Protein AF-A0AAD7UHZ6-F1 (afdb_monomer_lite)

Foldseek 3Di:
DDWAQDFPQQLEIEDPPDALVVCLVDPVSLVVVQVSCLVRQKYKYPPHDPQDLVSVLSSLVSYFFDDPPDPDAQLDDPPDPPDQFDDDDDPPDDDGQQLQAQPVRRLWGKDDFAWDDPPNPRDTDTGRRAAQAWAWAFPAQARDDPVFAWFQKKKKWWAFDFPDAFWKKKGWQLQLLVLDDPVLNQQLLQKKFWFFPDFDRPPRHNQAGDDDDDDDGDPTIGIARQWFAGPVGGTGGHDGRRGGQWMAGNVPRDTDHNVVRRVSSSCSCVRRVPGMDIGDDDHGMMMMGGSRTMIMITDGCVRRPPGDTMIIMGGHTGRDHTGRPHPPVPLQDQAPLLLVLVLVLLVLLCCCVVPNFQEPLRVDQPPCSVPLNVLSVPDPPPDPCVSVLVNLVVLLVSLVVLPPLAQVLSVLVNLLSVCNNVSNLLLLLVLVLVVLVLQLVLLVVDCCQPLAAHCQLVLQLLLCVVPPDPDDPCLDLVNLLVCSNVRSVVVSVLSNVLSVCCVPPLLVSLLSLLVVLLSLCSRAPPSRRLSSLSSVLSSSSSSFHHDPDLADPVLVVVLVVQLVVQCVVCVVSGNHVSSSSSSNSSSSSNSRSVVVVVCVVPDDDDDDDDPSDDPSSVVSNVLSVLLSVCVVVVNFFDDPSHSRPDGDAAKWTSDSVCTCVVVDDFFKKKWAKKQQPQLCQLDPPQPLVDPSSLVSSVSNNYNSGDDGSFSCVSRVNGDDDPDRMDPFIKMYTLLVVLQSLVVSVVVVNQFMKIKMFTFDPDDDDGFPDRPAIEIDTRVDDDDDDDDDDHDHDDCPGSNNDHRDDPCCVNGMDMDMDGADPVRDPVDPDD

InterPro domains:
  IPR003819 TauD/TfdA-like domain [PF02668] (3-314)
  IPR042098 Glutarate 2-hydroxylase superfamily [G3DSA:3.60.130.10] (1-327)
  IPR051178 TfdA dioxygenase [PTHR43779] (25-324)
  IPR059432 Domain of unknown function DUF8388 [PF28383] (653-809)

Radius of gyration: 39.03 Å; chains: 1; bounding box: 102×53×110 Å

Secondary structure (DSSP, 8-state):
-EEEEEEGGGTEEEEES--HHHHHH-HHHHHHHHHHHHHHSEEEE-S-TT--HHHHHHHHTTS---S-S-S-SSSS----TTSSS----STT----GGGGEETTEEEEEEEEEEEE-SBTTBPSEEEE---SS---B-TTTTT--TTSB--SEEEEEEEE--SS--PEEEEEHHHHHHTS-HHHHHHHTTEEEEEESS--PBPTTSSSBS----PPPPS-EEEEESEEE-TTS-EEE---GGGEEEEEETTT-PBPPHHHHHHHHHHHHHHH-S--EEE---TT-EEEEETTTEEEEEPPGGGGTTS-EEEEEEE--BSSPP-B------TTSPPHHHHHHHHHHHHHTTHHHHS-S---S-----STHHHHHHHHTS-GGGSTTHHHHHHHHHHHHHHHTTTTS--HHHHHHHHHHHHHHTT-HHHHHHHHHHHHHHHHHHHHHSGGG-TTT-HHHHHHHHHHHHHS-SSSGGGSHHHHHHHHHHHHHHHHHHHHHHHHHHHH-HHHHHHHHHHHHHHHHHSPTTS--HHHHHHHHHHHGGGS---S----HHHHHHHHHHHHHHHHHHHHTTS-HHHHHHHHHHHHHHHHHHHHHHHHTTS-----------HHHHHHHHHHHHHHHHHHTTSS---TTSSS-----SS----SS--GGGT--PPEEEEEEE--HHHHHHS-----S-HHHHHHHHHTTS----SHHHHHHHTTPPP----SS-SS-EEEEHHHHHHHHHHHHHTT---EEEEEEEPPSSSS--SS----EEEEEESPPPS----SS-EEPPTT-GGGSPPPPHHHHHH-----EE--TT--------

pLDDT: mean 74.82, std 17.61, range [26.05, 97.75]

Sequence (830 aa):
MEVRPVAAEINAVEILNCSVPALLASPAQQECIRGLLREHGFLLMRGVASLSPGEEEALMKLFPYDDVAAVRDVSGPYHAPGTGIIETVRNGVTVGAARWKIPAHPVIQLQGNGAVKSHYGVEDGWLASRWETREWHTDGCHDVPASTWPPVATSMYCFATPSEAGETLFASGRRILDALSEDLRDVALRLDAVYDLALRPMEKDGCRAARSSGVVPGELTNQFPIVILDQKRRPSLYVAPAFTRYLVDAETGERWTPEASQAFLGRVLRAGMKSIYAHFWNPNDFVVWDNRQMVHSATPSDLYEGQARLFHRVRMSSRVPIVAARRRDEGGDLSLYYEWFWALEQLLARGSILLGGSASLASTTGGGALVLLPLLLLPRKKNNGLPLRVSHALNLVVRARKLPAVWDYEFWAGLTDLSVLADALPALRAQWIFLYYATAFYKLTTSFLSTSTSCAPIFVLSLLDSVAPRRGPCCSSYVLRWLNRLSAPATIVVELAIPTLLWLRPPAGVILAAAFHQLIALAPPPNNAGGFSVAVAVRLTLFLKPREKVVSKTGALFALVFVTLATELAHRRGGDWPLAVATLMNVLLVLAALSQQQQQQQQQPCTRKRRFWNIKNGTLLALAFAYVALPILGLQDMGAPTMFANLRVYGGSNHVIAPTSLLVRPKLLRLEVSTSRTINEIHPNEVAHSKRLTAWLRTSGHSGRQFAPYVARAVGITFSPNRTSLATPLLLPDLELRRLLAEANANGETDYLIQYTKLPSGDRVFFDAATNTCVLSSPPPPPSSSSSSSSECAPDEPPLNPGLPWWQRKTLLFFSFPVDADARELGCVS

Organism: NCBI:txid2483200

Structure (mmCIF, N/CA/C/O backbone):
data_AF-A0AAD7UHZ6-F1
#
_entry.id   AF-A0AAD7UHZ6-F1
#
loop_
_atom_site.group_PDB
_atom_site.id
_atom_site.type_symbol
_atom_site.label_atom_id
_atom_site.label_alt_id
_atom_site.label_comp_id
_atom_site.label_asym_id
_atom_site.label_entity_id
_atom_site.label_seq_id
_atom_site.pdbx_PDB_ins_code
_atom_site.Cartn_x
_atom_site.Cartn_y
_atom_site.Cartn_z
_atom_site.occupancy
_atom_site.B_iso_or_equiv
_atom_site.auth_seq_id
_atom_site.auth_comp_id
_atom_site.auth_asym_id
_atom_site.auth_atom_id
_atom_site.pdbx_PDB_model_num
ATOM 1 N N . MET A 1 1 ? -21.469 26.117 33.277 1.00 79.44 1 MET A N 1
ATOM 2 C CA . MET A 1 1 ? -20.947 24.749 33.123 1.00 79.44 1 MET A CA 1
ATOM 3 C C . MET A 1 1 ? -19.456 24.782 33.380 1.00 79.44 1 MET A C 1
ATOM 5 O O . MET A 1 1 ? -18.736 25.442 32.643 1.00 79.44 1 MET A O 1
ATOM 9 N N . GLU A 1 2 ? -19.028 24.132 34.450 1.00 88.38 2 GLU A N 1
ATOM 10 C CA . GLU A 1 2 ? -17.624 23.981 34.834 1.00 88.38 2 GLU A CA 1
ATOM 11 C C . GLU A 1 2 ? -17.222 22.515 34.636 1.00 88.38 2 GLU A C 1
ATOM 13 O O . GLU A 1 2 ? -18.056 21.624 34.793 1.00 88.38 2 GLU A O 1
ATOM 18 N N . VAL A 1 3 ? -15.975 22.261 34.237 1.00 92.50 3 VAL A N 1
ATOM 19 C CA . VAL A 1 3 ? -15.477 20.913 33.928 1.00 92.50 3 VAL A CA 1
ATOM 20 C C . VAL A 1 3 ? -14.281 20.617 34.818 1.00 92.50 3 VAL A C 1
ATOM 22 O O . VAL A 1 3 ? -13.287 21.342 34.775 1.00 92.50 3 VAL A O 1
ATOM 25 N N . ARG A 1 4 ? -14.360 19.536 35.595 1.00 93.88 4 ARG A N 1
ATOM 26 C CA . ARG A 1 4 ? -13.312 19.124 36.533 1.00 93.88 4 ARG A CA 1
ATOM 27 C C . ARG A 1 4 ? -12.828 17.706 36.217 1.00 93.88 4 ARG A C 1
ATOM 29 O O . ARG A 1 4 ? -13.662 16.817 36.079 1.00 93.88 4 ARG A O 1
ATOM 36 N N . PRO A 1 5 ? -11.515 17.440 36.135 1.00 92.75 5 PRO A N 1
ATOM 37 C CA . PRO A 1 5 ? -11.006 16.070 36.060 1.00 92.75 5 PRO A CA 1
ATOM 38 C C . PRO A 1 5 ? -11.408 15.258 37.299 1.00 92.75 5 PRO A C 1
ATOM 40 O O . PRO A 1 5 ? -11.271 15.745 38.418 1.00 92.75 5 PRO A O 1
ATOM 43 N N . VAL A 1 6 ? -11.875 14.022 37.106 1.00 92.62 6 VAL A N 1
ATOM 44 C CA . VAL A 1 6 ? -12.267 13.118 38.213 1.00 92.62 6 VAL A CA 1
ATOM 45 C C . VAL A 1 6 ? -11.338 11.924 38.321 1.00 92.62 6 VAL A C 1
ATOM 47 O O . VAL A 1 6 ? -11.012 11.495 39.420 1.00 92.62 6 VAL A O 1
ATOM 50 N N . ALA A 1 7 ? -10.917 11.387 37.178 1.00 90.81 7 ALA A N 1
ATOM 51 C CA . ALA A 1 7 ? -10.080 10.202 37.127 1.00 90.81 7 ALA A CA 1
ATOM 52 C C . ALA A 1 7 ? -9.087 10.353 35.981 1.00 90.81 7 ALA A C 1
ATOM 54 O O . ALA A 1 7 ? -9.431 10.219 34.798 1.00 90.81 7 ALA A O 1
ATOM 55 N N . ALA A 1 8 ? -7.841 10.667 36.336 1.00 87.19 8 ALA A N 1
ATOM 56 C CA . ALA A 1 8 ? -6.784 10.849 35.357 1.00 87.19 8 ALA A CA 1
ATOM 57 C C . ALA A 1 8 ? -6.536 9.541 34.602 1.00 87.19 8 ALA A C 1
ATOM 59 O O . ALA A 1 8 ? -6.301 9.595 33.402 1.00 87.19 8 ALA A O 1
ATOM 60 N N . GLU A 1 9 ? -6.635 8.386 35.267 1.00 84.00 9 GLU A N 1
ATOM 61 C CA . GLU A 1 9 ? -6.492 7.020 34.747 1.00 84.00 9 GLU A CA 1
ATOM 62 C C . GLU A 1 9 ? -7.306 6.736 33.482 1.00 84.00 9 GLU A C 1
ATOM 64 O O . GLU A 1 9 ? -6.821 6.035 32.595 1.00 84.00 9 GLU A O 1
ATOM 69 N N . ILE A 1 10 ? -8.505 7.306 33.367 1.00 90.62 10 ILE A N 1
ATOM 70 C CA . ILE A 1 10 ? -9.400 7.079 32.228 1.00 90.62 10 ILE A CA 1
ATOM 71 C C . ILE A 1 10 ? -9.726 8.356 31.452 1.00 90.62 10 ILE A C 1
ATOM 73 O O . ILE A 1 10 ? -10.541 8.317 30.537 1.00 90.62 10 ILE A O 1
ATOM 77 N N . ASN A 1 11 ? -9.063 9.472 31.777 1.00 90.06 11 ASN A N 1
ATOM 78 C CA . ASN A 1 11 ? -9.348 10.796 31.221 1.00 90.06 11 ASN A CA 1
ATOM 79 C C . ASN A 1 11 ? -10.796 11.267 31.478 1.00 90.06 11 ASN A C 1
ATOM 81 O O . ASN A 1 11 ? -11.371 11.953 30.637 1.00 90.06 11 ASN A O 1
ATOM 85 N N . ALA A 1 12 ? -11.383 10.902 32.623 1.00 93.50 12 ALA A N 1
ATOM 86 C CA . ALA A 1 12 ? -12.758 11.253 32.975 1.00 93.50 12 ALA A CA 1
ATOM 87 C C . ALA A 1 12 ? -12.883 12.669 33.533 1.00 93.50 12 ALA A C 1
ATOM 89 O O . ALA A 1 12 ? -12.032 13.128 34.305 1.00 93.50 12 ALA A O 1
ATOM 90 N N . VAL A 1 13 ? -14.006 13.310 33.213 1.00 96.25 13 VAL A N 1
ATOM 91 C CA . VAL A 1 13 ? -14.370 14.625 33.742 1.00 96.25 13 VAL A CA 1
ATOM 92 C C . VAL A 1 13 ? -15.775 14.626 34.332 1.00 96.25 13 VAL A C 1
ATOM 94 O O . VAL A 1 13 ? -16.664 13.906 33.884 1.00 96.25 13 VAL A O 1
ATOM 97 N N . GLU A 1 14 ? -15.971 15.468 35.333 1.00 96.31 14 GLU A N 1
ATOM 98 C CA . GLU A 1 14 ? -17.256 15.802 35.924 1.00 96.31 14 GLU A CA 1
ATOM 99 C C . GLU A 1 14 ? -17.687 17.184 35.462 1.00 96.31 14 GLU A C 1
ATOM 101 O O . GLU A 1 14 ? -16.878 18.111 35.348 1.00 96.31 14 GLU A O 1
ATOM 106 N N . ILE A 1 15 ? -18.978 17.297 35.190 1.00 94.44 15 ILE A N 1
ATOM 107 C CA . ILE A 1 15 ? -19.637 18.515 34.767 1.00 94.44 15 ILE A CA 1
ATOM 108 C C . ILE A 1 15 ? -20.374 19.079 35.980 1.00 94.44 15 ILE A C 1
ATOM 110 O O . ILE A 1 15 ? -21.317 18.478 36.490 1.00 94.44 15 ILE A O 1
ATOM 114 N N . LEU A 1 16 ? -19.938 20.254 36.420 1.00 90.00 16 LEU A N 1
ATOM 115 C CA . LEU A 1 16 ? -20.491 20.984 37.554 1.00 90.00 16 LEU A CA 1
ATOM 116 C C . LEU A 1 16 ? -21.341 22.163 37.072 1.00 90.00 16 LEU A C 1
ATOM 118 O O . LEU A 1 16 ? -21.148 22.699 35.969 1.00 90.00 16 LEU A O 1
ATOM 122 N N . ASN A 1 17 ? -22.259 22.609 37.934 1.00 84.75 17 ASN A N 1
ATOM 123 C CA . ASN A 1 17 ? -23.086 23.799 37.711 1.00 84.75 17 ASN A CA 1
ATOM 124 C C . ASN A 1 17 ? -23.798 23.756 36.344 1.00 84.75 17 ASN A C 1
ATOM 126 O O . ASN A 1 17 ? -23.730 24.698 35.543 1.00 84.75 17 ASN A O 1
ATOM 130 N N . CYS A 1 18 ? -24.411 22.607 36.047 1.00 82.50 18 CYS A N 1
ATOM 131 C CA . CYS A 1 18 ? -25.106 22.331 34.800 1.00 82.50 18 CYS A CA 1
ATOM 132 C C . CYS A 1 18 ? -26.449 21.660 35.095 1.00 82.50 18 CYS A C 1
ATOM 134 O O . CYS A 1 18 ? -26.498 20.580 35.671 1.00 82.50 18 CYS A O 1
ATOM 136 N N . SER A 1 19 ? -27.533 22.325 34.704 1.00 87.50 19 SER A N 1
ATOM 137 C CA . SER A 1 19 ? -28.875 21.747 34.696 1.00 87.50 19 SER A CA 1
ATOM 138 C C . SER A 1 19 ? -29.136 21.146 33.317 1.00 87.50 19 SER A C 1
ATOM 140 O O . SER A 1 19 ? -28.864 21.804 32.311 1.00 87.50 19 SER A O 1
ATOM 142 N N . VAL A 1 20 ? -29.663 19.919 33.256 1.00 90.38 20 VAL A N 1
ATOM 143 C CA . VAL A 1 20 ? -29.972 19.247 31.983 1.00 90.38 20 VAL A CA 1
ATOM 144 C C . VAL A 1 20 ? -30.959 20.053 31.129 1.00 90.38 20 VAL A C 1
ATOM 146 O O . VAL A 1 20 ? -30.629 20.290 29.968 1.00 90.38 20 VAL A O 1
ATOM 149 N N . PRO A 1 21 ? -32.088 20.576 31.648 1.00 90.94 21 PRO A N 1
ATOM 150 C CA . PRO A 1 21 ? -32.960 21.429 30.838 1.00 90.94 21 PRO A CA 1
ATOM 151 C C . PRO A 1 21 ? -32.261 22.694 30.309 1.00 90.94 21 PRO A C 1
ATOM 153 O O . PRO A 1 21 ? -32.457 23.062 29.151 1.00 90.94 21 PRO A O 1
ATOM 156 N N . ALA A 1 22 ? -31.380 23.327 31.094 1.00 89.62 22 ALA A N 1
ATOM 157 C CA . ALA A 1 22 ? -30.596 24.474 30.619 1.00 89.62 22 ALA A CA 1
ATOM 158 C C . ALA A 1 22 ? -29.586 24.083 29.520 1.00 89.62 22 ALA A C 1
ATOM 160 O O . ALA A 1 22 ? -29.412 24.821 28.547 1.00 89.62 22 ALA A O 1
ATOM 161 N N . LEU A 1 23 ? -28.964 22.906 29.648 1.00 91.50 23 LEU A N 1
ATOM 162 C CA . LEU A 1 23 ? -28.071 22.338 28.640 1.00 91.50 23 LEU A CA 1
ATOM 163 C C . LEU A 1 23 ? -28.819 22.036 27.344 1.00 91.50 23 LEU A C 1
ATOM 165 O O . LEU A 1 23 ? -28.351 22.410 26.268 1.00 91.50 23 LEU A O 1
ATOM 169 N N . LEU A 1 24 ? -29.991 21.408 27.435 1.00 93.62 24 LEU A N 1
ATOM 170 C CA . LEU A 1 24 ? -30.830 21.088 26.283 1.00 93.62 24 LEU A CA 1
ATOM 171 C C . LEU A 1 24 ? -31.351 22.349 25.585 1.00 93.62 24 LEU A C 1
ATOM 173 O O . LEU A 1 24 ? -31.447 22.359 24.361 1.00 93.62 24 LEU A O 1
ATOM 177 N N . ALA A 1 25 ? -31.599 23.434 26.319 1.00 93.44 25 ALA A N 1
ATOM 178 C CA . ALA A 1 25 ? -32.026 24.710 25.748 1.00 93.44 25 ALA A CA 1
ATOM 179 C C . ALA A 1 25 ? -30.891 25.521 25.081 1.00 93.44 25 ALA A C 1
ATOM 181 O O . ALA A 1 25 ? -31.172 26.469 24.348 1.00 93.44 25 ALA A O 1
ATOM 182 N N . SER A 1 26 ? -29.614 25.183 25.310 1.00 92.88 26 SER A N 1
ATOM 183 C CA . SER A 1 26 ? -28.466 25.980 24.853 1.00 92.88 26 SER A CA 1
ATOM 184 C C . SER A 1 26 ? -27.607 25.249 23.809 1.00 92.88 26 SER A C 1
ATOM 186 O O . SER A 1 26 ? -26.801 24.388 24.172 1.00 92.88 26 SER A O 1
ATOM 188 N N . PRO A 1 27 ? -27.655 25.633 22.515 1.00 92.94 27 PRO A N 1
ATOM 189 C CA . PRO A 1 27 ? -26.827 25.018 21.470 1.00 92.94 27 PRO A CA 1
ATOM 190 C C . PRO A 1 27 ? -25.320 25.044 21.768 1.00 92.94 27 PRO A C 1
ATOM 192 O O . PRO A 1 27 ? -24.600 24.103 21.436 1.00 92.94 27 PRO A O 1
ATOM 195 N N . ALA A 1 28 ? -24.839 26.098 22.435 1.00 89.00 28 ALA A N 1
ATOM 196 C CA . ALA A 1 28 ? -23.442 26.213 22.846 1.00 89.00 28 ALA A CA 1
ATOM 197 C C . ALA A 1 28 ? -23.063 25.160 23.902 1.00 89.00 28 ALA A C 1
ATOM 199 O O . ALA A 1 28 ? -21.997 24.549 23.810 1.00 89.00 28 ALA A O 1
ATOM 200 N N . GLN A 1 29 ? -23.940 24.904 24.879 1.00 91.06 29 GLN A N 1
ATOM 201 C CA . GLN A 1 29 ? -23.712 23.865 25.888 1.00 91.06 29 GLN A CA 1
ATOM 202 C C . GLN A 1 29 ? -23.838 22.462 25.285 1.00 91.06 29 GLN A C 1
ATOM 204 O O . GLN A 1 29 ? -23.019 21.598 25.598 1.00 91.06 29 GLN A O 1
ATOM 209 N N . GLN A 1 30 ? -24.776 22.255 24.354 1.00 93.00 30 GLN A N 1
ATOM 210 C CA . GLN A 1 30 ? -24.881 21.006 23.596 1.00 93.00 30 GLN A CA 1
ATOM 211 C C . GLN A 1 30 ? -23.599 20.698 22.804 1.00 93.00 30 GLN A C 1
ATOM 213 O O . GLN A 1 30 ? -23.104 19.572 22.831 1.00 93.00 30 GLN A O 1
ATOM 218 N N . GLU A 1 31 ? -23.024 21.677 22.099 1.00 90.56 31 GLU A N 1
ATOM 219 C CA . GLU A 1 31 ? -21.770 21.437 21.374 1.00 90.56 31 GLU A CA 1
ATOM 220 C C . GLU A 1 31 ? -20.597 21.211 22.331 1.00 90.56 31 GLU A C 1
ATOM 222 O O . GLU A 1 31 ? -19.743 20.355 22.078 1.00 90.56 31 GLU A O 1
ATOM 227 N N . CYS A 1 32 ? -20.585 21.913 23.467 1.00 91.19 32 CYS A N 1
ATOM 228 C CA . CYS A 1 32 ? -19.578 21.712 24.497 1.00 91.19 32 CYS A CA 1
ATOM 229 C C . CYS A 1 32 ? -19.612 20.275 25.040 1.00 91.19 32 CYS A C 1
ATOM 231 O O . CYS A 1 32 ? -18.577 19.609 25.029 1.00 91.19 32 CYS A O 1
ATOM 233 N N . ILE A 1 33 ? -20.782 19.738 25.410 1.00 93.94 33 ILE A N 1
ATOM 234 C CA . ILE A 1 33 ? -20.873 18.368 25.937 1.00 93.94 33 ILE A CA 1
ATOM 235 C C . ILE A 1 33 ? -20.507 17.305 24.886 1.00 93.94 33 ILE A C 1
ATOM 237 O O . ILE A 1 33 ? -19.800 16.345 25.204 1.00 93.94 33 ILE A O 1
ATOM 241 N N . ARG A 1 34 ? -20.863 17.506 23.605 1.00 94.12 34 ARG A N 1
ATOM 242 C CA . ARG A 1 34 ? -20.386 16.649 22.498 1.00 94.12 34 ARG A CA 1
ATOM 243 C C . ARG A 1 34 ? -18.865 16.690 22.366 1.00 94.12 34 ARG A C 1
ATOM 245 O O . ARG A 1 34 ? -18.223 15.667 22.123 1.00 94.12 34 ARG A O 1
ATOM 252 N N . GLY A 1 35 ? -18.273 17.879 22.473 1.00 91.00 35 GLY A N 1
ATOM 253 C CA . GLY A 1 35 ? -16.824 18.078 22.467 1.00 91.00 35 GLY A CA 1
ATOM 254 C C . GLY A 1 35 ? -16.134 17.360 23.626 1.00 91.00 35 GLY A C 1
ATOM 255 O O . GLY A 1 35 ? -15.143 16.661 23.400 1.00 91.00 35 GLY A O 1
ATOM 256 N N . LEU A 1 36 ? -16.697 17.476 24.831 1.00 94.00 36 LEU A N 1
ATOM 257 C CA . LEU A 1 36 ? -16.182 16.845 26.042 1.00 94.00 36 LEU A CA 1
ATOM 258 C C . LEU A 1 36 ? -16.214 15.321 25.937 1.00 94.00 36 LEU A C 1
ATOM 260 O O . LEU A 1 36 ? -15.178 14.699 26.152 1.00 94.00 36 LEU A O 1
ATOM 264 N N . LEU A 1 37 ? -17.330 14.707 25.521 1.00 94.56 37 LEU A N 1
ATOM 265 C CA . LEU A 1 37 ? -17.383 13.246 25.366 1.00 94.56 37 LEU A CA 1
ATOM 266 C C . LEU A 1 37 ? -16.380 12.757 24.307 1.00 94.56 37 LEU A C 1
ATOM 268 O O . LEU A 1 37 ? -15.676 11.772 24.520 1.00 94.56 37 LEU A O 1
ATOM 272 N N . ARG A 1 38 ? -16.238 13.479 23.185 1.00 91.44 38 ARG A N 1
ATOM 273 C CA . ARG A 1 38 ? -15.235 13.155 22.151 1.00 91.44 38 ARG A CA 1
ATOM 274 C C . ARG A 1 38 ? -13.798 13.236 22.664 1.00 91.44 38 ARG A C 1
ATOM 276 O O . ARG A 1 38 ? -12.934 12.523 22.156 1.00 91.44 38 ARG A O 1
ATOM 283 N N . GLU A 1 39 ? -13.504 14.132 23.601 1.00 89.94 39 GLU A N 1
ATOM 284 C CA . GLU A 1 39 ? -12.151 14.299 24.136 1.00 89.94 39 GLU A CA 1
ATOM 285 C C . GLU A 1 39 ? -11.840 13.330 25.277 1.00 89.94 39 GLU A C 1
ATOM 287 O O . GLU A 1 39 ? -10.829 12.613 25.234 1.00 89.94 39 GLU A O 1
ATOM 292 N N . HIS A 1 40 ? -12.736 13.298 26.256 1.00 90.94 40 HIS A N 1
ATOM 293 C CA . HIS A 1 40 ? -12.568 12.627 27.537 1.00 90.94 40 HIS A CA 1
ATOM 294 C C . HIS A 1 40 ? -13.080 11.188 27.525 1.00 90.94 40 HIS A C 1
ATOM 296 O O . HIS A 1 40 ? -12.514 10.328 28.189 1.00 90.94 40 HIS A O 1
ATOM 302 N N . GLY A 1 41 ? -14.101 10.890 26.721 1.00 94.00 41 GLY A N 1
ATOM 303 C CA . GLY A 1 41 ? -14.697 9.557 26.619 1.00 94.00 41 GLY A CA 1
ATOM 304 C C . GLY A 1 41 ? -15.558 9.158 27.817 1.00 94.00 41 GLY A C 1
ATOM 305 O O . GLY A 1 41 ? -16.234 8.142 27.731 1.00 94.00 41 GLY A O 1
ATOM 306 N N . PHE A 1 42 ? -15.558 9.928 28.907 1.00 97.25 42 PHE A N 1
ATOM 307 C CA . PHE A 1 42 ? -16.362 9.696 30.105 1.00 97.25 42 PHE A CA 1
ATOM 308 C C . PHE A 1 42 ? -16.750 11.032 30.736 1.00 97.25 42 PHE A C 1
ATOM 310 O O . PHE A 1 42 ? -15.874 11.855 31.021 1.00 97.25 42 PHE A O 1
ATOM 317 N N . LEU A 1 43 ? -18.048 11.220 30.965 1.00 97.56 43 LEU A N 1
ATOM 318 C CA . LEU A 1 43 ? -18.627 12.392 31.609 1.00 97.56 43 LEU A CA 1
ATOM 319 C C . LEU A 1 43 ? -19.480 11.958 32.801 1.00 97.56 43 LEU A C 1
ATOM 321 O O . LEU A 1 43 ? -20.303 11.051 32.677 1.00 97.56 43 LEU A O 1
ATOM 325 N N . LEU A 1 44 ? -19.309 12.647 33.923 1.00 97.06 44 LEU A N 1
ATOM 326 C CA . LEU A 1 44 ? -20.091 12.472 35.144 1.00 97.06 44 LEU A CA 1
ATOM 327 C C . LEU A 1 44 ? -20.865 13.752 35.467 1.00 97.06 44 LEU A C 1
ATOM 329 O O . LEU A 1 44 ? -20.308 14.845 35.412 1.00 97.06 44 LEU A O 1
ATOM 333 N N . MET A 1 45 ? -22.124 13.618 35.859 1.00 95.12 45 MET A N 1
ATOM 334 C CA . MET A 1 45 ? -22.906 14.664 36.509 1.00 95.12 45 MET A CA 1
ATOM 335 C C . MET A 1 45 ? -23.436 14.099 37.823 1.00 95.12 45 MET A C 1
ATOM 337 O O . MET A 1 45 ? -24.131 13.084 37.817 1.00 95.12 45 MET A O 1
ATOM 341 N N . ARG A 1 46 ? -23.094 14.729 38.947 1.00 92.88 46 ARG A N 1
ATOM 342 C CA . ARG A 1 46 ? -23.553 14.285 40.266 1.00 92.88 46 ARG A CA 1
ATOM 343 C C . ARG A 1 46 ? -24.822 14.994 40.688 1.00 92.88 46 ARG A C 1
ATOM 345 O O . ARG A 1 46 ? -24.974 16.187 40.431 1.00 92.88 46 ARG A O 1
ATOM 352 N N . GLY A 1 47 ? -25.692 14.269 41.388 1.00 85.50 47 GLY A N 1
ATOM 353 C CA . GLY A 1 47 ? -26.879 14.855 42.010 1.00 85.50 47 GLY A CA 1
ATOM 354 C C . GLY A 1 47 ? -27.798 15.566 41.014 1.00 85.50 47 GLY A C 1
ATOM 355 O O . GLY A 1 47 ? -28.344 16.621 41.335 1.00 85.50 47 GLY A O 1
ATOM 356 N N . VAL A 1 48 ? -27.942 15.028 39.799 1.00 85.69 48 VAL A N 1
ATOM 357 C CA . VAL A 1 48 ? -28.828 15.594 38.777 1.00 85.69 48 VAL A CA 1
ATOM 358 C C . VAL A 1 48 ? -30.262 15.481 39.287 1.00 85.69 48 VAL A C 1
ATOM 360 O O . VAL A 1 48 ? -30.823 14.386 39.315 1.00 85.69 48 VAL A O 1
ATOM 363 N N . ALA A 1 49 ? -30.837 16.604 39.735 1.00 72.94 49 ALA A N 1
ATOM 364 C CA . ALA A 1 49 ? -32.223 16.677 40.204 1.00 72.94 49 ALA A CA 1
ATOM 365 C C . ALA A 1 49 ? -33.153 15.919 39.243 1.00 72.94 49 ALA A C 1
ATOM 367 O O . ALA A 1 49 ? -32.934 16.004 38.038 1.00 72.94 49 ALA A O 1
ATOM 368 N N . SER A 1 50 ? -34.126 15.175 39.791 1.00 73.38 50 SER A N 1
ATOM 369 C CA . SER A 1 50 ? -34.956 14.160 39.109 1.00 73.38 50 SER A CA 1
ATOM 370 C C . SER A 1 50 ? -35.023 14.331 37.588 1.00 73.38 50 SER A C 1
ATOM 372 O O . SER A 1 50 ? -35.848 15.093 37.078 1.00 73.38 50 SER A O 1
ATOM 374 N N . LEU A 1 51 ? -34.130 13.636 36.881 1.00 85.69 51 LEU A N 1
ATOM 375 C CA . LEU A 1 51 ? -34.039 13.702 35.431 1.00 85.69 51 LEU A CA 1
ATOM 376 C C . LEU A 1 51 ? -35.275 13.018 34.848 1.00 85.69 51 LEU A C 1
ATOM 378 O O . LEU A 1 51 ? -35.486 11.824 35.079 1.00 85.69 51 LEU A O 1
ATOM 382 N N . SER A 1 52 ? -36.111 13.761 34.121 1.00 91.75 52 SER A N 1
ATOM 383 C CA . SER A 1 52 ? -37.268 13.139 33.485 1.00 91.75 52 SER A CA 1
ATOM 384 C C . SER A 1 52 ? -36.813 12.219 32.340 1.00 91.75 52 SER A C 1
ATOM 386 O O . SER A 1 52 ? -35.824 12.517 31.665 1.00 91.75 52 SER A O 1
ATOM 388 N N . PRO A 1 53 ? -37.543 11.126 32.050 1.00 92.81 53 PRO A N 1
ATOM 389 C CA . PRO A 1 53 ? -37.226 10.247 30.924 1.00 92.81 53 PRO A CA 1
ATOM 390 C C . PRO A 1 53 ? -37.090 10.986 29.580 1.00 92.81 53 PRO A C 1
ATOM 392 O O . PRO A 1 53 ? -36.216 10.670 28.776 1.00 92.81 53 PRO A O 1
ATOM 395 N N . GLY A 1 54 ? -37.899 12.027 29.352 1.00 93.94 54 GLY A N 1
ATOM 396 C CA . GLY A 1 54 ? -37.804 12.849 28.144 1.00 93.94 54 GLY A CA 1
ATOM 397 C C . GLY A 1 54 ? -36.521 13.675 28.061 1.00 93.94 54 GLY A C 1
ATOM 398 O O . GLY A 1 54 ? -35.931 13.779 26.986 1.00 93.94 54 GLY A O 1
ATOM 399 N N . GLU A 1 55 ? -36.052 14.223 29.182 1.00 94.44 55 GLU A N 1
ATOM 400 C CA . GLU A 1 55 ? -34.770 14.932 29.241 1.00 94.44 55 GLU A CA 1
ATOM 401 C C . GLU A 1 55 ? -33.586 13.976 29.080 1.00 94.44 55 GLU A C 1
ATOM 403 O O . GLU A 1 55 ? -32.627 14.317 28.390 1.00 94.44 55 GLU A O 1
ATOM 408 N N . GLU A 1 56 ? -33.654 12.774 29.659 1.00 94.00 56 GLU A N 1
ATOM 409 C CA . GLU A 1 56 ? -32.622 11.745 29.498 1.00 94.00 56 GLU A CA 1
ATOM 410 C C . GLU A 1 56 ? -32.482 11.306 28.034 1.00 94.00 56 GLU A C 1
ATOM 412 O O . GLU A 1 56 ? -31.375 11.290 27.485 1.00 94.00 56 GLU A O 1
ATOM 417 N N . GLU A 1 57 ? -33.602 11.006 27.370 1.00 92.81 57 GLU A N 1
ATOM 418 C CA . GLU A 1 57 ? -33.607 10.661 25.949 1.00 92.81 57 GLU A CA 1
ATOM 419 C C . GLU A 1 57 ? -33.082 11.822 25.089 1.00 92.81 57 GLU A C 1
ATOM 421 O O . GLU A 1 57 ? -32.237 11.612 24.213 1.00 92.81 57 GLU A O 1
ATOM 426 N N . ALA A 1 58 ? -33.534 13.053 25.348 1.00 94.25 58 ALA A N 1
ATOM 427 C CA . ALA A 1 58 ? -33.079 14.235 24.617 1.00 94.25 58 ALA A CA 1
ATOM 428 C C . ALA A 1 58 ? -31.574 14.489 24.801 1.00 94.25 58 ALA A C 1
ATOM 430 O O . ALA A 1 58 ? -30.879 14.806 23.832 1.00 94.25 58 ALA A O 1
ATOM 431 N N . LEU A 1 59 ? -31.056 14.300 26.018 1.00 94.44 59 LEU A N 1
ATOM 432 C CA . LEU A 1 59 ? -29.634 14.419 26.330 1.00 94.44 59 LEU A CA 1
ATOM 433 C C . LEU A 1 59 ? -28.816 13.384 25.558 1.00 94.44 59 LEU A C 1
ATOM 435 O O . LEU A 1 59 ? -27.798 13.724 24.953 1.00 94.44 59 LEU A O 1
ATOM 439 N N . MET A 1 60 ? -29.278 12.136 25.512 1.00 93.50 60 MET A N 1
ATOM 440 C CA . MET A 1 60 ? -28.576 11.078 24.792 1.00 93.50 60 MET A CA 1
ATOM 441 C C . MET A 1 60 ? -28.617 11.242 23.271 1.00 93.50 60 MET A C 1
ATOM 443 O O . MET A 1 60 ? -27.637 10.909 22.600 1.00 93.50 60 MET A O 1
ATOM 447 N N . LYS A 1 61 ? -29.680 11.839 22.720 1.00 92.62 61 LYS A N 1
ATOM 448 C CA . LYS A 1 61 ? -29.769 12.204 21.293 1.00 92.62 61 LYS A CA 1
ATOM 449 C C . LYS A 1 61 ? -28.826 13.342 20.882 1.00 92.62 61 LYS A C 1
ATOM 451 O O . LYS A 1 61 ? -28.696 13.626 19.691 1.00 92.62 61 LYS A O 1
ATOM 456 N N . LEU A 1 62 ? -28.115 13.979 21.821 1.00 94.00 62 LEU A N 1
ATOM 457 C CA . LEU A 1 62 ? -27.016 14.887 21.474 1.00 94.00 62 LEU A CA 1
ATOM 458 C C . LEU A 1 62 ? -25.795 14.143 20.914 1.00 94.00 62 LEU A C 1
ATOM 460 O O . LEU A 1 62 ? -24.999 14.757 20.198 1.00 94.00 62 LEU A O 1
ATOM 464 N N . PHE A 1 63 ? -25.629 12.856 21.229 1.00 93.38 63 PHE A N 1
ATOM 465 C CA . PHE A 1 63 ? -24.525 12.019 20.755 1.00 93.38 63 PHE A CA 1
ATOM 466 C C . PHE A 1 63 ? -24.934 11.206 19.514 1.00 93.38 63 PHE A C 1
ATOM 468 O O . PHE A 1 63 ? -26.122 11.045 19.264 1.00 93.38 63 PHE A O 1
ATOM 475 N N . PRO A 1 64 ? -23.991 10.695 18.695 1.00 88.94 64 PRO A N 1
ATOM 476 C CA . PRO A 1 64 ? -24.342 10.084 17.411 1.00 88.94 64 PRO A CA 1
ATOM 477 C C . PRO A 1 64 ? -25.230 8.832 17.530 1.00 88.94 64 PRO A C 1
ATOM 479 O O . PRO A 1 64 ? -24.796 7.820 18.084 1.00 88.94 64 PRO A O 1
ATOM 482 N N . TYR A 1 65 ? -26.408 8.872 16.902 1.00 87.44 65 TYR A N 1
ATOM 483 C CA . TYR A 1 65 ? -27.425 7.811 16.900 1.00 87.44 65 TYR A CA 1
ATOM 484 C C . TYR A 1 65 ? -28.020 7.581 15.488 1.00 87.44 65 TYR A C 1
ATOM 486 O O . TYR A 1 65 ? -27.593 8.231 14.528 1.00 87.44 65 TYR A O 1
ATOM 494 N N . ASP A 1 66 ? -28.947 6.629 15.331 1.00 80.38 66 ASP A N 1
ATOM 495 C CA . ASP A 1 66 ? -29.636 6.313 14.068 1.00 80.38 66 ASP A CA 1
ATOM 496 C C . ASP A 1 66 ? -31.164 6.191 14.228 1.00 80.38 66 ASP A C 1
ATOM 498 O O . ASP A 1 66 ? -31.637 5.290 14.913 1.00 80.38 66 ASP A O 1
ATOM 502 N N . ASP A 1 67 ? -31.919 7.058 13.538 1.00 66.69 67 ASP A N 1
ATOM 503 C CA . ASP A 1 67 ? -33.395 7.079 13.512 1.00 66.69 67 ASP A CA 1
ATOM 504 C C . ASP A 1 67 ? -34.058 6.052 12.570 1.00 66.69 67 ASP A C 1
ATOM 506 O O . ASP A 1 67 ? -35.254 5.796 12.680 1.00 66.69 67 ASP A O 1
ATOM 510 N N . VAL A 1 68 ? -33.334 5.519 11.571 1.00 51.06 68 VAL A N 1
ATOM 511 C CA . VAL A 1 68 ? -33.943 4.806 10.417 1.00 51.06 68 VAL A CA 1
ATOM 512 C C . VAL A 1 68 ? -34.250 3.336 10.720 1.00 51.06 68 VAL A C 1
ATOM 514 O O . VAL A 1 68 ? -35.032 2.700 10.011 1.00 51.06 68 VAL A O 1
ATOM 517 N N . ALA A 1 69 ? -33.737 2.806 11.828 1.00 48.88 69 ALA A N 1
ATOM 518 C CA . ALA A 1 69 ? -34.291 1.601 12.421 1.00 48.88 69 ALA A CA 1
ATOM 519 C C . ALA A 1 69 ? -35.585 1.982 13.158 1.00 48.88 69 ALA A C 1
ATOM 521 O O . ALA A 1 69 ? -35.572 2.235 14.360 1.00 48.88 69 ALA A O 1
ATOM 522 N N . ALA A 1 70 ? -36.705 2.052 12.424 1.00 35.12 70 ALA A N 1
ATOM 523 C CA . ALA A 1 70 ? -38.042 2.092 13.016 1.00 35.12 70 ALA A CA 1
ATOM 524 C C . ALA A 1 70 ? -38.089 1.107 14.188 1.00 35.12 70 ALA A C 1
ATOM 526 O O . ALA A 1 70 ? -37.630 -0.017 14.005 1.00 35.12 70 ALA A O 1
ATOM 527 N N . VAL A 1 71 ? -38.593 1.559 15.343 1.00 41.00 71 VAL A N 1
ATOM 528 C CA . VAL A 1 71 ? -38.653 0.913 16.670 1.00 41.00 71 VAL A CA 1
ATOM 529 C C . VAL A 1 71 ? -39.006 -0.586 16.619 1.00 41.00 71 VAL A C 1
ATOM 531 O O . VAL A 1 71 ? -40.072 -1.029 17.023 1.00 41.00 71 VAL A O 1
ATOM 534 N N . ARG A 1 72 ? -38.086 -1.404 16.125 1.00 38.53 72 ARG A N 1
ATOM 535 C CA . ARG A 1 72 ? -37.871 -2.780 16.524 1.00 38.53 72 ARG A CA 1
ATOM 536 C C . ARG A 1 72 ? -36.740 -2.655 17.515 1.00 38.53 72 ARG A C 1
ATOM 538 O O . ARG A 1 72 ? -35.619 -2.391 17.122 1.00 38.53 72 ARG A O 1
ATOM 545 N N . ASP A 1 73 ? -37.085 -2.635 18.790 1.00 47.53 73 ASP A N 1
ATOM 546 C CA . ASP A 1 73 ? -36.479 -3.435 19.856 1.00 47.53 73 ASP A CA 1
ATOM 547 C C . ASP A 1 73 ? -35.015 -3.943 19.731 1.00 47.53 73 ASP A C 1
ATOM 549 O O . ASP A 1 73 ? -34.721 -5.028 20.218 1.00 47.53 73 ASP A O 1
ATOM 553 N N . VAL A 1 74 ? -34.060 -3.215 19.130 1.00 45.88 74 VAL A N 1
ATOM 554 C CA . VAL A 1 74 ? -32.674 -3.725 18.965 1.00 45.88 74 VAL A CA 1
ATOM 555 C C . VAL A 1 74 ? -31.574 -2.908 19.629 1.00 45.88 74 VAL A C 1
ATOM 557 O O . VAL A 1 74 ? -30.410 -3.280 19.550 1.00 45.88 74 VAL A O 1
ATOM 560 N N . SER A 1 75 ? -31.912 -1.868 20.392 1.00 44.31 75 SER A N 1
ATOM 561 C CA . SER A 1 75 ? -31.019 -1.395 21.467 1.00 44.31 75 SER A CA 1
ATOM 562 C C . SER A 1 75 ? -31.512 -1.747 22.885 1.00 44.31 75 SER A C 1
ATOM 564 O O . SER A 1 75 ? -30.887 -1.411 23.892 1.00 44.31 75 SER A O 1
ATOM 566 N N . GLY A 1 76 ? -32.565 -2.571 22.921 1.00 40.78 76 GLY A N 1
ATOM 567 C CA . GLY A 1 76 ? -33.106 -3.417 23.995 1.00 40.78 76 GLY A CA 1
ATOM 568 C C . GLY A 1 76 ? -34.436 -3.989 23.473 1.00 40.78 76 GLY A C 1
ATOM 569 O O . GLY A 1 76 ? -35.066 -3.255 22.715 1.00 40.78 76 GLY A O 1
ATOM 570 N N . PRO A 1 77 ? -34.916 -5.207 23.797 1.00 38.00 77 PRO A N 1
ATOM 571 C CA . PRO A 1 77 ? -34.411 -6.252 24.683 1.00 38.00 77 PRO A CA 1
ATOM 572 C C . PRO A 1 77 ? -33.747 -7.439 23.948 1.00 38.00 77 PRO A C 1
ATOM 574 O O . PRO A 1 77 ? -34.074 -7.748 22.808 1.00 38.00 77 PRO A O 1
ATOM 577 N N . TYR A 1 78 ? -32.869 -8.172 24.642 1.00 40.66 78 TYR A N 1
ATOM 578 C CA . TYR A 1 78 ? -32.366 -9.470 24.175 1.00 40.66 78 TYR A CA 1
ATOM 579 C C . TYR A 1 78 ? -33.509 -10.490 24.195 1.00 40.66 78 TYR A C 1
ATOM 581 O O . TYR A 1 78 ? -33.891 -10.998 25.248 1.00 40.66 78 TYR A O 1
ATOM 589 N N . HIS A 1 79 ? -34.083 -10.778 23.032 1.00 38.91 79 HIS A N 1
ATOM 590 C CA . HIS A 1 79 ? -34.980 -11.911 22.853 1.00 38.91 79 HIS A CA 1
ATOM 591 C C . HIS A 1 79 ? -34.153 -13.191 22.680 1.00 38.91 79 HIS A C 1
ATOM 593 O O . HIS A 1 79 ? -33.812 -13.560 21.564 1.00 38.91 79 HIS A O 1
ATOM 599 N N . ALA A 1 80 ? -33.832 -13.873 23.781 1.00 32.97 80 ALA A N 1
ATOM 600 C CA . ALA A 1 80 ? -33.419 -15.275 23.755 1.00 32.97 80 ALA A CA 1
ATOM 601 C C . ALA A 1 80 ? -33.683 -15.929 25.127 1.00 32.97 80 ALA A C 1
ATOM 603 O O . ALA A 1 80 ? -33.268 -15.377 26.148 1.00 32.97 80 ALA A O 1
ATOM 604 N N . PRO A 1 81 ? -34.349 -17.096 25.193 1.00 30.67 81 PRO A N 1
ATOM 605 C CA . PRO A 1 81 ? -34.316 -17.932 26.389 1.00 30.67 81 PRO A CA 1
ATOM 606 C C . PRO A 1 81 ? -32.848 -18.237 26.732 1.00 30.67 81 PRO A C 1
ATOM 608 O O . PRO A 1 81 ? -32.104 -18.690 25.864 1.00 30.67 81 PRO A O 1
ATOM 611 N N . GLY A 1 82 ? -32.424 -17.982 27.973 1.00 37.06 82 GLY A N 1
ATOM 612 C CA . GLY A 1 82 ? -31.100 -18.392 28.464 1.00 37.06 82 GLY A CA 1
ATOM 613 C C . GLY A 1 82 ? -30.043 -17.299 28.684 1.00 37.06 82 GLY A C 1
ATOM 614 O O . GLY A 1 82 ? -28.911 -17.642 29.014 1.00 37.06 82 GLY A O 1
ATOM 615 N N . THR A 1 83 ? -30.358 -16.002 28.579 1.00 35.09 83 THR A N 1
ATOM 616 C CA . THR A 1 83 ? -29.403 -14.926 28.926 1.00 35.09 83 THR A CA 1
ATOM 617 C C . THR A 1 83 ? -29.518 -14.494 30.392 1.00 35.09 83 THR A C 1
ATOM 619 O O . THR A 1 83 ? -29.975 -13.386 30.640 1.00 35.09 83 THR A O 1
ATOM 622 N N . GLY A 1 84 ? -29.147 -15.352 31.351 1.00 37.44 84 GLY A N 1
ATOM 623 C CA . GLY A 1 84 ? -28.638 -15.008 32.702 1.00 37.44 84 GLY A CA 1
ATOM 624 C C . GLY A 1 84 ? -29.371 -14.017 33.638 1.00 37.44 84 GLY A C 1
ATOM 625 O O . GLY A 1 84 ? -28.986 -13.921 34.799 1.00 37.44 84 GLY A O 1
ATOM 626 N N . ILE A 1 85 ? -30.416 -13.298 33.216 1.00 40.03 85 ILE A N 1
ATOM 627 C CA . ILE A 1 85 ? -31.361 -12.619 34.100 1.00 40.03 85 ILE A CA 1
ATOM 628 C C . ILE A 1 85 ? -32.115 -13.756 34.762 1.00 40.03 85 ILE A C 1
ATOM 630 O O . ILE A 1 85 ? -32.895 -14.447 34.106 1.00 40.03 85 ILE A O 1
ATOM 634 N N . ILE A 1 86 ? -31.798 -13.999 36.030 1.00 34.69 86 ILE A N 1
ATOM 635 C CA . ILE A 1 86 ? -32.335 -15.126 36.774 1.00 34.69 86 ILE A CA 1
ATOM 636 C C . ILE A 1 86 ? -33.853 -14.997 36.787 1.00 34.69 86 ILE A C 1
ATOM 638 O O . ILE A 1 86 ? -34.436 -14.076 37.361 1.00 34.69 86 ILE A O 1
ATOM 642 N N . GLU A 1 87 ? -34.454 -15.953 36.094 1.00 50.88 87 GLU A N 1
ATOM 643 C CA . GLU A 1 87 ? -35.839 -16.358 36.162 1.00 50.88 87 GLU A CA 1
ATOM 644 C C . GLU A 1 87 ? -36.290 -16.338 37.624 1.00 50.88 87 GLU A C 1
ATOM 646 O O . GLU A 1 87 ? -35.730 -17.033 38.469 1.00 50.88 87 GLU A O 1
ATOM 651 N N . THR A 1 88 ? -37.315 -15.565 37.969 1.00 35.38 88 THR A N 1
ATOM 652 C CA . THR A 1 88 ? -38.122 -15.961 39.121 1.00 35.38 88 THR A CA 1
ATOM 653 C C . THR A 1 88 ? -39.592 -15.684 38.904 1.00 35.38 88 THR A C 1
ATOM 655 O O . THR A 1 88 ? -40.041 -14.596 38.551 1.00 35.38 88 THR A O 1
ATOM 658 N N . VAL A 1 89 ? -40.316 -16.771 39.116 1.00 40.53 89 VAL A N 1
ATOM 659 C CA . VAL A 1 89 ? -41.749 -16.963 39.044 1.00 40.53 89 VAL A CA 1
ATOM 660 C C . VAL A 1 89 ? -42.444 -16.173 40.155 1.00 40.53 89 VAL A C 1
ATOM 662 O O . VAL A 1 89 ? -42.147 -16.351 41.334 1.00 40.53 89 VAL A O 1
ATOM 665 N N . ARG A 1 90 ? -43.480 -15.414 39.797 1.00 37.94 90 ARG A N 1
ATOM 666 C CA . ARG A 1 90 ? -44.700 -15.314 40.611 1.00 37.94 90 ARG A CA 1
ATOM 667 C C . ARG A 1 90 ? -45.876 -15.665 39.703 1.00 37.94 90 ARG A C 1
ATOM 669 O O . ARG A 1 90 ? -46.077 -15.018 38.685 1.00 37.94 90 ARG A O 1
ATOM 676 N N . ASN A 1 91 ? -46.608 -16.723 40.047 1.00 38.69 91 ASN A N 1
ATOM 677 C CA . ASN A 1 91 ? -47.787 -17.227 39.321 1.00 38.69 91 ASN A CA 1
ATOM 678 C C . ASN A 1 91 ? -47.552 -17.752 37.886 1.00 38.69 91 ASN A C 1
ATOM 680 O O . ASN A 1 91 ? -48.481 -17.789 37.089 1.00 38.69 91 ASN A O 1
ATOM 684 N N . GLY A 1 92 ? -46.336 -18.187 37.545 1.00 37.28 92 GLY A N 1
ATOM 685 C CA . GLY A 1 92 ? -46.076 -18.928 36.299 1.00 37.28 92 GLY A CA 1
ATOM 686 C C . GLY A 1 92 ? -45.967 -18.099 35.010 1.00 37.28 92 GLY A C 1
ATOM 687 O O . GLY A 1 92 ? -46.109 -18.670 33.934 1.00 37.28 92 GLY A O 1
ATOM 688 N N . VAL A 1 93 ? -45.705 -16.785 35.078 1.00 37.84 93 VAL A N 1
ATOM 689 C CA . VAL A 1 93 ? -45.600 -15.918 33.883 1.00 37.84 93 VAL A CA 1
ATOM 690 C C . VAL A 1 93 ? -44.185 -15.352 33.706 1.00 37.84 93 VAL A C 1
ATOM 692 O O . VAL A 1 93 ? -43.664 -14.669 34.585 1.00 37.84 93 VAL A O 1
ATOM 695 N N . THR A 1 94 ? -43.583 -15.591 32.538 1.00 43.47 94 THR A N 1
ATOM 696 C CA . THR A 1 94 ? -42.309 -14.996 32.095 1.00 43.47 94 THR A CA 1
ATOM 697 C C . THR A 1 94 ? -42.492 -13.512 31.745 1.00 43.47 94 THR A C 1
ATOM 699 O O . THR A 1 94 ? -43.407 -13.147 31.003 1.00 43.47 94 THR A O 1
ATOM 702 N N . VAL A 1 95 ? -41.613 -12.641 32.249 1.00 45.62 95 VAL A N 1
ATOM 703 C CA . VAL A 1 95 ? -41.640 -11.188 32.000 1.00 45.62 95 VAL A CA 1
ATOM 704 C C . VAL A 1 95 ? -40.526 -10.841 31.005 1.00 45.62 95 VAL A C 1
ATOM 706 O O . VAL A 1 95 ? -39.348 -10.915 31.339 1.00 45.62 95 VAL A O 1
ATOM 709 N N . GLY A 1 96 ? -40.883 -10.505 29.761 1.00 50.41 96 GLY A N 1
ATOM 710 C CA . GLY A 1 96 ? -39.908 -10.154 28.719 1.00 50.41 96 GLY A CA 1
ATOM 711 C C . GLY A 1 96 ? -39.231 -8.805 28.979 1.00 50.41 96 GLY A C 1
ATOM 712 O O . GLY A 1 96 ? -39.842 -7.905 29.547 1.00 50.41 96 GLY A O 1
ATOM 713 N N . ALA A 1 97 ? -37.992 -8.619 28.516 1.00 53.28 97 ALA A N 1
ATOM 714 C CA . ALA A 1 97 ? -37.233 -7.389 28.765 1.00 53.28 97 ALA A CA 1
ATOM 715 C C . ALA A 1 97 ? -37.826 -6.115 28.109 1.00 53.28 97 ALA A C 1
ATOM 717 O O . ALA A 1 97 ? -37.438 -5.010 28.479 1.00 53.28 97 ALA A O 1
ATOM 718 N N . ALA A 1 98 ? -38.826 -6.242 27.226 1.00 51.56 98 ALA A N 1
ATOM 719 C CA . ALA A 1 98 ? -39.658 -5.122 26.770 1.00 51.56 98 ALA A CA 1
ATOM 720 C C . ALA A 1 98 ? -40.477 -4.485 27.912 1.00 51.56 98 ALA A C 1
ATOM 722 O O . ALA A 1 98 ? -40.738 -3.288 27.881 1.00 51.56 98 ALA A O 1
ATOM 723 N N . ARG A 1 99 ? -40.834 -5.263 28.946 1.00 60.84 99 ARG A N 1
ATOM 724 C CA . ARG A 1 99 ? -41.594 -4.795 30.121 1.00 60.84 99 ARG A CA 1
ATOM 725 C C . ARG A 1 99 ? -40.756 -3.976 31.104 1.00 60.84 99 ARG A C 1
ATOM 727 O O . ARG A 1 99 ? -41.314 -3.298 31.952 1.00 60.84 99 ARG A O 1
ATOM 734 N N . TRP A 1 100 ? -39.430 -4.012 30.972 1.00 76.69 100 TRP A N 1
ATOM 735 C CA . TRP A 1 100 ? -38.489 -3.258 31.806 1.00 76.69 100 TRP A CA 1
ATOM 736 C C . TRP A 1 100 ? -37.929 -2.022 31.090 1.00 76.69 100 TRP A C 1
ATOM 738 O O . TRP A 1 100 ? -36.869 -1.519 31.449 1.00 76.69 100 TRP A O 1
ATOM 748 N N . LYS A 1 101 ? -38.625 -1.536 30.061 1.00 82.06 101 LYS A N 1
ATOM 749 C CA . LYS A 1 101 ? -38.371 -0.243 29.420 1.00 82.06 101 LYS A CA 1
ATOM 750 C C . LYS A 1 101 ? -39.406 0.772 29.874 1.00 82.06 101 LYS A C 1
ATOM 752 O O . LYS A 1 101 ? -40.549 0.400 30.124 1.00 82.06 101 LYS A O 1
ATOM 757 N N . ILE A 1 102 ? -39.039 2.049 29.902 1.00 86.88 102 ILE A N 1
ATOM 758 C CA . ILE A 1 102 ? -40.002 3.122 30.171 1.00 86.88 102 ILE A CA 1
ATOM 759 C C . ILE A 1 102 ? -40.973 3.221 28.981 1.00 86.88 102 ILE A C 1
ATOM 761 O O . ILE A 1 102 ? -40.518 3.527 27.879 1.00 86.88 102 ILE A O 1
ATOM 765 N N . PRO A 1 103 ? -42.295 3.001 29.148 1.00 84.00 103 PRO A N 1
ATOM 766 C CA . PRO A 1 103 ? -43.216 2.900 28.010 1.00 84.00 103 PRO A CA 1
ATOM 767 C C . PRO A 1 103 ? -43.266 4.150 27.124 1.00 84.00 103 PRO A C 1
ATOM 769 O O . PRO A 1 103 ? -43.312 4.041 25.902 1.00 84.00 103 PRO A O 1
ATOM 772 N N . ALA A 1 104 ? -43.214 5.340 27.732 1.00 86.12 104 ALA A N 1
ATOM 773 C CA . ALA A 1 104 ? -43.202 6.610 27.003 1.00 86.12 104 ALA A CA 1
ATOM 774 C C . ALA A 1 104 ? -41.856 6.902 26.309 1.00 86.12 104 ALA A C 1
ATOM 776 O O . ALA A 1 104 ? -41.813 7.685 25.366 1.00 86.12 104 ALA A O 1
ATOM 777 N N . HIS A 1 105 ? -40.774 6.264 26.764 1.00 87.69 105 HIS A N 1
ATOM 778 C CA . HIS A 1 105 ? -39.401 6.485 26.309 1.00 87.69 105 HIS A CA 1
ATOM 779 C C . HIS A 1 105 ? -38.674 5.136 26.176 1.00 87.69 105 HIS A C 1
ATOM 781 O O . HIS A 1 105 ? -37.776 4.824 26.961 1.00 87.69 105 HIS A O 1
ATOM 787 N N . PRO A 1 106 ? -39.052 4.296 25.192 1.00 81.38 106 PRO A N 1
ATOM 788 C CA . PRO A 1 106 ? -38.638 2.889 25.119 1.00 81.38 106 PRO A CA 1
ATOM 789 C C . PRO A 1 106 ? -37.146 2.674 24.807 1.00 81.38 106 PRO A C 1
ATOM 791 O O . PRO A 1 106 ? -36.680 1.532 24.769 1.00 81.38 106 PRO A O 1
ATOM 794 N N . VAL A 1 107 ? -36.388 3.751 24.579 1.00 81.56 107 VAL A N 1
ATOM 795 C CA . VAL A 1 107 ? -34.918 3.731 24.511 1.00 81.56 107 VAL A CA 1
ATOM 796 C C . VAL A 1 107 ? -34.266 3.620 25.895 1.00 81.56 107 VAL A C 1
ATOM 798 O O . VAL A 1 107 ? -33.089 3.273 25.983 1.00 81.56 107 VAL A O 1
ATOM 801 N N . ILE A 1 108 ? -35.023 3.893 26.963 1.00 89.00 108 ILE A N 1
ATOM 802 C CA . ILE A 1 108 ? -34.574 3.817 28.352 1.00 89.00 108 ILE A CA 1
ATOM 803 C C . ILE A 1 108 ? -34.936 2.450 28.927 1.00 89.00 108 ILE A C 1
ATOM 805 O O . ILE A 1 108 ? -36.111 2.114 29.095 1.00 89.00 108 ILE A O 1
ATOM 809 N N . GLN A 1 109 ? -33.910 1.666 29.249 1.00 86.31 109 GLN A N 1
ATOM 810 C CA . GLN A 1 109 ? -34.027 0.348 29.864 1.00 86.31 109 GLN A CA 1
ATOM 811 C C . GLN A 1 109 ? -33.725 0.427 31.365 1.00 86.31 109 GLN A C 1
ATOM 813 O O . GLN A 1 109 ? -32.745 1.051 31.759 1.00 86.31 109 GLN A O 1
ATOM 818 N N . LEU A 1 110 ? -34.497 -0.268 32.200 1.00 87.12 110 LEU A N 1
ATOM 819 C CA . LEU A 1 110 ? -34.139 -0.497 33.597 1.00 87.12 110 LEU A CA 1
ATOM 820 C C . LEU A 1 110 ? -33.141 -1.653 33.716 1.00 87.12 110 LEU A C 1
ATOM 822 O O . LEU A 1 110 ? -33.339 -2.725 33.139 1.00 87.12 110 LEU A O 1
ATOM 826 N N . GLN A 1 111 ? -32.073 -1.448 34.485 1.00 86.12 111 GLN A N 1
ATOM 827 C CA . GLN A 1 111 ? -31.040 -2.457 34.719 1.00 86.12 111 GLN A CA 1
ATOM 828 C C . GLN A 1 111 ? -30.634 -2.531 36.194 1.00 86.12 111 GLN A C 1
ATOM 830 O O . GLN A 1 111 ? -30.539 -1.508 36.869 1.00 86.12 111 GLN A O 1
ATOM 835 N N . GLY A 1 112 ? -30.347 -3.749 36.671 1.00 83.31 112 GLY A N 1
ATOM 836 C CA . GLY A 1 112 ? -29.809 -4.009 38.005 1.00 83.31 112 GLY A CA 1
ATOM 837 C C . GLY A 1 112 ? -30.591 -5.053 38.811 1.00 83.31 112 GLY A C 1
ATOM 838 O O . GLY A 1 112 ? -31.208 -5.947 38.231 1.00 83.31 112 GLY A O 1
ATOM 839 N N . ASN A 1 113 ? -30.536 -4.969 40.140 1.00 83.56 113 ASN A N 1
ATOM 840 C CA . ASN A 1 113 ? -31.173 -5.910 41.060 1.00 83.56 113 ASN A CA 1
ATOM 841 C C . ASN A 1 113 ? -31.925 -5.168 42.176 1.00 83.56 113 ASN A C 1
ATOM 843 O O . ASN A 1 113 ? -31.316 -4.381 42.895 1.00 83.56 113 ASN A O 1
ATOM 847 N N . GLY A 1 114 ? -33.228 -5.411 42.332 1.00 84.25 114 GLY A N 1
ATOM 848 C CA . GLY A 1 114 ? -34.051 -4.768 43.363 1.00 84.25 114 GLY A CA 1
ATOM 849 C C . GLY A 1 114 ? -35.524 -4.608 42.980 1.00 84.25 114 GLY A C 1
ATOM 850 O O . GLY A 1 114 ? -35.927 -4.875 41.847 1.00 84.25 114 GLY A O 1
ATOM 851 N N . ALA A 1 115 ? -36.335 -4.154 43.938 1.00 84.69 115 ALA A N 1
ATOM 852 C CA . ALA A 1 115 ? -37.749 -3.865 43.714 1.00 84.69 115 ALA A CA 1
ATOM 853 C C . ALA A 1 115 ? -37.933 -2.558 42.924 1.00 84.69 115 ALA A C 1
ATOM 855 O O . ALA A 1 115 ? -37.401 -1.519 43.310 1.00 84.69 115 ALA A O 1
ATOM 856 N N . VAL A 1 116 ? -38.739 -2.606 41.866 1.00 84.94 116 VAL A N 1
ATOM 857 C CA . VAL A 1 116 ? -39.173 -1.443 41.083 1.00 84.94 116 VAL A CA 1
ATOM 858 C C . VAL A 1 116 ? -40.656 -1.229 41.368 1.00 84.94 116 VAL A C 1
ATOM 860 O O . VAL A 1 116 ? -41.445 -2.166 41.239 1.00 84.94 116 VAL A O 1
ATOM 863 N N . LYS A 1 117 ? -41.029 -0.019 41.793 1.00 86.06 117 LYS A N 1
ATOM 864 C CA . LYS A 1 117 ? -42.416 0.338 42.115 1.00 86.06 117 LYS A CA 1
ATOM 865 C C . LYS A 1 117 ? -42.773 1.697 41.536 1.00 86.06 117 LYS A C 1
ATOM 867 O O . LYS A 1 117 ? -42.050 2.658 41.781 1.00 86.06 117 LYS A O 1
ATOM 872 N N . SER A 1 118 ? -43.897 1.774 40.827 1.00 86.62 118 SER A N 1
ATOM 873 C CA . SER A 1 118 ? -44.486 3.011 40.298 1.00 86.62 118 SER A CA 1
ATOM 874 C C . SER A 1 118 ? -43.480 3.888 39.539 1.00 86.62 118 SER A C 1
ATOM 876 O O . SER A 1 118 ? -43.452 5.107 39.693 1.00 86.62 118 SER A O 1
ATOM 878 N N . HIS A 1 119 ? -42.629 3.264 38.720 1.00 89.81 119 HIS A N 1
ATOM 879 C CA . HIS A 1 119 ? -41.475 3.925 38.111 1.00 89.81 119 HIS A CA 1
ATOM 880 C C . HIS A 1 119 ? -41.733 4.259 36.640 1.00 89.81 119 HIS A C 1
ATOM 882 O O . HIS A 1 119 ? -41.572 3.414 35.765 1.00 89.81 119 HIS A O 1
ATOM 888 N N . TYR A 1 120 ? -42.188 5.485 36.362 1.00 91.06 120 TYR A N 1
ATOM 889 C CA . TYR A 1 120 ? -42.463 5.998 35.007 1.00 91.06 120 TYR A CA 1
ATOM 890 C C . TYR A 1 120 ? -43.344 5.088 34.125 1.00 91.06 120 TYR A C 1
ATOM 892 O O . TYR A 1 120 ? -43.143 4.987 32.916 1.00 91.06 120 TYR A O 1
ATOM 900 N N . GLY A 1 121 ? -44.335 4.427 34.729 1.00 84.56 121 GLY A N 1
ATOM 901 C CA . GLY A 1 121 ? -45.266 3.538 34.025 1.00 84.56 121 GLY A CA 1
ATOM 902 C C . GLY A 1 121 ? -44.747 2.116 33.788 1.00 84.56 121 GLY A C 1
ATOM 903 O O . GLY A 1 121 ? -45.433 1.335 33.136 1.00 84.56 121 GLY A O 1
ATOM 904 N N . VAL A 1 122 ? -43.569 1.767 34.313 1.00 82.81 122 VAL A N 1
ATOM 905 C CA . VAL A 1 122 ? -43.084 0.380 34.372 1.00 82.81 122 VAL A CA 1
ATOM 906 C C . VAL A 1 122 ? -43.888 -0.402 35.416 1.00 82.81 122 VAL A C 1
ATOM 908 O O . VAL A 1 122 ? -44.166 0.123 36.495 1.00 82.81 122 VAL A O 1
ATOM 911 N N . GLU A 1 123 ? -44.262 -1.645 35.093 1.00 76.56 123 GLU A N 1
ATOM 912 C CA . GLU A 1 123 ? -45.000 -2.533 36.001 1.00 76.56 123 GLU A CA 1
ATOM 913 C C . GLU A 1 123 ? -44.211 -2.807 37.291 1.00 76.56 123 GLU A C 1
ATOM 915 O O . GLU A 1 123 ? -42.999 -3.037 37.267 1.00 76.56 123 GLU A O 1
ATOM 920 N N . ASP A 1 124 ? -44.916 -2.820 38.423 1.00 81.06 124 ASP A N 1
ATOM 921 C CA . ASP A 1 124 ? -44.329 -3.158 39.716 1.00 81.06 124 ASP A CA 1
ATOM 922 C C . ASP A 1 124 ? -43.778 -4.589 39.705 1.00 81.06 124 ASP A C 1
ATOM 924 O O . ASP A 1 124 ? -44.465 -5.549 39.345 1.00 81.06 124 ASP A O 1
ATOM 928 N N . GLY A 1 125 ? -42.543 -4.759 40.170 1.00 79.31 125 GLY A N 1
ATOM 929 C CA . GLY A 1 125 ? -41.917 -6.073 40.202 1.00 79.31 125 GLY A CA 1
ATOM 930 C C . GLY A 1 125 ? -40.511 -6.072 40.782 1.00 79.31 125 GLY A C 1
ATOM 931 O O . GLY A 1 125 ? -40.069 -5.117 41.422 1.00 79.31 125 GLY A O 1
ATOM 932 N N . TRP A 1 126 ? -39.804 -7.179 40.569 1.00 79.19 126 TRP A N 1
ATOM 933 C CA . TRP A 1 126 ? -38.422 -7.353 41.003 1.00 79.19 126 TRP A CA 1
ATOM 934 C C . TRP A 1 126 ? -37.509 -7.539 39.793 1.00 79.19 126 TRP A C 1
ATOM 936 O O . TRP A 1 126 ? -37.682 -8.482 39.021 1.00 79.19 126 TRP A O 1
ATOM 946 N N . LEU A 1 127 ? -36.521 -6.658 39.648 1.00 76.56 127 LEU A N 1
ATOM 947 C CA . LEU A 1 127 ? -35.472 -6.781 38.643 1.00 76.56 127 LEU A CA 1
ATOM 948 C C . LEU A 1 127 ? -34.354 -7.669 39.209 1.00 76.56 127 LEU A C 1
ATOM 950 O O . LEU A 1 127 ? -33.903 -7.434 40.327 1.00 76.56 127 LEU A O 1
ATOM 954 N N . ALA A 1 128 ? -33.923 -8.696 38.471 1.00 71.75 128 ALA A N 1
ATOM 955 C CA . ALA A 1 128 ? -32.959 -9.705 38.935 1.00 71.75 128 ALA A CA 1
ATOM 956 C C . ALA A 1 128 ? -31.763 -9.873 37.977 1.00 71.75 128 ALA A C 1
ATOM 958 O O . ALA A 1 128 ? -31.386 -10.988 37.615 1.00 71.75 128 ALA A O 1
ATOM 959 N N . SER A 1 129 ? -31.148 -8.768 37.543 1.00 70.75 129 SER A N 1
ATOM 960 C CA . SER A 1 129 ? -29.881 -8.833 36.805 1.00 70.75 129 SER A CA 1
ATOM 961 C C . SER A 1 129 ? -28.747 -9.129 37.789 1.00 70.75 129 SER A C 1
ATOM 963 O O . SER A 1 129 ? -28.216 -8.212 38.416 1.00 70.75 129 SER A O 1
ATOM 965 N N . ARG A 1 130 ? -28.387 -10.408 37.937 1.00 66.06 130 ARG A N 1
ATOM 966 C CA . ARG A 1 130 ? -27.292 -10.866 38.806 1.00 66.06 130 ARG A CA 1
ATOM 967 C C . ARG A 1 130 ? -26.106 -11.334 37.973 1.00 66.06 130 ARG A C 1
ATOM 969 O O . ARG A 1 130 ? -26.289 -11.989 36.954 1.00 66.06 130 ARG A O 1
ATOM 976 N N . TRP A 1 131 ? -24.903 -11.004 38.429 1.00 70.81 131 TRP A N 1
ATOM 977 C CA . TRP A 1 131 ? -23.651 -11.391 37.785 1.00 70.81 131 TRP A CA 1
ATOM 978 C C . TRP A 1 131 ? -22.656 -11.778 38.873 1.00 70.81 131 TRP A C 1
ATOM 980 O O . TRP A 1 131 ? -22.298 -10.952 39.706 1.00 70.81 131 TRP A O 1
ATOM 990 N N . GLU A 1 132 ? -22.211 -13.031 38.881 1.00 75.19 132 GLU A N 1
ATOM 991 C CA . GLU A 1 132 ? -21.294 -13.559 39.909 1.00 75.19 132 GLU A CA 1
ATOM 992 C C . GLU A 1 132 ? -19.818 -13.241 39.614 1.00 75.19 132 GLU A C 1
ATOM 994 O O . GLU A 1 132 ? -18.921 -13.522 40.405 1.00 75.19 132 GLU A O 1
ATOM 999 N N . THR A 1 133 ? -19.539 -12.663 38.448 1.00 81.88 133 THR A N 1
ATOM 1000 C CA . THR A 1 133 ? -18.188 -12.387 37.963 1.00 81.88 133 THR A CA 1
ATOM 1001 C C . THR A 1 133 ? -18.115 -11.008 37.337 1.00 81.88 133 THR A C 1
ATOM 1003 O O . THR A 1 133 ? -19.111 -10.482 36.842 1.00 81.88 133 THR A O 1
ATOM 1006 N N . ARG A 1 134 ? -16.904 -10.447 37.287 1.00 87.69 134 ARG A N 1
ATOM 1007 C CA . ARG A 1 134 ? -16.630 -9.309 36.408 1.00 87.69 134 ARG A CA 1
ATOM 1008 C C . ARG A 1 134 ? -16.804 -9.725 34.949 1.00 87.69 134 ARG A C 1
ATOM 1010 O O . ARG A 1 134 ? -16.570 -10.877 34.589 1.00 87.69 134 ARG A O 1
ATOM 1017 N N . GLU A 1 135 ? -17.144 -8.759 34.114 1.00 88.25 135 GLU A N 1
ATOM 1018 C CA . GLU A 1 135 ? -17.259 -8.918 32.672 1.00 88.25 135 GLU A CA 1
ATOM 1019 C C . GLU A 1 135 ? -16.741 -7.645 32.001 1.00 88.25 135 GLU A C 1
ATOM 1021 O O . GLU A 1 135 ? -17.471 -6.667 31.854 1.00 88.25 135 GLU A O 1
ATOM 1026 N N . TRP A 1 136 ? -15.459 -7.621 31.629 1.00 93.50 136 TRP A N 1
ATOM 1027 C CA . TRP A 1 136 ? -14.875 -6.458 30.961 1.00 93.50 136 TRP A CA 1
ATOM 1028 C C . TRP A 1 136 ? -15.303 -6.398 29.504 1.00 93.50 136 TRP A C 1
ATOM 1030 O O . TRP A 1 136 ? -14.892 -7.240 28.709 1.00 93.50 136 TRP A O 1
ATOM 1040 N N . HIS A 1 137 ? -16.088 -5.393 29.135 1.00 93.62 137 HIS A N 1
ATOM 1041 C CA . HIS A 1 137 ? -16.657 -5.315 27.798 1.00 93.62 137 HIS A CA 1
ATOM 1042 C C . HIS A 1 137 ? -16.860 -3.883 27.297 1.00 93.62 137 HIS A C 1
ATOM 1044 O O . HIS A 1 137 ? -16.801 -2.895 28.035 1.00 93.62 137 HIS A O 1
ATOM 1050 N N . THR A 1 138 ? -17.116 -3.804 25.997 1.00 94.50 138 THR A N 1
ATOM 1051 C CA . THR A 1 138 ? -17.676 -2.647 25.318 1.00 94.50 138 THR A CA 1
ATOM 1052 C C . THR A 1 138 ? -19.085 -2.977 24.836 1.00 94.50 138 THR A C 1
ATOM 1054 O O . THR A 1 138 ? -19.309 -4.004 24.187 1.00 94.50 138 THR A O 1
ATOM 1057 N N . ASP A 1 139 ? -20.029 -2.084 25.119 1.00 90.88 139 ASP A N 1
ATOM 1058 C CA . ASP A 1 139 ? -21.430 -2.290 24.781 1.00 90.88 139 ASP A CA 1
ATOM 1059 C C . ASP A 1 139 ? -21.674 -2.399 23.271 1.00 90.88 139 ASP A C 1
ATOM 1061 O O . ASP A 1 139 ? -21.122 -1.656 22.453 1.00 90.88 139 ASP A O 1
ATOM 1065 N N . GLY A 1 140 ? -22.591 -3.295 22.911 1.00 84.81 140 GLY A N 1
ATOM 1066 C CA . GLY A 1 140 ? -23.263 -3.265 21.617 1.00 84.81 140 GLY A CA 1
ATOM 1067 C C . GLY A 1 140 ? -22.555 -3.978 20.456 1.00 84.81 140 GLY A C 1
ATOM 1068 O O . GLY A 1 140 ? -23.049 -4.001 19.331 1.00 84.81 140 GLY A O 1
ATOM 1069 N N . CYS A 1 141 ? -21.364 -4.531 20.696 1.00 85.38 141 CYS A N 1
ATOM 1070 C CA . CYS A 1 141 ? -20.562 -5.197 19.664 1.00 85.38 141 CYS A CA 1
ATOM 1071 C C . CYS A 1 141 ? -21.122 -6.561 19.214 1.00 85.38 141 CYS A C 1
ATOM 1073 O O . CYS A 1 141 ? -20.738 -7.060 18.161 1.00 85.38 141 CYS A O 1
ATOM 1075 N N . HIS A 1 142 ? -22.021 -7.165 19.989 1.00 81.44 142 HIS A N 1
ATOM 1076 C CA . HIS A 1 142 ? -22.520 -8.527 19.782 1.00 81.44 142 HIS A CA 1
ATOM 1077 C C . HIS A 1 142 ? -24.006 -8.582 19.396 1.00 81.44 142 HIS A C 1
ATOM 1079 O O . HIS A 1 142 ? -24.430 -9.576 18.823 1.00 81.44 142 HIS A O 1
ATOM 1085 N N . ASP A 1 143 ? -24.773 -7.514 19.626 1.00 76.50 143 ASP A N 1
ATOM 1086 C CA . ASP A 1 143 ? -26.243 -7.482 19.527 1.00 76.50 143 ASP A CA 1
ATOM 1087 C C . ASP A 1 143 ? -26.791 -6.494 18.482 1.00 76.50 143 ASP A C 1
ATOM 1089 O O . ASP A 1 143 ? -28.005 -6.337 18.366 1.00 76.50 143 ASP A O 1
ATOM 1093 N N . VAL A 1 144 ? -25.928 -5.841 17.695 1.00 76.94 144 VAL A N 1
ATOM 1094 C CA . VAL A 1 144 ? -26.366 -4.901 16.654 1.00 76.94 144 VAL A CA 1
ATOM 1095 C C . VAL A 1 144 ? -26.736 -5.611 15.334 1.00 76.94 144 VAL A C 1
ATOM 1097 O O . VAL A 1 144 ? -26.013 -6.516 14.916 1.00 76.94 144 VAL A O 1
ATOM 1100 N N . PRO A 1 145 ? -27.818 -5.211 14.632 1.00 72.12 145 PRO A N 1
ATOM 1101 C CA . PRO A 1 145 ? -28.129 -5.700 13.286 1.00 72.12 145 PRO A CA 1
ATOM 1102 C C . PRO A 1 145 ? -27.124 -5.254 12.220 1.00 72.12 145 PRO A C 1
ATOM 1104 O O . PRO A 1 145 ? -26.571 -4.159 12.290 1.00 72.12 145 PRO A O 1
ATOM 1107 N N . ALA A 1 146 ? -27.019 -6.022 11.131 1.00 74.12 146 ALA A N 1
ATOM 1108 C CA . ALA A 1 146 ? -26.163 -5.694 9.984 1.00 74.12 146 ALA A CA 1
ATOM 1109 C C . ALA A 1 146 ? -26.525 -4.376 9.259 1.00 74.12 146 ALA A C 1
ATOM 1111 O O . ALA A 1 146 ? -25.724 -3.859 8.483 1.00 74.12 146 ALA A O 1
ATOM 1112 N N . SER A 1 147 ? -27.727 -3.830 9.479 1.00 71.12 147 SER A N 1
ATOM 1113 C CA . SER A 1 147 ? -28.189 -2.576 8.868 1.00 71.12 147 SER A CA 1
ATOM 1114 C C . SER A 1 147 ? -27.707 -1.311 9.588 1.00 71.12 147 SER A C 1
ATOM 1116 O O . SER A 1 147 ? -27.972 -0.213 9.104 1.00 71.12 147 SER A O 1
ATOM 1118 N N . THR A 1 148 ? -27.046 -1.429 10.743 1.00 79.81 148 THR A N 1
ATOM 1119 C CA . THR A 1 148 ? -26.609 -0.284 11.558 1.00 79.81 148 THR A CA 1
ATOM 1120 C C . THR A 1 148 ? -25.290 -0.590 12.282 1.00 79.81 148 THR A C 1
ATOM 1122 O O . THR A 1 148 ? -24.679 -1.632 12.050 1.00 79.81 148 THR A O 1
ATOM 1125 N N . TRP A 1 149 ? -24.804 0.332 13.119 1.00 86.50 149 TRP A N 1
ATOM 1126 C CA . TRP A 1 149 ? -23.546 0.178 13.859 1.00 86.50 149 TRP A CA 1
ATOM 1127 C C . TRP A 1 149 ? -23.737 0.243 15.378 1.00 86.50 149 TRP A C 1
ATOM 1129 O O . TRP A 1 149 ? -24.711 0.844 15.848 1.00 86.50 149 TRP A O 1
ATOM 1139 N N . PRO A 1 150 ? -22.803 -0.342 16.160 1.00 88.44 150 PRO A N 1
ATOM 1140 C CA . PRO A 1 150 ? -22.860 -0.315 17.617 1.00 88.44 150 PRO A CA 1
ATOM 1141 C C . PRO A 1 150 ? -22.996 1.105 18.201 1.00 88.44 150 PRO A C 1
ATOM 1143 O O . PRO A 1 150 ? -22.529 2.079 17.588 1.00 88.44 150 PRO A O 1
ATOM 1146 N N . PRO A 1 151 ? -23.582 1.237 19.407 1.00 89.94 151 PRO A N 1
ATOM 1147 C CA . PRO A 1 151 ? -23.739 2.505 20.101 1.00 89.94 151 PRO A CA 1
ATOM 1148 C C . PRO A 1 151 ? -22.401 3.211 20.292 1.00 89.94 151 PRO A C 1
ATOM 1150 O O . PRO A 1 151 ? -21.432 2.636 20.787 1.00 89.94 151 PRO A O 1
ATOM 1153 N N . VAL A 1 152 ? -22.364 4.496 19.936 1.00 92.44 152 VAL A N 1
ATOM 1154 C CA . VAL A 1 152 ? -21.216 5.359 20.240 1.00 92.44 152 VAL A CA 1
ATOM 1155 C C . VAL A 1 152 ? -21.178 5.672 21.728 1.00 92.44 152 VAL A C 1
ATOM 1157 O O . VAL A 1 152 ? -20.123 5.554 22.339 1.00 92.44 152 VAL A O 1
ATOM 1160 N N . ALA A 1 153 ? -22.318 6.050 22.301 1.00 94.12 153 ALA A N 1
ATOM 1161 C CA . ALA A 1 153 ? -22.432 6.431 23.698 1.00 94.12 153 ALA A CA 1
ATOM 1162 C C . ALA A 1 153 ? -23.350 5.475 24.462 1.00 94.12 153 ALA A C 1
ATOM 1164 O O . ALA A 1 153 ? -24.314 4.935 23.911 1.00 94.12 153 ALA A O 1
ATOM 1165 N N . THR A 1 154 ? -23.066 5.293 25.744 1.00 95.00 154 THR A N 1
ATOM 1166 C CA . THR A 1 154 ? -23.969 4.649 26.699 1.00 95.00 154 THR A CA 1
ATOM 1167 C C . THR A 1 154 ? -24.071 5.516 27.934 1.00 95.00 154 THR A C 1
ATOM 1169 O O . THR A 1 154 ? -23.060 6.061 28.378 1.00 95.00 154 THR A O 1
ATOM 1172 N N . SER A 1 155 ? -25.287 5.674 28.451 1.00 96.31 155 SER A N 1
ATOM 1173 C CA . SER A 1 155 ? -25.517 6.337 29.730 1.00 96.31 155 SER A CA 1
ATOM 1174 C C . SER A 1 155 ? -26.075 5.393 30.771 1.00 96.31 155 SER A C 1
ATOM 1176 O O . SER A 1 155 ? -26.767 4.426 30.447 1.00 96.31 155 SER A O 1
ATOM 1178 N N . MET A 1 156 ? -25.802 5.732 32.026 1.00 96.38 156 MET A N 1
ATOM 1179 C CA . MET A 1 156 ? -26.460 5.178 33.194 1.00 96.38 156 MET A CA 1
ATOM 1180 C C . MET A 1 156 ? -26.875 6.305 34.142 1.00 96.38 156 MET A C 1
ATOM 1182 O O . MET A 1 156 ? -26.042 7.132 34.515 1.00 96.38 156 MET A O 1
ATOM 1186 N N . TYR A 1 157 ? -28.146 6.311 34.542 1.00 96.44 157 TYR A N 1
ATOM 1187 C CA . TYR A 1 157 ? -28.688 7.187 35.582 1.00 96.44 157 TYR A CA 1
ATOM 1188 C C . TYR A 1 157 ? -29.078 6.356 36.801 1.00 96.44 157 TYR A C 1
ATOM 1190 O O . TYR A 1 157 ? -29.880 5.425 36.697 1.00 96.44 157 TYR A O 1
ATOM 1198 N N . CYS A 1 158 ? -28.491 6.667 37.952 1.00 95.19 158 CYS A N 1
ATOM 1199 C CA . CYS A 1 158 ? -28.697 5.928 39.190 1.00 95.19 158 CYS A CA 1
ATOM 1200 C C . CYS A 1 158 ? -29.923 6.433 39.941 1.00 95.19 158 CYS A C 1
ATOM 1202 O O . CYS A 1 158 ? -29.943 7.585 40.363 1.00 95.19 158 CYS A O 1
ATOM 1204 N N . PHE A 1 159 ? -30.905 5.568 40.197 1.00 92.50 159 PHE A N 1
ATOM 1205 C CA . PHE A 1 159 ? -32.043 5.923 41.055 1.00 92.50 159 PHE A CA 1
ATOM 1206 C C . PHE A 1 159 ? -32.093 5.121 42.361 1.00 92.50 159 PHE A C 1
ATOM 1208 O O . PHE A 1 159 ? -32.672 5.592 43.336 1.00 92.50 159 PHE A O 1
ATOM 1215 N N . ALA A 1 160 ? -31.434 3.959 42.429 1.00 92.62 160 ALA A N 1
ATOM 1216 C CA . ALA A 1 160 ? -31.167 3.258 43.683 1.00 92.62 160 ALA A CA 1
ATOM 1217 C C . ALA A 1 160 ? -29.789 2.590 43.635 1.00 92.62 160 ALA A C 1
ATOM 1219 O O . ALA A 1 160 ? -29.406 2.012 42.621 1.00 92.62 160 ALA A O 1
ATOM 1220 N N . THR A 1 161 ? -29.046 2.643 44.733 1.00 94.31 161 THR A N 1
ATOM 1221 C CA . THR A 1 161 ? -27.711 2.045 44.844 1.00 94.31 161 THR A CA 1
ATOM 1222 C C . THR A 1 161 ? -27.520 1.475 46.245 1.00 94.31 161 THR A C 1
ATOM 1224 O O . THR A 1 161 ? -28.100 2.023 47.190 1.00 94.31 161 THR A O 1
ATOM 1227 N N . PRO A 1 162 ? -26.734 0.396 46.406 1.00 92.50 162 PRO A N 1
ATOM 1228 C CA . PRO A 1 162 ? -26.358 -0.100 47.720 1.00 92.50 162 PRO A CA 1
ATOM 1229 C C . PRO A 1 162 ? -25.550 0.945 48.499 1.00 92.50 162 PRO A C 1
ATOM 1231 O O . PRO A 1 162 ? -24.940 1.841 47.910 1.00 92.50 162 PRO A O 1
ATOM 1234 N N . SER A 1 163 ? -25.542 0.820 49.828 1.00 87.81 163 SER A N 1
ATOM 1235 C CA . SER A 1 163 ? -24.750 1.688 50.710 1.00 87.81 163 SER A CA 1
ATOM 1236 C C . SER A 1 163 ? -23.252 1.380 50.645 1.00 87.81 163 SER A C 1
ATOM 1238 O O . SER A 1 163 ? -22.434 2.252 50.921 1.00 87.81 163 SER A O 1
ATOM 1240 N N . GLU A 1 164 ? -22.899 0.145 50.284 1.00 85.50 164 GLU A N 1
ATOM 1241 C CA . GLU A 1 164 ? -21.527 -0.345 50.141 1.00 85.50 164 GLU A CA 1
ATOM 1242 C C . GLU A 1 164 ? -21.421 -1.225 48.881 1.00 85.50 164 GLU A C 1
ATOM 1244 O O . GLU A 1 164 ? -22.373 -1.921 48.527 1.00 85.50 164 GLU A O 1
ATOM 1249 N N . ALA A 1 165 ? -20.262 -1.204 48.209 1.00 88.56 165 ALA A N 1
ATOM 1250 C CA . ALA A 1 165 ? -20.009 -1.891 46.931 1.00 88.56 165 ALA A CA 1
ATOM 1251 C C . ALA A 1 165 ? -20.934 -1.435 45.772 1.00 88.56 165 ALA A C 1
ATOM 1253 O O . ALA A 1 165 ? -21.444 -0.316 45.762 1.00 88.56 165 ALA A O 1
ATOM 1254 N N . GLY A 1 166 ? -21.094 -2.264 44.734 1.00 90.12 166 GLY A N 1
ATOM 1255 C CA . GLY A 1 166 ? -21.967 -1.978 43.586 1.00 90.12 166 GLY A CA 1
ATOM 1256 C C . GLY A 1 166 ? -21.419 -0.955 42.586 1.00 90.12 166 GLY A C 1
ATOM 1257 O O . GLY A 1 166 ? -22.155 -0.479 41.714 1.00 90.12 166 GLY A O 1
ATOM 1258 N N . GLU A 1 167 ? -20.139 -0.621 42.669 1.00 94.69 167 GLU A N 1
ATOM 1259 C CA . GLU A 1 167 ? -19.462 0.276 41.747 1.00 94.69 167 GLU A CA 1
ATOM 1260 C C . GLU A 1 167 ? -19.466 -0.251 40.299 1.00 94.69 167 GLU A C 1
ATOM 1262 O O . GLU A 1 167 ? -19.526 -1.455 40.027 1.00 94.69 167 GLU A O 1
ATOM 1267 N N . THR A 1 168 ? -19.390 0.668 39.336 1.00 95.19 168 THR A N 1
ATOM 1268 C CA . THR A 1 168 ? -19.061 0.308 37.949 1.00 95.19 168 THR A CA 1
ATOM 1269 C C . THR A 1 168 ? -17.594 0.628 37.700 1.00 95.19 168 THR A C 1
ATOM 1271 O O . THR A 1 168 ? -17.135 1.742 37.955 1.00 95.19 168 THR A O 1
ATOM 1274 N N . LEU A 1 169 ? -16.850 -0.357 37.211 1.00 95.38 169 LEU A N 1
ATOM 1275 C CA . LEU A 1 169 ? -15.431 -0.251 36.915 1.00 95.38 169 LEU A CA 1
ATOM 1276 C C . LEU A 1 169 ? -15.233 0.166 35.457 1.00 95.38 169 LEU A C 1
ATOM 1278 O O . LEU A 1 169 ? -15.836 -0.417 34.559 1.00 95.38 169 LEU A O 1
ATOM 1282 N N . PHE A 1 170 ? -14.344 1.124 35.217 1.00 96.50 170 PHE A N 1
ATOM 1283 C CA . PHE A 1 170 ? -14.010 1.640 33.892 1.00 96.50 170 PHE A CA 1
ATOM 1284 C C . PHE A 1 170 ? -12.504 1.596 33.652 1.00 96.50 170 PHE A C 1
ATOM 1286 O O . PHE A 1 170 ? -11.700 1.878 34.540 1.00 96.50 170 PHE A O 1
ATOM 1293 N N . ALA A 1 171 ? -12.120 1.296 32.418 1.00 95.44 171 ALA A N 1
ATOM 1294 C CA . ALA A 1 171 ? -10.753 1.361 31.939 1.00 95.44 171 ALA A CA 1
ATOM 1295 C C . ALA A 1 171 ? -10.716 2.013 30.552 1.00 95.44 171 ALA A C 1
ATOM 1297 O O . ALA A 1 171 ? -11.584 1.790 29.707 1.00 95.44 171 ALA A O 1
ATOM 1298 N N . SER A 1 172 ? -9.681 2.813 30.297 1.00 94.56 172 SER A N 1
ATOM 1299 C CA . SER A 1 172 ? -9.503 3.448 28.992 1.00 94.56 172 SER A CA 1
ATOM 1300 C C . SER A 1 172 ? -8.919 2.454 27.995 1.00 94.56 172 SER A C 1
ATOM 1302 O O . SER A 1 172 ? -7.780 2.012 28.150 1.00 94.56 172 SER A O 1
ATOM 1304 N N . GLY A 1 173 ? -9.648 2.177 26.913 1.00 94.38 173 GLY A N 1
ATOM 1305 C CA . GLY A 1 173 ? -9.167 1.341 25.813 1.00 94.38 173 GLY A CA 1
ATOM 1306 C C . GLY A 1 173 ? -7.888 1.886 25.170 1.00 94.38 173 GLY A C 1
ATOM 1307 O O . GLY A 1 173 ? -7.059 1.111 24.701 1.00 94.38 173 GLY A O 1
ATOM 1308 N N . ARG A 1 174 ? -7.678 3.208 25.215 1.00 91.69 174 ARG A N 1
ATOM 1309 C CA . ARG A 1 174 ? -6.441 3.864 24.758 1.00 91.69 174 ARG A CA 1
ATOM 1310 C C . ARG A 1 174 ? -5.260 3.509 25.660 1.00 91.69 174 ARG A C 1
ATOM 1312 O O . ARG A 1 174 ? -4.236 3.039 25.178 1.00 91.69 174 ARG A O 1
ATOM 1319 N N . ARG A 1 175 ? -5.428 3.653 26.978 1.00 90.75 175 ARG A N 1
ATOM 1320 C CA . ARG A 1 175 ? -4.356 3.343 27.938 1.00 90.75 175 ARG A CA 1
ATOM 1321 C C . ARG A 1 175 ? -4.040 1.862 28.022 1.00 90.75 175 ARG A C 1
ATOM 1323 O O . ARG A 1 175 ? -2.875 1.515 28.180 1.00 90.75 175 ARG A O 1
ATOM 1330 N N . ILE A 1 176 ? -5.050 1.007 27.856 1.00 92.50 176 ILE A N 1
ATOM 1331 C CA . ILE A 1 176 ? -4.834 -0.436 27.746 1.00 92.50 176 ILE A CA 1
ATOM 1332 C C . ILE A 1 176 ? -3.876 -0.723 26.585 1.00 92.50 176 ILE A C 1
ATOM 1334 O O . ILE A 1 176 ? -2.896 -1.428 26.791 1.00 92.50 176 ILE A O 1
ATOM 1338 N N . LEU A 1 177 ? -4.100 -0.130 25.403 1.00 91.12 177 LEU A N 1
ATOM 1339 C CA . LEU A 1 177 ? -3.211 -0.300 24.247 1.00 91.12 177 LEU A CA 1
ATOM 1340 C C . LEU A 1 177 ? -1.813 0.283 24.445 1.00 91.12 177 LEU A C 1
ATOM 1342 O O . LEU A 1 177 ? -0.851 -0.303 23.954 1.00 91.12 177 LEU A O 1
ATOM 1346 N N . ASP A 1 178 ? -1.702 1.444 25.089 1.00 89.19 178 ASP A N 1
ATOM 1347 C CA . ASP A 1 178 ? -0.414 2.109 25.319 1.00 89.19 178 ASP A CA 1
ATOM 1348 C C . ASP A 1 178 ? 0.460 1.347 26.326 1.00 89.19 178 ASP A C 1
ATOM 1350 O O . ASP A 1 178 ? 1.682 1.459 26.298 1.00 89.19 178 ASP A O 1
ATOM 1354 N N . ALA A 1 179 ? -0.158 0.537 27.189 1.00 88.88 179 ALA A N 1
ATOM 1355 C CA . ALA A 1 179 ? 0.526 -0.307 28.162 1.00 88.88 179 ALA A CA 1
ATOM 1356 C C . ALA A 1 179 ? 0.925 -1.698 27.625 1.00 88.88 179 ALA A C 1
ATOM 1358 O O . ALA A 1 179 ? 1.615 -2.439 28.332 1.00 88.88 179 ALA A O 1
ATOM 1359 N N . LEU A 1 180 ? 0.503 -2.076 26.410 1.00 88.88 180 LEU A N 1
ATOM 1360 C CA . LEU A 1 180 ? 0.893 -3.350 25.795 1.00 88.88 180 LEU A CA 1
ATOM 1361 C C . LEU A 1 180 ? 2.361 -3.330 25.354 1.00 88.88 180 LEU A C 1
ATOM 1363 O O . LEU A 1 180 ? 2.888 -2.299 24.942 1.00 88.88 180 LEU A O 1
ATOM 1367 N N . SER A 1 181 ? 3.003 -4.502 25.356 1.00 86.25 181 SER A N 1
ATOM 1368 C CA . SER A 1 181 ? 4.257 -4.672 24.618 1.00 86.25 181 SER A CA 1
ATOM 1369 C C . SER A 1 181 ? 4.021 -4.491 23.116 1.00 86.25 181 SER A C 1
ATOM 1371 O O . SER A 1 181 ? 2.918 -4.738 22.621 1.00 86.25 181 SER A O 1
ATOM 1373 N N . GLU A 1 182 ? 5.066 -4.101 22.385 1.00 80.44 182 GLU A N 1
ATOM 1374 C CA . GLU A 1 182 ? 5.005 -3.908 20.931 1.00 80.44 182 GLU A CA 1
ATOM 1375 C C . GLU A 1 182 ? 4.461 -5.156 20.217 1.00 80.44 182 GLU A C 1
ATOM 1377 O O . GLU A 1 182 ? 3.507 -5.046 19.452 1.00 80.44 182 GLU A O 1
ATOM 1382 N N . ASP A 1 183 ? 4.943 -6.349 20.585 1.00 82.12 183 ASP A N 1
ATOM 1383 C CA . ASP A 1 183 ? 4.478 -7.624 20.023 1.00 82.12 183 ASP A CA 1
ATOM 1384 C C . ASP A 1 183 ? 2.973 -7.865 20.238 1.00 82.12 183 ASP A C 1
ATOM 1386 O O . ASP A 1 183 ? 2.256 -8.260 19.317 1.00 82.12 183 ASP A O 1
ATOM 1390 N N . LEU A 1 184 ? 2.461 -7.628 21.455 1.00 88.00 184 LEU A N 1
ATOM 1391 C CA . LEU A 1 184 ? 1.035 -7.816 21.748 1.00 88.00 184 LEU A CA 1
ATOM 1392 C C . LEU A 1 184 ? 0.181 -6.789 21.010 1.00 88.00 184 LEU A C 1
ATOM 1394 O O . LEU A 1 184 ? -0.889 -7.131 20.501 1.00 88.00 184 LEU A O 1
ATOM 1398 N N . ARG A 1 185 ? 0.659 -5.544 20.934 1.00 88.25 185 ARG A N 1
ATOM 1399 C CA . ARG A 1 185 ? -0.008 -4.463 20.211 1.00 88.25 185 ARG A CA 1
ATOM 1400 C C . ARG A 1 185 ? -0.074 -4.771 18.717 1.00 88.25 185 ARG A C 1
ATOM 1402 O O . ARG A 1 185 ? -1.142 -4.647 18.129 1.00 88.25 185 ARG A O 1
ATOM 1409 N N . ASP A 1 186 ? 1.020 -5.233 18.122 1.00 84.25 186 ASP A N 1
ATOM 1410 C CA . ASP A 1 186 ? 1.108 -5.574 16.699 1.00 84.25 186 ASP A CA 1
ATOM 1411 C C . ASP A 1 186 ? 0.209 -6.740 16.305 1.00 84.25 186 ASP A C 1
ATOM 1413 O O . ASP A 1 186 ? -0.414 -6.725 15.240 1.00 84.25 186 ASP A O 1
ATOM 1417 N N . VAL A 1 187 ? 0.110 -7.752 17.164 1.00 88.25 187 VAL A N 1
ATOM 1418 C CA . VAL A 1 187 ? -0.868 -8.821 16.971 1.00 88.25 187 VAL A CA 1
ATOM 1419 C C . VAL A 1 187 ? -2.281 -8.250 17.096 1.00 88.25 187 VAL A C 1
ATOM 1421 O O . VAL A 1 187 ? -3.085 -8.441 16.190 1.00 88.25 187 VAL A O 1
ATOM 1424 N N . ALA A 1 188 ? -2.580 -7.469 18.140 1.00 92.75 188 ALA A N 1
ATOM 1425 C CA . ALA A 1 188 ? -3.924 -6.937 18.357 1.00 92.75 188 ALA A CA 1
ATOM 1426 C C . ALA A 1 188 ? -4.426 -6.055 17.199 1.00 92.75 188 ALA A C 1
ATOM 1428 O O . ALA A 1 188 ? -5.581 -6.175 16.792 1.00 92.75 188 ALA A O 1
ATOM 1429 N N . LEU A 1 189 ? -3.557 -5.220 16.615 1.00 91.00 189 LEU A N 1
ATOM 1430 C CA . LEU A 1 189 ? -3.886 -4.332 15.489 1.00 91.00 189 LEU A CA 1
ATOM 1431 C C . LEU A 1 189 ? -4.393 -5.085 14.244 1.00 91.00 189 LEU A C 1
ATOM 1433 O O . LEU A 1 189 ? -5.084 -4.494 13.408 1.00 91.00 189 LEU A O 1
ATOM 1437 N N . ARG A 1 190 ? -4.080 -6.377 14.103 1.00 90.31 190 ARG A N 1
ATOM 1438 C CA . ARG A 1 190 ? -4.433 -7.202 12.935 1.00 90.31 190 ARG A CA 1
ATOM 1439 C C . ARG A 1 190 ? -5.663 -8.079 13.141 1.00 90.31 190 ARG A C 1
ATOM 1441 O O . ARG A 1 190 ? -6.194 -8.601 12.166 1.00 90.31 190 ARG A O 1
ATOM 1448 N N . LEU A 1 191 ? -6.150 -8.203 14.373 1.00 95.06 191 LEU A N 1
ATOM 1449 C CA . LEU A 1 191 ? -7.236 -9.123 14.697 1.00 95.06 191 LEU A CA 1
ATOM 1450 C C . LEU A 1 191 ? -8.616 -8.460 14.628 1.00 95.06 191 LEU A C 1
ATOM 1452 O O . LEU A 1 191 ? -8.798 -7.296 15.002 1.00 95.06 191 LEU A O 1
ATOM 1456 N N . ASP A 1 192 ? -9.586 -9.244 14.173 1.00 96.19 192 ASP A N 1
ATOM 1457 C CA . ASP A 1 192 ? -11.019 -9.026 14.343 1.00 96.19 192 ASP A CA 1
ATOM 1458 C C . ASP A 1 192 ? -11.567 -10.028 15.349 1.00 96.19 192 ASP A C 1
ATOM 1460 O O . ASP A 1 192 ? -11.167 -11.189 15.349 1.00 96.19 192 ASP A O 1
ATOM 1464 N N . ALA A 1 193 ? -12.501 -9.595 16.187 1.00 94.44 193 ALA A N 1
ATOM 1465 C CA . ALA A 1 193 ? -13.313 -10.481 16.998 1.00 94.44 193 ALA A CA 1
ATOM 1466 C C . ALA A 1 193 ? -14.616 -10.788 16.270 1.00 94.44 193 ALA A C 1
ATOM 1468 O O . ALA A 1 193 ? -15.309 -9.888 15.792 1.00 94.44 193 ALA A O 1
ATOM 1469 N N . VAL A 1 194 ? -14.938 -12.077 16.212 1.00 91.31 194 VAL A N 1
ATOM 1470 C CA . VAL A 1 194 ? -16.259 -12.560 15.833 1.00 91.31 194 VAL A CA 1
ATOM 1471 C C . VAL A 1 194 ? -17.056 -12.762 17.110 1.00 91.31 194 VAL A C 1
ATOM 1473 O O . VAL A 1 194 ? -16.702 -13.593 17.953 1.00 91.31 194 VAL A O 1
ATOM 1476 N N . TYR A 1 195 ? -18.111 -11.974 17.248 1.00 86.62 195 TYR A N 1
ATOM 1477 C CA . TYR A 1 195 ? -19.022 -11.979 18.374 1.00 86.62 195 TYR A CA 1
ATOM 1478 C C . TYR A 1 195 ? -20.238 -12.843 18.079 1.00 86.62 195 TYR A C 1
ATOM 1480 O O . TYR A 1 195 ? -20.762 -12.831 16.965 1.00 86.62 195 TYR A O 1
ATOM 1488 N N . ASP A 1 196 ? -20.689 -13.564 19.094 1.00 78.31 196 ASP A N 1
ATOM 1489 C CA . ASP A 1 196 ? -21.885 -14.394 19.054 1.00 78.31 196 ASP A CA 1
ATOM 1490 C C . ASP A 1 196 ? -22.690 -14.100 20.326 1.00 78.31 196 ASP A C 1
ATOM 1492 O O . ASP A 1 196 ? -22.127 -14.036 21.423 1.00 78.31 196 ASP A O 1
ATOM 1496 N N . LEU A 1 197 ? -23.995 -13.867 20.165 1.00 67.31 197 LEU A N 1
ATOM 1497 C CA . LEU A 1 197 ? -24.919 -13.575 21.267 1.00 67.31 197 LEU A CA 1
ATOM 1498 C C . LEU A 1 197 ? -24.952 -14.693 22.310 1.00 67.31 197 LEU A C 1
ATOM 1500 O O . LEU A 1 197 ? -25.263 -14.454 23.476 1.00 67.31 197 LEU A O 1
ATOM 1504 N N . ALA A 1 198 ? -24.650 -15.917 21.892 1.00 62.25 198 ALA A N 1
ATOM 1505 C CA . ALA A 1 198 ? -24.610 -17.053 22.780 1.00 62.25 198 ALA A CA 1
ATOM 1506 C C . ALA A 1 198 ? -23.182 -17.240 23.314 1.00 62.25 198 ALA A C 1
ATOM 1508 O O . ALA A 1 198 ? -22.397 -17.948 22.698 1.00 62.25 198 ALA A O 1
ATOM 1509 N N . LEU A 1 199 ? -22.829 -16.638 24.459 1.00 55.00 199 LEU A N 1
ATOM 1510 C CA . LEU A 1 199 ? -21.675 -17.026 25.297 1.00 55.00 199 LEU A CA 1
ATOM 1511 C C . LEU A 1 199 ? -21.728 -16.309 26.672 1.00 55.00 199 LEU A C 1
ATOM 1513 O O . LEU A 1 199 ? -22.378 -15.280 26.774 1.00 55.00 199 LEU A O 1
ATOM 1517 N N . ARG A 1 200 ? -21.013 -16.655 27.755 1.00 63.50 200 ARG A N 1
ATOM 1518 C CA . ARG A 1 200 ? -20.600 -17.885 28.478 1.00 63.50 200 ARG A CA 1
ATOM 1519 C C . ARG A 1 200 ? -20.193 -17.423 29.896 1.00 63.50 200 ARG A C 1
ATOM 1521 O O . ARG A 1 200 ? -19.828 -16.258 30.038 1.00 63.50 200 ARG A O 1
ATOM 1528 N N . PRO A 1 201 ? -20.191 -18.289 30.931 1.00 69.19 201 PRO A N 1
ATOM 1529 C CA . PRO A 1 201 ? -19.661 -17.920 32.249 1.00 69.19 201 PRO A CA 1
ATOM 1530 C C . PRO A 1 201 ? -18.240 -17.353 32.127 1.00 69.19 201 PRO A C 1
ATOM 1532 O O . PRO A 1 201 ? -17.447 -17.842 31.322 1.00 69.19 201 PRO A O 1
ATOM 1535 N N . MET A 1 202 ? -17.917 -16.315 32.894 1.00 83.94 202 MET A N 1
ATOM 1536 C CA . MET A 1 202 ? -16.610 -15.653 32.865 1.00 83.94 202 MET A CA 1
ATOM 1537 C C . MET A 1 202 ? -15.670 -16.229 33.922 1.00 83.94 202 MET A C 1
ATOM 1539 O O . MET A 1 202 ? -16.090 -16.842 34.902 1.00 83.94 202 MET A O 1
ATOM 1543 N N . GLU A 1 203 ? -14.365 -16.029 33.745 1.00 84.81 203 GLU A N 1
ATOM 1544 C CA . GLU A 1 203 ? -13.445 -16.178 34.870 1.00 84.81 203 GLU A CA 1
ATOM 1545 C C . GLU A 1 203 ? -13.638 -15.065 35.899 1.00 84.81 203 GLU A C 1
ATOM 1547 O O . GLU A 1 203 ? -14.091 -13.970 35.572 1.00 84.81 203 GLU A O 1
ATOM 1552 N N . LYS A 1 204 ? -13.219 -15.318 37.146 1.00 79.62 204 LYS A N 1
ATOM 1553 C CA . LYS A 1 204 ? -13.368 -14.366 38.259 1.00 79.62 204 LYS A CA 1
ATOM 1554 C C . LYS A 1 204 ? -12.807 -12.968 37.965 1.00 79.62 204 LYS A C 1
ATOM 1556 O O . LYS A 1 204 ? -13.322 -11.985 38.486 1.00 79.62 204 LYS A O 1
ATOM 1561 N N . ASP A 1 205 ? -11.756 -12.866 37.150 1.00 83.94 205 ASP A N 1
ATOM 1562 C CA . ASP A 1 205 ? -11.134 -11.583 36.809 1.00 83.94 205 ASP A CA 1
ATOM 1563 C C . ASP A 1 205 ? -11.857 -10.810 35.692 1.00 83.94 205 ASP A C 1
ATOM 1565 O O . ASP A 1 205 ? -11.534 -9.648 35.440 1.00 83.94 205 ASP A O 1
ATOM 1569 N N . GLY A 1 206 ? -12.818 -11.448 35.021 1.00 85.81 206 GLY A N 1
ATOM 1570 C CA . GLY A 1 206 ? -13.629 -10.873 33.956 1.00 85.81 206 GLY A CA 1
ATOM 1571 C C . GLY A 1 206 ? -12.898 -10.598 32.648 1.00 85.81 206 GLY A C 1
ATOM 1572 O O . GLY A 1 206 ? -13.451 -9.909 31.795 1.00 85.81 206 GLY A O 1
ATOM 1573 N N . CYS A 1 207 ? -11.672 -11.099 32.465 1.00 89.50 207 CYS A N 1
ATOM 1574 C CA . CYS A 1 207 ? -10.876 -10.818 31.263 1.00 89.50 207 CYS A CA 1
ATOM 1575 C C . CYS A 1 207 ? -11.021 -11.886 30.166 1.00 89.50 207 CYS A C 1
ATOM 1577 O O . CYS A 1 207 ? -10.594 -11.662 29.034 1.00 89.50 207 CYS A O 1
ATOM 1579 N N . ARG A 1 208 ? -11.575 -13.061 30.489 1.00 87.38 208 ARG A N 1
ATOM 1580 C CA . ARG A 1 208 ? -11.823 -14.152 29.534 1.00 87.38 208 ARG A CA 1
ATOM 1581 C C . ARG A 1 208 ? -12.994 -15.035 29.960 1.00 87.38 208 ARG A C 1
ATOM 1583 O O . ARG A 1 208 ? -13.287 -15.140 31.150 1.00 87.38 208 ARG A O 1
ATOM 1590 N N . ALA A 1 209 ? -13.603 -15.716 28.995 1.00 83.50 209 ALA A N 1
ATOM 1591 C CA . ALA A 1 209 ? -14.660 -16.694 29.244 1.00 83.50 209 ALA A CA 1
ATOM 1592 C C . ALA A 1 209 ? -14.116 -17.999 29.874 1.00 83.50 209 ALA A C 1
ATOM 1594 O O . ALA A 1 209 ? -13.072 -18.520 29.467 1.00 83.50 209 ALA A O 1
ATOM 1595 N N . ALA A 1 210 ? -14.850 -18.562 30.837 1.00 69.75 210 ALA A N 1
ATOM 1596 C CA . ALA A 1 210 ? -14.580 -19.838 31.494 1.00 69.75 210 ALA A CA 1
ATOM 1597 C C . ALA A 1 210 ? -15.158 -21.010 30.669 1.00 69.75 210 ALA A C 1
ATOM 1599 O O . ALA A 1 210 ? -16.345 -21.298 30.728 1.00 69.75 210 ALA A O 1
ATOM 1600 N N . ARG A 1 211 ? -14.286 -21.693 29.907 1.00 61.59 211 ARG A N 1
ATOM 1601 C CA . ARG A 1 211 ? -14.534 -22.866 29.025 1.00 61.59 211 ARG A CA 1
ATOM 1602 C C . ARG A 1 211 ? -15.657 -22.734 27.984 1.00 61.59 211 ARG A C 1
ATOM 1604 O O . ARG A 1 211 ? -16.823 -22.491 28.269 1.00 61.59 211 ARG A O 1
ATOM 1611 N N . SER A 1 212 ? -15.314 -23.069 26.743 1.00 51.22 212 SER A N 1
ATOM 1612 C CA . SER A 1 212 ? -16.212 -23.109 25.592 1.00 51.22 212 SER A CA 1
ATOM 1613 C C . SER A 1 212 ? -17.130 -24.361 25.567 1.00 51.22 212 SER A C 1
ATOM 1615 O O . SER A 1 212 ? -17.066 -25.160 24.645 1.00 51.22 212 SER A O 1
ATOM 1617 N N . SER A 1 213 ? -18.018 -24.588 26.546 1.00 42.00 213 SER A N 1
ATOM 1618 C CA . SER A 1 213 ? -19.074 -25.639 26.473 1.00 42.00 213 SER A CA 1
ATOM 1619 C C . SER A 1 213 ? -19.987 -25.593 25.215 1.00 42.00 213 SER A C 1
ATOM 1621 O O . SER A 1 213 ? -21.036 -24.968 25.237 1.00 42.00 213 SER A O 1
ATOM 1623 N N . GLY A 1 214 ? -19.587 -26.160 24.072 1.00 47.12 214 GLY A N 1
ATOM 1624 C CA . GLY A 1 214 ? -20.457 -26.564 22.942 1.00 47.12 214 GLY A CA 1
ATOM 1625 C C . GLY A 1 214 ? -21.690 -25.701 22.606 1.00 47.12 214 GLY A C 1
ATOM 1626 O O . GLY A 1 214 ? -22.787 -26.235 22.515 1.00 47.12 214 GLY A O 1
ATOM 1627 N N . VAL A 1 215 ? -21.535 -24.383 22.440 1.00 50.00 215 VAL A N 1
ATOM 1628 C CA . VAL A 1 215 ? -22.671 -23.477 22.200 1.00 50.00 215 VAL A CA 1
ATOM 1629 C C . VAL A 1 215 ? -23.041 -23.528 20.722 1.00 50.00 215 VAL A C 1
ATOM 1631 O O . VAL A 1 215 ? -22.172 -23.416 19.852 1.00 50.00 215 VAL A O 1
ATOM 1634 N N . VAL A 1 216 ? -24.332 -23.721 20.465 1.00 52.91 216 VAL A N 1
ATOM 1635 C CA . VAL A 1 216 ? -24.938 -23.640 19.136 1.00 52.91 216 VAL A CA 1
ATOM 1636 C C . VAL A 1 216 ? -24.854 -22.181 18.658 1.00 52.91 216 VAL A C 1
ATOM 1638 O O . VAL A 1 216 ? -25.179 -21.297 19.447 1.00 52.91 216 VAL A O 1
ATOM 1641 N N . PRO A 1 217 ? -24.402 -21.907 17.418 1.00 53.97 217 PRO A N 1
ATOM 1642 C CA . PRO A 1 217 ? -24.327 -20.545 16.880 1.00 53.97 217 PRO A CA 1
ATOM 1643 C C . PRO A 1 217 ? -25.650 -19.786 17.036 1.00 53.97 217 PRO A C 1
ATOM 1645 O O . PRO A 1 217 ? -26.690 -20.325 16.655 1.00 53.97 217 PRO A O 1
ATOM 1648 N N . GLY A 1 218 ? -25.614 -18.551 17.542 1.00 57.03 218 GLY A N 1
ATOM 1649 C CA . GLY A 1 218 ? -26.763 -17.647 17.476 1.00 57.03 218 GLY A CA 1
ATOM 1650 C C . GLY A 1 218 ? -27.040 -17.159 16.045 1.00 57.03 218 GLY A C 1
ATOM 1651 O O . GLY A 1 218 ? -26.174 -17.227 15.173 1.00 57.03 218 GLY A O 1
ATOM 1652 N N . GLU A 1 219 ? -28.246 -16.633 15.793 1.00 55.41 219 GLU A N 1
ATOM 1653 C CA . GLU A 1 219 ? -28.634 -16.075 14.480 1.00 55.41 219 GLU A CA 1
ATOM 1654 C C . GLU A 1 219 ? -27.856 -14.797 14.107 1.00 55.41 219 GLU A C 1
ATOM 1656 O O . GLU A 1 219 ? -27.680 -14.496 12.926 1.00 55.41 219 GLU A O 1
ATOM 1661 N N . LEU A 1 220 ? -27.362 -14.050 15.102 1.00 61.72 220 LEU A N 1
ATOM 1662 C CA . LEU A 1 220 ? -26.601 -12.811 14.924 1.00 61.72 220 LEU A CA 1
ATOM 1663 C C . LEU A 1 220 ? -25.123 -13.051 15.233 1.00 61.72 220 LEU A C 1
ATOM 1665 O O . LEU A 1 220 ? -24.742 -13.325 16.370 1.00 61.72 220 LEU A O 1
ATOM 1669 N N . THR A 1 221 ? -24.290 -12.930 14.201 1.00 74.44 221 THR A N 1
ATOM 1670 C CA . THR A 1 221 ? -22.830 -12.977 14.306 1.00 74.44 221 THR A CA 1
ATOM 1671 C C . THR A 1 221 ? -22.258 -11.657 13.804 1.00 74.44 221 THR A C 1
ATOM 1673 O O . THR A 1 221 ? -22.371 -11.343 12.620 1.00 74.44 221 THR A O 1
ATOM 1676 N N . ASN A 1 222 ? -21.635 -10.893 14.699 1.00 85.62 222 ASN A N 1
ATOM 1677 C CA . ASN A 1 222 ? -21.002 -9.618 14.368 1.00 85.62 222 ASN A CA 1
ATOM 1678 C C . ASN A 1 222 ? -19.485 -9.783 14.280 1.00 85.62 222 ASN A C 1
ATOM 1680 O O . ASN A 1 222 ? -18.899 -10.562 15.022 1.00 85.62 222 ASN A O 1
ATOM 1684 N N . GLN A 1 223 ? -18.829 -9.039 13.391 1.00 92.38 223 GLN A N 1
ATOM 1685 C CA . GLN A 1 223 ? -17.370 -9.046 13.277 1.00 92.38 223 GLN A CA 1
ATOM 1686 C C . GLN A 1 223 ? -16.840 -7.617 13.324 1.00 92.38 223 GLN A C 1
ATOM 1688 O O . GLN A 1 223 ? -17.117 -6.822 12.424 1.00 92.38 223 GLN A O 1
ATOM 1693 N N . PHE A 1 224 ? -16.038 -7.306 14.345 1.00 94.06 224 PHE A N 1
ATOM 1694 C CA . PHE A 1 224 ? -15.391 -6.000 14.478 1.00 94.06 224 PHE A CA 1
ATOM 1695 C C . PHE A 1 224 ? -13.906 -6.128 14.850 1.00 94.06 224 PHE A C 1
ATOM 1697 O O . PHE A 1 224 ? -13.524 -7.078 15.532 1.00 94.06 224 PHE A O 1
ATOM 1704 N N . PRO A 1 225 ? -13.057 -5.165 14.448 1.00 96.75 225 PRO A N 1
ATOM 1705 C CA . PRO A 1 225 ? -11.666 -5.099 14.887 1.00 96.75 225 PRO A CA 1
ATOM 1706 C C . PRO A 1 225 ? -11.567 -4.968 16.399 1.00 96.75 225 PRO A C 1
ATOM 1708 O O . PRO A 1 225 ? -12.290 -4.166 16.988 1.00 96.75 225 PRO A O 1
ATOM 1711 N N . ILE A 1 226 ? -10.609 -5.667 17.012 1.00 97.00 226 ILE A N 1
ATOM 1712 C CA . ILE A 1 226 ? -10.379 -5.518 18.458 1.00 97.00 226 ILE A CA 1
ATOM 1713 C C . ILE A 1 226 ? -9.641 -4.221 18.805 1.00 97.00 226 ILE A C 1
ATOM 1715 O O . ILE A 1 226 ? -9.632 -3.796 19.958 1.00 97.00 226 ILE A O 1
ATOM 1719 N N . VAL A 1 227 ? -9.036 -3.572 17.805 1.00 96.81 227 VAL A N 1
ATOM 1720 C CA . VAL A 1 227 ? -8.469 -2.225 17.911 1.00 96.81 227 VAL A CA 1
ATOM 1721 C C . VAL A 1 227 ? -9.127 -1.325 16.873 1.00 96.81 227 VAL A C 1
ATOM 1723 O O . VAL A 1 227 ? -8.971 -1.514 15.663 1.00 96.81 227 VAL A O 1
ATOM 1726 N N . ILE A 1 228 ? -9.852 -0.314 17.341 1.00 95.50 228 ILE A N 1
ATOM 1727 C CA . ILE A 1 228 ? -10.619 0.607 16.496 1.00 95.50 228 ILE A CA 1
ATOM 1728 C C . ILE A 1 228 ? -10.091 2.029 16.628 1.00 95.50 228 ILE A C 1
ATOM 1730 O O . ILE A 1 228 ? -9.286 2.342 17.500 1.00 95.50 228 ILE A O 1
ATOM 1734 N N . LEU A 1 229 ? -10.559 2.912 15.754 1.00 92.56 229 LEU A N 1
ATOM 1735 C CA . LEU A 1 229 ? -10.315 4.342 15.845 1.00 92.56 229 LEU A CA 1
ATOM 1736 C C . LEU A 1 229 ? -11.500 5.038 16.515 1.00 92.56 229 LEU A C 1
ATOM 1738 O O . LEU A 1 229 ? -12.639 4.911 16.056 1.00 92.56 229 LEU A O 1
ATOM 1742 N N . ASP A 1 230 ? -11.207 5.817 17.555 1.00 88.62 230 ASP A N 1
ATOM 1743 C CA . ASP A 1 230 ? -12.177 6.702 18.197 1.00 88.62 230 ASP A CA 1
ATOM 1744 C C . ASP A 1 230 ? -12.630 7.833 17.246 1.00 88.62 230 ASP A C 1
ATOM 1746 O O . ASP A 1 230 ? -12.159 7.977 16.107 1.00 88.62 230 ASP A O 1
ATOM 1750 N N . GLN A 1 231 ? -13.547 8.682 17.715 1.00 84.12 231 GLN A N 1
ATOM 1751 C CA . GLN A 1 231 ? -14.059 9.813 16.931 1.00 84.12 231 GLN A CA 1
ATOM 1752 C C . GLN A 1 231 ? -12.970 10.837 16.552 1.00 84.12 231 GLN A C 1
ATOM 1754 O O . GLN A 1 231 ? -13.112 11.547 15.556 1.00 84.12 231 GLN A O 1
ATOM 1759 N N . LYS A 1 232 ? -11.857 10.881 17.297 1.00 83.25 232 LYS A N 1
ATOM 1760 C CA . LYS A 1 232 ? -10.667 11.704 17.027 1.00 83.25 232 LYS A CA 1
ATOM 1761 C C . LYS A 1 232 ? -9.565 10.945 16.280 1.00 83.25 232 LYS A C 1
ATOM 1763 O O . LYS A 1 232 ? -8.461 11.464 16.129 1.00 83.25 232 LYS A O 1
ATOM 1768 N N . ARG A 1 233 ? -9.865 9.757 15.740 1.00 86.50 233 ARG A N 1
ATOM 1769 C CA . ARG A 1 233 ? -8.940 8.908 14.971 1.00 86.50 233 ARG A CA 1
ATOM 1770 C C . ARG A 1 233 ? -7.752 8.385 15.792 1.00 86.50 233 ARG A C 1
ATOM 1772 O O . ARG A 1 233 ? -6.702 8.110 15.210 1.00 86.50 233 ARG A O 1
ATOM 1779 N N . ARG A 1 234 ? -7.915 8.219 17.105 1.00 87.88 234 ARG A N 1
ATOM 1780 C CA . ARG A 1 234 ? -6.929 7.600 18.004 1.00 87.88 234 ARG A CA 1
ATOM 1781 C C . ARG A 1 234 ? -7.254 6.109 18.195 1.00 87.88 234 ARG A C 1
ATOM 1783 O O . ARG A 1 234 ? -8.434 5.787 18.334 1.00 87.88 234 ARG A O 1
ATOM 1790 N N . PRO A 1 235 ? -6.259 5.201 18.185 1.00 93.69 235 PRO A N 1
ATOM 1791 C CA . PRO A 1 235 ? -6.479 3.780 18.456 1.00 93.69 235 PRO A CA 1
ATOM 1792 C C . PRO A 1 235 ? -7.015 3.537 19.869 1.00 93.69 235 PRO A C 1
ATOM 1794 O O . PRO A 1 235 ? -6.526 4.144 20.818 1.00 93.69 235 PRO A O 1
ATOM 1797 N N . SER A 1 236 ? -7.983 2.637 20.005 1.00 95.31 236 SER A N 1
ATOM 1798 C CA . SER A 1 236 ? -8.563 2.221 21.282 1.00 95.31 236 SER A CA 1
ATOM 1799 C C . SER A 1 236 ? -8.990 0.755 21.222 1.00 95.31 236 SER A C 1
ATOM 1801 O O . SER A 1 236 ? -9.420 0.277 20.167 1.00 95.31 236 SER A O 1
ATOM 1803 N N . LEU A 1 237 ? -8.825 0.034 22.333 1.00 96.06 237 LEU A N 1
ATOM 1804 C CA . LEU A 1 237 ? -9.281 -1.347 22.456 1.00 96.06 237 LEU A CA 1
ATOM 1805 C C . LEU A 1 237 ? -10.818 -1.397 22.422 1.00 96.06 237 LEU A C 1
ATOM 1807 O O . LEU A 1 237 ? -11.475 -0.566 23.046 1.00 96.06 237 LEU A O 1
ATOM 1811 N N . TYR A 1 238 ? -11.368 -2.373 21.705 1.00 96.44 238 TYR A N 1
ATOM 1812 C CA . TYR A 1 238 ? -12.803 -2.585 21.525 1.00 96.44 238 TYR A CA 1
ATOM 1813 C C . TYR A 1 238 ? -13.098 -4.081 21.600 1.00 96.44 238 TYR A C 1
ATOM 1815 O O . TYR A 1 238 ? -12.875 -4.821 20.645 1.00 96.44 238 TYR A O 1
ATOM 1823 N N . VAL A 1 239 ? -13.507 -4.560 22.773 1.00 95.44 239 VAL A N 1
ATOM 1824 C CA . VAL A 1 239 ? -13.589 -5.999 23.057 1.00 95.44 239 VAL A CA 1
ATOM 1825 C C . VAL A 1 239 ? -14.773 -6.321 23.954 1.00 95.44 239 VAL A C 1
ATOM 1827 O O . VAL A 1 239 ? -15.198 -5.504 24.760 1.00 95.44 239 VAL A O 1
ATOM 1830 N N . ALA A 1 240 ? -15.267 -7.548 23.843 1.00 93.12 240 ALA A N 1
ATOM 1831 C CA . ALA A 1 240 ? -16.199 -8.141 24.792 1.00 93.12 240 ALA A CA 1
ATOM 1832 C C . ALA A 1 240 ? -15.895 -9.645 24.851 1.00 93.12 240 ALA A C 1
ATOM 1834 O O . ALA A 1 240 ? -16.439 -10.414 24.052 1.00 93.12 240 ALA A O 1
ATOM 1835 N N . PRO A 1 241 ? -14.951 -10.081 25.709 1.00 92.12 241 PRO A N 1
ATOM 1836 C CA . PRO A 1 241 ? -14.506 -11.468 25.766 1.00 92.12 241 PRO A CA 1
ATOM 1837 C C . PRO A 1 241 ? -15.650 -12.436 26.050 1.00 92.12 241 PRO A C 1
ATOM 1839 O O . PRO A 1 241 ? -15.663 -13.510 25.454 1.00 92.12 241 PRO A O 1
ATOM 1842 N N . ALA A 1 242 ? -16.624 -12.032 26.873 1.00 86.31 242 ALA A N 1
ATOM 1843 C CA . ALA A 1 242 ? -17.818 -12.820 27.164 1.00 86.31 242 ALA A CA 1
ATOM 1844 C C . ALA A 1 242 ? -18.550 -13.249 25.895 1.00 86.31 242 ALA A C 1
ATOM 1846 O O . ALA A 1 242 ? -18.942 -14.399 25.808 1.00 86.31 242 ALA A O 1
ATOM 1847 N N . PHE A 1 243 ? -18.621 -12.380 24.885 1.00 86.31 243 PHE A N 1
ATOM 1848 C CA . PHE A 1 243 ? -19.317 -12.633 23.622 1.00 86.31 243 PHE A CA 1
ATOM 1849 C C . PHE A 1 243 ? -18.376 -12.971 22.464 1.00 86.31 243 PHE A C 1
ATOM 1851 O O . PHE A 1 243 ? -18.827 -13.174 21.341 1.00 86.31 243 PHE A O 1
ATOM 1858 N N . THR A 1 244 ? -17.059 -13.033 22.689 1.00 90.19 244 THR A N 1
ATOM 1859 C CA . THR A 1 244 ? -16.102 -13.323 21.613 1.00 90.19 244 THR A CA 1
ATOM 1860 C C . THR A 1 244 ? -16.005 -14.824 21.371 1.00 90.19 244 THR A C 1
ATOM 1862 O O . THR A 1 244 ? -15.439 -15.574 22.172 1.00 90.19 244 THR A O 1
ATOM 1865 N N . ARG A 1 245 ? -16.490 -15.265 20.212 1.00 86.19 245 ARG A N 1
ATOM 1866 C CA . ARG A 1 245 ? -16.447 -16.667 19.798 1.00 86.19 245 ARG A CA 1
ATOM 1867 C C . ARG A 1 245 ? -15.050 -17.093 19.359 1.00 86.19 245 ARG A C 1
ATOM 1869 O O . ARG A 1 245 ? -14.589 -18.172 19.726 1.00 86.19 245 ARG A O 1
ATOM 1876 N N . TYR A 1 246 ? -14.396 -16.266 18.549 1.00 90.38 246 TYR A N 1
ATOM 1877 C CA . TYR A 1 246 ? -13.006 -16.432 18.123 1.00 90.38 246 TYR A CA 1
ATOM 1878 C C . TYR A 1 246 ? -12.460 -15.136 17.514 1.00 90.38 246 TYR A C 1
ATOM 1880 O O . TYR A 1 246 ? -13.219 -14.238 17.148 1.00 90.38 246 TYR A O 1
ATOM 1888 N N . LEU A 1 247 ? -11.137 -15.063 17.387 1.00 94.25 247 LEU A N 1
ATOM 1889 C CA . LEU A 1 247 ? -10.428 -14.022 16.653 1.00 94.25 247 LEU A CA 1
ATOM 1890 C C . LEU A 1 247 ? -10.120 -14.489 15.223 1.00 94.25 247 LEU A C 1
ATOM 1892 O O . LEU A 1 247 ? -9.939 -15.682 14.965 1.00 94.25 247 LEU A O 1
ATOM 1896 N N . VAL A 1 248 ? -10.060 -13.542 14.296 1.00 90.88 248 VAL A N 1
ATOM 1897 C CA . VAL A 1 248 ? -9.655 -13.744 12.902 1.00 90.88 248 VAL A CA 1
ATOM 1898 C C . VAL A 1 248 ? -8.540 -12.763 12.587 1.00 90.88 248 VAL A C 1
ATOM 1900 O O . VAL A 1 248 ? -8.666 -11.572 12.866 1.00 90.88 248 VAL A O 1
ATOM 1903 N N . ASP A 1 249 ? -7.456 -13.245 11.996 1.00 88.56 249 ASP A N 1
ATOM 1904 C CA . ASP A 1 249 ? -6.440 -12.376 11.420 1.00 88.56 249 ASP A CA 1
ATOM 1905 C C . ASP A 1 249 ? -6.987 -11.753 10.132 1.00 88.56 249 ASP A C 1
ATOM 1907 O O . ASP A 1 249 ? -7.304 -12.446 9.165 1.00 88.56 249 ASP A O 1
ATOM 1911 N N . ALA A 1 250 ? -7.140 -10.432 10.123 1.00 76.38 250 ALA A N 1
ATOM 1912 C CA . ALA A 1 250 ? -7.738 -9.721 9.001 1.00 76.38 250 ALA A CA 1
ATOM 1913 C C . ALA A 1 250 ? -6.800 -9.576 7.792 1.00 76.38 250 ALA A C 1
ATOM 1915 O O . ALA A 1 250 ? -7.260 -9.210 6.709 1.00 76.38 250 ALA A O 1
ATOM 1916 N N . GLU A 1 251 ? -5.499 -9.824 7.959 1.00 74.94 251 GLU A N 1
ATOM 1917 C CA . GLU A 1 251 ? -4.521 -9.807 6.870 1.00 74.94 251 GLU A CA 1
ATOM 1918 C C . GLU A 1 251 ? -4.460 -11.166 6.166 1.00 74.94 251 GLU A C 1
ATOM 1920 O O . GLU A 1 251 ? -4.419 -11.220 4.932 1.00 74.94 251 GLU A O 1
ATOM 1925 N N . THR A 1 252 ? -4.476 -12.262 6.930 1.00 72.31 252 THR A N 1
ATOM 1926 C CA . THR A 1 252 ? -4.346 -13.628 6.395 1.00 72.31 252 THR A CA 1
ATOM 1927 C C . THR A 1 252 ? -5.686 -14.333 6.178 1.00 72.31 252 THR A C 1
ATOM 1929 O O . THR A 1 252 ? -5.763 -15.267 5.377 1.00 72.31 252 THR A O 1
ATOM 1932 N N . GLY A 1 253 ? -6.746 -13.893 6.861 1.00 76.44 253 GLY A N 1
ATOM 1933 C CA . GLY A 1 253 ? -8.033 -14.585 6.947 1.00 76.44 253 GLY A CA 1
ATOM 1934 C C . GLY A 1 253 ? -8.017 -15.796 7.887 1.00 76.44 253 GLY A C 1
ATOM 1935 O O . GLY A 1 253 ? -8.983 -16.559 7.916 1.00 76.44 253 GLY A O 1
ATOM 1936 N N . GLU A 1 254 ? -6.928 -16.016 8.630 1.00 82.38 254 GLU A N 1
ATOM 1937 C CA . GLU A 1 254 ? -6.789 -17.161 9.525 1.00 82.38 254 GLU A CA 1
ATOM 1938 C C . GLU A 1 254 ? -7.695 -17.021 10.748 1.00 82.38 254 GLU A C 1
ATOM 1940 O O . GLU A 1 254 ? -7.612 -16.063 11.517 1.00 82.38 254 GLU A O 1
ATOM 1945 N N . ARG A 1 255 ? -8.545 -18.026 10.959 1.00 89.06 255 ARG A N 1
ATOM 1946 C CA . ARG A 1 255 ? -9.391 -18.137 12.144 1.00 89.06 255 ARG A CA 1
ATOM 1947 C C . ARG A 1 255 ? -8.633 -18.816 13.280 1.00 89.06 255 ARG A C 1
ATOM 1949 O O . ARG A 1 255 ? -8.158 -19.938 13.125 1.00 89.06 255 ARG A O 1
ATOM 1956 N N . TRP A 1 256 ? -8.614 -18.181 14.445 1.00 90.31 256 TRP A N 1
ATOM 1957 C CA . TRP A 1 256 ? -8.025 -18.746 15.655 1.00 90.31 256 TRP A CA 1
ATOM 1958 C C . TRP A 1 256 ? -9.006 -19.685 16.363 1.00 90.31 256 TRP A C 1
ATOM 1960 O O . TRP A 1 256 ? -10.228 -19.575 16.219 1.00 90.31 256 TRP A O 1
ATOM 1970 N N . THR A 1 257 ? -8.481 -20.605 17.174 1.00 89.31 257 THR A N 1
ATOM 1971 C CA . THR A 1 257 ? -9.332 -21.415 18.056 1.00 89.31 257 THR A CA 1
ATOM 1972 C C . THR A 1 257 ? -9.965 -20.529 19.139 1.00 89.31 257 THR A C 1
ATOM 1974 O O . THR A 1 257 ? -9.355 -19.526 19.536 1.00 89.31 257 THR A O 1
ATOM 1977 N N . PRO A 1 258 ? -11.171 -20.856 19.643 1.00 86.62 258 PRO A N 1
ATOM 1978 C CA . PRO A 1 258 ? -11.783 -20.125 20.754 1.00 86.62 258 PRO A CA 1
ATOM 1979 C C . PRO A 1 258 ? -10.855 -20.008 21.971 1.00 86.62 258 PRO A C 1
ATOM 1981 O O . PRO A 1 258 ? -10.752 -18.947 22.580 1.00 86.62 258 PRO A O 1
ATOM 1984 N N . GLU A 1 259 ? -10.103 -21.061 22.285 1.00 88.06 259 GLU A N 1
ATOM 1985 C CA . GLU A 1 259 ? -9.187 -21.108 23.425 1.00 88.06 259 GLU A CA 1
ATOM 1986 C C . GLU A 1 259 ? -8.002 -20.155 23.231 1.00 88.06 259 GLU A C 1
ATOM 1988 O O . GLU A 1 259 ? -7.673 -19.391 24.139 1.00 88.06 259 GLU A O 1
ATOM 1993 N N . ALA A 1 260 ? -7.390 -20.145 22.039 1.00 92.19 260 ALA A N 1
ATOM 1994 C CA . ALA A 1 260 ? -6.305 -19.219 21.710 1.00 92.19 260 ALA A CA 1
ATOM 1995 C C . ALA A 1 260 ? -6.790 -17.762 21.700 1.00 92.19 260 ALA A C 1
ATOM 1997 O O . ALA A 1 260 ? -6.103 -16.868 22.195 1.00 92.19 260 ALA A O 1
ATOM 1998 N N . SER A 1 261 ? -8.003 -17.544 21.189 1.00 93.19 261 SER A N 1
ATOM 1999 C CA . SER A 1 261 ? -8.681 -16.247 21.149 1.00 93.19 261 SER A CA 1
ATOM 2000 C C . SER A 1 261 ? -8.888 -15.685 22.556 1.00 93.19 261 SER A C 1
ATOM 2002 O O . SER A 1 261 ? -8.437 -14.583 22.862 1.00 93.19 261 SER A O 1
ATOM 2004 N N . GLN A 1 262 ? -9.491 -16.476 23.446 1.00 92.00 262 GLN A N 1
ATOM 2005 C CA . GLN A 1 262 ? -9.743 -16.098 24.838 1.00 92.00 262 GLN A CA 1
ATOM 2006 C C . GLN A 1 262 ? -8.445 -15.933 25.639 1.00 92.00 262 GLN A C 1
ATOM 2008 O O . GLN A 1 262 ? -8.318 -15.002 26.433 1.00 92.00 262 GLN A O 1
ATOM 2013 N N . ALA A 1 263 ? -7.440 -16.783 25.406 1.00 92.88 263 ALA A N 1
ATOM 2014 C CA . ALA A 1 263 ? -6.123 -16.627 26.021 1.00 92.88 263 ALA A CA 1
ATOM 2015 C C . ALA A 1 263 ? -5.421 -15.333 25.572 1.00 92.88 263 ALA A C 1
ATOM 2017 O O . ALA A 1 263 ? -4.743 -14.682 26.367 1.00 92.88 263 ALA A O 1
ATOM 2018 N N . PHE A 1 264 ? -5.568 -14.936 24.306 1.00 95.62 264 PHE A N 1
ATOM 2019 C CA . PHE A 1 264 ? -5.023 -13.676 23.807 1.00 95.62 264 PHE A CA 1
ATOM 2020 C C . PHE A 1 264 ? -5.752 -12.460 24.381 1.00 95.62 264 PHE A C 1
ATOM 2022 O O . PHE A 1 264 ? -5.088 -11.579 24.922 1.00 95.62 264 PHE A O 1
ATOM 2029 N N . LEU A 1 265 ? -7.088 -12.440 24.350 1.00 95.00 265 LEU A N 1
ATOM 2030 C CA . LEU A 1 265 ? -7.883 -11.365 24.956 1.00 95.00 265 LEU A CA 1
ATOM 2031 C C . LEU A 1 265 ? -7.572 -11.201 26.447 1.00 95.00 265 LEU A C 1
ATOM 2033 O O . LEU A 1 265 ? -7.321 -10.086 26.903 1.00 95.00 265 LEU A O 1
ATOM 2037 N N . GLY A 1 266 ? -7.476 -12.315 27.180 1.00 93.75 266 GLY A N 1
ATOM 2038 C CA . GLY A 1 266 ? -7.081 -12.311 28.584 1.00 93.75 266 GLY A CA 1
ATOM 2039 C C . GLY A 1 266 ? -5.693 -11.706 28.808 1.00 93.75 266 GLY A C 1
ATOM 2040 O O . GLY A 1 266 ? -5.517 -10.928 29.741 1.00 93.75 266 GLY A O 1
ATOM 2041 N N . ARG A 1 267 ? -4.709 -12.002 27.943 1.00 93.69 267 ARG A N 1
ATOM 2042 C CA . ARG A 1 267 ? -3.374 -11.377 28.007 1.00 93.69 267 ARG A CA 1
ATOM 2043 C C . ARG A 1 267 ? -3.423 -9.877 27.725 1.00 93.69 267 ARG A C 1
ATOM 2045 O O . ARG A 1 267 ? -2.801 -9.123 28.465 1.00 93.69 267 ARG A O 1
ATOM 2052 N N . VAL A 1 268 ? -4.150 -9.450 26.691 1.00 94.12 268 VAL A N 1
ATOM 2053 C CA . VAL A 1 268 ? -4.289 -8.031 26.318 1.00 94.12 268 VAL A CA 1
ATOM 2054 C C . VAL A 1 268 ? -4.911 -7.227 27.459 1.00 94.12 268 VAL A C 1
ATOM 2056 O O . VAL A 1 268 ? -4.344 -6.218 27.878 1.00 94.12 268 VAL A O 1
ATOM 2059 N N . LEU A 1 269 ? -6.033 -7.699 28.009 1.00 93.38 269 LEU A N 1
ATOM 2060 C CA . LEU A 1 269 ? -6.712 -7.022 29.112 1.00 93.38 269 LEU A CA 1
ATOM 2061 C C . LEU A 1 269 ? -5.844 -7.011 30.377 1.00 93.38 269 LEU A C 1
ATOM 2063 O O . LEU A 1 269 ? -5.556 -5.937 30.897 1.00 93.38 269 LEU A O 1
ATOM 2067 N N . ARG A 1 270 ? -5.310 -8.155 30.827 1.00 90.62 270 ARG A N 1
ATOM 2068 C CA . ARG A 1 270 ? -4.455 -8.201 32.033 1.00 90.62 270 ARG A CA 1
ATOM 2069 C C . ARG A 1 270 ? -3.193 -7.342 31.909 1.00 90.62 270 ARG A C 1
ATOM 2071 O O . ARG A 1 270 ? -2.756 -6.766 32.899 1.00 90.62 270 ARG A O 1
ATOM 2078 N N . ALA A 1 271 ? -2.602 -7.250 30.716 1.00 84.56 271 ALA A N 1
ATOM 2079 C CA . ALA A 1 271 ? -1.402 -6.447 30.495 1.00 84.56 271 ALA A CA 1
ATOM 2080 C C . ALA A 1 271 ? -1.680 -4.939 30.575 1.00 84.56 271 ALA A C 1
ATOM 2082 O O . ALA A 1 271 ? -0.868 -4.202 31.141 1.00 84.56 271 ALA A O 1
ATOM 2083 N N . GLY A 1 272 ? -2.803 -4.480 30.013 1.00 75.75 272 GLY A N 1
ATOM 2084 C CA . GLY A 1 272 ? -3.086 -3.051 29.890 1.00 75.75 272 GLY A CA 1
ATOM 2085 C C . GLY A 1 272 ? -4.016 -2.465 30.955 1.00 75.75 272 GLY A C 1
ATOM 2086 O O . GLY A 1 272 ? -4.029 -1.252 31.152 1.00 75.75 272 GLY A O 1
ATOM 2087 N N . MET A 1 273 ? -4.755 -3.289 31.698 1.00 80.81 273 MET A N 1
ATOM 2088 C CA . MET A 1 273 ? -5.683 -2.843 32.745 1.00 80.81 273 MET A CA 1
ATOM 2089 C C . MET A 1 273 ? -4.995 -2.568 34.089 1.00 80.81 273 MET A C 1
ATOM 2091 O O . MET A 1 273 ? -5.402 -3.063 35.136 1.00 80.81 273 MET A O 1
ATOM 2095 N N . LYS A 1 274 ? -3.933 -1.758 34.065 1.00 76.31 274 LYS A N 1
ATOM 2096 C CA . LYS A 1 274 ? -3.184 -1.350 35.268 1.00 76.31 274 LYS A CA 1
ATOM 2097 C C . LYS A 1 274 ? -3.820 -0.177 36.014 1.00 76.31 274 LYS A C 1
ATOM 2099 O O . LYS A 1 274 ? -3.449 0.097 37.150 1.00 76.31 274 LYS A O 1
ATOM 2104 N N . SER A 1 275 ? -4.749 0.531 35.376 1.00 79.88 275 SER A N 1
ATOM 2105 C CA . SER A 1 275 ? -5.421 1.696 35.947 1.00 79.88 275 SER A CA 1
ATOM 2106 C C . SER A 1 275 ? -6.916 1.600 35.663 1.00 79.88 275 SER A C 1
ATOM 2108 O O . SER A 1 275 ? -7.347 1.724 34.516 1.00 79.88 275 SER A O 1
ATOM 2110 N N . ILE A 1 276 ? -7.680 1.322 36.715 1.00 91.56 276 ILE A N 1
ATOM 2111 C CA . ILE A 1 276 ? -9.132 1.156 36.694 1.00 91.56 276 ILE A CA 1
ATOM 2112 C C . ILE A 1 276 ? -9.728 2.272 37.543 1.00 91.56 276 ILE A C 1
ATOM 2114 O O . ILE A 1 276 ? -9.290 2.479 38.672 1.00 91.56 276 ILE A O 1
ATOM 2118 N N . TYR A 1 277 ? -10.738 2.947 37.011 1.00 94.94 277 TYR A N 1
ATOM 2119 C CA . TYR A 1 277 ? -11.566 3.869 37.772 1.00 94.94 277 TYR A CA 1
ATOM 2120 C C . TYR A 1 277 ? -12.804 3.134 38.287 1.00 94.94 277 TYR A C 1
ATOM 2122 O O . TYR A 1 277 ? -13.563 2.569 37.499 1.00 94.94 277 TYR A O 1
ATOM 2130 N N . ALA A 1 278 ? -13.005 3.140 39.601 1.00 94.94 278 ALA A N 1
ATOM 2131 C CA . ALA A 1 278 ? -14.206 2.626 40.246 1.00 94.94 278 ALA A CA 1
ATOM 2132 C C . ALA A 1 278 ? -15.181 3.780 40.499 1.00 94.94 278 ALA A C 1
ATOM 2134 O O . ALA A 1 278 ? -14.908 4.668 41.309 1.00 94.94 278 ALA A O 1
ATOM 2135 N N . HIS A 1 279 ? -16.320 3.775 39.808 1.00 96.38 279 HIS A N 1
ATOM 2136 C CA . HIS A 1 279 ? -17.367 4.753 40.052 1.00 96.38 279 HIS A CA 1
ATOM 2137 C C . HIS A 1 279 ? -18.323 4.256 41.137 1.00 96.38 279 HIS A C 1
ATOM 2139 O O . HIS A 1 279 ? -19.172 3.398 40.883 1.00 96.38 279 HIS A O 1
ATOM 2145 N N . PHE A 1 280 ? -18.171 4.814 42.337 1.00 94.62 280 PHE A N 1
ATOM 2146 C CA . PHE A 1 280 ? -19.127 4.662 43.429 1.00 94.62 280 PHE A CA 1
ATOM 2147 C C . PHE A 1 280 ? -20.342 5.545 43.158 1.00 94.62 280 PHE A C 1
ATOM 2149 O O . PHE A 1 280 ? -20.226 6.773 43.074 1.00 94.62 280 PHE A O 1
ATOM 2156 N N . TRP A 1 281 ? -21.481 4.885 42.988 1.00 95.94 281 TRP A N 1
ATOM 2157 C CA . TRP A 1 281 ? -22.740 5.510 42.628 1.00 95.94 281 TRP A CA 1
ATOM 2158 C C . TRP A 1 281 ? -23.378 6.201 43.828 1.00 95.94 281 TRP A C 1
ATOM 2160 O O . TRP A 1 281 ? -23.415 5.648 44.924 1.00 95.94 281 TRP A O 1
ATOM 2170 N N . ASN A 1 282 ? -23.946 7.379 43.594 1.00 94.19 282 ASN A N 1
ATOM 2171 C CA . ASN A 1 282 ? -24.947 7.986 44.462 1.00 94.19 282 ASN A CA 1
ATOM 2172 C C . ASN A 1 282 ? -26.288 8.052 43.726 1.00 94.19 282 ASN A C 1
ATOM 2174 O O . ASN A 1 282 ? -26.309 8.140 42.491 1.00 94.19 282 ASN A O 1
ATOM 2178 N N . PRO A 1 283 ? -27.422 8.061 44.449 1.00 93.31 283 PRO A N 1
ATOM 2179 C CA . PRO A 1 283 ? -28.696 8.412 43.842 1.00 93.31 283 PRO A CA 1
ATOM 2180 C C . PRO A 1 283 ? -28.571 9.730 43.072 1.00 93.31 283 PRO A C 1
ATOM 2182 O O . PRO A 1 283 ? -28.010 10.705 43.575 1.00 93.31 283 PRO A O 1
ATOM 2185 N N . ASN A 1 284 ? -29.120 9.744 41.862 1.00 93.50 284 ASN A N 1
ATOM 2186 C CA . ASN A 1 284 ? -29.099 10.844 40.905 1.00 93.50 284 ASN A CA 1
ATOM 2187 C C . ASN A 1 284 ? -27.749 11.125 40.220 1.00 93.50 284 ASN A C 1
ATOM 2189 O O . ASN A 1 284 ? -27.613 12.150 39.548 1.00 93.50 284 ASN A O 1
ATOM 2193 N N . ASP A 1 285 ? -26.755 10.246 40.346 1.00 95.88 285 ASP A N 1
ATOM 2194 C CA . ASP A 1 285 ? -25.579 10.300 39.476 1.00 95.88 285 ASP A CA 1
ATOM 2195 C C . ASP A 1 285 ? -25.972 9.906 38.040 1.00 95.88 285 ASP A C 1
ATOM 2197 O O . ASP A 1 285 ? -26.630 8.888 37.808 1.00 95.88 285 ASP A O 1
ATOM 2201 N N . PHE A 1 286 ? -25.545 10.713 37.070 1.00 96.38 286 PHE A N 1
ATOM 2202 C CA . PHE A 1 286 ? -25.656 10.437 35.641 1.00 96.38 286 PHE A CA 1
ATOM 2203 C C . PHE A 1 286 ? -24.257 10.302 35.047 1.00 96.38 286 PHE A C 1
ATOM 2205 O O . PHE A 1 286 ? -23.443 11.227 35.111 1.00 96.38 286 PHE A O 1
ATOM 2212 N N . VAL A 1 287 ? -23.981 9.158 34.433 1.00 97.50 287 VAL A N 1
ATOM 2213 C CA . VAL A 1 287 ? -22.719 8.890 33.743 1.00 97.50 287 VAL A CA 1
ATOM 2214 C C . VAL A 1 287 ? -23.010 8.622 32.279 1.00 97.50 287 VAL A C 1
ATOM 2216 O O . VAL A 1 287 ? -23.905 7.846 31.963 1.00 97.50 287 VAL A O 1
ATOM 2219 N N . VAL A 1 288 ? -22.220 9.210 31.381 1.00 97.56 288 VAL A N 1
ATOM 2220 C CA . VAL A 1 288 ? -22.208 8.857 29.957 1.00 97.56 288 VAL A CA 1
ATOM 2221 C C . VAL A 1 288 ? -20.780 8.619 29.486 1.00 97.56 288 VAL A C 1
ATOM 2223 O O . VAL A 1 288 ? -19.876 9.404 29.776 1.00 97.56 288 VAL A O 1
ATOM 2226 N N . TRP A 1 289 ? -20.563 7.537 28.742 1.00 97.75 289 TRP A N 1
ATOM 2227 C CA . TRP A 1 289 ? -19.253 7.188 28.197 1.00 97.75 289 TRP A CA 1
ATOM 2228 C C . TRP A 1 289 ? -19.308 6.850 26.708 1.00 97.75 289 TRP A C 1
ATOM 2230 O O . TRP A 1 289 ? -20.335 6.427 26.181 1.00 97.75 289 TRP A O 1
ATOM 2240 N N . ASP A 1 290 ? -18.181 7.051 26.025 1.00 96.88 290 ASP A N 1
ATOM 2241 C CA . ASP A 1 290 ? -17.963 6.653 24.636 1.00 96.88 290 ASP A CA 1
ATOM 2242 C C . ASP A 1 290 ? -17.452 5.207 24.613 1.00 96.88 290 ASP A C 1
ATOM 2244 O O . ASP A 1 290 ? -16.320 4.920 25.020 1.00 96.88 290 ASP A O 1
ATOM 2248 N N . ASN A 1 291 ? -18.272 4.294 24.099 1.00 95.94 291 ASN A N 1
ATOM 2249 C CA . ASN A 1 291 ? -17.943 2.875 23.960 1.00 95.94 291 ASN A CA 1
ATOM 2250 C C . ASN A 1 291 ? -16.697 2.646 23.104 1.00 95.94 291 ASN A C 1
ATOM 2252 O O . ASN A 1 291 ? -16.002 1.652 23.264 1.00 95.94 291 ASN A O 1
ATOM 2256 N N . ARG A 1 292 ? -16.338 3.579 22.219 1.00 95.31 292 ARG A N 1
ATOM 2257 C CA . ARG A 1 292 ? -15.113 3.457 21.418 1.00 95.31 292 ARG A CA 1
ATOM 2258 C C . ARG A 1 292 ? -13.852 3.753 22.214 1.00 95.31 292 ARG A C 1
ATOM 2260 O O . ARG A 1 292 ? -12.757 3.547 21.702 1.00 95.31 292 ARG A O 1
ATOM 2267 N N . GLN A 1 293 ? -13.987 4.283 23.426 1.00 95.44 293 GLN A N 1
ATOM 2268 C CA . GLN A 1 293 ? -12.880 4.728 24.267 1.00 95.44 293 GLN A CA 1
ATOM 2269 C C . GLN A 1 293 ? -12.804 3.974 25.597 1.00 95.44 293 GLN A C 1
ATOM 2271 O O . GLN A 1 293 ? -11.732 3.967 26.207 1.00 95.44 293 GLN A O 1
ATOM 2276 N N . MET A 1 294 ? -13.904 3.353 26.030 1.00 95.69 294 MET A N 1
ATOM 2277 C CA . MET A 1 294 ? -14.028 2.718 27.339 1.00 95.69 294 MET A CA 1
ATOM 2278 C C . MET A 1 294 ? -14.307 1.217 27.240 1.00 95.69 294 MET A C 1
ATOM 2280 O O . MET A 1 294 ? -15.103 0.752 26.424 1.00 95.69 294 MET A O 1
ATOM 2284 N N . VAL A 1 295 ? -13.663 0.481 28.141 1.00 95.62 295 VAL A N 1
ATOM 2285 C CA . VAL A 1 295 ? -13.988 -0.898 28.509 1.00 95.62 295 VAL A CA 1
ATOM 2286 C C . VAL A 1 295 ? -14.468 -0.849 29.955 1.00 95.62 295 VAL A C 1
ATOM 2288 O O . VAL A 1 295 ? -13.858 -0.160 30.774 1.00 95.62 295 VAL A O 1
ATOM 2291 N N . HIS A 1 296 ? -15.559 -1.530 30.286 1.00 95.50 296 HIS A N 1
ATOM 2292 C CA . HIS A 1 296 ? -16.170 -1.421 31.609 1.00 95.50 296 HIS A CA 1
ATOM 2293 C C . HIS A 1 296 ? -16.691 -2.764 32.124 1.00 95.50 296 HIS A C 1
ATOM 2295 O O . HIS A 1 296 ? -16.806 -3.720 31.364 1.00 95.50 296 HIS A O 1
ATOM 2301 N N . SER A 1 297 ? -16.950 -2.843 33.428 1.00 93.69 297 SER A N 1
ATOM 2302 C CA . SER A 1 297 ? -17.520 -4.011 34.106 1.00 93.69 297 SER A CA 1
ATOM 2303 C C . SER A 1 297 ? -18.319 -3.557 35.323 1.00 93.69 297 SER A C 1
ATOM 2305 O O . SER A 1 297 ? -17.865 -2.695 36.073 1.00 93.69 297 SER A O 1
ATOM 2307 N N . ALA A 1 298 ? -19.467 -4.178 35.586 1.00 89.62 298 ALA A N 1
ATOM 2308 C CA . ALA A 1 298 ? -20.088 -4.092 36.908 1.00 89.62 298 ALA A CA 1
ATOM 2309 C C . ALA A 1 298 ? -19.273 -4.906 37.927 1.00 89.62 298 ALA A C 1
ATOM 2311 O O . ALA A 1 298 ? -18.546 -5.834 37.543 1.00 89.62 298 ALA A O 1
ATOM 2312 N N . THR A 1 299 ? -19.387 -4.581 39.215 1.00 89.88 299 THR A N 1
ATOM 2313 C CA . THR A 1 299 ? -18.911 -5.487 40.260 1.00 89.88 299 THR A CA 1
ATOM 2314 C C . THR A 1 299 ? -19.862 -6.657 40.503 1.00 89.88 299 THR A C 1
ATOM 2316 O O . THR A 1 299 ? -21.076 -6.508 40.305 1.00 89.88 299 THR A O 1
ATOM 2319 N N . PRO A 1 300 ? -19.313 -7.823 40.907 1.00 88.00 300 PRO A N 1
ATOM 2320 C CA . PRO A 1 300 ? -20.099 -9.005 41.239 1.00 88.00 300 PRO A CA 1
ATOM 2321 C C . PRO A 1 300 ? -21.225 -8.716 42.240 1.00 88.00 300 PRO A C 1
ATOM 2323 O O . PRO A 1 300 ? -21.036 -7.961 43.194 1.00 88.00 300 PRO A O 1
ATOM 2326 N N . SER A 1 301 ? -22.410 -9.282 41.997 1.00 83.75 301 SER A N 1
ATOM 2327 C CA . SER A 1 301 ? -23.627 -8.992 42.768 1.00 83.75 301 SER A CA 1
ATOM 2328 C C . SER A 1 301 ? -23.661 -9.595 44.170 1.00 83.75 301 SER A C 1
ATOM 2330 O O . SER A 1 301 ? -24.443 -9.139 44.998 1.00 83.75 301 SER A O 1
ATOM 2332 N N . ASP A 1 302 ? -22.820 -10.590 44.444 1.00 85.25 302 ASP A N 1
ATOM 2333 C CA . ASP A 1 302 ? -22.603 -11.154 45.782 1.00 85.25 302 ASP A CA 1
ATOM 2334 C C . ASP A 1 302 ? -22.022 -10.120 46.764 1.00 85.25 302 ASP A C 1
ATOM 2336 O O . ASP A 1 302 ? -22.261 -10.211 47.964 1.00 85.25 302 ASP A O 1
ATOM 2340 N N . LEU A 1 303 ? -21.337 -9.082 46.268 1.00 86.50 303 LEU A N 1
ATOM 2341 C CA . LEU A 1 303 ? -20.783 -8.006 47.099 1.00 86.50 303 LEU A CA 1
ATOM 2342 C C . LEU A 1 303 ? -21.839 -7.043 47.669 1.00 86.50 303 LEU A C 1
ATOM 2344 O O . LEU A 1 303 ? -21.535 -6.287 48.587 1.00 86.50 303 LEU A O 1
ATOM 2348 N N . TYR A 1 304 ? -23.056 -7.039 47.123 1.00 86.88 304 TYR A N 1
ATOM 2349 C CA . TYR A 1 304 ? -24.161 -6.164 47.540 1.00 86.88 304 TYR A CA 1
ATOM 2350 C C . TYR A 1 304 ? -25.493 -6.926 47.573 1.00 86.88 304 TYR A C 1
ATOM 2352 O O . TYR A 1 304 ? -26.558 -6.396 47.237 1.00 86.88 304 TYR A O 1
ATOM 2360 N N . GLU A 1 305 ? -25.438 -8.202 47.963 1.00 83.94 305 GLU A N 1
ATOM 2361 C CA . GLU A 1 305 ? -26.617 -9.057 48.027 1.00 83.94 305 GLU A CA 1
ATOM 2362 C C . GLU A 1 305 ? -27.674 -8.492 48.994 1.00 83.94 305 GLU A C 1
ATOM 2364 O O . GLU A 1 305 ? -27.374 -7.950 50.057 1.00 83.94 305 GLU A O 1
ATOM 2369 N N . GLY A 1 306 ? -28.945 -8.579 48.594 1.00 83.56 306 GLY A N 1
ATOM 2370 C CA . GLY A 1 306 ? -30.074 -8.055 49.367 1.00 83.56 306 GLY A CA 1
ATOM 2371 C C . GLY A 1 306 ? -30.282 -6.539 49.270 1.00 83.56 306 GLY A C 1
ATOM 2372 O O . GLY A 1 306 ? -31.329 -6.055 49.700 1.00 83.56 306 GLY A O 1
ATOM 2373 N N . GLN A 1 307 ? -29.357 -5.792 48.663 1.00 90.06 307 GLN A N 1
ATOM 2374 C CA . GLN A 1 307 ? -29.487 -4.348 48.460 1.00 90.06 307 GLN A CA 1
ATOM 2375 C C . GLN A 1 307 ? -29.946 -4.004 47.036 1.00 90.06 307 GLN A C 1
ATOM 2377 O O . GLN A 1 307 ? -29.703 -4.743 46.077 1.00 90.06 307 GLN A O 1
ATOM 2382 N N . ALA A 1 308 ? -30.636 -2.869 46.900 1.00 90.19 308 ALA A N 1
ATOM 2383 C CA . ALA A 1 308 ? -31.121 -2.391 45.612 1.00 90.19 308 ALA A CA 1
ATOM 2384 C C . ALA A 1 308 ? -30.005 -1.680 44.838 1.00 90.19 308 ALA A C 1
ATOM 2386 O O . ALA A 1 308 ? -29.400 -0.733 45.330 1.00 90.19 308 ALA A O 1
ATOM 2387 N N . ARG A 1 309 ? -29.786 -2.098 43.595 1.00 91.38 309 ARG A N 1
ATOM 2388 C CA . ARG A 1 309 ? -28.889 -1.464 42.630 1.00 91.38 309 ARG A CA 1
ATOM 2389 C C . ARG A 1 309 ? -29.657 -1.316 41.328 1.00 91.38 309 ARG A C 1
ATOM 2391 O O . ARG A 1 309 ? -29.825 -2.314 40.640 1.00 91.38 309 ARG A O 1
ATOM 2398 N N . LEU A 1 310 ? -30.167 -0.130 41.014 1.00 91.81 310 LEU A N 1
ATOM 2399 C CA . LEU A 1 310 ? -31.103 0.090 39.915 1.00 91.81 310 LEU A CA 1
ATOM 2400 C C . LEU A 1 310 ? -30.769 1.362 39.124 1.00 91.81 310 LEU A C 1
ATOM 2402 O O . LEU A 1 310 ? -30.591 2.446 39.689 1.00 91.81 310 LEU A O 1
ATOM 2406 N N . PHE A 1 311 ? -30.737 1.215 37.799 1.00 93.94 311 PHE A N 1
ATOM 2407 C CA . PHE A 1 311 ? -30.368 2.268 36.858 1.00 93.94 311 PHE A CA 1
ATOM 2408 C C . PHE A 1 311 ? -31.346 2.368 35.697 1.00 93.94 311 PHE A C 1
ATOM 2410 O O . PHE A 1 311 ? -31.901 1.359 35.260 1.00 93.94 311 PHE A O 1
ATOM 2417 N N . HIS A 1 312 ? -31.473 3.565 35.137 1.00 94.31 312 HIS A N 1
ATOM 2418 C CA . HIS A 1 312 ? -31.786 3.702 33.720 1.00 94.31 312 HIS A CA 1
ATOM 2419 C C . HIS A 1 312 ? -30.509 3.479 32.918 1.00 94.31 312 HIS A C 1
ATOM 2421 O O . HIS A 1 312 ? -29.447 3.961 33.310 1.00 94.31 312 HIS A O 1
ATOM 2427 N N . ARG A 1 313 ? -30.603 2.781 31.789 1.00 92.12 313 ARG A N 1
ATOM 2428 C CA . ARG A 1 313 ? -29.531 2.660 30.807 1.00 92.12 313 ARG A CA 1
ATOM 2429 C C . ARG A 1 313 ? -30.064 2.997 29.426 1.00 92.12 313 ARG A C 1
ATOM 2431 O O . ARG A 1 313 ? -31.055 2.413 28.985 1.00 92.12 313 ARG A O 1
ATOM 2438 N N . VAL A 1 314 ? -29.349 3.868 28.719 1.00 90.44 314 VAL A N 1
ATOM 2439 C CA . VAL A 1 314 ? -29.635 4.190 27.318 1.00 90.44 314 VAL A CA 1
ATOM 2440 C C . VAL A 1 314 ? -28.465 3.767 26.450 1.00 90.44 314 VAL A C 1
ATOM 2442 O O . VAL A 1 314 ? -27.324 4.193 26.640 1.00 90.44 314 VAL A O 1
ATOM 2445 N N . ARG A 1 315 ? -28.773 2.943 25.451 1.00 86.25 315 ARG A N 1
ATOM 2446 C CA . ARG A 1 315 ? -27.889 2.600 24.336 1.00 86.25 315 ARG A CA 1
ATOM 2447 C C . ARG A 1 315 ? -28.698 2.803 23.066 1.00 86.25 315 ARG A C 1
ATOM 2449 O O . ARG A 1 315 ? -29.830 2.339 22.987 1.00 86.25 315 ARG A O 1
ATOM 2456 N N . MET A 1 316 ? -28.143 3.495 22.081 1.00 84.06 316 MET A N 1
ATOM 2457 C CA . MET A 1 316 ? -28.787 3.692 20.780 1.00 84.06 316 MET A CA 1
ATOM 2458 C C . MET A 1 316 ? -27.800 3.321 19.686 1.00 84.06 316 MET A C 1
ATOM 2460 O O . MET A 1 316 ? -26.641 3.731 19.748 1.00 84.06 316 MET A O 1
ATOM 2464 N N . SER A 1 317 ? -28.249 2.551 18.696 1.00 80.31 317 SER A N 1
ATOM 2465 C CA . SER A 1 317 ? -27.450 2.263 17.504 1.00 80.31 317 SER A CA 1
ATOM 2466 C C . SER A 1 317 ? -26.999 3.553 16.829 1.00 80.31 317 SER A C 1
ATOM 2468 O O . SER A 1 317 ? -27.609 4.610 16.992 1.00 80.31 317 SER A O 1
ATOM 2470 N N . SER A 1 318 ? -25.919 3.472 16.062 1.00 83.00 318 SER A N 1
ATOM 2471 C CA . SER A 1 318 ? -25.308 4.634 15.432 1.00 83.00 318 SER A CA 1
ATOM 2472 C C . SER A 1 318 ? -25.177 4.458 13.927 1.00 83.00 318 SER A C 1
ATOM 2474 O O . SER A 1 318 ? -24.963 3.359 13.427 1.00 83.00 318 SER A O 1
ATOM 2476 N N . ARG A 1 319 ? -25.186 5.573 13.191 1.00 81.81 319 ARG A N 1
ATOM 2477 C CA . ARG A 1 319 ? -24.744 5.598 11.785 1.00 81.81 319 ARG A CA 1
ATOM 2478 C C . ARG A 1 319 ? -23.232 5.661 11.632 1.00 81.81 319 ARG A C 1
ATOM 2480 O O . ARG A 1 319 ? -22.716 5.585 10.518 1.00 81.81 319 ARG A O 1
ATOM 2487 N N . VAL A 1 320 ? -22.504 5.868 12.726 1.00 86.00 320 VAL A N 1
ATOM 2488 C CA . VAL A 1 320 ? -21.056 6.039 12.670 1.00 86.00 320 VAL A CA 1
ATOM 2489 C C . VAL A 1 320 ? -20.404 4.655 12.574 1.00 86.00 320 VAL A C 1
ATOM 2491 O O . VAL A 1 320 ? -20.502 3.883 13.526 1.00 86.00 320 VAL A O 1
ATOM 2494 N N . PRO A 1 321 ? -19.670 4.331 11.497 1.00 88.69 321 PRO A N 1
ATOM 2495 C CA . PRO A 1 321 ? -19.074 3.011 11.344 1.00 88.69 321 PRO A CA 1
ATOM 2496 C C . PRO A 1 321 ? -17.957 2.751 12.356 1.00 88.69 321 PRO A C 1
ATOM 2498 O O . PRO A 1 321 ? -17.274 3.681 12.816 1.00 88.69 321 PRO A O 1
ATOM 2501 N N . ILE A 1 322 ? -17.740 1.474 12.668 1.00 89.69 322 ILE A N 1
ATOM 2502 C CA . ILE A 1 322 ? -16.520 1.020 13.336 1.00 89.69 322 ILE A CA 1
ATOM 2503 C C . ILE A 1 322 ? -15.394 1.016 12.302 1.00 89.69 322 ILE A C 1
ATOM 2505 O O . ILE A 1 322 ? -15.512 0.430 11.229 1.00 89.69 322 ILE A O 1
ATOM 2509 N N . VAL A 1 323 ? -14.293 1.701 12.609 1.00 89.06 323 VAL A N 1
ATOM 2510 C CA . VAL A 1 323 ? -13.136 1.779 11.712 1.00 89.06 323 VAL A CA 1
ATOM 2511 C C . VAL A 1 323 ? -11.941 1.149 12.397 1.00 89.06 323 VAL A C 1
ATOM 2513 O O . VAL A 1 323 ? -11.504 1.648 13.430 1.00 89.06 323 VAL A O 1
ATOM 2516 N N . ALA A 1 324 ? -11.382 0.105 11.790 1.00 88.38 324 ALA A N 1
ATOM 2517 C CA . ALA A 1 324 ? -10.178 -0.549 12.284 1.00 88.38 324 ALA A CA 1
ATOM 2518 C C . ALA A 1 324 ? -9.025 0.452 12.450 1.00 88.38 324 ALA A C 1
ATOM 2520 O O . ALA A 1 324 ? -8.697 1.212 11.528 1.00 88.38 324 ALA A O 1
ATOM 2521 N N . ALA A 1 325 ? -8.366 0.408 13.604 1.00 84.62 325 ALA A N 1
ATOM 2522 C CA . ALA A 1 325 ? -7.037 0.966 13.777 1.00 84.62 325 ALA A CA 1
ATOM 2523 C C . ALA A 1 325 ? -6.034 -0.078 13.296 1.00 84.62 325 ALA A C 1
ATOM 2525 O O . ALA A 1 325 ? -5.322 -0.681 14.082 1.00 84.62 325 ALA A O 1
ATOM 2526 N N . ARG A 1 326 ? -5.996 -0.340 11.990 1.00 76.38 326 ARG A N 1
ATOM 2527 C CA . ARG A 1 326 ? -4.884 -1.119 11.443 1.00 76.38 326 ARG A CA 1
ATOM 2528 C C . ARG A 1 326 ? -3.613 -0.293 11.574 1.00 76.38 326 ARG A C 1
ATOM 2530 O O . ARG A 1 326 ? -3.686 0.945 11.525 1.00 76.38 326 ARG A O 1
ATOM 2537 N N . ARG A 1 327 ? -2.450 -0.959 11.622 1.00 54.28 327 ARG A N 1
ATOM 2538 C CA . ARG A 1 327 ? -1.236 -0.317 11.104 1.00 54.28 327 ARG A CA 1
ATOM 2539 C C . ARG A 1 327 ? -1.662 0.322 9.797 1.00 54.28 327 ARG A C 1
ATOM 2541 O O . ARG A 1 327 ? -2.300 -0.318 8.955 1.00 54.28 327 ARG A O 1
ATOM 2548 N N . ARG A 1 328 ? -1.398 1.618 9.649 1.00 42.38 328 ARG A N 1
ATOM 2549 C CA . ARG A 1 328 ? -1.403 2.135 8.295 1.00 42.38 328 ARG A CA 1
ATOM 2550 C C . ARG A 1 328 ? -0.450 1.184 7.569 1.00 42.38 328 ARG A C 1
ATOM 2552 O O . ARG A 1 328 ? 0.702 1.065 7.974 1.00 42.38 328 ARG A O 1
ATOM 2559 N N . ASP A 1 329 ? -0.917 0.571 6.485 1.00 40.72 329 ASP A N 1
ATOM 2560 C CA . ASP A 1 329 ? -0.124 0.618 5.267 1.00 40.72 329 ASP A CA 1
ATOM 2561 C C . ASP A 1 329 ? 0.164 2.121 5.096 1.00 40.72 329 ASP A C 1
ATOM 2563 O O . ASP A 1 329 ? -0.551 2.841 4.385 1.00 40.72 329 ASP A O 1
ATOM 2567 N N . GLU A 1 330 ? 1.124 2.659 5.860 1.00 34.31 330 GLU A N 1
ATOM 2568 C CA . GLU A 1 330 ? 1.858 3.818 5.436 1.00 34.31 330 GLU A CA 1
ATOM 2569 C C . GLU A 1 330 ? 2.352 3.314 4.102 1.00 34.31 330 GLU A C 1
ATOM 2571 O O . GLU A 1 330 ? 3.143 2.377 4.033 1.00 34.31 330 GLU A O 1
ATOM 2576 N N . GLY A 1 331 ? 1.720 3.780 3.026 1.00 36.31 331 GLY A N 1
ATOM 2577 C CA . GLY A 1 331 ? 2.244 3.550 1.698 1.00 36.31 331 GLY A CA 1
ATOM 2578 C C . GLY A 1 331 ? 3.570 4.288 1.672 1.00 36.31 331 GLY A C 1
ATOM 2579 O O . GLY A 1 331 ? 3.598 5.405 1.182 1.00 36.31 331 GLY A O 1
ATOM 2580 N N . GLY A 1 332 ? 4.581 3.700 2.295 1.00 39.75 332 GLY A N 1
ATOM 2581 C CA . GLY A 1 332 ? 5.707 4.333 2.964 1.00 39.75 332 GLY A CA 1
ATOM 2582 C C . GLY A 1 332 ? 6.773 3.289 3.294 1.00 39.75 332 GLY A C 1
ATOM 2583 O O . GLY A 1 332 ? 7.937 3.573 3.052 1.00 39.75 332 GLY A O 1
ATOM 2584 N N . ASP A 1 333 ? 6.397 2.055 3.657 1.00 49.91 333 ASP A N 1
ATOM 2585 C CA . ASP A 1 333 ? 7.345 0.937 3.580 1.00 49.91 333 ASP A CA 1
ATOM 2586 C C . ASP A 1 333 ? 7.373 0.351 2.163 1.00 49.91 333 ASP A C 1
ATOM 2588 O O . ASP A 1 333 ? 6.352 -0.039 1.582 1.00 49.91 333 ASP A O 1
ATOM 2592 N N . LEU A 1 334 ? 8.573 0.326 1.582 1.00 57.44 334 LEU A N 1
ATOM 2593 C CA . LEU A 1 334 ? 8.851 -0.393 0.343 1.00 57.44 334 LEU A CA 1
ATOM 2594 C C . LEU A 1 334 ? 8.539 -1.872 0.565 1.00 57.44 334 LEU A C 1
ATOM 2596 O O . LEU A 1 334 ? 8.861 -2.440 1.606 1.00 57.44 334 LEU A O 1
ATOM 2600 N N . SER A 1 335 ? 7.875 -2.502 -0.404 1.00 62.22 335 SER A N 1
ATOM 2601 C CA . SER A 1 335 ? 7.513 -3.910 -0.266 1.00 62.22 335 SER A CA 1
ATOM 2602 C C . SER A 1 335 ? 8.776 -4.765 -0.113 1.00 62.22 335 SER A C 1
ATOM 2604 O O . SER A 1 335 ? 9.788 -4.507 -0.762 1.00 62.22 335 SER A O 1
ATOM 2606 N N . LEU A 1 336 ? 8.698 -5.840 0.678 1.00 65.12 336 LEU A N 1
ATOM 2607 C CA . LEU A 1 336 ? 9.728 -6.892 0.707 1.00 65.12 336 LEU A CA 1
ATOM 2608 C C . LEU A 1 336 ? 10.129 -7.334 -0.714 1.00 65.12 336 LEU A C 1
ATOM 2610 O O . LEU A 1 336 ? 11.297 -7.618 -0.969 1.00 65.12 336 LEU A O 1
ATOM 2614 N N . TYR A 1 337 ? 9.176 -7.347 -1.656 1.00 71.94 337 TYR A N 1
ATOM 2615 C CA . TYR A 1 337 ? 9.451 -7.619 -3.068 1.00 71.94 337 TYR A CA 1
ATOM 2616 C C . TYR A 1 337 ? 10.409 -6.615 -3.691 1.00 71.94 337 TYR A C 1
ATOM 2618 O O . TYR A 1 337 ? 11.335 -7.042 -4.370 1.00 71.94 337 TYR A O 1
ATOM 2626 N N . TYR A 1 338 ? 10.197 -5.315 -3.469 1.00 80.25 338 TYR A N 1
ATOM 2627 C CA . TYR A 1 338 ? 11.051 -4.271 -4.024 1.00 80.25 338 TYR A CA 1
ATOM 2628 C C . TYR A 1 338 ? 12.503 -4.486 -3.617 1.00 80.25 338 TYR A C 1
ATOM 2630 O O . TYR A 1 338 ? 13.384 -4.453 -4.463 1.00 80.25 338 TYR A O 1
ATOM 2638 N N . GLU A 1 339 ? 12.753 -4.770 -2.342 1.00 75.44 339 GLU A N 1
ATOM 2639 C CA . GLU A 1 339 ? 14.110 -4.931 -1.825 1.00 75.44 339 GLU A CA 1
ATOM 2640 C C . GLU A 1 339 ? 14.813 -6.162 -2.412 1.00 75.44 339 GLU A C 1
ATOM 2642 O O . GLU A 1 339 ? 15.956 -6.061 -2.854 1.00 75.44 339 GLU A O 1
ATOM 2647 N N . TRP A 1 340 ? 14.130 -7.313 -2.465 1.00 75.81 340 TRP A N 1
ATOM 2648 C CA . TRP A 1 340 ? 14.674 -8.531 -3.077 1.00 75.81 340 TRP A CA 1
ATOM 2649 C C . TRP A 1 340 ? 14.929 -8.354 -4.573 1.00 75.81 340 TRP A C 1
ATOM 2651 O O . TRP A 1 340 ? 15.966 -8.771 -5.088 1.00 75.81 340 TRP A O 1
ATOM 2661 N N . PHE A 1 341 ? 13.994 -7.714 -5.272 1.00 81.88 341 PHE A N 1
ATOM 2662 C CA . PHE A 1 341 ? 14.103 -7.456 -6.702 1.00 81.88 341 PHE A CA 1
ATOM 2663 C C . PHE A 1 341 ? 15.217 -6.446 -6.994 1.00 81.88 341 PHE A C 1
ATOM 2665 O O . PHE A 1 341 ? 15.973 -6.633 -7.943 1.00 81.88 341 PHE A O 1
ATOM 2672 N N . TRP A 1 342 ? 15.370 -5.421 -6.154 1.00 81.44 342 TRP A N 1
ATOM 2673 C CA . TRP A 1 342 ? 16.453 -4.446 -6.251 1.00 81.44 342 TRP A CA 1
ATOM 2674 C C . TRP A 1 342 ? 17.811 -5.098 -5.977 1.00 81.44 342 TRP A C 1
ATOM 2676 O O . TRP A 1 342 ? 18.756 -4.875 -6.724 1.00 81.44 342 TRP A O 1
ATOM 2686 N N . ALA A 1 343 ? 17.915 -5.980 -4.978 1.00 75.50 343 ALA A N 1
ATOM 2687 C CA . ALA A 1 343 ? 19.134 -6.754 -4.737 1.00 75.50 343 ALA A CA 1
ATOM 2688 C C . ALA A 1 343 ? 19.521 -7.613 -5.958 1.00 75.50 343 ALA A C 1
ATOM 2690 O O . ALA A 1 343 ? 20.692 -7.666 -6.339 1.00 75.50 343 ALA A O 1
ATOM 2691 N N . LEU A 1 344 ? 18.534 -8.241 -6.604 1.00 74.19 344 LEU A N 1
ATOM 2692 C CA . LEU A 1 344 ? 18.733 -9.052 -7.805 1.00 74.19 344 LEU A CA 1
ATOM 2693 C C . LEU A 1 344 ? 19.139 -8.211 -9.030 1.00 74.19 344 LEU A C 1
ATOM 2695 O O . LEU A 1 344 ? 20.033 -8.616 -9.774 1.00 74.19 344 LEU A O 1
ATOM 2699 N N . GLU A 1 345 ? 18.552 -7.022 -9.205 1.00 77.31 345 GLU A N 1
ATOM 2700 C CA . GLU A 1 345 ? 18.981 -6.033 -10.209 1.00 77.31 345 GLU A CA 1
ATOM 2701 C C . GLU A 1 345 ? 20.464 -5.673 -10.023 1.00 77.31 345 GLU A C 1
ATOM 2703 O O . GLU A 1 345 ? 21.231 -5.666 -10.989 1.00 77.31 345 GLU A O 1
ATOM 2708 N N . GLN A 1 346 ? 20.896 -5.450 -8.777 1.00 73.06 346 GLN A N 1
ATOM 2709 C CA . GLN A 1 346 ? 22.282 -5.088 -8.474 1.00 73.06 346 GLN A CA 1
ATOM 2710 C C . GLN A 1 346 ? 23.276 -6.240 -8.697 1.00 73.06 346 GLN A C 1
ATOM 2712 O O . GLN A 1 346 ? 24.412 -5.990 -9.107 1.00 73.06 346 GLN A O 1
ATOM 2717 N N . LEU A 1 347 ? 22.861 -7.497 -8.490 1.00 67.62 347 LEU A N 1
ATOM 2718 C CA . LEU A 1 347 ? 23.663 -8.685 -8.824 1.00 67.62 347 LEU A CA 1
ATOM 2719 C C . LEU A 1 347 ? 23.867 -8.831 -10.341 1.00 67.62 347 LEU A C 1
ATOM 2721 O O . LEU A 1 347 ? 24.973 -9.110 -10.809 1.00 67.62 347 LEU A O 1
ATOM 2725 N N . LEU A 1 348 ? 22.809 -8.605 -11.120 1.00 62.72 348 LEU A N 1
ATOM 2726 C CA . LEU A 1 348 ? 22.814 -8.758 -12.574 1.00 62.72 348 LEU A CA 1
ATOM 2727 C C . LEU A 1 348 ? 23.691 -7.757 -13.318 1.00 62.72 348 LEU A C 1
ATOM 2729 O O . LEU A 1 348 ? 24.308 -8.124 -14.319 1.00 62.72 348 LEU A O 1
ATOM 2733 N N . ALA A 1 349 ? 23.779 -6.515 -12.833 1.00 56.12 349 ALA A N 1
ATOM 2734 C CA . ALA A 1 349 ? 24.616 -5.472 -13.430 1.00 56.12 349 ALA A CA 1
ATOM 2735 C C . ALA A 1 349 ? 26.111 -5.866 -13.520 1.00 56.12 349 ALA A C 1
ATOM 2737 O O . ALA A 1 349 ? 26.902 -5.144 -14.124 1.00 56.12 349 ALA A O 1
ATOM 2738 N N . ARG A 1 350 ? 26.505 -7.009 -12.930 1.00 55.09 350 ARG A N 1
ATOM 2739 C CA . ARG A 1 350 ? 27.860 -7.581 -12.886 1.00 55.09 350 ARG A CA 1
ATOM 2740 C C . ARG A 1 350 ? 27.964 -9.034 -13.343 1.00 55.09 350 ARG A C 1
ATOM 2742 O O . ARG A 1 350 ? 29.017 -9.641 -13.157 1.00 55.09 350 ARG A O 1
ATOM 2749 N N . GLY A 1 351 ? 26.920 -9.585 -13.964 1.00 46.34 351 GLY A N 1
ATOM 2750 C CA . GLY A 1 351 ? 26.889 -10.978 -14.426 1.00 46.34 351 GLY A CA 1
ATOM 2751 C C . GLY A 1 351 ? 28.042 -11.362 -15.364 1.00 46.34 351 GLY A C 1
ATOM 2752 O O . GLY A 1 351 ? 28.426 -12.523 -15.393 1.00 46.34 351 GLY A O 1
ATOM 2753 N N . SER A 1 352 ? 28.675 -10.408 -16.052 1.00 44.47 352 SER A N 1
ATOM 2754 C CA . SER A 1 352 ? 29.877 -10.668 -16.859 1.00 44.47 352 SER A CA 1
ATOM 2755 C C . SER A 1 352 ? 31.097 -11.118 -16.037 1.00 44.47 352 SER A C 1
ATOM 2757 O O . SER A 1 352 ? 31.913 -11.870 -16.558 1.00 44.47 352 SER A O 1
ATOM 2759 N N . ILE A 1 353 ? 31.204 -10.714 -14.760 1.00 43.56 353 ILE A N 1
ATOM 2760 C CA . ILE A 1 353 ? 32.304 -11.078 -13.842 1.00 43.56 353 ILE A CA 1
ATOM 2761 C C . ILE A 1 353 ? 32.060 -12.447 -13.183 1.00 43.56 353 ILE A C 1
ATOM 2763 O O . ILE A 1 353 ? 33.010 -13.177 -12.922 1.00 43.56 353 ILE A O 1
ATOM 2767 N N . LEU A 1 354 ? 30.798 -12.802 -12.911 1.00 40.91 354 LEU A N 1
ATOM 2768 C CA . LEU A 1 354 ? 30.427 -14.023 -12.176 1.00 40.91 354 LEU A CA 1
ATOM 2769 C C . LEU A 1 354 ? 29.949 -15.178 -13.068 1.00 40.91 354 LEU A C 1
ATOM 2771 O O . LEU A 1 354 ? 30.100 -16.334 -12.690 1.00 40.91 354 LEU A O 1
ATOM 2775 N N . LEU A 1 355 ? 29.338 -14.882 -14.218 1.00 43.66 355 LEU A N 1
ATOM 2776 C CA . LEU A 1 355 ? 28.582 -15.847 -15.027 1.00 43.66 355 LEU A CA 1
ATOM 2777 C C . LEU A 1 355 ? 29.050 -15.932 -16.490 1.00 43.66 355 LEU A C 1
ATOM 2779 O O . LEU A 1 355 ? 28.438 -16.665 -17.261 1.00 43.66 355 LEU A O 1
ATOM 2783 N N . GLY A 1 356 ? 30.107 -15.199 -16.871 1.00 40.47 356 GLY A N 1
ATOM 2784 C CA . GLY A 1 356 ? 30.732 -15.266 -18.197 1.00 40.47 356 GLY A CA 1
ATOM 2785 C C . GLY A 1 356 ? 29.762 -14.975 -19.348 1.00 40.47 356 GLY A C 1
ATOM 2786 O O . GLY A 1 356 ? 29.161 -15.881 -19.915 1.00 40.47 356 GLY A O 1
ATOM 2787 N N . GLY A 1 357 ? 29.605 -13.704 -19.717 1.00 43.03 357 GLY A N 1
ATOM 2788 C CA . GLY A 1 357 ? 28.771 -13.307 -20.857 1.00 43.03 357 GLY A CA 1
ATOM 2789 C C . GLY A 1 357 ? 28.760 -11.798 -21.088 1.00 43.03 357 GLY A C 1
ATOM 2790 O O . GLY A 1 357 ? 28.917 -11.015 -20.147 1.00 43.03 357 GLY A O 1
ATOM 2791 N N . SER A 1 358 ? 28.574 -11.377 -22.341 1.00 44.53 358 SER A N 1
ATOM 2792 C CA . SER A 1 358 ? 28.372 -9.975 -22.721 1.00 44.53 358 SER A CA 1
ATOM 2793 C C . SER A 1 358 ? 26.967 -9.530 -22.300 1.00 44.53 358 SER A C 1
ATOM 2795 O O . SER A 1 358 ? 26.001 -9.701 -23.043 1.00 44.53 358 SER A O 1
ATOM 2797 N N . ALA A 1 359 ? 26.818 -9.022 -21.078 1.00 37.91 359 ALA A N 1
ATOM 2798 C CA . ALA A 1 359 ? 25.510 -8.641 -20.552 1.00 37.91 359 ALA A CA 1
ATOM 2799 C C . ALA A 1 359 ? 25.004 -7.319 -21.166 1.00 37.91 359 ALA A C 1
ATOM 2801 O O . ALA A 1 359 ? 25.711 -6.314 -21.175 1.00 37.91 359 ALA A O 1
ATOM 2802 N N . SER A 1 360 ? 23.753 -7.342 -21.644 1.00 44.25 360 SER A N 1
ATOM 2803 C CA . SER A 1 360 ? 22.969 -6.230 -22.210 1.00 44.25 360 SER A CA 1
ATOM 2804 C C . SER A 1 360 ? 23.058 -4.915 -21.424 1.00 44.25 360 SER A C 1
ATOM 2806 O O . SER A 1 360 ? 23.068 -4.997 -20.200 1.00 44.25 360 SER A O 1
ATOM 2808 N N . LEU A 1 361 ? 22.972 -3.766 -22.122 1.00 43.09 361 LEU A N 1
ATOM 2809 C CA . LEU A 1 361 ? 22.529 -2.390 -21.758 1.00 43.09 361 LEU A CA 1
ATOM 2810 C C . LEU A 1 361 ? 22.771 -1.782 -20.349 1.00 43.09 361 LEU A C 1
ATOM 2812 O O . LEU A 1 361 ? 22.527 -0.597 -20.173 1.00 43.09 361 LEU A O 1
ATOM 2816 N N . ALA A 1 362 ? 23.231 -2.517 -19.343 1.00 41.31 362 ALA A N 1
ATOM 2817 C CA . ALA A 1 362 ? 23.167 -2.143 -17.929 1.00 41.31 362 ALA A CA 1
ATOM 2818 C C . ALA A 1 362 ? 24.458 -2.463 -17.145 1.00 41.31 362 ALA A C 1
ATOM 2820 O O . ALA A 1 362 ? 24.499 -2.278 -15.928 1.00 41.31 362 ALA A O 1
ATOM 2821 N N . SER A 1 363 ? 25.531 -2.929 -17.797 1.00 43.94 363 SER A N 1
ATOM 2822 C CA . SER A 1 363 ? 26.733 -3.469 -17.132 1.00 43.94 363 SER A CA 1
ATOM 2823 C C . SER A 1 363 ? 27.719 -2.431 -16.557 1.00 43.94 363 SER A C 1
ATOM 2825 O O . SER A 1 363 ? 28.830 -2.784 -16.164 1.00 43.94 363 SER A O 1
ATOM 2827 N N . THR A 1 364 ? 27.361 -1.146 -16.477 1.00 42.97 364 THR A N 1
ATOM 2828 C CA . THR A 1 364 ? 28.316 -0.049 -16.198 1.00 42.97 364 THR A CA 1
ATOM 2829 C C . THR A 1 364 ? 28.387 0.459 -14.768 1.00 42.97 364 THR A C 1
ATOM 2831 O O . THR A 1 364 ? 28.930 1.540 -14.545 1.00 42.97 364 THR A O 1
ATOM 2834 N N . THR A 1 365 ? 27.916 -0.255 -13.743 1.00 43.94 365 THR A N 1
ATOM 2835 C CA . THR A 1 365 ? 28.344 0.184 -12.400 1.00 43.94 365 THR A CA 1
ATOM 2836 C C . THR A 1 365 ? 29.887 0.115 -12.348 1.00 43.94 365 THR A C 1
ATOM 2838 O O . THR A 1 365 ? 30.516 -0.613 -13.106 1.00 43.94 365 THR A O 1
ATOM 2841 N N . GLY A 1 366 ? 30.584 0.879 -11.517 1.00 43.44 366 GLY A N 1
ATOM 2842 C CA . GLY A 1 366 ? 32.029 0.739 -11.243 1.00 43.44 366 GLY A CA 1
ATOM 2843 C C . GLY A 1 366 ? 32.185 0.420 -9.758 1.00 43.44 366 GLY A C 1
ATOM 2844 O O . GLY A 1 366 ? 31.453 1.025 -8.990 1.00 43.44 366 GLY A O 1
ATOM 2845 N N . GLY A 1 367 ? 33.027 -0.545 -9.358 1.00 42.91 367 GLY A N 1
ATOM 2846 C CA . GLY A 1 367 ? 33.499 -0.838 -7.980 1.00 42.91 367 GLY A CA 1
ATOM 2847 C C . GLY A 1 367 ? 32.520 -1.011 -6.789 1.00 42.91 367 GLY A C 1
ATOM 2848 O O . GLY A 1 367 ? 32.903 -1.608 -5.793 1.00 42.91 367 GLY A O 1
ATOM 2849 N N . GLY A 1 368 ? 31.273 -0.529 -6.836 1.00 50.12 368 GLY A N 1
ATOM 2850 C CA . GLY A 1 368 ? 30.409 -0.343 -5.659 1.00 50.12 368 GLY A CA 1
ATOM 2851 C C . GLY A 1 368 ? 29.671 -1.587 -5.154 1.00 50.12 368 GLY A C 1
ATOM 2852 O O . GLY A 1 368 ? 29.150 -1.572 -4.042 1.00 50.12 368 GLY A O 1
ATOM 2853 N N . ALA A 1 369 ? 29.638 -2.679 -5.925 1.00 51.75 369 ALA A N 1
ATOM 2854 C CA . ALA A 1 369 ? 28.927 -3.907 -5.547 1.00 51.75 369 ALA A CA 1
ATOM 2855 C C . ALA A 1 369 ? 29.519 -4.581 -4.293 1.00 51.75 369 ALA A C 1
ATOM 2857 O O . ALA A 1 369 ? 28.768 -5.134 -3.492 1.00 51.75 369 ALA A O 1
ATOM 2858 N N . LEU A 1 370 ? 30.837 -4.451 -4.080 1.00 56.38 370 LEU A N 1
ATOM 2859 C CA . LEU A 1 370 ? 31.534 -4.930 -2.877 1.00 56.38 370 LEU A CA 1
ATOM 2860 C C . LEU A 1 370 ? 31.049 -4.240 -1.590 1.00 56.38 370 LEU A C 1
ATOM 2862 O O . LEU A 1 370 ? 31.241 -4.776 -0.506 1.00 56.38 370 LEU A O 1
ATOM 2866 N N . VAL A 1 371 ? 30.406 -3.073 -1.709 1.00 61.69 371 VAL A N 1
ATOM 2867 C CA . VAL A 1 371 ? 29.870 -2.301 -0.579 1.00 61.69 371 VAL A CA 1
ATOM 2868 C C . VAL A 1 371 ? 28.356 -2.495 -0.448 1.00 61.69 371 VAL A C 1
ATOM 2870 O O . VAL A 1 371 ? 27.855 -2.690 0.654 1.00 61.69 371 VAL A O 1
ATOM 2873 N N . LEU A 1 372 ? 27.615 -2.489 -1.562 1.00 64.75 372 LEU A N 1
ATOM 2874 C CA . LEU A 1 372 ? 26.145 -2.520 -1.560 1.00 64.75 372 LEU A CA 1
ATOM 2875 C C . LEU A 1 372 ? 25.550 -3.869 -1.114 1.00 64.75 372 LEU A C 1
ATOM 2877 O O . LEU A 1 372 ? 24.572 -3.890 -0.371 1.00 64.75 372 LEU A O 1
ATOM 2881 N N . LEU A 1 373 ? 26.128 -4.998 -1.539 1.00 63.91 373 LEU A N 1
ATOM 2882 C CA . LEU A 1 373 ? 25.601 -6.334 -1.222 1.00 63.91 373 LEU A CA 1
ATOM 2883 C C . LEU A 1 373 ? 25.732 -6.700 0.267 1.00 63.91 373 LEU A C 1
ATOM 2885 O O . LEU A 1 373 ? 24.727 -7.103 0.854 1.00 63.91 373 LEU A O 1
ATOM 2889 N N . PRO A 1 374 ? 26.898 -6.511 0.918 1.00 65.50 374 PRO A N 1
ATOM 2890 C CA . PRO A 1 374 ? 27.014 -6.724 2.359 1.00 65.50 374 PRO A CA 1
ATOM 2891 C C . PRO A 1 374 ? 26.060 -5.842 3.169 1.00 65.50 374 PRO A C 1
ATOM 2893 O O . PRO A 1 374 ? 25.490 -6.316 4.146 1.00 65.50 374 PRO A O 1
ATOM 2896 N N . LEU A 1 375 ? 25.831 -4.590 2.744 1.00 65.31 375 LEU A N 1
ATOM 2897 C CA . LEU A 1 375 ? 24.888 -3.678 3.400 1.00 65.31 375 LEU A CA 1
ATOM 2898 C C . LEU A 1 375 ? 23.440 -4.185 3.326 1.00 65.31 375 LEU A C 1
ATOM 2900 O O . LEU A 1 375 ? 22.726 -4.116 4.323 1.00 65.31 375 LEU A O 1
ATOM 2904 N N . LEU A 1 376 ? 23.007 -4.736 2.188 1.00 63.22 376 LEU A N 1
ATOM 2905 C CA . LEU A 1 376 ? 21.663 -5.310 2.035 1.00 63.22 376 LEU A CA 1
ATOM 2906 C C . LEU A 1 376 ? 21.447 -6.589 2.856 1.00 63.22 376 LEU A C 1
ATOM 2908 O O . LEU A 1 376 ? 20.317 -6.878 3.246 1.00 63.22 376 LEU A O 1
ATOM 2912 N N . LEU A 1 377 ? 22.517 -7.342 3.121 1.00 63.06 377 LEU A N 1
ATOM 2913 C CA . LEU A 1 377 ? 22.486 -8.577 3.909 1.00 63.06 377 LEU A CA 1
ATOM 2914 C C . LEU A 1 377 ? 22.593 -8.330 5.427 1.00 63.06 377 LEU A C 1
ATOM 2916 O O . LEU A 1 377 ? 22.511 -9.282 6.205 1.00 63.06 377 LEU A O 1
ATOM 2920 N N . LEU A 1 378 ? 22.747 -7.073 5.873 1.00 63.69 378 LEU A N 1
ATOM 2921 C CA . LEU A 1 378 ? 22.769 -6.742 7.299 1.00 63.69 378 LEU A CA 1
ATOM 2922 C C . LEU A 1 378 ? 21.403 -7.012 7.970 1.00 63.69 378 LEU A C 1
ATOM 2924 O O . LEU A 1 378 ? 20.355 -6.699 7.398 1.00 63.69 378 LEU A O 1
ATOM 2928 N N . PRO A 1 379 ? 21.378 -7.534 9.214 1.00 54.03 379 PRO A N 1
ATOM 2929 C CA . PRO A 1 379 ? 20.134 -7.880 9.902 1.00 54.03 379 PRO A CA 1
ATOM 2930 C C . PRO A 1 379 ? 19.176 -6.688 10.078 1.00 54.03 379 PRO A C 1
ATOM 2932 O O . PRO A 1 379 ? 19.500 -5.695 10.732 1.00 54.03 379 PRO A O 1
ATOM 2935 N N . ARG A 1 380 ? 17.943 -6.821 9.565 1.00 55.84 380 ARG A N 1
ATOM 2936 C CA . ARG A 1 380 ? 16.900 -5.774 9.616 1.00 55.84 380 ARG A CA 1
ATOM 2937 C C . ARG A 1 380 ? 16.353 -5.470 11.002 1.00 55.84 380 ARG A C 1
ATOM 2939 O O . ARG A 1 380 ? 15.990 -4.328 11.260 1.00 55.84 380 ARG A O 1
ATOM 2946 N N . LYS A 1 381 ? 16.317 -6.466 11.892 1.00 49.62 381 LYS A N 1
ATOM 2947 C CA . LYS A 1 381 ? 15.652 -6.379 13.206 1.00 49.62 381 LYS A CA 1
ATOM 2948 C C . LYS A 1 381 ? 16.181 -5.269 14.132 1.00 49.62 381 LYS A C 1
ATOM 2950 O O . LYS A 1 381 ? 15.558 -5.031 15.156 1.00 49.62 381 LYS A O 1
ATOM 2955 N N . LYS A 1 382 ? 17.300 -4.605 13.808 1.00 45.78 382 LYS A N 1
ATOM 2956 C CA . LYS A 1 382 ? 17.890 -3.537 14.636 1.00 45.78 382 LYS A CA 1
ATOM 2957 C C . LYS A 1 382 ? 17.888 -2.122 14.029 1.00 45.78 382 LYS A C 1
ATOM 2959 O O . LYS A 1 382 ? 18.064 -1.186 14.795 1.00 45.78 382 LYS A O 1
ATOM 2964 N N . ASN A 1 383 ? 17.706 -1.933 12.713 1.00 47.56 383 ASN A N 1
ATOM 2965 C CA . ASN A 1 383 ? 18.199 -0.712 12.035 1.00 47.56 383 ASN A CA 1
ATOM 2966 C C . ASN A 1 383 ? 17.193 0.071 11.150 1.00 47.56 383 ASN A C 1
ATOM 2968 O O . ASN A 1 383 ? 17.636 0.834 10.294 1.00 47.56 383 ASN A O 1
ATOM 2972 N N . ASN A 1 384 ? 15.869 -0.067 11.318 1.00 57.62 384 ASN A N 1
ATOM 2973 C CA . ASN A 1 384 ? 14.843 0.808 10.694 1.00 57.62 384 ASN A CA 1
ATOM 2974 C C . ASN A 1 384 ? 15.032 1.117 9.181 1.00 57.62 384 ASN A C 1
ATOM 2976 O O . ASN A 1 384 ? 14.837 2.248 8.743 1.00 57.62 384 ASN A O 1
ATOM 2980 N N . GLY A 1 385 ? 15.480 0.149 8.369 1.00 67.88 385 GLY A N 1
ATOM 2981 C CA . GLY A 1 385 ? 15.691 0.351 6.922 1.00 67.88 385 GLY A CA 1
ATOM 2982 C C . GLY A 1 385 ? 16.921 1.194 6.531 1.00 67.88 385 GLY A C 1
ATOM 2983 O O . GLY A 1 385 ? 17.138 1.450 5.345 1.00 67.88 385 GLY A O 1
ATOM 2984 N N . LEU A 1 386 ? 17.776 1.584 7.486 1.00 74.06 386 LEU A N 1
ATOM 2985 C CA . LEU A 1 386 ? 19.009 2.345 7.237 1.00 74.06 386 LEU A CA 1
ATOM 2986 C C . LEU A 1 386 ? 19.926 1.712 6.167 1.00 74.06 386 LEU A C 1
ATOM 2988 O O . LEU A 1 386 ? 20.386 2.455 5.298 1.00 74.06 386 LEU A O 1
ATOM 2992 N N . PRO A 1 387 ? 20.174 0.384 6.142 1.00 75.38 387 PRO A N 1
ATOM 2993 C CA . PRO A 1 387 ? 21.053 -0.204 5.130 1.00 75.38 387 PRO A CA 1
ATOM 2994 C C . PRO A 1 387 ? 20.514 -0.058 3.701 1.00 75.38 387 PRO A C 1
ATOM 2996 O O . PRO A 1 387 ? 21.287 0.173 2.770 1.00 75.38 387 PRO A O 1
ATOM 2999 N N . LEU A 1 388 ? 19.189 -0.114 3.525 1.00 76.31 388 LEU A N 1
ATOM 3000 C CA . LEU A 1 388 ? 18.538 0.115 2.234 1.00 76.31 388 LEU A CA 1
ATOM 3001 C C . LEU A 1 388 ? 18.733 1.569 1.780 1.00 76.31 388 LEU A C 1
ATOM 3003 O O . LEU A 1 388 ? 19.143 1.814 0.647 1.00 76.31 388 LEU A O 1
ATOM 3007 N N . ARG A 1 389 ? 18.525 2.540 2.678 1.00 80.94 389 ARG A N 1
ATOM 3008 C CA . ARG A 1 389 ? 18.737 3.968 2.381 1.00 80.94 389 ARG A CA 1
ATOM 3009 C C . ARG A 1 389 ? 20.192 4.275 2.034 1.00 80.94 389 ARG A C 1
ATOM 3011 O O . ARG A 1 389 ? 20.451 4.927 1.028 1.00 80.94 389 ARG A O 1
ATOM 3018 N N . VAL A 1 390 ? 21.149 3.759 2.806 1.00 82.50 390 VAL A N 1
ATOM 3019 C CA . VAL A 1 390 ? 22.582 3.901 2.492 1.00 82.50 390 VAL A CA 1
ATOM 3020 C C . VAL A 1 390 ? 22.888 3.310 1.113 1.00 82.50 390 VAL A C 1
ATOM 3022 O O . VAL A 1 390 ? 23.603 3.926 0.325 1.00 82.50 390 VAL A O 1
ATOM 3025 N N . SER A 1 391 ? 22.285 2.166 0.781 1.00 80.75 391 SER A N 1
ATOM 3026 C CA . SER A 1 391 ? 22.462 1.525 -0.522 1.00 80.75 391 SER A CA 1
ATOM 3027 C C . SER A 1 391 ? 21.924 2.380 -1.678 1.00 80.75 391 SER A C 1
ATOM 3029 O O . SER A 1 391 ? 22.624 2.555 -2.675 1.00 80.75 391 SER A O 1
ATOM 3031 N N . HIS A 1 392 ? 20.738 2.986 -1.545 1.00 84.56 392 HIS A N 1
ATOM 3032 C CA . HIS A 1 392 ? 20.203 3.920 -2.549 1.00 84.56 392 HIS A CA 1
ATOM 3033 C C . HIS A 1 392 ? 21.043 5.201 -2.675 1.00 84.56 392 HIS A C 1
ATOM 3035 O O . HIS A 1 392 ? 21.301 5.653 -3.791 1.00 84.56 392 HIS A O 1
ATOM 3041 N N . ALA A 1 393 ? 21.529 5.760 -1.563 1.00 86.00 393 ALA A N 1
ATOM 3042 C CA . ALA A 1 393 ? 22.399 6.938 -1.580 1.00 86.00 393 ALA A CA 1
ATOM 3043 C C . ALA A 1 393 ? 23.725 6.661 -2.309 1.00 86.00 393 ALA A C 1
ATOM 3045 O O . ALA A 1 393 ? 24.149 7.438 -3.164 1.00 86.00 393 ALA A O 1
ATOM 3046 N N . LEU A 1 394 ? 24.354 5.517 -2.035 1.00 81.75 394 LEU A N 1
ATOM 3047 C CA . LEU A 1 394 ? 25.556 5.080 -2.745 1.00 81.75 394 LEU A CA 1
ATOM 3048 C C . LEU A 1 394 ? 25.275 4.814 -4.232 1.00 81.75 394 LEU A C 1
ATOM 3050 O O . LEU A 1 394 ? 26.091 5.176 -5.080 1.00 81.75 394 LEU A O 1
ATOM 3054 N N . ASN A 1 395 ? 24.115 4.242 -4.568 1.00 78.69 395 ASN A N 1
ATOM 3055 C CA . ASN A 1 395 ? 23.709 4.021 -5.957 1.00 78.69 395 ASN A CA 1
ATOM 3056 C C . ASN A 1 395 ? 23.586 5.341 -6.735 1.00 78.69 395 ASN A C 1
ATOM 3058 O O . ASN A 1 395 ? 24.039 5.422 -7.877 1.00 78.69 395 ASN A O 1
ATOM 3062 N N . LEU A 1 396 ? 23.053 6.393 -6.105 1.00 81.19 396 LEU A N 1
ATOM 3063 C CA . LEU A 1 396 ? 23.008 7.739 -6.682 1.00 81.19 396 LEU A CA 1
ATOM 3064 C C . LEU A 1 396 ? 24.406 8.303 -6.945 1.00 81.19 396 LEU A C 1
ATOM 3066 O O . LEU A 1 396 ? 24.635 8.852 -8.019 1.00 81.19 396 LEU A O 1
ATOM 3070 N N . VAL A 1 397 ? 25.359 8.119 -6.026 1.00 80.19 397 VAL A N 1
ATOM 3071 C CA . VAL A 1 397 ? 26.759 8.540 -6.234 1.00 80.19 397 VAL A CA 1
ATOM 3072 C C . VAL A 1 397 ? 27.388 7.797 -7.416 1.00 80.19 397 VAL A C 1
ATOM 3074 O O . VAL A 1 397 ? 28.077 8.402 -8.237 1.00 80.19 397 VAL A O 1
ATOM 3077 N N . VAL A 1 398 ? 27.134 6.491 -7.542 1.00 73.88 398 VAL A N 1
ATOM 3078 C CA . VAL A 1 398 ? 27.630 5.687 -8.670 1.00 73.88 398 VAL A CA 1
ATOM 3079 C C . VAL A 1 398 ? 27.014 6.150 -9.994 1.00 73.88 398 VAL A C 1
ATOM 3081 O O . VAL A 1 398 ? 27.747 6.312 -10.967 1.00 73.88 398 VAL A O 1
ATOM 3084 N N . ARG A 1 399 ? 25.700 6.410 -10.037 1.00 73.44 399 ARG A N 1
ATOM 3085 C CA . ARG A 1 399 ? 25.010 6.949 -11.224 1.00 73.44 399 ARG A CA 1
ATOM 3086 C C . ARG A 1 399 ? 25.508 8.349 -11.584 1.00 73.44 399 ARG A C 1
ATOM 3088 O O . ARG A 1 399 ? 25.753 8.623 -12.752 1.00 73.44 399 ARG A O 1
ATOM 3095 N N . ALA A 1 400 ? 25.751 9.206 -10.592 1.00 72.06 400 ALA A N 1
ATOM 3096 C CA . ALA A 1 400 ? 26.264 10.555 -10.811 1.00 72.06 400 ALA A CA 1
ATOM 3097 C C . ALA A 1 400 ? 27.636 10.562 -11.508 1.00 72.06 400 ALA A C 1
ATOM 3099 O O . ALA A 1 400 ? 27.908 11.455 -12.301 1.00 72.06 400 ALA A O 1
ATOM 3100 N N . ARG A 1 401 ? 28.481 9.540 -11.295 1.00 68.62 401 ARG A N 1
ATOM 3101 C CA . ARG A 1 401 ? 29.768 9.396 -12.010 1.00 68.62 401 ARG A CA 1
ATOM 3102 C C . ARG A 1 401 ? 29.621 9.108 -13.505 1.00 68.62 401 ARG A C 1
ATOM 3104 O O . ARG A 1 401 ? 30.571 9.345 -14.249 1.00 68.62 401 ARG A O 1
ATOM 3111 N N . LYS A 1 402 ? 28.474 8.573 -13.934 1.00 60.34 402 LYS A N 1
ATOM 3112 C CA . LYS A 1 402 ? 28.166 8.341 -15.350 1.00 60.34 402 LYS A CA 1
ATOM 3113 C C . LYS A 1 402 ? 27.632 9.586 -16.035 1.00 60.34 402 LYS A C 1
ATOM 3115 O O . LYS A 1 402 ? 27.604 9.616 -17.259 1.00 60.34 402 LYS A O 1
ATOM 3120 N N . LEU A 1 403 ? 27.220 10.605 -15.274 1.00 60.41 403 LEU A N 1
ATOM 3121 C CA . LEU A 1 403 ? 26.700 11.823 -15.871 1.00 60.41 403 LEU A CA 1
ATOM 3122 C C . LEU A 1 403 ? 27.753 12.450 -16.787 1.00 60.41 403 LEU A C 1
ATOM 3124 O O . LEU A 1 403 ? 28.925 12.560 -16.409 1.00 60.41 403 LEU A O 1
ATOM 3128 N N . PRO A 1 404 ? 27.332 12.846 -17.995 1.00 50.66 404 PRO A N 1
ATOM 3129 C CA . PRO A 1 404 ? 25.975 12.841 -18.550 1.00 50.66 404 PRO A CA 1
ATOM 3130 C C . PRO A 1 404 ? 25.622 11.587 -19.341 1.00 50.66 404 PRO A C 1
ATOM 3132 O O . PRO A 1 404 ? 24.469 11.464 -19.702 1.00 50.66 404 PRO A O 1
ATOM 3135 N N . ALA A 1 405 ? 26.534 10.656 -19.618 1.00 51.59 405 ALA A N 1
ATOM 3136 C CA . ALA A 1 405 ? 26.242 9.429 -20.364 1.00 51.59 405 ALA A CA 1
ATOM 3137 C C . ALA A 1 405 ? 25.333 8.459 -19.594 1.00 51.59 405 ALA A C 1
ATOM 3139 O O . ALA A 1 405 ? 25.761 7.450 -19.045 1.00 51.59 405 ALA A O 1
ATOM 3140 N N . VAL A 1 406 ? 24.052 8.813 -19.557 1.00 57.97 406 VAL A N 1
ATOM 3141 C CA . VAL A 1 406 ? 22.991 8.214 -18.757 1.00 57.97 406 VAL A CA 1
ATOM 3142 C C . VAL A 1 406 ? 21.829 7.952 -19.705 1.00 57.97 406 VAL A C 1
ATOM 3144 O O . VAL A 1 406 ? 21.220 8.872 -20.252 1.00 57.97 406 VAL A O 1
ATOM 3147 N N . TRP A 1 407 ? 21.559 6.672 -19.945 1.00 64.81 407 TRP A N 1
ATOM 3148 C CA . TRP A 1 407 ? 20.366 6.242 -20.667 1.00 64.81 407 TRP A CA 1
ATOM 3149 C C . TRP A 1 407 ? 19.115 6.676 -19.872 1.00 64.81 407 TRP A C 1
ATOM 3151 O O . TRP A 1 407 ? 19.162 6.650 -18.645 1.00 64.81 407 TRP A O 1
ATOM 3161 N N . ASP A 1 408 ? 18.005 7.079 -20.508 1.00 68.50 408 ASP A N 1
ATOM 3162 C CA . ASP A 1 408 ? 16.832 7.671 -19.824 1.00 68.50 408 ASP A CA 1
ATOM 3163 C C . ASP A 1 408 ? 16.367 6.883 -18.600 1.00 68.50 408 ASP A C 1
ATOM 3165 O O . ASP A 1 408 ? 16.058 7.451 -17.550 1.00 68.50 408 ASP A O 1
ATOM 3169 N N . TYR A 1 409 ? 16.349 5.554 -18.707 1.00 71.00 409 TYR A N 1
ATOM 3170 C CA . TYR A 1 409 ? 15.946 4.695 -17.599 1.00 71.00 409 TYR A CA 1
ATOM 3171 C C . TYR A 1 409 ? 16.802 4.916 -16.342 1.00 71.00 409 TYR A C 1
ATOM 3173 O O . TYR A 1 409 ? 16.303 4.758 -15.230 1.00 71.00 409 TYR A O 1
ATOM 3181 N N . GLU A 1 410 ? 18.078 5.288 -16.483 1.00 71.44 410 GLU A N 1
ATOM 3182 C CA . GLU A 1 410 ? 18.970 5.533 -15.359 1.00 71.44 410 GLU A CA 1
ATOM 3183 C C . GLU A 1 410 ? 18.613 6.823 -14.617 1.00 71.44 410 GLU A C 1
ATOM 3185 O O . GLU A 1 410 ? 18.754 6.852 -13.391 1.00 71.44 410 GLU A O 1
ATOM 3190 N N . PHE A 1 411 ? 18.110 7.842 -15.325 1.00 75.88 411 PHE A N 1
ATOM 3191 C CA . PHE A 1 411 ? 17.541 9.044 -14.715 1.00 75.88 411 PHE A CA 1
ATOM 3192 C C . PHE A 1 411 ? 16.277 8.694 -13.924 1.00 75.88 411 PHE A C 1
ATOM 3194 O O . PHE A 1 411 ? 16.188 9.005 -12.737 1.00 75.88 411 PHE A O 1
ATOM 3201 N N . TRP A 1 412 ? 15.336 7.962 -14.531 1.00 79.31 412 TRP A N 1
ATOM 3202 C CA . TRP A 1 412 ? 14.102 7.524 -13.861 1.00 79.31 412 TRP A CA 1
ATOM 3203 C C . TRP A 1 412 ? 14.367 6.610 -12.661 1.00 79.31 412 TRP A C 1
ATOM 3205 O O . TRP A 1 412 ? 13.695 6.689 -11.629 1.00 79.31 412 TRP A O 1
ATOM 3215 N N . ALA A 1 413 ? 15.387 5.764 -12.756 1.00 78.50 413 ALA A N 1
ATOM 3216 C CA . ALA A 1 413 ? 15.844 4.943 -11.650 1.00 78.50 413 ALA A CA 1
ATOM 3217 C C . ALA A 1 413 ? 16.567 5.764 -10.564 1.00 78.50 413 ALA A C 1
ATOM 3219 O O . ALA A 1 413 ? 16.381 5.471 -9.389 1.00 78.50 413 ALA A O 1
ATOM 3220 N N . GLY A 1 414 ? 17.304 6.824 -10.911 1.00 81.94 414 GLY A N 1
ATOM 3221 C CA . GLY A 1 414 ? 17.835 7.783 -9.935 1.00 81.94 414 GLY A CA 1
ATOM 3222 C C . GLY A 1 414 ? 16.727 8.571 -9.227 1.00 81.94 414 GLY A C 1
ATOM 3223 O O . GLY A 1 414 ? 16.758 8.743 -8.013 1.00 81.94 414 GLY A O 1
ATOM 3224 N N . LEU A 1 415 ? 15.682 8.971 -9.953 1.00 84.81 415 LEU A N 1
ATOM 3225 C CA . LEU A 1 415 ? 14.502 9.605 -9.364 1.00 84.81 415 LEU A CA 1
ATOM 3226 C C . LEU A 1 415 ? 13.733 8.640 -8.444 1.00 84.81 415 LEU A C 1
ATOM 3228 O O . LEU A 1 415 ? 13.215 9.048 -7.402 1.00 84.81 415 LEU A O 1
ATOM 3232 N N . THR A 1 416 ? 13.729 7.348 -8.788 1.00 86.25 416 THR A N 1
ATOM 3233 C CA . THR A 1 416 ? 13.238 6.274 -7.916 1.00 86.25 416 THR A CA 1
ATOM 3234 C C . THR A 1 416 ? 14.067 6.202 -6.632 1.00 86.25 416 THR A C 1
ATOM 3236 O O . THR A 1 416 ? 13.495 6.263 -5.547 1.00 86.25 416 THR A O 1
ATOM 3239 N N . ASP A 1 417 ? 15.398 6.157 -6.741 1.00 86.56 417 ASP A N 1
ATOM 3240 C CA . ASP A 1 417 ? 16.314 6.126 -5.593 1.00 86.56 417 ASP A CA 1
ATOM 3241 C C . ASP A 1 417 ? 16.119 7.361 -4.680 1.00 86.56 417 ASP A C 1
ATOM 3243 O O . ASP A 1 417 ? 16.026 7.224 -3.461 1.00 86.56 417 ASP A O 1
ATOM 3247 N N . LEU A 1 418 ? 15.956 8.563 -5.250 1.00 88.69 418 LEU A N 1
ATOM 3248 C CA . LEU A 1 418 ? 15.639 9.791 -4.501 1.00 88.69 418 LEU A CA 1
ATOM 3249 C C . LEU A 1 418 ? 14.285 9.717 -3.787 1.00 88.69 418 LEU A C 1
ATOM 3251 O O . LEU A 1 418 ? 14.157 10.150 -2.643 1.00 88.69 418 LEU A O 1
ATOM 3255 N N . SER A 1 419 ? 13.271 9.162 -4.449 1.00 87.62 419 SER A N 1
ATOM 3256 C CA . SER A 1 419 ? 11.930 9.022 -3.874 1.00 87.62 419 SER A CA 1
ATOM 3257 C C . SER A 1 419 ? 11.900 7.996 -2.740 1.00 87.62 419 SER A C 1
ATOM 3259 O O . SER A 1 419 ? 11.151 8.181 -1.781 1.00 87.62 419 SER A O 1
ATOM 3261 N N . VAL A 1 420 ? 12.744 6.960 -2.810 1.00 83.38 420 VAL A N 1
ATOM 3262 C CA . VAL A 1 420 ? 12.987 6.020 -1.705 1.00 83.38 420 VAL A CA 1
ATOM 3263 C C . VAL A 1 420 ? 13.645 6.730 -0.522 1.00 83.38 420 VAL A C 1
ATOM 3265 O O . VAL A 1 420 ? 13.160 6.616 0.597 1.00 83.38 420 VAL A O 1
ATOM 3268 N N . LEU A 1 421 ? 14.702 7.514 -0.754 1.00 85.62 421 LEU A N 1
ATOM 3269 C CA . LEU A 1 421 ? 15.377 8.274 0.308 1.00 85.62 421 LEU A CA 1
ATOM 3270 C C . LEU A 1 421 ? 14.471 9.313 0.984 1.00 85.62 421 LEU A C 1
ATOM 3272 O O . LEU A 1 421 ? 14.661 9.628 2.157 1.00 85.62 421 LEU A O 1
ATOM 3276 N N . ALA A 1 422 ? 13.500 9.853 0.246 1.00 83.44 422 ALA A N 1
ATOM 3277 C CA . ALA A 1 422 ? 12.554 10.854 0.730 1.00 83.44 422 ALA A CA 1
ATOM 3278 C C . ALA A 1 422 ? 11.296 10.267 1.403 1.00 83.44 422 ALA A C 1
ATOM 3280 O O . ALA A 1 422 ? 10.441 11.050 1.836 1.00 83.44 422 ALA A O 1
ATOM 3281 N N . ASP A 1 423 ? 11.169 8.935 1.471 1.00 76.50 423 ASP A N 1
ATOM 3282 C CA . ASP A 1 423 ? 9.971 8.204 1.916 1.00 76.50 423 ASP A CA 1
ATOM 3283 C C . ASP A 1 423 ? 8.695 8.627 1.150 1.00 76.50 423 ASP A C 1
ATOM 3285 O O . ASP A 1 423 ? 7.612 8.811 1.709 1.00 76.50 423 ASP A O 1
ATOM 3289 N N . ALA A 1 424 ? 8.826 8.827 -0.166 1.00 79.81 424 ALA A N 1
ATOM 3290 C CA . ALA A 1 424 ? 7.811 9.422 -1.036 1.00 79.81 424 ALA A CA 1
ATOM 3291 C C . ALA A 1 424 ? 7.159 8.395 -1.985 1.00 79.81 424 ALA A C 1
ATOM 3293 O O . ALA A 1 424 ? 7.054 8.617 -3.194 1.00 79.81 424 ALA A O 1
ATOM 3294 N N . LEU A 1 425 ? 6.684 7.258 -1.460 1.00 74.75 425 LEU A N 1
ATOM 3295 C CA . LEU A 1 425 ? 6.084 6.182 -2.271 1.00 74.75 425 LEU A CA 1
ATOM 3296 C C . LEU A 1 425 ? 4.918 6.632 -3.189 1.00 74.75 425 LEU A C 1
ATOM 3298 O O . LEU A 1 425 ? 4.810 6.110 -4.302 1.00 74.75 425 LEU A O 1
ATOM 3302 N N . PRO A 1 426 ? 4.033 7.581 -2.805 1.00 79.50 426 PRO A N 1
ATOM 3303 C CA . PRO A 1 426 ? 3.013 8.086 -3.724 1.00 79.50 426 PRO A CA 1
ATOM 3304 C C . PRO A 1 426 ? 3.612 8.781 -4.951 1.00 79.50 426 PRO A C 1
ATOM 3306 O O . PRO A 1 426 ? 3.137 8.549 -6.064 1.00 79.50 426 PRO A O 1
ATOM 3309 N N . ALA A 1 427 ? 4.664 9.584 -4.759 1.00 82.38 427 ALA A N 1
ATOM 3310 C CA . ALA A 1 427 ? 5.396 10.204 -5.859 1.00 82.38 427 ALA A CA 1
ATOM 3311 C C . ALA A 1 427 ? 6.091 9.143 -6.710 1.00 82.38 427 ALA A C 1
ATOM 3313 O O . ALA A 1 427 ? 6.000 9.201 -7.929 1.00 82.38 427 ALA A O 1
ATOM 3314 N N . LEU A 1 428 ? 6.673 8.123 -6.077 1.00 85.19 428 LEU A N 1
ATOM 3315 C CA . LEU A 1 428 ? 7.304 7.002 -6.763 1.00 85.19 428 LEU A CA 1
ATOM 3316 C C . LEU A 1 428 ? 6.333 6.291 -7.726 1.00 85.19 428 LEU A C 1
ATOM 3318 O O . LEU A 1 428 ? 6.628 6.138 -8.906 1.00 85.19 428 LEU A O 1
ATOM 3322 N N . ARG A 1 429 ? 5.134 5.904 -7.269 1.00 87.69 429 ARG A N 1
ATOM 3323 C CA . ARG A 1 429 ? 4.121 5.273 -8.144 1.00 87.69 429 ARG A CA 1
ATOM 3324 C C . ARG A 1 429 ? 3.681 6.198 -9.277 1.00 87.69 429 ARG A C 1
ATOM 3326 O O . ARG A 1 429 ? 3.548 5.761 -10.418 1.00 87.69 429 ARG A O 1
ATOM 3333 N N . ALA A 1 430 ? 3.458 7.471 -8.962 1.00 88.06 430 ALA A N 1
ATOM 3334 C CA . ALA A 1 430 ? 3.031 8.459 -9.941 1.00 88.06 430 ALA A CA 1
ATOM 3335 C C . ALA A 1 430 ? 4.113 8.744 -10.996 1.00 88.06 430 ALA A C 1
ATOM 3337 O O . ALA A 1 430 ? 3.771 8.862 -12.166 1.00 88.06 430 ALA A O 1
ATOM 3338 N N . GLN A 1 431 ? 5.398 8.761 -10.626 1.00 88.94 431 GLN A N 1
ATOM 3339 C CA . GLN A 1 431 ? 6.520 8.872 -11.566 1.00 88.94 431 GLN A CA 1
ATOM 3340 C C . GLN A 1 431 ? 6.508 7.744 -12.596 1.00 88.94 431 GLN A C 1
ATOM 3342 O O . GLN A 1 431 ? 6.679 8.012 -13.777 1.00 88.94 431 GLN A O 1
ATOM 3347 N N . TRP A 1 432 ? 6.264 6.499 -12.178 1.00 87.56 432 TRP A N 1
ATOM 3348 C CA . TRP A 1 432 ? 6.238 5.355 -13.096 1.00 87.56 432 TRP A CA 1
ATOM 3349 C C . TRP A 1 432 ? 5.003 5.332 -13.995 1.00 87.56 432 TRP A C 1
ATOM 3351 O O . TRP A 1 432 ? 5.123 5.028 -15.179 1.00 87.56 432 TRP A O 1
ATOM 3361 N N . ILE A 1 433 ? 3.829 5.707 -13.479 1.00 90.94 433 ILE A N 1
ATOM 3362 C CA . ILE A 1 433 ? 2.638 5.925 -14.319 1.00 90.94 433 ILE A CA 1
ATOM 3363 C C . ILE A 1 433 ? 2.925 7.021 -15.354 1.00 90.94 433 ILE A C 1
ATOM 3365 O O . ILE A 1 433 ? 2.642 6.855 -16.539 1.00 90.94 433 ILE A O 1
ATOM 3369 N N . PHE A 1 434 ? 3.512 8.131 -14.907 1.00 88.75 434 PHE A N 1
ATOM 3370 C CA . PHE A 1 434 ? 3.846 9.260 -15.762 1.00 88.75 434 PHE A CA 1
ATOM 3371 C C . PHE A 1 434 ? 4.902 8.900 -16.811 1.00 88.75 434 PHE A C 1
ATOM 3373 O O . PHE A 1 434 ? 4.751 9.293 -17.961 1.00 88.75 434 PHE A O 1
ATOM 3380 N N . LEU A 1 435 ? 5.906 8.092 -16.461 1.00 85.88 435 LEU A N 1
ATOM 3381 C CA . LEU A 1 435 ? 6.912 7.596 -17.395 1.00 85.88 435 LEU A CA 1
ATOM 3382 C C . LEU A 1 435 ? 6.275 6.854 -18.575 1.00 85.88 435 LEU A C 1
ATOM 3384 O O . LEU A 1 435 ? 6.582 7.167 -19.721 1.00 85.88 435 LEU A O 1
ATOM 3388 N N . TYR A 1 436 ? 5.364 5.913 -18.316 1.00 87.88 436 TYR A N 1
ATOM 3389 C CA . TYR A 1 436 ? 4.682 5.194 -19.396 1.00 87.88 436 TYR A CA 1
ATOM 3390 C C . TYR A 1 436 ? 3.840 6.133 -20.274 1.00 87.88 436 TYR A C 1
ATOM 3392 O O . TYR A 1 436 ? 3.901 6.050 -21.502 1.00 87.88 436 TYR A O 1
ATOM 3400 N N . TYR A 1 437 ? 3.115 7.084 -19.675 1.00 89.69 437 TYR A N 1
ATOM 3401 C CA . TYR A 1 437 ? 2.397 8.091 -20.461 1.00 89.69 437 TYR A CA 1
ATOM 3402 C C . TYR A 1 437 ? 3.335 8.957 -21.301 1.00 89.69 437 TYR A C 1
ATOM 3404 O O . TYR A 1 437 ? 3.036 9.207 -22.465 1.00 89.69 437 TYR A O 1
ATOM 3412 N N . ALA A 1 438 ? 4.479 9.368 -20.752 1.00 83.75 438 ALA A N 1
ATOM 3413 C CA . ALA A 1 438 ? 5.490 10.110 -21.490 1.00 83.75 438 ALA A CA 1
ATOM 3414 C C . ALA A 1 438 ? 6.022 9.283 -22.672 1.00 83.75 438 ALA A C 1
ATOM 3416 O O . ALA A 1 438 ? 6.107 9.805 -23.781 1.00 83.75 438 ALA A O 1
ATOM 3417 N N . THR A 1 439 ? 6.287 7.981 -22.488 1.00 80.56 439 THR A N 1
ATOM 3418 C CA . THR A 1 439 ? 6.729 7.099 -23.589 1.00 80.56 439 THR A CA 1
ATOM 3419 C C . THR A 1 439 ? 5.726 7.014 -24.728 1.00 80.56 439 THR A C 1
ATOM 3421 O O . THR A 1 439 ? 6.116 7.167 -25.887 1.00 80.56 439 THR A O 1
ATOM 3424 N N . ALA A 1 440 ? 4.439 6.871 -24.415 1.00 85.38 440 ALA A N 1
ATOM 3425 C CA . ALA A 1 440 ? 3.394 6.865 -25.427 1.00 85.38 440 ALA A CA 1
ATOM 3426 C C . ALA A 1 440 ? 3.225 8.240 -26.096 1.00 85.38 440 ALA A C 1
ATOM 3428 O O . ALA A 1 440 ? 3.105 8.316 -27.317 1.00 85.38 440 ALA A O 1
ATOM 3429 N N . PHE A 1 441 ? 3.252 9.327 -25.315 1.00 84.56 441 PHE A N 1
ATOM 3430 C CA . PHE A 1 441 ? 3.123 10.698 -25.816 1.00 84.56 441 PHE A CA 1
ATOM 3431 C C . PHE A 1 441 ? 4.205 11.033 -26.840 1.00 84.56 441 PHE A C 1
ATOM 3433 O O . PHE A 1 441 ? 3.907 11.528 -27.927 1.00 84.56 441 PHE A O 1
ATOM 3440 N N . TYR A 1 442 ? 5.460 10.727 -26.522 1.00 77.38 442 TYR A N 1
ATOM 3441 C CA . TYR A 1 442 ? 6.540 10.969 -27.459 1.00 77.38 442 TYR A CA 1
ATOM 3442 C C . TYR A 1 442 ? 6.377 10.106 -28.711 1.00 77.38 442 TYR A C 1
ATOM 3444 O O . TYR A 1 442 ? 6.382 10.628 -29.814 1.00 77.38 442 TYR A O 1
ATOM 3452 N N . LYS A 1 443 ? 6.094 8.808 -28.589 1.00 79.62 443 LYS A N 1
ATOM 3453 C CA . LYS A 1 443 ? 5.864 7.955 -29.771 1.00 79.62 443 LYS A CA 1
ATOM 3454 C C . LYS A 1 443 ? 4.702 8.413 -30.663 1.00 79.62 443 LYS A C 1
ATOM 3456 O O . LYS A 1 443 ? 4.716 8.137 -31.857 1.00 79.62 443 LYS A O 1
ATOM 3461 N N . LEU A 1 444 ? 3.715 9.118 -30.112 1.00 81.75 444 LEU A N 1
ATOM 3462 C CA . LEU A 1 444 ? 2.645 9.755 -30.887 1.00 81.75 444 LEU A CA 1
ATOM 3463 C C . LEU A 1 444 ? 3.086 11.039 -31.602 1.00 81.75 444 LEU A C 1
ATOM 3465 O O . LEU A 1 444 ? 2.499 11.398 -32.617 1.00 81.75 444 LEU A O 1
ATOM 3469 N N . THR A 1 445 ? 4.083 11.740 -31.067 1.00 72.62 445 THR A N 1
ATOM 3470 C CA . THR A 1 445 ? 4.528 13.061 -31.542 1.00 72.62 445 THR A CA 1
ATOM 3471 C C . THR A 1 445 ? 5.857 13.019 -32.299 1.00 72.62 445 THR A C 1
ATOM 3473 O O . THR A 1 445 ? 6.329 14.052 -32.770 1.00 72.62 445 THR A O 1
ATOM 3476 N N . THR A 1 446 ? 6.445 11.831 -32.470 1.00 68.75 446 THR A N 1
ATOM 3477 C CA . THR A 1 446 ? 7.674 11.615 -33.238 1.00 68.75 446 THR A CA 1
ATOM 3478 C C . THR A 1 446 ? 7.475 10.744 -34.477 1.00 68.75 446 THR A C 1
ATOM 3480 O O . THR A 1 446 ? 6.385 10.277 -34.801 1.00 68.75 446 THR A O 1
ATOM 3483 N N . SER A 1 447 ? 8.585 10.470 -35.162 1.00 66.12 447 SER A N 1
ATOM 3484 C CA . SER A 1 447 ? 8.699 9.571 -36.310 1.00 66.12 447 SER A CA 1
ATOM 3485 C C . SER A 1 447 ? 8.372 8.097 -36.023 1.00 66.12 447 SER A C 1
ATOM 3487 O O . SER A 1 447 ? 8.463 7.266 -36.925 1.00 66.12 447 SER A O 1
ATOM 3489 N N . PHE A 1 448 ? 7.990 7.729 -34.796 1.00 76.25 448 PHE A N 1
ATOM 3490 C CA . PHE A 1 448 ? 7.789 6.333 -34.397 1.00 76.25 448 PHE A CA 1
ATOM 3491 C C . PHE A 1 448 ? 6.701 5.595 -35.190 1.00 76.25 448 PHE A C 1
ATOM 3493 O O . PHE A 1 448 ? 6.779 4.374 -35.324 1.00 76.25 448 PHE A O 1
ATOM 3500 N N . LEU A 1 449 ? 5.708 6.302 -35.736 1.00 81.25 449 LEU A N 1
ATOM 3501 C CA . LEU A 1 449 ? 4.687 5.718 -36.617 1.00 81.25 449 LEU A CA 1
ATOM 3502 C C . LEU A 1 449 ? 5.195 5.441 -38.045 1.00 81.25 449 LEU A C 1
ATOM 3504 O O . LEU A 1 449 ? 4.488 4.812 -38.833 1.00 81.25 449 LEU A O 1
ATOM 3508 N N . SER A 1 450 ? 6.414 5.866 -38.387 1.00 78.06 450 SER A N 1
ATOM 3509 C CA . SER A 1 450 ? 7.012 5.605 -39.693 1.00 78.06 450 SER A CA 1
ATOM 3510 C C . SER A 1 450 ? 7.367 4.130 -39.864 1.00 78.06 450 SER A C 1
ATOM 3512 O O . SER A 1 450 ? 8.237 3.579 -39.189 1.00 78.06 450 SER A O 1
ATOM 3514 N N . THR A 1 451 ? 6.760 3.488 -40.855 1.00 79.62 451 THR A N 1
ATOM 3515 C CA . THR A 1 451 ? 7.029 2.085 -41.194 1.00 79.62 451 THR A CA 1
ATOM 3516 C C . THR A 1 451 ? 8.422 1.840 -41.783 1.00 79.62 451 THR A C 1
ATOM 3518 O O . THR A 1 451 ? 8.840 0.691 -41.899 1.00 79.62 451 THR A O 1
ATOM 3521 N N . SER A 1 452 ? 9.150 2.891 -42.176 1.00 73.69 452 SER A N 1
ATOM 3522 C CA . SER A 1 452 ? 10.502 2.761 -42.735 1.00 73.69 452 SER A CA 1
ATOM 3523 C C . SER A 1 452 ? 11.603 2.769 -41.667 1.00 73.69 452 SER A C 1
ATOM 3525 O O . SER A 1 452 ? 12.700 2.263 -41.916 1.00 73.69 452 SER A O 1
ATOM 3527 N N . THR A 1 453 ? 11.325 3.326 -40.483 1.00 69.69 453 THR A N 1
ATOM 3528 C CA . THR A 1 453 ? 12.349 3.632 -39.465 1.00 69.69 453 THR A CA 1
ATOM 3529 C C . THR A 1 453 ? 11.956 3.293 -38.029 1.00 69.69 453 THR A C 1
ATOM 3531 O O . THR A 1 453 ? 12.801 3.397 -37.136 1.00 69.69 453 THR A O 1
ATOM 3534 N N . SER A 1 454 ? 10.702 2.914 -37.774 1.00 76.88 454 SER A N 1
ATOM 3535 C CA . SER A 1 454 ? 10.236 2.579 -36.429 1.00 76.88 454 SER A CA 1
ATOM 3536 C C . SER A 1 454 ? 10.989 1.387 -35.847 1.00 76.88 454 SER A C 1
ATOM 3538 O O . SER A 1 454 ? 11.194 0.368 -36.503 1.00 76.88 454 SER A O 1
ATOM 3540 N N . CYS A 1 455 ? 11.331 1.455 -34.561 1.00 77.31 455 CYS A N 1
ATOM 3541 C CA . CYS A 1 455 ? 11.924 0.308 -33.885 1.00 77.31 455 CYS A CA 1
ATOM 3542 C C . CYS A 1 455 ? 10.908 -0.804 -33.578 1.00 77.31 455 CYS A C 1
ATOM 3544 O O . CYS A 1 455 ? 11.313 -1.947 -33.387 1.00 77.31 455 CYS A O 1
ATOM 3546 N N . ALA A 1 456 ? 9.599 -0.532 -33.580 1.00 83.50 456 ALA A N 1
ATOM 3547 C CA . ALA A 1 456 ? 8.596 -1.552 -33.263 1.00 83.50 456 ALA A CA 1
ATOM 3548 C C . ALA A 1 456 ? 8.607 -2.754 -34.241 1.00 83.50 456 ALA A C 1
ATOM 3550 O O . ALA A 1 456 ? 8.677 -3.893 -33.770 1.00 83.50 456 ALA A O 1
ATOM 3551 N N . PRO A 1 457 ? 8.631 -2.554 -35.576 1.00 86.69 457 PRO A N 1
ATOM 3552 C CA . PRO A 1 457 ? 8.841 -3.629 -36.548 1.00 86.69 457 PRO A CA 1
ATOM 3553 C C . PRO A 1 457 ? 10.112 -4.448 -36.309 1.00 86.69 457 PRO A C 1
ATOM 3555 O O . PRO A 1 457 ? 10.098 -5.658 -36.530 1.00 86.69 457 PRO A O 1
ATOM 3558 N N . ILE A 1 458 ? 11.197 -3.822 -35.832 1.00 82.75 458 ILE A N 1
ATOM 3559 C CA . ILE A 1 458 ? 12.449 -4.522 -35.517 1.00 82.75 458 ILE A CA 1
ATOM 3560 C C . ILE A 1 458 ? 12.188 -5.571 -34.437 1.00 82.75 458 ILE A C 1
ATOM 3562 O O . ILE A 1 458 ? 12.538 -6.731 -34.635 1.00 82.75 458 ILE A O 1
ATOM 3566 N N . PHE A 1 459 ? 11.531 -5.210 -33.331 1.00 83.31 459 PHE A N 1
ATOM 3567 C CA . PHE A 1 459 ? 11.219 -6.149 -32.247 1.00 83.31 459 PHE A CA 1
ATOM 3568 C C . PHE A 1 459 ? 10.267 -7.261 -32.694 1.00 83.31 459 PHE A C 1
ATOM 3570 O O . PHE A 1 459 ? 10.558 -8.439 -32.480 1.00 83.31 459 PHE A O 1
ATOM 3577 N N . VAL A 1 460 ? 9.165 -6.904 -33.361 1.00 88.94 460 VAL A N 1
ATOM 3578 C CA . VAL A 1 460 ? 8.152 -7.872 -33.814 1.00 88.94 460 VAL A CA 1
ATOM 3579 C C . VAL A 1 460 ? 8.752 -8.878 -34.795 1.00 88.94 460 VAL A C 1
ATOM 3581 O O . VAL A 1 460 ? 8.583 -10.087 -34.625 1.00 88.94 460 VAL A O 1
ATOM 3584 N N . LEU A 1 461 ? 9.500 -8.405 -35.795 1.00 88.56 461 LEU A N 1
ATOM 3585 C CA . LEU A 1 461 ? 10.117 -9.282 -36.788 1.00 88.56 461 LEU A CA 1
ATOM 3586 C C . LEU A 1 461 ? 11.326 -10.044 -36.232 1.00 88.56 461 LEU A C 1
ATOM 3588 O O . LEU A 1 461 ? 11.553 -11.169 -36.665 1.00 88.56 461 LEU A O 1
ATOM 3592 N N . SER A 1 462 ? 12.058 -9.501 -35.251 1.00 83.75 462 SER A N 1
ATOM 3593 C CA . SER A 1 462 ? 13.141 -10.234 -34.569 1.00 83.75 462 SER A CA 1
ATOM 3594 C C . SER A 1 462 ? 12.600 -11.414 -33.760 1.00 83.75 462 SER A C 1
ATOM 3596 O O . SER A 1 462 ? 13.160 -12.509 -33.810 1.00 83.75 462 SER A O 1
ATOM 3598 N N . LEU A 1 463 ? 11.495 -11.214 -33.034 1.00 87.38 463 LEU A N 1
ATOM 3599 C CA . LEU A 1 463 ? 10.812 -12.294 -32.320 1.00 87.38 463 LEU A CA 1
ATOM 3600 C C . LEU A 1 463 ? 10.285 -13.341 -33.303 1.00 87.38 463 LEU A C 1
ATOM 3602 O O . LEU A 1 463 ? 10.514 -14.534 -33.101 1.00 87.38 463 LEU A O 1
ATOM 3606 N N . LEU A 1 464 ? 9.658 -12.908 -34.401 1.00 88.06 464 LEU A N 1
ATOM 3607 C CA . LEU A 1 464 ? 9.174 -13.823 -35.431 1.00 88.06 464 LEU A CA 1
ATOM 3608 C C . LEU A 1 464 ? 10.315 -14.623 -36.077 1.00 88.06 464 LEU A C 1
ATOM 3610 O O . LEU A 1 464 ? 10.183 -15.835 -36.202 1.00 88.06 464 LEU A O 1
ATOM 3614 N N . ASP A 1 465 ? 11.441 -13.995 -36.443 1.00 85.38 465 ASP A N 1
ATOM 3615 C CA . ASP A 1 465 ? 12.607 -14.686 -37.030 1.00 85.38 465 ASP A CA 1
ATOM 3616 C C . ASP A 1 465 ? 13.156 -15.771 -36.091 1.00 85.38 465 ASP A C 1
ATOM 3618 O O . ASP A 1 465 ? 13.586 -16.829 -36.552 1.00 85.38 465 ASP A O 1
ATOM 3622 N N . SER A 1 466 ? 13.064 -15.550 -34.772 1.00 81.31 466 SER A N 1
ATOM 3623 C CA . SER A 1 466 ? 13.553 -16.495 -33.763 1.00 81.31 466 SER A CA 1
ATOM 3624 C C . SER A 1 466 ? 12.709 -17.769 -33.608 1.00 81.31 466 SER A C 1
ATOM 3626 O O . SER A 1 466 ? 13.233 -18.778 -33.137 1.00 81.31 466 SER A O 1
ATOM 3628 N N . VAL A 1 467 ? 11.431 -17.751 -34.014 1.00 81.62 467 VAL A N 1
ATOM 3629 C CA . VAL A 1 467 ? 10.503 -18.892 -33.852 1.00 81.62 467 VAL A CA 1
ATOM 3630 C C . VAL A 1 467 ? 9.947 -19.431 -35.172 1.00 81.62 467 VAL A C 1
ATOM 3632 O O . VAL A 1 467 ? 9.498 -20.574 -35.232 1.00 81.62 467 VAL A O 1
ATOM 3635 N N . ALA A 1 468 ? 9.949 -18.632 -36.240 1.00 81.44 468 ALA A N 1
ATOM 3636 C CA . ALA A 1 468 ? 9.310 -18.992 -37.496 1.00 81.44 468 ALA A CA 1
ATOM 3637 C C . ALA A 1 468 ? 10.182 -19.935 -38.350 1.00 81.44 468 ALA A C 1
ATOM 3639 O O . ALA A 1 468 ? 11.365 -19.646 -38.594 1.00 81.44 468 ALA A O 1
ATOM 3640 N N . PRO A 1 469 ? 9.595 -21.013 -38.913 1.00 77.75 469 PRO A N 1
ATOM 3641 C CA . PRO A 1 469 ? 10.302 -21.919 -39.813 1.00 77.75 469 PRO A CA 1
ATOM 3642 C C . PRO A 1 469 ? 10.845 -21.179 -41.042 1.00 77.75 469 PRO A C 1
ATOM 3644 O O . PRO A 1 469 ? 10.320 -20.145 -41.455 1.00 77.75 469 PRO A O 1
ATOM 3647 N N . ARG A 1 470 ? 11.914 -21.712 -41.654 1.00 70.06 470 ARG A N 1
ATOM 3648 C CA . ARG A 1 470 ? 12.607 -21.075 -42.796 1.00 70.06 470 ARG A CA 1
ATOM 3649 C C . ARG A 1 470 ? 11.708 -20.828 -44.014 1.00 70.06 470 ARG A C 1
ATOM 3651 O O . ARG A 1 470 ? 12.037 -19.976 -44.835 1.00 70.06 470 ARG A O 1
ATOM 3658 N N . ARG A 1 471 ? 10.602 -21.566 -44.140 1.00 67.31 471 ARG A N 1
ATOM 3659 C CA . ARG A 1 471 ? 9.598 -21.443 -45.204 1.00 67.31 471 ARG A CA 1
ATOM 3660 C C . ARG A 1 471 ? 8.200 -21.562 -44.591 1.00 67.31 471 ARG A C 1
ATOM 3662 O O . ARG A 1 471 ? 8.000 -22.387 -43.705 1.00 67.31 471 ARG A O 1
ATOM 3669 N N . GLY A 1 472 ? 7.254 -20.749 -45.060 1.00 71.56 472 GLY A N 1
ATOM 3670 C CA . GLY A 1 472 ? 5.866 -20.757 -44.591 1.00 71.56 472 GLY A CA 1
ATOM 3671 C C . GLY A 1 472 ? 5.122 -19.444 -44.877 1.00 71.56 472 GLY A C 1
ATOM 3672 O O . GLY A 1 472 ? 5.750 -18.457 -45.268 1.00 71.56 472 GLY A O 1
ATOM 3673 N N . PRO A 1 473 ? 3.794 -19.397 -44.669 1.00 69.94 473 PRO A N 1
ATOM 3674 C CA . PRO A 1 473 ? 2.958 -18.224 -44.964 1.00 69.94 473 PRO A CA 1
ATOM 3675 C C . PRO A 1 473 ? 3.336 -16.970 -44.154 1.00 69.94 473 PRO A C 1
ATOM 3677 O O . PRO A 1 473 ? 3.183 -15.847 -44.641 1.00 69.94 473 PRO A O 1
ATOM 3680 N N . CYS A 1 474 ? 3.919 -17.150 -42.963 1.00 70.50 474 CYS A N 1
ATOM 3681 C CA . CYS A 1 474 ? 4.484 -16.081 -42.132 1.00 70.50 474 CYS A CA 1
ATOM 3682 C C . CYS A 1 474 ? 5.663 -15.335 -42.785 1.00 70.50 474 CYS A C 1
ATOM 3684 O O . CYS A 1 474 ? 5.975 -14.220 -42.382 1.00 70.50 474 CYS A O 1
ATOM 3686 N N . CYS A 1 475 ? 6.296 -15.928 -43.803 1.00 72.25 475 CYS A N 1
ATOM 3687 C CA . CYS A 1 475 ? 7.418 -15.347 -44.542 1.00 72.25 475 CYS A CA 1
ATOM 3688 C C . CYS A 1 475 ? 6.971 -14.593 -45.809 1.00 72.25 475 CYS A C 1
ATOM 3690 O O . CYS A 1 475 ? 7.817 -14.131 -46.574 1.00 72.25 475 CYS A O 1
ATOM 3692 N N . SER A 1 476 ? 5.663 -14.508 -46.082 1.00 86.94 476 SER A N 1
ATOM 3693 C CA . SER A 1 476 ? 5.162 -13.806 -47.267 1.00 86.94 476 SER A CA 1
ATOM 3694 C C . SER A 1 476 ? 5.357 -12.293 -47.139 1.00 86.94 476 SER A C 1
ATOM 3696 O O . SER A 1 476 ? 5.169 -11.704 -46.072 1.00 86.94 476 SER A O 1
ATOM 3698 N N . SER A 1 477 ? 5.670 -11.631 -48.254 1.00 86.06 477 SER A N 1
ATOM 3699 C CA . SER A 1 477 ? 5.814 -10.169 -48.300 1.00 86.06 477 SER A CA 1
ATOM 3700 C C . SER A 1 477 ? 4.535 -9.436 -47.875 1.00 86.06 477 SER A C 1
ATOM 3702 O O . SER A 1 477 ? 4.595 -8.309 -47.388 1.00 86.06 477 SER A O 1
ATOM 3704 N N . TYR A 1 478 ? 3.365 -10.061 -48.034 1.00 90.88 478 TYR A N 1
ATOM 3705 C CA . TYR A 1 478 ? 2.094 -9.540 -47.537 1.00 90.88 478 TYR A CA 1
ATOM 3706 C C . TYR A 1 478 ? 2.053 -9.495 -46.003 1.00 90.88 478 TYR A C 1
ATOM 3708 O O . TYR A 1 478 ? 1.827 -8.426 -45.436 1.00 90.88 478 TYR A O 1
ATOM 3716 N N . VAL A 1 479 ? 2.333 -10.619 -45.331 1.00 90.38 479 VAL A N 1
ATOM 3717 C CA . VAL A 1 479 ? 2.323 -10.704 -43.859 1.00 90.38 479 VAL A CA 1
ATOM 3718 C C . VAL A 1 479 ? 3.382 -9.789 -43.250 1.00 90.38 479 VAL A C 1
ATOM 3720 O O . VAL A 1 479 ? 3.085 -9.048 -42.317 1.00 90.38 479 VAL A O 1
ATOM 3723 N N . LEU A 1 480 ? 4.593 -9.766 -43.815 1.00 90.81 480 LEU A N 1
ATOM 3724 C CA . LEU A 1 480 ? 5.672 -8.905 -43.328 1.00 90.81 480 LEU A CA 1
ATOM 3725 C C . LEU A 1 480 ? 5.301 -7.413 -43.405 1.00 90.81 480 LEU A C 1
ATOM 3727 O O . LEU A 1 480 ? 5.520 -6.682 -42.439 1.00 90.81 480 LEU A O 1
ATOM 3731 N N . ARG A 1 481 ? 4.685 -6.959 -44.508 1.00 93.25 481 ARG A N 1
ATOM 3732 C CA . ARG A 1 481 ? 4.195 -5.573 -44.656 1.00 93.25 481 ARG A CA 1
ATOM 3733 C C . ARG A 1 481 ? 3.078 -5.235 -43.669 1.00 93.25 481 ARG A C 1
ATOM 3735 O O . ARG A 1 481 ? 3.058 -4.130 -43.131 1.00 93.25 481 ARG A O 1
ATOM 3742 N N . TRP A 1 482 ? 2.171 -6.176 -43.413 1.00 93.75 482 TRP A N 1
ATOM 3743 C CA . TRP A 1 482 ? 1.124 -6.012 -42.402 1.00 93.75 482 TRP A CA 1
ATOM 3744 C C . TRP A 1 482 ? 1.696 -5.858 -40.995 1.00 93.75 482 TRP A C 1
ATOM 3746 O O . TRP A 1 482 ? 1.339 -4.913 -40.292 1.00 93.75 4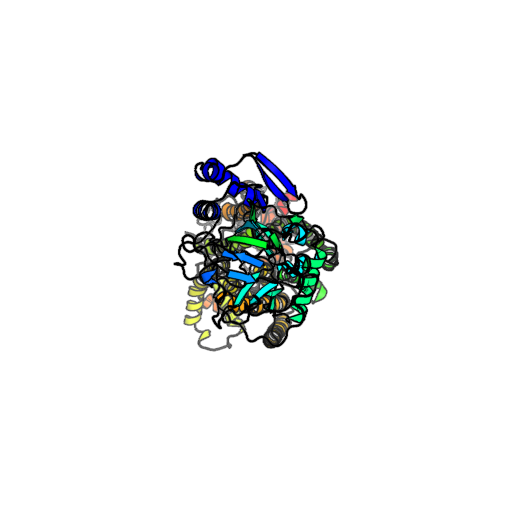82 TRP A O 1
ATOM 3756 N N . LEU A 1 483 ? 2.624 -6.737 -40.607 1.00 92.62 483 LEU A N 1
ATOM 3757 C CA . LEU A 1 483 ? 3.302 -6.658 -39.313 1.00 92.62 483 LEU A CA 1
ATOM 3758 C C . LEU A 1 483 ? 4.036 -5.325 -39.162 1.00 92.62 483 LEU A C 1
ATOM 3760 O O . LEU A 1 483 ? 3.878 -4.665 -38.139 1.00 92.62 483 LEU A O 1
ATOM 3764 N N . ASN A 1 484 ? 4.759 -4.877 -40.191 1.00 90.75 484 ASN A N 1
ATOM 3765 C CA . ASN A 1 484 ? 5.431 -3.579 -40.183 1.00 90.75 484 ASN A CA 1
ATOM 3766 C C . ASN A 1 484 ? 4.459 -2.414 -39.895 1.00 90.75 484 ASN A C 1
ATOM 3768 O O . ASN A 1 484 ? 4.679 -1.634 -38.971 1.00 90.75 484 ASN A O 1
ATOM 3772 N N . ARG A 1 485 ? 3.328 -2.347 -40.612 1.00 92.44 485 ARG A N 1
ATOM 3773 C CA . ARG A 1 485 ? 2.313 -1.288 -40.441 1.00 92.44 485 ARG A CA 1
ATOM 3774 C C . ARG A 1 485 ? 1.646 -1.282 -39.065 1.00 92.44 485 ARG A C 1
ATOM 3776 O O . ARG A 1 485 ? 1.349 -0.213 -38.543 1.00 92.44 485 ARG A O 1
ATOM 3783 N N . LEU A 1 486 ? 1.396 -2.454 -38.484 1.00 93.75 486 LEU A N 1
ATOM 3784 C CA . LEU A 1 486 ? 0.673 -2.572 -37.213 1.00 93.75 486 LEU A CA 1
ATOM 3785 C C . LEU A 1 486 ? 1.568 -2.459 -35.976 1.00 93.75 486 LEU A C 1
ATOM 3787 O O . LEU A 1 486 ? 1.066 -2.157 -34.894 1.00 93.75 486 LEU A O 1
ATOM 3791 N N . SER A 1 487 ? 2.875 -2.687 -36.116 1.00 91.31 487 SER A N 1
ATOM 3792 C CA . SER A 1 487 ? 3.780 -2.810 -34.967 1.00 91.31 487 SER A CA 1
ATOM 3793 C C . SER A 1 487 ? 3.835 -1.528 -34.124 1.00 91.31 487 SER A C 1
ATOM 3795 O O . SER A 1 487 ? 3.728 -1.591 -32.897 1.00 91.31 487 SER A O 1
ATOM 3797 N N . ALA A 1 488 ? 3.964 -0.356 -34.759 1.00 88.44 488 ALA A N 1
ATOM 3798 C CA . ALA A 1 488 ? 4.046 0.921 -34.046 1.00 88.44 488 ALA A CA 1
ATOM 3799 C C . ALA A 1 488 ? 2.716 1.322 -33.366 1.00 88.44 488 ALA A C 1
ATOM 3801 O O . ALA A 1 488 ? 2.739 1.560 -32.155 1.00 88.44 488 ALA A O 1
ATOM 3802 N N . PRO A 1 489 ? 1.549 1.310 -34.049 1.00 92.38 489 PRO A N 1
ATOM 3803 C CA . PRO A 1 489 ? 0.261 1.560 -33.397 1.00 92.38 489 PRO A CA 1
ATOM 3804 C C . PRO A 1 489 ? -0.036 0.601 -32.237 1.00 92.38 489 PRO A C 1
ATOM 3806 O O . PRO A 1 489 ? -0.448 1.043 -31.166 1.00 92.38 489 PRO A O 1
ATOM 3809 N N . ALA A 1 490 ? 0.217 -0.703 -32.412 1.00 92.31 490 ALA A N 1
ATOM 3810 C CA . ALA A 1 490 ? -0.017 -1.694 -31.363 1.00 92.31 490 ALA A CA 1
ATOM 3811 C C . ALA A 1 490 ? 0.854 -1.437 -30.123 1.00 92.31 490 ALA A C 1
ATOM 3813 O O . ALA A 1 490 ? 0.374 -1.560 -28.997 1.00 92.31 490 ALA A O 1
ATOM 3814 N N . THR A 1 491 ? 2.110 -1.021 -30.323 1.00 90.25 491 THR A N 1
ATOM 3815 C CA . THR A 1 491 ? 3.014 -0.664 -29.220 1.00 90.25 491 THR A CA 1
ATOM 3816 C C . THR A 1 491 ? 2.469 0.516 -28.414 1.00 90.25 491 THR A C 1
ATOM 3818 O O . THR A 1 491 ? 2.412 0.437 -27.190 1.00 90.25 491 THR A O 1
ATOM 3821 N N . ILE A 1 492 ? 1.998 1.576 -29.083 1.00 90.31 492 ILE A N 1
ATOM 3822 C CA . ILE A 1 492 ? 1.422 2.757 -28.415 1.00 90.31 492 ILE A CA 1
ATOM 3823 C C . ILE A 1 492 ? 0.175 2.380 -27.607 1.00 90.31 492 ILE A C 1
ATOM 3825 O O . ILE A 1 492 ? 0.023 2.822 -26.470 1.00 90.31 492 ILE A O 1
ATOM 3829 N N . VAL A 1 493 ? -0.708 1.541 -28.162 1.00 94.50 493 VAL A N 1
ATOM 3830 C CA . VAL A 1 493 ? -1.919 1.084 -27.457 1.00 94.50 493 VAL A CA 1
ATOM 3831 C C . VAL A 1 493 ? -1.557 0.363 -26.157 1.00 94.50 493 VAL A C 1
ATOM 3833 O O . VAL A 1 493 ? -2.143 0.650 -25.113 1.00 94.50 493 VAL A O 1
ATOM 3836 N N . VAL A 1 494 ? -0.570 -0.536 -26.195 1.00 93.69 494 VAL A N 1
ATOM 3837 C CA . VAL A 1 494 ? -0.099 -1.243 -24.995 1.00 93.69 494 VAL A CA 1
ATOM 3838 C C . VAL A 1 494 ? 0.514 -0.268 -23.985 1.00 93.69 494 VAL A C 1
ATOM 3840 O O . VAL A 1 494 ? 0.184 -0.330 -22.801 1.00 93.69 494 VAL A O 1
ATOM 3843 N N . GLU A 1 495 ? 1.343 0.672 -24.434 1.00 90.31 495 GLU A N 1
ATOM 3844 C CA . GLU A 1 495 ? 2.002 1.652 -23.560 1.00 90.31 495 GLU A CA 1
ATOM 3845 C C . GLU A 1 495 ? 1.055 2.692 -22.949 1.00 90.31 495 GLU A C 1
ATOM 3847 O O . GLU A 1 495 ? 1.358 3.213 -21.880 1.00 90.31 495 GLU A O 1
ATOM 3852 N N . LEU A 1 496 ? -0.110 2.952 -23.554 1.00 93.88 496 LEU A N 1
ATOM 3853 C CA . LEU A 1 496 ? -1.196 3.736 -22.946 1.00 93.88 496 LEU A CA 1
ATOM 3854 C C . LEU A 1 496 ? -2.047 2.900 -21.978 1.00 93.88 496 LEU A C 1
ATOM 3856 O O . LEU A 1 496 ? -2.525 3.401 -20.954 1.00 93.88 496 LEU A O 1
ATOM 3860 N N . ALA A 1 497 ? -2.240 1.616 -22.280 1.00 96.38 497 ALA A N 1
ATOM 3861 C CA . ALA A 1 497 ? -3.023 0.709 -21.449 1.00 96.38 497 ALA A CA 1
ATOM 3862 C C . ALA A 1 497 ? -2.317 0.378 -20.125 1.00 96.38 497 ALA A C 1
ATOM 3864 O O . ALA A 1 497 ? -2.971 0.359 -19.081 1.00 96.38 497 ALA A O 1
ATOM 3865 N N . ILE A 1 498 ? -0.995 0.169 -20.139 1.00 95.94 498 ILE A N 1
ATOM 3866 C CA . ILE A 1 498 ? -0.196 -0.123 -18.937 1.00 95.94 498 ILE A CA 1
ATOM 3867 C C . ILE A 1 498 ? -0.417 0.915 -17.817 1.00 95.94 498 ILE A C 1
ATOM 3869 O O . ILE A 1 498 ? -0.884 0.514 -16.751 1.00 95.94 498 ILE A O 1
ATOM 3873 N N . PRO A 1 499 ? -0.144 2.223 -17.994 1.00 94.81 499 PRO A N 1
ATOM 3874 C CA . PRO A 1 499 ? -0.285 3.214 -16.927 1.00 94.81 499 PRO A CA 1
ATOM 3875 C C . PRO A 1 499 ? -1.740 3.417 -16.504 1.00 94.81 499 PRO A C 1
ATOM 3877 O O . PRO A 1 499 ? -2.010 3.621 -15.319 1.00 94.81 499 PRO A O 1
ATOM 3880 N N . THR A 1 500 ? -2.681 3.300 -17.445 1.00 94.56 500 THR A N 1
ATOM 3881 C CA . THR A 1 500 ? -4.120 3.351 -17.162 1.00 94.56 500 THR A CA 1
ATOM 3882 C C . THR A 1 500 ? -4.523 2.222 -16.215 1.00 94.56 500 THR A C 1
ATOM 3884 O O . THR A 1 500 ? -5.183 2.449 -15.200 1.00 94.56 500 THR A O 1
ATOM 3887 N N . LEU A 1 501 ? -4.081 0.995 -16.500 1.00 93.94 501 LEU A N 1
ATOM 3888 C CA . LEU A 1 501 ? -4.335 -0.160 -15.647 1.00 93.94 501 LEU A CA 1
ATOM 3889 C C . LEU A 1 501 ? -3.542 -0.090 -14.341 1.00 93.94 501 LEU A C 1
ATOM 3891 O O . LEU A 1 501 ? -4.099 -0.413 -13.301 1.00 93.94 501 LEU A O 1
ATOM 3895 N N . LEU A 1 502 ? -2.293 0.380 -14.339 1.00 91.88 502 LEU A N 1
ATOM 3896 C CA . LEU A 1 502 ? -1.522 0.575 -13.106 1.00 91.88 502 LEU A CA 1
ATOM 3897 C C . LEU A 1 502 ? -2.208 1.556 -12.145 1.00 91.88 502 LEU A C 1
ATOM 3899 O O . LEU A 1 502 ? -2.125 1.375 -10.931 1.00 91.88 502 LEU A O 1
ATOM 3903 N N . TRP A 1 503 ? -2.913 2.561 -12.672 1.00 89.12 503 TRP A N 1
ATOM 3904 C CA . TRP A 1 503 ? -3.730 3.470 -11.873 1.00 89.12 503 TRP A CA 1
ATOM 3905 C C . TRP A 1 503 ? -5.037 2.804 -11.414 1.00 89.12 503 TRP A C 1
ATOM 3907 O O . TRP A 1 503 ? -5.324 2.766 -10.217 1.00 89.12 503 TRP A O 1
ATOM 3917 N N . LEU A 1 504 ? -5.842 2.278 -12.341 1.00 87.62 504 LEU A N 1
ATOM 3918 C CA . LEU A 1 504 ? -7.214 1.841 -12.049 1.00 87.62 504 LEU A CA 1
ATOM 3919 C C . LEU A 1 504 ? -7.299 0.442 -11.424 1.00 87.62 504 LEU A C 1
ATOM 3921 O O . LEU A 1 504 ? -8.139 0.192 -10.559 1.00 87.62 504 LEU A O 1
ATOM 3925 N N . ARG A 1 505 ? -6.456 -0.486 -11.881 1.00 88.44 505 ARG A N 1
ATOM 3926 C CA . ARG A 1 505 ? -6.410 -1.899 -11.475 1.00 88.44 505 ARG A CA 1
ATOM 3927 C C . ARG A 1 505 ? -4.954 -2.383 -11.417 1.00 88.44 505 ARG A C 1
ATOM 3929 O O . ARG A 1 505 ? -4.532 -3.132 -12.303 1.00 88.44 505 ARG A O 1
ATOM 3936 N N . PRO A 1 506 ? -4.186 -1.987 -10.380 1.00 88.62 506 PRO A N 1
ATOM 3937 C CA . PRO A 1 506 ? -2.741 -2.202 -10.329 1.00 88.62 506 PRO A CA 1
ATOM 3938 C C . PRO A 1 506 ? -2.273 -3.632 -10.660 1.00 88.62 506 PRO A C 1
ATOM 3940 O O . PRO A 1 506 ? -1.352 -3.752 -11.465 1.00 88.62 506 PRO A O 1
ATOM 3943 N N . PRO A 1 507 ? -2.917 -4.719 -10.171 1.00 90.56 507 PRO A N 1
ATOM 3944 C CA . PRO A 1 507 ? -2.521 -6.080 -10.545 1.00 90.56 507 PRO A CA 1
ATOM 3945 C C . PRO A 1 507 ? -2.605 -6.353 -12.054 1.00 90.56 507 PRO A C 1
ATOM 3947 O O . PRO A 1 507 ? -1.687 -6.934 -12.626 1.00 90.56 507 PRO A O 1
ATOM 3950 N N . ALA A 1 508 ? -3.661 -5.880 -12.724 1.00 92.62 508 ALA A N 1
ATOM 3951 C CA . ALA A 1 508 ? -3.817 -6.036 -14.170 1.00 92.62 508 ALA A CA 1
ATOM 3952 C C . ALA A 1 508 ? -2.766 -5.224 -14.944 1.00 92.62 508 ALA A C 1
ATOM 3954 O O . ALA A 1 508 ? -2.217 -5.707 -15.934 1.00 92.62 508 ALA A O 1
ATOM 3955 N N . GLY A 1 509 ? -2.446 -4.016 -14.465 1.00 94.69 509 GLY A N 1
ATOM 3956 C CA . GLY A 1 509 ? -1.379 -3.194 -15.040 1.00 94.69 509 GLY A CA 1
ATOM 3957 C C . GLY A 1 509 ? -0.004 -3.848 -14.914 1.00 94.69 509 GLY A C 1
ATOM 3958 O O . GLY A 1 509 ? 0.763 -3.841 -15.873 1.00 94.69 509 GLY A O 1
ATOM 3959 N N . VAL A 1 510 ? 0.282 -4.480 -13.770 1.00 94.69 510 VAL A N 1
ATOM 3960 C CA . VAL A 1 510 ? 1.528 -5.232 -13.549 1.00 94.69 510 VAL A CA 1
ATOM 3961 C C . VAL A 1 510 ? 1.623 -6.441 -14.476 1.00 94.69 510 VAL A C 1
ATOM 3963 O O . VAL A 1 510 ? 2.682 -6.655 -15.056 1.00 94.69 510 VAL A O 1
ATOM 3966 N N . ILE A 1 511 ? 0.537 -7.199 -14.669 1.00 95.31 511 ILE A N 1
ATOM 3967 C CA . ILE A 1 511 ? 0.518 -8.346 -15.593 1.00 95.31 511 ILE A CA 1
ATOM 3968 C C . ILE A 1 511 ? 0.802 -7.891 -17.028 1.00 95.31 511 ILE A C 1
ATOM 3970 O O . ILE A 1 511 ? 1.662 -8.470 -17.693 1.00 95.31 511 ILE A O 1
ATOM 3974 N N . LEU A 1 512 ? 0.118 -6.841 -17.498 1.00 96.56 512 LEU A N 1
ATOM 3975 C CA . LEU A 1 512 ? 0.320 -6.322 -18.851 1.00 96.56 512 LEU A CA 1
ATOM 3976 C C . LEU A 1 512 ? 1.748 -5.795 -19.047 1.00 96.56 512 LEU A C 1
ATOM 3978 O O . LEU A 1 512 ? 2.378 -6.098 -20.058 1.00 96.56 512 LEU A O 1
ATOM 3982 N N . ALA A 1 513 ? 2.279 -5.055 -18.070 1.00 95.56 513 ALA A N 1
ATOM 3983 C CA . ALA A 1 513 ? 3.647 -4.552 -18.118 1.00 95.56 513 ALA A CA 1
ATOM 3984 C C . ALA A 1 513 ? 4.677 -5.692 -18.107 1.00 95.56 513 ALA A C 1
ATOM 3986 O O . ALA A 1 513 ? 5.584 -5.696 -18.934 1.00 95.56 513 ALA A O 1
ATOM 3987 N N . ALA A 1 514 ? 4.524 -6.686 -17.226 1.00 95.12 514 ALA A N 1
ATOM 3988 C CA . ALA A 1 514 ? 5.412 -7.846 -17.170 1.00 95.12 514 ALA A CA 1
ATOM 3989 C C . ALA A 1 514 ? 5.411 -8.620 -18.498 1.00 95.12 514 ALA A C 1
ATOM 3991 O O . ALA A 1 514 ? 6.473 -8.990 -18.990 1.00 95.12 514 ALA A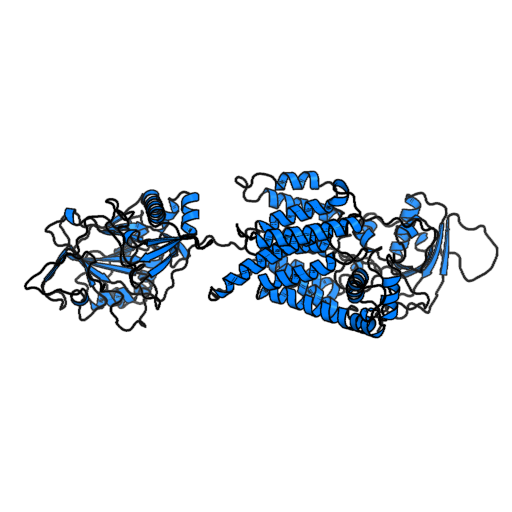 O 1
ATOM 3992 N N . ALA A 1 515 ? 4.243 -8.803 -19.125 1.00 94.81 515 ALA A N 1
ATOM 3993 C CA . ALA A 1 515 ? 4.139 -9.438 -20.438 1.00 94.81 515 ALA A CA 1
ATOM 3994 C C . ALA A 1 515 ? 4.837 -8.619 -21.539 1.00 94.81 515 ALA A C 1
ATOM 3996 O O . ALA A 1 515 ? 5.600 -9.174 -22.330 1.00 94.81 515 ALA A O 1
ATOM 3997 N N . PHE A 1 516 ? 4.623 -7.301 -21.570 1.00 94.12 516 PHE A N 1
ATOM 3998 C CA . PHE A 1 516 ? 5.263 -6.406 -22.535 1.00 94.12 516 PHE A CA 1
ATOM 3999 C C . PHE A 1 516 ? 6.795 -6.429 -22.416 1.00 94.12 516 PHE A C 1
ATOM 4001 O O . PHE A 1 516 ? 7.493 -6.644 -23.406 1.00 94.12 516 PHE A O 1
ATOM 4008 N N . HIS A 1 517 ? 7.327 -6.304 -21.198 1.00 91.06 517 HIS A N 1
ATOM 4009 C CA . HIS A 1 517 ? 8.773 -6.355 -20.952 1.00 91.06 517 HIS A CA 1
ATOM 4010 C C . HIS A 1 517 ? 9.364 -7.751 -21.163 1.00 91.06 517 HIS A C 1
ATOM 4012 O O . HIS A 1 517 ? 10.510 -7.872 -21.587 1.00 91.06 517 HIS A O 1
ATOM 4018 N N . GLN A 1 518 ? 8.587 -8.820 -20.975 1.00 92.06 518 GLN A N 1
ATOM 4019 C CA . GLN A 1 518 ? 9.033 -10.166 -21.333 1.00 92.06 518 GLN A CA 1
ATOM 4020 C C . GLN A 1 518 ? 9.276 -10.309 -22.843 1.00 92.06 518 GLN A C 1
ATOM 4022 O O . GLN A 1 518 ? 10.250 -10.948 -23.238 1.00 92.06 518 GLN A O 1
ATOM 4027 N N . LEU A 1 519 ? 8.442 -9.700 -23.696 1.00 90.00 519 LEU A N 1
ATOM 4028 C CA . LEU A 1 519 ? 8.657 -9.701 -25.150 1.00 90.00 519 LEU A CA 1
ATOM 4029 C C . LEU A 1 519 ? 9.938 -8.948 -25.534 1.00 90.00 519 LEU A C 1
ATOM 4031 O O . LEU A 1 519 ? 10.687 -9.406 -26.396 1.00 90.00 519 LEU A O 1
ATOM 4035 N N . ILE A 1 520 ? 10.223 -7.834 -24.854 1.00 82.88 520 ILE A N 1
ATOM 4036 C CA . ILE A 1 520 ? 11.457 -7.057 -25.038 1.00 82.88 520 ILE A CA 1
ATOM 4037 C C . ILE A 1 520 ? 12.690 -7.873 -24.620 1.00 82.88 520 ILE A C 1
ATOM 4039 O O . ILE A 1 520 ? 13.695 -7.881 -25.332 1.00 82.88 520 ILE A O 1
ATOM 4043 N N . ALA A 1 521 ? 12.620 -8.584 -23.491 1.00 81.62 521 ALA A N 1
ATOM 4044 C CA . ALA A 1 521 ? 13.695 -9.462 -23.031 1.00 81.62 521 ALA A CA 1
ATOM 4045 C C . ALA A 1 521 ? 13.909 -10.665 -23.968 1.00 81.62 521 ALA A C 1
ATOM 4047 O O . ALA A 1 521 ? 15.044 -11.077 -24.190 1.00 81.62 521 ALA A O 1
ATOM 4048 N N . LEU A 1 522 ? 12.832 -11.221 -24.538 1.00 85.75 522 LEU A N 1
ATOM 4049 C CA . LEU A 1 522 ? 12.877 -12.379 -25.438 1.00 85.75 522 LEU A CA 1
ATOM 4050 C C . LEU A 1 522 ? 13.437 -12.069 -26.826 1.00 85.75 522 LEU A C 1
ATOM 4052 O O . LEU A 1 522 ? 13.882 -13.005 -27.503 1.00 85.75 522 LEU A O 1
ATOM 4056 N N . ALA A 1 523 ? 13.437 -10.805 -27.260 1.00 81.38 523 ALA A N 1
ATOM 4057 C CA . ALA A 1 523 ? 14.044 -10.419 -28.529 1.00 81.38 523 ALA A CA 1
ATOM 4058 C C . ALA A 1 523 ? 15.481 -10.972 -28.607 1.00 81.38 523 ALA A C 1
ATOM 4060 O O . ALA A 1 523 ? 16.163 -11.032 -27.587 1.00 81.38 523 ALA A O 1
ATOM 4061 N N . PRO A 1 524 ? 15.942 -11.488 -29.755 1.00 75.25 524 PRO A N 1
ATOM 4062 C CA . PRO A 1 524 ? 17.314 -11.957 -29.884 1.00 75.25 524 PRO A CA 1
ATOM 4063 C C . PRO A 1 524 ? 18.304 -10.782 -29.877 1.00 75.25 524 PRO A C 1
ATOM 4065 O O . PRO A 1 524 ? 17.953 -9.671 -30.302 1.00 75.25 524 PRO A O 1
ATOM 4068 N N . PRO A 1 525 ? 19.562 -11.021 -29.462 1.00 70.50 525 PRO A N 1
ATOM 4069 C CA . PRO A 1 525 ? 20.629 -10.074 -29.697 1.00 70.50 525 PRO A CA 1
ATOM 4070 C C . PRO A 1 525 ? 20.698 -9.678 -31.183 1.00 70.50 525 PRO A C 1
ATOM 4072 O O . PRO A 1 525 ? 20.546 -10.526 -32.065 1.00 70.50 525 PRO A O 1
ATOM 4075 N N . PRO A 1 526 ? 20.893 -8.388 -31.469 1.00 65.69 526 PRO A N 1
ATOM 4076 C CA . PRO A 1 526 ? 21.410 -7.414 -30.520 1.00 65.69 526 PRO A CA 1
ATOM 4077 C C . PRO A 1 526 ? 20.321 -6.427 -30.030 1.00 65.69 526 PRO A C 1
ATOM 4079 O O . PRO A 1 526 ? 20.621 -5.403 -29.427 1.00 65.69 526 PRO A O 1
ATOM 4082 N N . ASN A 1 527 ? 19.048 -6.727 -30.317 1.00 72.19 527 ASN A N 1
ATOM 4083 C CA . ASN A 1 527 ? 17.896 -5.874 -30.004 1.00 72.19 527 ASN A CA 1
ATOM 4084 C C . ASN A 1 527 ? 17.295 -6.167 -28.615 1.00 72.19 527 ASN A C 1
ATOM 4086 O O . ASN A 1 527 ? 16.332 -5.523 -28.212 1.00 72.19 527 ASN A O 1
ATOM 4090 N N . ASN A 1 528 ? 17.828 -7.149 -27.886 1.00 72.25 528 ASN A N 1
ATOM 4091 C CA . ASN A 1 528 ? 17.361 -7.532 -26.558 1.00 72.25 528 ASN A CA 1
ATOM 4092 C C . ASN A 1 528 ? 17.667 -6.447 -25.512 1.00 72.25 528 ASN A C 1
ATOM 4094 O O . ASN A 1 528 ? 18.793 -5.965 -25.406 1.00 72.25 528 ASN A O 1
ATOM 4098 N N . ALA A 1 529 ? 16.680 -6.105 -24.680 1.00 72.44 529 ALA A N 1
ATOM 4099 C CA . ALA A 1 529 ? 16.856 -5.171 -23.562 1.00 72.44 529 ALA A CA 1
ATOM 4100 C C . ALA A 1 529 ? 16.478 -5.827 -22.221 1.00 72.44 529 ALA A C 1
ATOM 4102 O O . ALA A 1 529 ? 15.650 -5.328 -21.453 1.00 72.44 529 ALA A O 1
ATOM 4103 N N . GLY A 1 530 ? 17.096 -6.978 -21.933 1.00 72.12 530 GLY A N 1
ATOM 4104 C CA . GLY A 1 530 ? 16.851 -7.745 -20.707 1.00 72.12 530 GLY A CA 1
ATOM 4105 C C . GLY A 1 530 ? 17.174 -6.961 -19.429 1.00 72.12 530 GLY A C 1
ATOM 4106 O O . GLY A 1 530 ? 16.365 -6.941 -18.506 1.00 72.12 530 GLY A O 1
ATOM 4107 N N . GLY A 1 531 ? 18.295 -6.228 -19.392 1.00 72.81 531 GLY A N 1
ATOM 4108 C CA . GLY A 1 531 ? 18.663 -5.398 -18.233 1.00 72.81 531 GLY A CA 1
ATOM 4109 C C . GLY A 1 531 ? 17.640 -4.300 -17.907 1.00 72.81 531 GLY A C 1
ATOM 4110 O O . GLY A 1 531 ? 17.337 -4.055 -16.741 1.00 72.81 531 GLY A O 1
ATOM 4111 N N . PHE A 1 532 ? 17.038 -3.689 -18.929 1.00 75.12 532 PHE A N 1
ATOM 4112 C CA . PHE A 1 532 ? 15.939 -2.736 -18.747 1.00 75.12 532 PHE A CA 1
ATOM 4113 C C . PHE A 1 532 ? 14.678 -3.404 -18.210 1.00 75.12 532 PHE A C 1
ATOM 4115 O O . PHE A 1 532 ? 14.051 -2.893 -17.285 1.00 75.12 532 PHE A O 1
ATOM 4122 N N . SER A 1 533 ? 14.347 -4.578 -18.746 1.00 82.69 533 SER A N 1
ATOM 4123 C CA . SER A 1 533 ? 13.185 -5.360 -18.317 1.00 82.69 533 SER A CA 1
ATOM 4124 C C . SER A 1 533 ? 13.281 -5.735 -16.831 1.00 82.69 533 SER A C 1
ATOM 4126 O O . SER A 1 533 ? 12.302 -5.620 -16.098 1.00 82.69 533 SER A O 1
ATOM 4128 N N . VAL A 1 534 ? 14.481 -6.092 -16.358 1.00 80.94 534 VAL A N 1
ATOM 4129 C CA . VAL A 1 534 ? 14.784 -6.311 -14.931 1.00 80.94 534 VAL A CA 1
ATOM 4130 C C . VAL A 1 534 ? 14.554 -5.039 -14.124 1.00 80.94 534 VAL A C 1
ATOM 4132 O O . VAL A 1 534 ? 13.833 -5.072 -13.126 1.00 80.94 534 VAL A O 1
ATOM 4135 N N . ALA A 1 535 ? 15.127 -3.912 -14.561 1.00 78.81 535 ALA A N 1
ATOM 4136 C CA . ALA A 1 535 ? 14.972 -2.639 -13.868 1.00 78.81 535 ALA A CA 1
ATOM 4137 C C . ALA A 1 535 ? 13.489 -2.262 -13.734 1.00 78.81 535 ALA A C 1
ATOM 4139 O O . ALA A 1 535 ? 13.054 -1.876 -12.651 1.00 78.81 535 ALA A O 1
ATOM 4140 N N . VAL A 1 536 ? 12.683 -2.434 -14.783 1.00 85.81 536 VAL A N 1
ATOM 4141 C CA . VAL A 1 536 ? 11.237 -2.188 -14.719 1.00 85.81 536 VAL A CA 1
ATOM 4142 C C . VAL A 1 536 ? 10.537 -3.166 -13.776 1.00 85.81 536 VAL A C 1
ATOM 4144 O O . VAL A 1 536 ? 9.721 -2.730 -12.961 1.00 85.81 536 VAL A O 1
ATOM 4147 N N . ALA A 1 537 ? 10.878 -4.457 -13.817 1.00 88.62 537 ALA A N 1
ATOM 4148 C CA . ALA A 1 537 ? 10.292 -5.464 -12.936 1.00 88.62 537 ALA A CA 1
ATOM 4149 C C . ALA A 1 537 ? 10.464 -5.106 -11.448 1.00 88.62 537 ALA A C 1
ATOM 4151 O O . ALA A 1 537 ? 9.511 -5.238 -10.679 1.00 88.62 537 ALA A O 1
ATOM 4152 N N . VAL A 1 538 ? 11.617 -4.550 -11.044 1.00 87.12 538 VAL A N 1
ATOM 4153 C CA . VAL A 1 538 ? 11.806 -4.027 -9.676 1.00 87.12 538 VAL A CA 1
ATOM 4154 C C . VAL A 1 538 ? 10.740 -2.995 -9.318 1.00 87.12 538 VAL A C 1
ATOM 4156 O O . VAL A 1 538 ? 10.147 -3.075 -8.246 1.00 87.12 538 VAL A O 1
ATOM 4159 N N . ARG A 1 539 ? 10.435 -2.040 -10.202 1.00 89.44 539 ARG A N 1
ATOM 4160 C CA . ARG A 1 539 ? 9.474 -0.966 -9.900 1.00 89.44 539 ARG A CA 1
ATOM 4161 C C . ARG A 1 539 ? 8.018 -1.392 -10.049 1.00 89.44 539 ARG A C 1
ATOM 4163 O O . ARG A 1 539 ? 7.158 -0.828 -9.381 1.00 89.44 539 ARG A O 1
ATOM 4170 N N . LEU A 1 540 ? 7.718 -2.434 -10.820 1.00 91.38 540 LEU A N 1
ATOM 4171 C CA . LEU A 1 540 ? 6.371 -3.015 -10.841 1.00 91.38 540 LEU A CA 1
ATOM 4172 C C . LEU A 1 540 ? 5.961 -3.587 -9.473 1.00 91.38 540 LEU A C 1
ATOM 4174 O O . LEU A 1 540 ? 4.779 -3.548 -9.129 1.00 91.38 540 LEU A O 1
ATOM 4178 N N . THR A 1 541 ? 6.920 -4.008 -8.638 1.00 88.12 541 THR A N 1
ATOM 4179 C CA . THR A 1 541 ? 6.640 -4.447 -7.256 1.00 88.12 541 THR A CA 1
ATOM 4180 C C . THR A 1 541 ? 5.991 -3.360 -6.394 1.00 88.12 541 THR A C 1
ATOM 4182 O O . THR A 1 541 ? 5.281 -3.675 -5.439 1.00 88.12 541 THR A O 1
ATOM 4185 N N . LEU A 1 542 ? 6.179 -2.081 -6.740 1.00 86.38 542 LEU A N 1
ATOM 4186 C CA . LEU A 1 542 ? 5.611 -0.940 -6.020 1.00 86.38 542 LEU A CA 1
ATOM 4187 C C . LEU A 1 542 ? 4.086 -0.900 -6.115 1.00 86.38 542 LEU A C 1
ATOM 4189 O O . LEU A 1 542 ? 3.435 -0.273 -5.279 1.00 86.38 542 LEU A O 1
ATOM 4193 N N . PHE A 1 543 ? 3.515 -1.548 -7.129 1.00 87.31 543 PHE A N 1
ATOM 4194 C CA . PHE A 1 543 ? 2.079 -1.603 -7.394 1.00 87.31 543 PHE A CA 1
ATOM 4195 C C . PHE A 1 543 ? 1.404 -2.833 -6.776 1.00 87.31 543 PHE A C 1
ATOM 4197 O O . PHE A 1 543 ? 0.181 -2.952 -6.847 1.00 87.31 543 PHE A O 1
ATOM 4204 N N . LEU A 1 544 ? 2.175 -3.715 -6.132 1.00 82.62 544 LEU A N 1
ATOM 4205 C CA . LEU A 1 544 ? 1.689 -4.926 -5.478 1.00 82.62 544 LEU A CA 1
ATOM 4206 C C . LEU A 1 544 ? 1.869 -4.845 -3.958 1.00 82.62 544 LEU A C 1
ATOM 4208 O O . LEU A 1 544 ? 2.823 -4.252 -3.455 1.00 82.62 544 LEU A O 1
ATOM 4212 N N . LYS A 1 545 ? 0.957 -5.473 -3.210 1.00 74.19 545 LYS A N 1
ATOM 4213 C CA . LYS A 1 545 ? 1.101 -5.635 -1.753 1.00 74.19 545 LYS A CA 1
ATOM 4214 C C . LYS A 1 545 ? 1.972 -6.853 -1.394 1.00 74.19 545 LYS A C 1
ATOM 4216 O O . LYS A 1 545 ? 1.759 -7.902 -1.999 1.00 74.19 545 LYS A O 1
ATOM 4221 N N . PRO A 1 546 ? 2.912 -6.765 -0.434 1.00 62.53 546 PRO A N 1
ATOM 4222 C CA . PRO A 1 546 ? 3.676 -7.925 0.029 1.00 62.53 546 PRO A CA 1
ATOM 4223 C C . PRO A 1 546 ? 2.770 -8.986 0.678 1.00 62.53 546 PRO A C 1
ATOM 4225 O O . PRO A 1 546 ? 1.821 -8.648 1.380 1.00 62.53 546 PRO A O 1
ATOM 4228 N N . ARG A 1 547 ? 3.056 -10.271 0.426 1.00 61.47 547 ARG A N 1
ATOM 4229 C CA . ARG A 1 547 ? 2.389 -11.433 1.043 1.00 61.47 547 ARG A CA 1
ATOM 4230 C C . ARG A 1 547 ? 3.385 -12.529 1.394 1.00 61.47 547 ARG A C 1
ATOM 4232 O O . ARG A 1 547 ? 4.295 -12.798 0.615 1.00 61.47 547 ARG A O 1
ATOM 4239 N N . GLU A 1 548 ? 3.143 -13.214 2.509 1.00 47.69 548 GLU A N 1
ATOM 4240 C CA . GLU A 1 548 ? 3.970 -14.337 2.974 1.00 47.69 548 GLU A CA 1
ATOM 4241 C C . GLU A 1 548 ? 3.827 -15.602 2.105 1.00 47.69 548 GLU A C 1
ATOM 4243 O O . GLU A 1 548 ? 4.778 -16.367 1.968 1.00 47.69 548 GLU A O 1
ATOM 4248 N N . LYS A 1 549 ? 2.672 -15.817 1.455 1.00 56.41 549 LYS A N 1
ATOM 4249 C CA . LYS A 1 549 ? 2.423 -16.955 0.547 1.00 56.41 549 LYS A CA 1
ATOM 4250 C C . LYS A 1 549 ? 2.017 -16.468 -0.840 1.00 56.41 549 LYS A C 1
ATOM 4252 O O . LYS A 1 549 ? 0.842 -16.284 -1.138 1.00 56.41 549 LYS A O 1
ATOM 4257 N N . VAL A 1 550 ? 3.018 -16.238 -1.682 1.00 57.09 550 VAL A N 1
ATOM 4258 C CA . VAL A 1 550 ? 2.854 -15.709 -3.052 1.00 57.09 550 VAL A CA 1
ATOM 4259 C C . VAL A 1 550 ? 2.712 -16.821 -4.079 1.00 57.09 550 VAL A C 1
ATOM 4261 O O . VAL A 1 550 ? 2.041 -16.667 -5.094 1.00 57.09 550 VAL A O 1
ATOM 4264 N N . VAL A 1 551 ? 3.374 -17.948 -3.817 1.00 61.66 551 VAL A N 1
ATOM 4265 C CA . VAL A 1 551 ? 3.581 -19.008 -4.795 1.00 61.66 551 VAL A CA 1
ATOM 4266 C C . VAL A 1 551 ? 2.926 -20.288 -4.284 1.00 61.66 551 VAL A C 1
ATOM 4268 O O . VAL A 1 551 ? 3.353 -20.868 -3.287 1.00 61.66 551 VAL A O 1
ATOM 4271 N N . SER A 1 552 ? 1.865 -20.729 -4.960 1.00 69.38 552 SER A N 1
ATOM 4272 C CA . SER A 1 552 ? 1.302 -22.070 -4.762 1.00 69.38 552 SER A CA 1
ATOM 4273 C C . SER A 1 552 ? 2.274 -23.135 -5.285 1.00 69.38 552 SER A C 1
ATOM 4275 O O . SER A 1 552 ? 3.143 -22.828 -6.098 1.00 69.38 552 SER A O 1
ATOM 4277 N N . LYS A 1 553 ? 2.121 -24.410 -4.893 1.00 71.31 553 LYS A N 1
ATOM 4278 C CA . LYS A 1 553 ? 2.947 -25.508 -5.448 1.00 71.31 553 LYS A CA 1
ATOM 4279 C C . LYS A 1 553 ? 2.917 -25.529 -6.983 1.00 71.31 553 LYS A C 1
ATOM 4281 O O . LYS A 1 553 ? 3.953 -25.679 -7.622 1.00 71.31 553 LYS A O 1
ATOM 4286 N N . THR A 1 554 ? 1.742 -25.296 -7.566 1.00 69.69 554 THR A N 1
ATOM 4287 C CA . THR A 1 554 ? 1.553 -25.179 -9.016 1.00 69.69 554 THR A CA 1
ATOM 4288 C C . THR A 1 554 ? 2.276 -23.956 -9.584 1.00 69.69 554 THR A C 1
ATOM 4290 O O . THR A 1 554 ? 2.965 -24.068 -10.592 1.00 69.69 554 THR A O 1
ATOM 4293 N N . GLY A 1 555 ? 2.185 -22.799 -8.917 1.00 72.62 555 GLY A N 1
ATOM 4294 C CA . GLY A 1 555 ? 2.917 -21.590 -9.305 1.00 72.62 555 GLY A CA 1
ATOM 4295 C C . GLY A 1 555 ? 4.438 -21.765 -9.253 1.00 72.62 555 GLY A C 1
ATOM 4296 O O . GLY A 1 555 ? 5.135 -21.271 -10.133 1.00 72.62 555 GLY A O 1
ATOM 4297 N N . ALA A 1 556 ? 4.953 -22.517 -8.276 1.00 75.25 556 ALA A N 1
ATOM 4298 C CA . ALA A 1 556 ? 6.379 -22.815 -8.151 1.00 75.25 556 ALA A CA 1
ATOM 4299 C C . ALA A 1 556 ? 6.869 -23.695 -9.306 1.00 75.25 556 ALA A C 1
ATOM 4301 O O . ALA A 1 556 ? 7.929 -23.432 -9.870 1.00 75.25 556 ALA A O 1
ATOM 4302 N N . LEU A 1 557 ? 6.075 -24.698 -9.697 1.00 79.75 557 LEU A N 1
ATOM 4303 C CA . LEU A 1 557 ? 6.373 -25.545 -10.850 1.00 79.75 557 LEU A CA 1
ATOM 4304 C C . LEU A 1 557 ? 6.386 -24.736 -12.155 1.00 79.75 557 LEU A C 1
ATOM 4306 O O . LEU A 1 557 ? 7.309 -24.882 -12.952 1.00 79.75 557 LEU A O 1
ATOM 4310 N N . PHE A 1 558 ? 5.410 -23.842 -12.351 1.00 77.31 558 PHE A N 1
ATOM 4311 C CA . PHE A 1 558 ? 5.402 -22.933 -13.501 1.00 77.31 558 PHE A CA 1
ATOM 4312 C C . PHE A 1 558 ? 6.638 -22.027 -13.519 1.00 77.31 558 PHE A C 1
ATOM 4314 O O . PHE A 1 558 ? 7.303 -21.932 -14.550 1.00 77.31 558 PHE A O 1
ATOM 4321 N N . ALA A 1 559 ? 6.986 -21.406 -12.387 1.00 80.69 559 ALA A N 1
ATOM 4322 C CA . ALA A 1 559 ? 8.188 -20.583 -12.278 1.00 80.69 559 ALA A CA 1
ATOM 4323 C C . ALA A 1 559 ? 9.454 -21.369 -12.632 1.00 80.69 559 ALA A C 1
ATOM 4325 O O . ALA A 1 559 ? 10.267 -20.880 -13.411 1.00 80.69 559 ALA A O 1
ATOM 4326 N N . LEU A 1 560 ? 9.580 -22.604 -12.141 1.00 83.94 560 LEU A N 1
ATOM 4327 C CA . LEU A 1 560 ? 10.707 -23.471 -12.461 1.00 83.94 560 LEU A CA 1
ATOM 4328 C C . LEU A 1 560 ? 10.809 -23.732 -13.971 1.00 83.94 560 LEU A C 1
ATOM 4330 O O . LEU A 1 560 ? 11.858 -23.482 -14.552 1.00 83.94 560 LEU A O 1
ATOM 4334 N N . VAL A 1 561 ? 9.719 -24.151 -14.625 1.00 85.44 561 VAL A N 1
ATOM 4335 C CA . VAL A 1 561 ? 9.716 -24.459 -16.069 1.00 85.44 561 VAL A CA 1
ATOM 4336 C C . VAL A 1 561 ? 10.132 -23.248 -16.908 1.00 85.44 561 VAL A C 1
ATOM 4338 O O . VAL A 1 561 ? 11.040 -23.353 -17.733 1.00 85.44 561 VAL A O 1
ATOM 4341 N N . PHE A 1 562 ? 9.502 -22.089 -16.695 1.00 83.62 562 PHE A N 1
ATOM 4342 C CA . PHE A 1 562 ? 9.797 -20.888 -17.482 1.00 83.62 562 PHE A CA 1
ATOM 4343 C C . PHE A 1 562 ? 11.226 -20.380 -17.260 1.00 83.62 562 PHE A C 1
ATOM 4345 O O . PHE A 1 562 ? 11.887 -19.975 -18.216 1.00 83.62 562 PHE A O 1
ATOM 4352 N N . VAL A 1 563 ? 11.729 -20.440 -16.025 1.00 84.00 563 VAL A N 1
ATOM 4353 C CA . VAL A 1 563 ? 13.094 -20.005 -15.698 1.00 84.00 563 VAL A CA 1
ATOM 4354 C C . VAL A 1 563 ? 14.136 -20.965 -16.259 1.00 84.00 563 VAL A C 1
ATOM 4356 O O . VAL A 1 563 ? 15.145 -20.505 -16.791 1.00 84.00 563 VAL A O 1
ATOM 4359 N N . THR A 1 564 ? 13.896 -22.278 -16.222 1.00 85.69 564 THR A N 1
ATOM 4360 C CA . THR A 1 564 ? 14.786 -23.268 -16.844 1.00 85.69 564 THR A CA 1
ATOM 4361 C C . THR A 1 564 ? 14.858 -23.072 -18.358 1.00 85.69 564 THR A C 1
ATOM 4363 O O . THR A 1 564 ? 15.956 -23.017 -18.908 1.00 85.69 564 THR A O 1
ATOM 4366 N N . LEU A 1 565 ? 13.717 -22.880 -19.031 1.00 86.19 565 LEU A N 1
ATOM 4367 C CA . LEU A 1 565 ? 13.681 -22.602 -20.472 1.00 86.19 565 LEU A CA 1
ATOM 4368 C C . LEU A 1 565 ? 14.414 -21.302 -20.827 1.00 86.19 565 LEU A C 1
ATOM 4370 O O . LEU A 1 565 ? 15.187 -21.270 -21.785 1.00 86.19 565 LEU A O 1
ATOM 4374 N N . ALA A 1 566 ? 14.204 -20.235 -20.051 1.00 83.56 566 ALA A N 1
ATOM 4375 C CA . ALA A 1 566 ? 14.883 -18.961 -20.270 1.00 83.56 566 ALA A CA 1
ATOM 4376 C C . ALA A 1 566 ? 16.393 -19.048 -20.003 1.00 83.56 566 ALA A C 1
ATOM 4378 O O . ALA A 1 566 ? 17.170 -18.424 -20.719 1.00 83.56 566 ALA A O 1
ATOM 4379 N N . THR A 1 567 ? 16.812 -19.848 -19.021 1.00 82.88 567 THR A N 1
ATOM 4380 C CA . THR A 1 567 ? 18.225 -20.116 -18.713 1.00 82.88 567 THR A CA 1
ATOM 4381 C C . THR A 1 567 ? 18.912 -20.873 -19.848 1.00 82.88 567 THR A C 1
ATOM 4383 O O . THR A 1 567 ? 19.980 -20.470 -20.301 1.00 82.88 567 THR A O 1
ATOM 4386 N N . GLU A 1 568 ? 18.274 -21.922 -20.366 1.00 85.50 568 GLU A N 1
ATOM 4387 C CA . GLU A 1 568 ? 18.778 -22.670 -21.521 1.00 85.50 568 GLU A CA 1
ATOM 4388 C C . GLU A 1 568 ? 18.886 -21.770 -22.763 1.00 85.50 568 GLU A C 1
ATOM 4390 O O . GLU A 1 568 ? 19.897 -21.768 -23.467 1.00 85.50 568 GLU A O 1
ATOM 4395 N N . LEU A 1 569 ? 17.869 -20.939 -23.018 1.00 82.06 569 LEU A N 1
ATOM 4396 C CA . LEU A 1 569 ? 17.894 -19.989 -24.128 1.00 82.06 569 LEU A CA 1
ATOM 4397 C C . LEU A 1 569 ? 18.984 -18.920 -23.952 1.00 82.06 569 LEU A C 1
ATOM 4399 O O . LEU A 1 569 ? 19.668 -18.586 -24.920 1.00 82.06 569 LEU A O 1
ATOM 4403 N N . ALA A 1 570 ? 19.171 -18.410 -22.733 1.00 76.81 570 ALA A N 1
ATOM 4404 C CA . ALA A 1 570 ? 20.240 -17.474 -22.397 1.00 76.81 570 ALA A CA 1
ATOM 4405 C C . ALA A 1 570 ? 21.624 -18.080 -22.665 1.00 76.81 570 ALA A C 1
ATOM 4407 O O . ALA A 1 570 ? 22.482 -17.421 -23.258 1.00 76.81 570 ALA A O 1
ATOM 4408 N N . HIS A 1 571 ? 21.823 -19.350 -22.301 1.00 77.81 571 HIS A N 1
ATOM 4409 C CA . HIS A 1 571 ? 23.059 -20.080 -22.565 1.00 77.81 571 HIS A CA 1
ATOM 4410 C C . HIS A 1 571 ? 23.318 -20.228 -24.073 1.00 77.81 571 HIS A C 1
ATOM 4412 O O . HIS A 1 571 ? 24.383 -19.847 -24.558 1.00 77.81 571 HIS A O 1
ATOM 4418 N N . ARG A 1 572 ? 22.308 -20.654 -24.848 1.00 78.12 572 ARG A N 1
ATOM 4419 C CA . ARG A 1 572 ? 22.396 -20.762 -26.321 1.00 78.12 572 ARG A CA 1
ATOM 4420 C C . ARG A 1 572 ? 22.681 -19.434 -27.024 1.00 78.12 572 ARG A C 1
ATOM 4422 O O . ARG A 1 572 ? 23.217 -19.434 -28.128 1.00 78.12 572 ARG A O 1
ATOM 4429 N N . ARG A 1 573 ? 22.319 -18.308 -26.404 1.00 73.25 573 ARG A N 1
ATOM 4430 C CA . ARG A 1 573 ? 22.566 -16.945 -26.904 1.00 73.25 573 ARG A CA 1
ATOM 4431 C C . ARG A 1 573 ? 23.921 -16.367 -26.477 1.00 73.25 573 ARG A C 1
ATOM 4433 O O . ARG A 1 573 ? 24.133 -15.170 -26.634 1.00 73.25 573 ARG A O 1
ATOM 4440 N N . GLY A 1 574 ? 24.836 -17.189 -25.959 1.00 67.81 574 GLY A N 1
ATOM 4441 C CA . GLY A 1 574 ? 26.169 -16.738 -25.553 1.00 67.81 574 GLY A CA 1
ATOM 4442 C C . GLY A 1 574 ? 26.195 -16.036 -24.192 1.00 67.81 574 GLY A C 1
ATOM 4443 O O . GLY A 1 574 ? 27.003 -15.134 -23.987 1.00 67.81 574 GLY A O 1
ATOM 4444 N N . GLY A 1 575 ? 25.310 -16.430 -23.267 1.00 66.31 575 GLY A N 1
ATOM 4445 C CA . GLY A 1 575 ? 25.294 -15.909 -21.895 1.00 66.31 575 GLY A CA 1
ATOM 4446 C C . GLY A 1 575 ? 24.395 -14.685 -21.688 1.00 66.31 575 GLY A C 1
ATOM 4447 O O . GLY A 1 575 ? 24.759 -13.776 -20.941 1.00 66.31 575 GLY A O 1
ATOM 4448 N N . ASP A 1 576 ? 23.210 -14.656 -22.313 1.00 72.06 576 ASP A N 1
ATOM 4449 C CA . ASP A 1 576 ? 22.180 -13.613 -22.125 1.00 72.06 576 ASP A CA 1
ATOM 4450 C C . ASP A 1 576 ? 21.435 -13.770 -20.780 1.00 72.06 576 ASP A C 1
ATOM 4452 O O . ASP A 1 576 ? 20.216 -13.917 -20.709 1.00 72.06 576 ASP A O 1
ATOM 4456 N N . TRP A 1 577 ? 22.180 -13.786 -19.674 1.00 74.69 577 TRP A N 1
ATOM 4457 C CA . TRP A 1 577 ? 21.653 -13.956 -18.314 1.00 74.69 577 TRP A CA 1
ATOM 4458 C C . TRP A 1 577 ? 20.562 -12.952 -17.891 1.00 74.69 577 TRP A C 1
ATOM 4460 O O . TRP A 1 577 ? 19.673 -13.350 -17.127 1.00 74.69 577 TRP A O 1
ATOM 4470 N N . PRO A 1 578 ? 20.542 -11.691 -18.379 1.00 76.06 578 PRO A N 1
ATOM 4471 C CA . PRO A 1 578 ? 19.431 -10.778 -18.121 1.00 76.06 578 PRO A CA 1
ATOM 4472 C C . PRO A 1 578 ? 18.061 -11.329 -18.547 1.00 76.06 578 PRO A C 1
ATOM 4474 O O . PRO A 1 578 ? 17.077 -11.058 -17.861 1.00 76.06 578 PRO A O 1
ATOM 4477 N N . LEU A 1 579 ? 17.977 -12.141 -19.610 1.00 81.38 579 LEU A N 1
ATOM 4478 C CA . LEU A 1 579 ? 16.730 -12.798 -20.022 1.00 81.38 579 LEU A CA 1
ATOM 4479 C C . LEU A 1 579 ? 16.207 -13.762 -18.948 1.00 81.38 579 LEU A C 1
ATOM 4481 O O . LEU A 1 579 ? 15.021 -13.731 -18.607 1.00 81.38 579 LEU A O 1
ATOM 4485 N N . ALA A 1 580 ? 17.076 -14.618 -18.407 1.00 82.25 580 ALA A N 1
ATOM 4486 C CA . ALA A 1 580 ? 16.687 -15.621 -17.416 1.00 82.25 580 ALA A CA 1
ATOM 4487 C C . ALA A 1 580 ? 16.128 -14.965 -16.146 1.00 82.25 580 ALA A C 1
ATOM 4489 O O . ALA A 1 580 ? 15.077 -15.356 -15.634 1.00 82.25 580 ALA A O 1
ATOM 4490 N N . VAL A 1 581 ? 16.789 -13.906 -15.681 1.00 81.69 581 VAL A N 1
ATOM 4491 C CA . VAL A 1 581 ? 16.380 -13.193 -14.471 1.00 81.69 581 VAL A CA 1
ATOM 4492 C C . VAL A 1 581 ? 15.154 -12.307 -14.697 1.00 81.69 581 VAL A C 1
ATOM 4494 O O . VAL A 1 581 ? 14.258 -12.316 -13.853 1.00 81.69 581 VAL A O 1
ATOM 4497 N N . ALA A 1 582 ? 15.047 -11.612 -15.838 1.00 85.06 582 ALA A N 1
ATOM 4498 C CA . ALA A 1 582 ? 13.818 -10.902 -16.206 1.00 85.06 582 ALA A CA 1
ATOM 4499 C C . ALA A 1 582 ? 12.616 -11.859 -16.200 1.00 85.06 582 ALA A C 1
ATOM 4501 O O . ALA A 1 582 ? 11.569 -11.539 -15.641 1.00 85.06 582 ALA A O 1
ATOM 4502 N N . THR A 1 583 ? 12.800 -13.067 -16.744 1.00 89.69 583 THR A N 1
ATOM 4503 C CA . THR A 1 583 ? 11.763 -14.107 -16.777 1.00 89.69 583 THR A CA 1
ATOM 4504 C C . THR A 1 583 ? 11.360 -14.549 -15.373 1.00 89.69 583 THR A C 1
ATOM 4506 O O . THR A 1 583 ? 10.169 -14.583 -15.068 1.00 89.69 583 THR A O 1
ATOM 4509 N N . LEU A 1 584 ? 12.327 -14.827 -14.490 1.00 87.44 584 LEU A N 1
ATOM 4510 C CA . LEU A 1 584 ? 12.052 -15.165 -13.089 1.00 87.44 584 LEU A CA 1
ATOM 4511 C C . LEU A 1 584 ? 11.227 -14.069 -12.401 1.00 87.44 584 LEU A C 1
ATOM 4513 O O . LEU A 1 584 ? 10.182 -14.351 -11.814 1.00 87.44 584 LEU A O 1
ATOM 4517 N N . MET A 1 585 ? 11.675 -12.818 -12.497 1.00 88.25 585 MET A N 1
ATOM 4518 C CA . MET A 1 585 ? 11.020 -11.676 -11.857 1.00 88.25 585 MET A CA 1
ATOM 4519 C C . MET A 1 585 ? 9.607 -11.451 -12.400 1.00 88.25 585 MET A C 1
ATOM 4521 O O . MET A 1 585 ? 8.677 -11.260 -11.616 1.00 88.25 585 MET A O 1
ATOM 4525 N N . ASN A 1 586 ? 9.418 -11.535 -13.719 1.00 92.00 586 ASN A N 1
ATOM 4526 C CA . ASN A 1 586 ? 8.112 -11.380 -14.356 1.00 92.00 586 ASN A CA 1
ATOM 4527 C C . ASN A 1 586 ? 7.136 -12.488 -13.947 1.00 92.00 586 ASN A C 1
ATOM 4529 O O . ASN A 1 586 ? 5.985 -12.189 -13.631 1.00 92.00 586 ASN A O 1
ATOM 4533 N N . VAL A 1 587 ? 7.577 -13.750 -13.881 1.00 90.06 587 VAL A N 1
ATOM 4534 C CA . VAL A 1 587 ? 6.714 -14.846 -13.411 1.00 90.06 587 VAL A CA 1
ATOM 4535 C C . VAL A 1 587 ? 6.296 -14.619 -11.959 1.00 90.06 587 VAL A C 1
ATOM 4537 O O . VAL A 1 587 ? 5.112 -14.726 -11.641 1.00 90.06 587 VAL A O 1
ATOM 4540 N N . LEU A 1 588 ? 7.229 -14.240 -11.083 1.00 87.62 588 LEU A N 1
ATOM 4541 C CA . LEU A 1 588 ? 6.917 -13.932 -9.686 1.00 87.62 588 LEU A CA 1
ATOM 4542 C C . LEU A 1 588 ? 5.935 -12.754 -9.555 1.00 87.62 588 LEU A C 1
ATOM 4544 O O . LEU A 1 588 ? 4.999 -12.835 -8.759 1.00 87.62 588 LEU A O 1
ATOM 4548 N N . LEU A 1 589 ? 6.096 -11.696 -10.358 1.00 89.62 589 LEU A N 1
ATOM 4549 C CA . LEU A 1 589 ? 5.167 -10.560 -10.405 1.00 89.62 589 LEU A CA 1
ATOM 4550 C C . LEU A 1 589 ? 3.767 -10.977 -10.855 1.00 89.62 589 LEU A C 1
ATOM 4552 O O . LEU A 1 589 ? 2.783 -10.568 -10.240 1.00 89.62 589 LEU A O 1
ATOM 4556 N N . VAL A 1 590 ? 3.664 -11.796 -11.903 1.00 90.81 590 VAL A N 1
ATOM 4557 C CA . VAL A 1 590 ? 2.377 -12.282 -12.417 1.00 90.81 590 VAL A CA 1
ATOM 4558 C C . VAL A 1 590 ? 1.682 -13.163 -11.382 1.00 90.81 590 VAL A C 1
ATOM 4560 O O . VAL A 1 590 ? 0.502 -12.954 -11.106 1.00 90.81 590 VAL A O 1
ATOM 4563 N N . LEU A 1 591 ? 2.402 -14.093 -10.747 1.00 87.19 591 LEU A N 1
ATOM 4564 C CA . LEU A 1 591 ? 1.850 -14.930 -9.676 1.00 87.19 591 LEU A CA 1
ATOM 4565 C C . LEU A 1 591 ? 1.350 -14.079 -8.498 1.00 87.19 591 LEU A C 1
ATOM 4567 O O . LEU A 1 591 ? 0.230 -14.275 -8.017 1.00 87.19 591 LEU A O 1
ATOM 4571 N N . ALA A 1 592 ? 2.139 -13.085 -8.082 1.00 84.38 592 ALA A N 1
ATOM 4572 C CA . ALA A 1 592 ? 1.751 -12.149 -7.033 1.00 84.38 592 ALA A CA 1
ATOM 4573 C C . ALA A 1 592 ? 0.496 -11.345 -7.415 1.00 84.38 592 ALA A C 1
ATOM 4575 O O . ALA A 1 592 ? -0.439 -11.253 -6.616 1.00 84.38 592 ALA A O 1
ATOM 4576 N N . ALA A 1 593 ? 0.433 -10.816 -8.639 1.00 87.81 593 ALA A N 1
ATOM 4577 C CA . ALA A 1 593 ? -0.698 -10.042 -9.140 1.00 87.81 593 ALA A CA 1
ATOM 4578 C C . ALA A 1 593 ? -1.990 -10.876 -9.235 1.00 87.81 593 ALA A C 1
ATOM 4580 O O . ALA A 1 593 ? -3.041 -10.436 -8.761 1.00 87.81 593 ALA A O 1
ATOM 4581 N N . LEU A 1 594 ? -1.913 -12.101 -9.766 1.00 85.88 594 LEU A N 1
ATOM 4582 C CA . LEU A 1 594 ? -3.057 -13.013 -9.871 1.00 85.88 594 LEU A CA 1
ATOM 4583 C C . LEU A 1 594 ? -3.648 -13.349 -8.493 1.00 85.88 594 LEU A C 1
ATOM 4585 O O . LEU A 1 594 ? -4.868 -13.328 -8.326 1.00 85.88 594 LEU A O 1
ATOM 4589 N N . SER A 1 595 ? -2.795 -13.568 -7.484 1.00 79.62 595 SER A N 1
ATOM 4590 C CA . SER A 1 595 ? -3.243 -13.829 -6.106 1.00 79.62 595 SER A CA 1
ATOM 4591 C C . SER A 1 595 ? -4.028 -12.661 -5.484 1.00 79.62 595 SER A C 1
ATOM 4593 O O . SER A 1 595 ? -4.864 -12.861 -4.601 1.00 79.62 595 SER A O 1
ATOM 4595 N N . GLN A 1 596 ? -3.769 -11.424 -5.923 1.00 76.56 596 GLN A N 1
ATOM 4596 C CA . GLN A 1 596 ? -4.434 -10.222 -5.409 1.00 76.56 596 GLN A CA 1
ATOM 4597 C C . GLN A 1 596 ? -5.745 -9.937 -6.142 1.00 76.56 596 GLN A C 1
ATOM 4599 O O . GLN A 1 596 ? -6.713 -9.499 -5.519 1.00 76.56 596 GLN A O 1
ATOM 4604 N N . GLN A 1 597 ? -5.805 -10.233 -7.443 1.00 70.44 597 GLN A N 1
ATOM 4605 C CA . GLN A 1 597 ? -7.004 -10.021 -8.251 1.00 70.44 597 GLN A CA 1
ATOM 4606 C C . GLN A 1 597 ? -8.189 -10.883 -7.777 1.00 70.44 597 GLN A C 1
ATOM 4608 O O . GLN A 1 597 ? -9.322 -10.406 -7.782 1.00 70.44 597 GLN A O 1
ATOM 4613 N N . GLN A 1 598 ? -7.932 -12.104 -7.290 1.00 61.38 598 GLN A N 1
ATOM 4614 C CA . GLN A 1 598 ? -8.971 -12.996 -6.751 1.00 61.38 598 GLN A CA 1
ATOM 4615 C C . GLN A 1 598 ? -9.663 -12.453 -5.486 1.00 61.38 598 GLN A C 1
ATOM 4617 O O . GLN A 1 598 ? -10.835 -12.741 -5.267 1.00 61.38 598 GLN A O 1
ATOM 4622 N N . GLN A 1 599 ? -8.987 -11.638 -4.669 1.00 53.56 599 GLN A N 1
ATOM 4623 C CA . GLN A 1 599 ? -9.568 -11.097 -3.429 1.00 53.56 599 GLN A CA 1
ATOM 4624 C C . GLN A 1 599 ? -10.220 -9.721 -3.595 1.00 53.56 599 GLN A C 1
ATOM 4626 O O . GLN A 1 599 ? -11.139 -9.388 -2.851 1.00 53.56 599 GLN A O 1
ATOM 4631 N N . GLN A 1 600 ? -9.803 -8.919 -4.582 1.00 51.38 600 GLN A N 1
ATOM 4632 C CA . GLN A 1 600 ? -10.444 -7.625 -4.855 1.00 51.38 600 GLN A CA 1
ATOM 4633 C C . GLN A 1 600 ? -11.917 -7.760 -5.272 1.00 51.38 600 GLN A C 1
ATOM 4635 O O . GLN A 1 600 ? -12.681 -6.816 -5.100 1.00 51.38 600 GLN A O 1
ATOM 4640 N N . GLN A 1 601 ? -12.337 -8.930 -5.762 1.00 46.00 601 GLN A N 1
ATOM 4641 C CA . GLN A 1 601 ? -13.747 -9.226 -6.035 1.00 46.00 601 GLN A CA 1
ATOM 4642 C C . GLN A 1 601 ? -14.604 -9.389 -4.764 1.00 46.00 601 GLN A C 1
ATOM 4644 O O . GLN A 1 601 ? -15.825 -9.390 -4.873 1.00 46.00 601 GLN A O 1
ATOM 4649 N N . GLN A 1 602 ? -14.003 -9.480 -3.569 1.00 37.41 602 GLN A N 1
ATOM 4650 C CA . GLN A 1 602 ? -14.714 -9.710 -2.302 1.00 37.41 602 GLN A CA 1
ATOM 4651 C C . GLN A 1 602 ? -14.827 -8.469 -1.394 1.00 37.41 602 GLN A C 1
ATOM 4653 O O . GLN A 1 602 ? -15.445 -8.555 -0.337 1.00 37.41 602 GLN A O 1
ATOM 4658 N N . GLN A 1 603 ? -14.276 -7.307 -1.768 1.00 34.44 603 GLN A N 1
ATOM 4659 C CA . GLN A 1 603 ? -14.319 -6.093 -0.934 1.00 34.44 603 GLN A CA 1
ATOM 4660 C C . GLN A 1 603 ? -14.961 -4.906 -1.671 1.00 34.44 603 GLN A C 1
ATOM 4662 O O . GLN A 1 603 ? -14.521 -4.519 -2.753 1.00 34.44 603 GLN A O 1
ATOM 4667 N N . GLN A 1 604 ? -15.990 -4.300 -1.062 1.00 28.88 604 GLN A N 1
ATOM 4668 C CA . GLN A 1 604 ? -16.632 -3.073 -1.554 1.00 28.88 604 GLN A CA 1
ATOM 4669 C C . GLN A 1 604 ? -15.655 -1.876 -1.544 1.00 28.88 604 GLN A C 1
ATOM 4671 O O . GLN A 1 604 ? -14.845 -1.737 -0.621 1.00 28.88 604 GLN A O 1
ATOM 4676 N N . PRO A 1 605 ? -15.724 -0.968 -2.537 1.00 28.22 605 PRO A N 1
ATOM 4677 C CA . PRO A 1 605 ? -14.779 0.134 -2.660 1.00 28.22 605 PRO A CA 1
ATOM 4678 C C . PRO A 1 605 ? -15.049 1.218 -1.609 1.00 28.22 605 PRO A C 1
ATOM 4680 O O . PRO A 1 605 ? -16.002 1.987 -1.700 1.00 28.22 605 PRO A O 1
ATOM 4683 N N . CYS A 1 606 ? -14.160 1.329 -0.622 1.00 26.78 606 CYS A N 1
ATOM 4684 C CA . CYS A 1 606 ? -14.166 2.435 0.328 1.00 26.78 606 CYS A CA 1
ATOM 4685 C C . CYS A 1 606 ? -13.522 3.674 -0.323 1.00 26.78 606 CYS A C 1
ATOM 4687 O O . CYS A 1 606 ? -12.297 3.789 -0.430 1.00 26.78 606 CYS A O 1
ATOM 4689 N N . THR A 1 607 ? -14.343 4.614 -0.792 1.00 28.73 607 THR A N 1
ATOM 4690 C CA . THR A 1 607 ? -13.889 5.882 -1.374 1.00 28.73 607 THR A CA 1
ATOM 4691 C C . THR A 1 607 ? -13.405 6.828 -0.278 1.00 28.73 607 THR A C 1
ATOM 4693 O O . THR A 1 607 ? -14.189 7.556 0.331 1.00 28.73 607 THR A O 1
ATOM 4696 N N . ARG A 1 608 ? -12.093 6.861 -0.023 1.00 33.84 608 ARG A N 1
ATOM 4697 C CA . ARG A 1 608 ? -11.479 7.879 0.839 1.00 33.84 608 ARG A CA 1
ATOM 4698 C C . ARG A 1 608 ? -10.494 8.723 0.043 1.00 33.84 608 ARG A C 1
ATOM 4700 O O . ARG A 1 608 ? -9.490 8.213 -0.451 1.00 33.84 608 ARG A O 1
ATOM 4707 N N . LYS A 1 609 ? -10.759 10.031 -0.047 1.00 32.44 609 LYS A N 1
ATOM 4708 C CA . LYS A 1 609 ? -9.821 11.018 -0.603 1.00 32.44 609 LYS A CA 1
ATOM 4709 C C . LYS A 1 609 ? -8.548 11.026 0.253 1.00 32.44 609 LYS A C 1
ATOM 4711 O O . LYS A 1 609 ? -8.549 11.526 1.376 1.00 32.44 609 LYS A O 1
ATOM 4716 N N . ARG A 1 610 ? -7.462 10.439 -0.259 1.00 45.81 610 ARG A N 1
ATOM 4717 C CA . ARG A 1 610 ? -6.121 10.567 0.330 1.00 45.81 610 ARG A CA 1
ATOM 4718 C C . ARG A 1 610 ? -5.601 11.977 0.032 1.00 45.81 610 ARG A C 1
ATOM 4720 O O . ARG A 1 610 ? -5.637 12.405 -1.118 1.00 45.81 610 ARG A O 1
ATOM 4727 N N . ARG A 1 611 ? -5.090 12.695 1.042 1.00 43.28 611 ARG A N 1
ATOM 4728 C CA . ARG A 1 611 ? -4.270 13.902 0.822 1.00 43.28 611 ARG A CA 1
ATOM 4729 C C . ARG A 1 611 ? -2.964 13.457 0.158 1.00 43.28 611 ARG A C 1
ATOM 4731 O O . ARG A 1 611 ? -2.042 13.018 0.832 1.00 43.28 611 ARG A O 1
ATOM 4738 N N . PHE A 1 612 ? -2.949 13.481 -1.171 1.00 52.44 612 PHE A N 1
ATOM 4739 C CA . PHE A 1 612 ? -1.821 13.064 -2.011 1.00 52.44 612 PHE A CA 1
ATOM 4740 C C . PHE A 1 612 ? -0.672 14.090 -2.001 1.00 52.44 612 PHE A C 1
ATOM 4742 O O . PHE A 1 612 ? 0.500 13.726 -2.083 1.00 52.44 612 PHE A O 1
ATOM 4749 N N . TRP A 1 613 ? -1.009 15.372 -1.841 1.00 53.28 613 TRP A N 1
ATOM 4750 C CA . TRP A 1 613 ? -0.074 16.485 -1.974 1.00 53.28 613 TRP A CA 1
ATOM 4751 C C . TRP A 1 613 ? 0.599 16.860 -0.651 1.00 53.28 613 TRP A C 1
ATOM 4753 O O . TRP A 1 613 ? -0.044 17.341 0.281 1.00 53.28 613 TRP A O 1
ATOM 4763 N N . ASN A 1 614 ? 1.915 16.667 -0.605 1.00 70.56 614 ASN A N 1
ATOM 4764 C CA . ASN A 1 614 ? 2.840 17.314 0.321 1.00 70.56 614 ASN A CA 1
ATOM 4765 C C . ASN A 1 614 ? 4.037 17.852 -0.492 1.00 70.56 614 ASN A C 1
ATOM 4767 O O . ASN A 1 614 ? 4.212 17.466 -1.650 1.00 70.56 614 ASN A O 1
ATOM 4771 N N . ILE A 1 615 ? 4.846 18.743 0.091 1.00 75.81 615 ILE A N 1
ATOM 4772 C CA . ILE A 1 615 ? 5.955 19.412 -0.621 1.00 75.81 615 ILE A CA 1
ATOM 4773 C C . ILE A 1 615 ? 6.927 18.389 -1.227 1.00 75.81 615 ILE A C 1
ATOM 4775 O O . ILE A 1 615 ? 7.292 18.517 -2.389 1.00 75.81 615 ILE A O 1
ATOM 4779 N N . LYS A 1 616 ? 7.274 17.326 -0.485 1.00 78.12 616 LYS A N 1
ATOM 4780 C CA . LYS A 1 616 ? 8.183 16.265 -0.956 1.00 78.12 616 LYS A CA 1
ATOM 4781 C C . LYS A 1 616 ? 7.669 15.591 -2.235 1.00 78.12 616 LYS A C 1
ATOM 4783 O O . LYS A 1 616 ? 8.399 15.503 -3.219 1.00 78.12 616 LYS A O 1
ATOM 4788 N N . ASN A 1 617 ? 6.404 15.160 -2.234 1.00 78.56 617 ASN A N 1
ATOM 4789 C CA . ASN A 1 617 ? 5.769 14.531 -3.391 1.00 78.56 617 ASN A CA 1
ATOM 4790 C C . ASN A 1 617 ? 5.667 15.506 -4.570 1.00 78.56 617 ASN A C 1
ATOM 4792 O O . ASN A 1 617 ? 5.908 15.115 -5.709 1.00 78.56 617 ASN A O 1
ATOM 4796 N N . GLY A 1 618 ? 5.337 16.771 -4.292 1.00 81.44 618 GLY A N 1
ATOM 4797 C CA . GLY A 1 618 ? 5.234 17.816 -5.306 1.00 81.44 618 GLY A CA 1
ATOM 4798 C C . GLY A 1 618 ? 6.559 18.094 -6.008 1.00 81.44 618 GLY A C 1
ATOM 4799 O O . GLY A 1 618 ? 6.603 18.093 -7.234 1.00 81.44 618 GLY A O 1
ATOM 4800 N N . THR A 1 619 ? 7.651 18.248 -5.255 1.00 85.06 619 THR A N 1
ATOM 4801 C CA . THR A 1 619 ? 8.988 18.496 -5.815 1.00 85.06 619 THR A CA 1
ATOM 4802 C C . THR A 1 619 ? 9.465 17.334 -6.682 1.00 85.06 619 THR A C 1
ATOM 4804 O O . THR A 1 619 ? 9.933 17.542 -7.798 1.00 85.06 619 THR A O 1
ATOM 4807 N N . LEU A 1 620 ? 9.308 16.095 -6.210 1.00 86.62 620 LEU A N 1
ATOM 4808 C CA . LEU A 1 620 ? 9.733 14.904 -6.950 1.00 86.62 620 LEU A CA 1
ATOM 4809 C C . LEU A 1 620 ? 8.929 14.683 -8.240 1.00 86.62 620 LEU A C 1
ATOM 4811 O O . LEU A 1 620 ? 9.471 14.182 -9.225 1.00 86.62 620 LEU A O 1
ATOM 4815 N N . LEU A 1 621 ? 7.649 15.065 -8.256 1.00 85.50 621 LEU A N 1
ATOM 4816 C CA . LEU A 1 621 ? 6.831 15.047 -9.470 1.00 85.50 621 LEU A CA 1
ATOM 4817 C C . LEU A 1 621 ? 7.159 16.210 -10.409 1.00 85.50 621 LEU A C 1
ATOM 4819 O O . LEU A 1 621 ? 7.173 16.013 -11.621 1.00 85.50 621 LEU A O 1
ATOM 4823 N N . ALA A 1 622 ? 7.484 17.388 -9.876 1.00 85.38 622 ALA A N 1
ATOM 4824 C CA . ALA A 1 622 ? 7.944 18.516 -10.679 1.00 85.38 622 ALA A CA 1
ATOM 4825 C C . ALA A 1 622 ? 9.256 18.189 -11.410 1.00 85.38 622 ALA A C 1
ATOM 4827 O O . ALA A 1 622 ? 9.390 18.526 -12.581 1.00 85.38 622 ALA A O 1
ATOM 4828 N N . LEU A 1 623 ? 10.184 17.466 -10.768 1.00 83.88 623 LEU A N 1
ATOM 4829 C CA . LEU A 1 623 ? 11.409 16.979 -11.415 1.00 83.88 623 LEU A CA 1
ATOM 4830 C C . LEU A 1 623 ? 11.115 15.994 -12.557 1.00 83.88 623 LEU A C 1
ATOM 4832 O O . LEU A 1 623 ? 11.706 16.111 -13.629 1.00 83.88 623 LEU A O 1
ATOM 4836 N N . ALA A 1 624 ? 10.179 15.058 -12.355 1.00 84.69 624 ALA A N 1
ATOM 4837 C CA . ALA A 1 624 ? 9.735 14.146 -13.412 1.00 84.69 624 ALA A CA 1
ATOM 4838 C C . ALA A 1 624 ? 9.120 14.908 -14.595 1.00 84.69 624 ALA A C 1
ATOM 4840 O O . ALA A 1 624 ? 9.430 14.627 -15.751 1.00 84.69 624 ALA A O 1
ATOM 4841 N N . PHE A 1 625 ? 8.263 15.890 -14.304 1.00 84.75 625 PHE A N 1
ATOM 4842 C CA . PHE A 1 625 ? 7.617 16.715 -15.319 1.00 84.75 625 PHE A CA 1
ATOM 4843 C C . PHE A 1 625 ? 8.626 17.575 -16.081 1.00 84.75 625 PHE A C 1
ATOM 4845 O O . PHE A 1 625 ? 8.580 17.614 -17.306 1.00 84.75 625 PHE A O 1
ATOM 4852 N N . ALA A 1 626 ? 9.568 18.209 -15.379 1.00 80.69 626 ALA A N 1
ATOM 4853 C CA . ALA A 1 626 ? 10.618 19.017 -15.987 1.00 80.69 626 ALA A CA 1
ATOM 4854 C C . ALA A 1 626 ? 11.434 18.199 -16.995 1.00 80.69 626 ALA A C 1
ATOM 4856 O O . ALA A 1 626 ? 11.644 18.658 -18.113 1.00 80.69 626 ALA A O 1
ATOM 4857 N N . TYR A 1 627 ? 11.802 16.960 -16.652 1.00 78.44 627 TYR A N 1
ATOM 4858 C CA . TYR A 1 627 ? 12.509 16.064 -17.569 1.00 78.44 627 TYR A CA 1
ATOM 4859 C C . TYR A 1 627 ? 11.762 15.837 -18.889 1.00 78.44 627 TYR A C 1
ATOM 4861 O O . TYR A 1 627 ? 12.358 15.871 -19.960 1.00 78.44 627 TYR A O 1
ATOM 4869 N N . VAL A 1 628 ? 10.444 15.637 -18.818 1.00 77.88 628 VAL A N 1
ATOM 4870 C CA . VAL A 1 628 ? 9.596 15.440 -20.001 1.00 77.88 628 VAL A CA 1
ATOM 4871 C C . VAL A 1 628 ? 9.330 16.756 -20.734 1.00 77.88 628 VAL A C 1
ATOM 4873 O O . VAL A 1 628 ? 9.161 16.736 -21.945 1.00 77.88 628 VAL A O 1
ATOM 4876 N N . ALA A 1 629 ? 9.295 17.894 -20.045 1.00 78.00 629 ALA A N 1
ATOM 4877 C CA . ALA A 1 629 ? 8.979 19.187 -20.646 1.00 78.00 629 ALA A CA 1
ATOM 4878 C C . ALA A 1 629 ? 10.168 19.828 -21.380 1.00 78.00 629 ALA A C 1
ATOM 4880 O O . ALA A 1 629 ? 9.960 20.493 -22.391 1.00 78.00 629 ALA A O 1
ATOM 4881 N N . LEU A 1 630 ? 11.406 19.638 -20.906 1.00 75.56 630 LEU A N 1
ATOM 4882 C CA . LEU A 1 630 ? 12.591 20.285 -21.488 1.00 75.56 630 LEU A CA 1
ATOM 4883 C C . LEU A 1 630 ? 12.759 20.024 -22.998 1.00 75.56 630 LEU A C 1
ATOM 4885 O O . LEU A 1 630 ? 12.993 20.996 -23.723 1.00 75.56 630 LEU A O 1
ATOM 4889 N N . PRO A 1 631 ? 12.587 18.789 -23.515 1.00 71.12 631 PRO A N 1
ATOM 4890 C CA . PRO A 1 631 ? 12.690 18.557 -24.951 1.00 71.12 631 PRO A CA 1
ATOM 4891 C C . PRO A 1 631 ? 11.516 19.134 -25.749 1.00 71.12 631 PRO A C 1
ATOM 4893 O O . PRO A 1 631 ? 11.715 19.650 -26.846 1.00 71.12 631 PRO A O 1
ATOM 4896 N N . ILE A 1 632 ? 10.305 19.131 -25.180 1.00 73.75 632 ILE A N 1
ATOM 4897 C CA . ILE A 1 632 ? 9.112 19.747 -25.792 1.00 73.75 632 ILE A CA 1
ATOM 4898 C C . ILE A 1 632 ? 9.313 21.257 -25.971 1.00 73.75 632 ILE A C 1
ATOM 4900 O O . ILE A 1 632 ? 8.907 21.828 -26.979 1.00 73.75 632 ILE A O 1
ATOM 4904 N N . LEU A 1 633 ? 9.966 21.901 -25.003 1.00 73.62 633 LEU A N 1
ATOM 4905 C CA . LEU A 1 633 ? 10.273 23.330 -25.030 1.00 73.62 633 LEU A CA 1
ATOM 4906 C C . LEU A 1 633 ? 11.484 23.676 -25.918 1.00 73.62 633 LEU A C 1
ATOM 4908 O O . LEU A 1 633 ? 11.863 24.842 -25.989 1.00 73.62 633 LEU A O 1
ATOM 4912 N N . GLY A 1 634 ? 12.119 22.687 -26.561 1.00 66.94 634 GLY A N 1
ATOM 4913 C CA . GLY A 1 634 ? 13.341 22.886 -27.347 1.00 66.94 634 GLY A CA 1
ATOM 4914 C C . GLY A 1 634 ? 14.556 23.291 -26.504 1.00 66.94 634 GLY A C 1
ATOM 4915 O O . GLY A 1 634 ? 15.544 23.784 -27.041 1.00 66.94 634 GLY A O 1
ATOM 4916 N N . LEU A 1 635 ? 14.485 23.107 -25.180 1.00 67.75 635 LEU A N 1
ATOM 4917 C CA . LEU A 1 635 ? 15.566 23.433 -24.247 1.00 67.75 635 LEU A CA 1
ATOM 4918 C C . LEU A 1 635 ? 16.578 22.294 -24.119 1.00 67.75 635 LEU A C 1
ATOM 4920 O O . LEU A 1 635 ? 17.687 22.527 -23.657 1.00 67.75 635 LEU A O 1
ATOM 4924 N N . GLN A 1 636 ? 16.217 21.080 -24.533 1.00 68.06 636 GLN A N 1
ATOM 4925 C CA . GLN A 1 636 ? 17.076 19.900 -24.518 1.00 68.06 636 GLN A CA 1
ATOM 4926 C C . GLN A 1 636 ? 16.917 19.128 -25.832 1.00 68.06 636 GLN A C 1
ATOM 4928 O O . GLN A 1 636 ? 15.796 18.808 -26.224 1.00 68.06 636 GLN A O 1
ATOM 4933 N N . ASP A 1 637 ? 18.029 18.799 -26.491 1.00 61.44 637 ASP A N 1
ATOM 4934 C CA . ASP A 1 637 ? 17.986 17.965 -27.693 1.00 61.44 637 ASP A CA 1
ATOM 4935 C C . ASP A 1 637 ? 17.566 16.537 -27.342 1.00 61.44 637 ASP A C 1
ATOM 4937 O O . ASP A 1 637 ? 17.991 15.943 -26.344 1.00 61.44 637 ASP A O 1
ATOM 4941 N N . MET A 1 638 ? 16.724 15.966 -28.192 1.00 56.88 638 MET A N 1
ATOM 4942 C CA . MET A 1 638 ? 16.236 14.610 -28.020 1.00 56.88 638 MET A CA 1
ATOM 4943 C C . MET A 1 638 ? 17.237 13.610 -28.609 1.00 56.88 638 MET A C 1
ATOM 4945 O O . MET A 1 638 ? 17.217 13.313 -29.796 1.00 56.88 638 MET A O 1
ATOM 4949 N N . GLY A 1 639 ? 18.145 13.108 -27.772 1.00 52.12 639 GLY A N 1
ATOM 4950 C CA . GLY A 1 639 ? 19.161 12.133 -28.179 1.00 52.12 639 GLY A CA 1
ATOM 4951 C C . GLY A 1 639 ? 18.649 10.689 -28.233 1.00 52.12 639 GLY A C 1
ATOM 4952 O O . GLY A 1 639 ? 17.643 10.347 -27.620 1.00 52.12 639 GLY A O 1
ATOM 4953 N N . ALA A 1 640 ? 19.391 9.790 -28.882 1.00 43.78 640 ALA A N 1
ATOM 4954 C CA . ALA A 1 640 ? 19.037 8.369 -28.980 1.00 43.78 640 ALA A CA 1
ATOM 4955 C C . ALA A 1 640 ? 19.175 7.473 -27.707 1.00 43.78 640 ALA A C 1
ATOM 4957 O O . ALA A 1 640 ? 18.775 6.310 -27.792 1.00 43.78 640 ALA A O 1
ATOM 4958 N N . PRO A 1 641 ? 19.603 7.926 -26.501 1.00 48.84 641 PRO A N 1
ATOM 4959 C CA . PRO A 1 641 ? 19.279 7.229 -25.261 1.00 48.84 641 PRO A CA 1
ATOM 4960 C C . PRO A 1 641 ? 17.850 7.552 -24.811 1.00 48.84 641 PRO A C 1
ATOM 4962 O O . PRO A 1 641 ? 17.368 6.942 -23.858 1.00 48.84 641 PRO A O 1
ATOM 4965 N N . THR A 1 642 ? 17.155 8.491 -25.461 1.00 53.41 642 THR A N 1
ATOM 4966 C CA . THR A 1 642 ? 15.775 8.741 -25.089 1.00 53.41 642 THR A CA 1
ATOM 4967 C C . THR A 1 642 ? 14.901 7.553 -25.461 1.00 53.41 642 THR A C 1
ATOM 4969 O O . THR A 1 642 ? 15.020 7.005 -26.556 1.00 53.41 642 THR A O 1
ATOM 4972 N N . MET A 1 643 ? 14.031 7.090 -24.554 1.00 55.88 643 MET A N 1
ATOM 4973 C CA . MET A 1 643 ? 13.124 5.946 -24.828 1.00 55.88 643 MET A CA 1
ATOM 4974 C C . MET A 1 643 ? 12.068 6.263 -25.910 1.00 55.88 643 MET A C 1
ATOM 4976 O O . MET A 1 643 ? 11.179 5.464 -26.216 1.00 55.88 643 MET A O 1
ATOM 4980 N N . PHE A 1 644 ? 12.172 7.457 -26.475 1.00 55.69 644 PHE A N 1
ATOM 4981 C CA . PHE A 1 644 ? 11.293 8.129 -27.397 1.00 55.69 644 PHE A CA 1
ATOM 4982 C C . PHE A 1 644 ? 11.943 8.039 -28.778 1.00 55.69 644 PHE A C 1
ATOM 4984 O O . PHE A 1 644 ? 13.006 8.598 -29.025 1.00 55.69 644 PHE A O 1
ATOM 4991 N N . ALA A 1 645 ? 11.375 7.243 -29.676 1.00 45.25 645 ALA A N 1
ATOM 4992 C CA . ALA A 1 645 ? 12.080 6.890 -30.901 1.00 45.25 645 ALA A CA 1
ATOM 4993 C C . ALA A 1 645 ? 12.345 8.089 -31.836 1.00 45.25 645 ALA A C 1
ATOM 4995 O O . ALA A 1 645 ? 11.452 8.905 -32.074 1.00 45.25 645 ALA A O 1
ATOM 4996 N N . ASN A 1 646 ? 13.558 8.064 -32.415 1.00 51.44 646 ASN A N 1
ATOM 4997 C CA . ASN A 1 646 ? 14.072 8.787 -33.588 1.00 51.44 646 ASN A CA 1
ATOM 4998 C C . ASN A 1 646 ? 13.775 10.287 -33.625 1.00 51.44 646 ASN A C 1
ATOM 5000 O O . ASN A 1 646 ? 12.941 10.775 -34.394 1.00 51.44 646 ASN A O 1
ATOM 5004 N N . LEU A 1 647 ? 14.535 11.013 -32.820 1.00 45.81 647 LEU A N 1
ATOM 5005 C CA . LEU A 1 647 ? 14.501 12.461 -32.736 1.00 45.81 647 LEU A CA 1
ATOM 5006 C C . LEU A 1 647 ? 15.890 12.985 -33.060 1.00 45.81 647 LEU A C 1
ATOM 5008 O O . LEU A 1 647 ? 16.850 12.353 -32.662 1.00 45.81 647 LEU A O 1
ATOM 5012 N N . ARG A 1 648 ? 15.959 14.054 -33.860 1.00 45.38 648 ARG A N 1
ATOM 5013 C CA . ARG A 1 648 ? 17.159 14.703 -34.420 1.00 45.38 648 ARG A CA 1
ATOM 5014 C C . ARG A 1 648 ? 18.412 14.494 -33.591 1.00 45.38 648 ARG A C 1
ATOM 5016 O O . ARG A 1 648 ? 18.444 14.847 -32.417 1.00 45.38 648 ARG A O 1
ATOM 5023 N N . VAL A 1 649 ? 19.469 14.006 -34.220 1.00 49.59 649 VAL A N 1
ATOM 5024 C CA . VAL A 1 649 ? 20.641 13.649 -33.448 1.00 49.59 649 VAL A CA 1
ATOM 5025 C C . VAL A 1 649 ? 21.910 14.189 -34.065 1.00 49.59 649 VAL A C 1
ATOM 5027 O O . VAL A 1 649 ? 22.669 13.466 -34.698 1.00 49.59 649 VAL A O 1
ATOM 5030 N N . TYR A 1 650 ? 22.188 15.446 -33.763 1.00 50.75 650 TYR A N 1
ATOM 5031 C CA . TYR A 1 650 ? 23.433 16.082 -34.150 1.00 50.75 650 TYR A CA 1
ATOM 5032 C C . TYR A 1 650 ? 23.940 16.953 -33.007 1.00 50.75 650 TYR A C 1
ATOM 5034 O O . TYR A 1 650 ? 23.881 18.173 -33.052 1.00 50.75 650 TYR A O 1
ATOM 5042 N N . GLY A 1 651 ? 24.462 16.284 -31.976 1.00 51.25 651 GLY A N 1
ATOM 5043 C CA . GLY A 1 651 ? 25.075 16.918 -30.812 1.00 51.25 651 GLY A CA 1
ATOM 5044 C C . GLY A 1 651 ? 24.067 17.582 -29.873 1.00 51.25 651 GLY A C 1
ATOM 5045 O O . GLY A 1 651 ? 22.946 17.884 -30.252 1.00 51.25 651 GLY A O 1
ATOM 5046 N N . GLY A 1 652 ? 24.465 17.705 -28.608 1.00 53.56 652 GLY A N 1
ATOM 5047 C CA . GLY A 1 652 ? 23.611 18.143 -27.506 1.00 53.56 652 GLY A CA 1
ATOM 5048 C C . GLY A 1 652 ? 24.032 17.482 -26.190 1.00 53.56 652 GLY A C 1
ATOM 5049 O O . GLY A 1 652 ? 25.025 16.751 -26.134 1.00 53.56 652 GLY A O 1
ATOM 5050 N N . SER A 1 653 ? 23.286 17.735 -25.117 1.00 54.25 653 SER A N 1
ATOM 5051 C CA . SER A 1 653 ? 23.419 17.016 -23.843 1.00 54.25 653 SER A CA 1
ATOM 5052 C C . SER A 1 653 ? 22.055 16.521 -23.393 1.00 54.25 653 SER A C 1
ATOM 5054 O O . SER A 1 653 ? 21.047 17.198 -23.568 1.00 54.25 653 SER A O 1
ATOM 5056 N N . ASN A 1 654 ? 22.036 15.348 -22.773 1.00 55.12 654 ASN A N 1
ATOM 5057 C CA . ASN A 1 654 ? 20.881 14.772 -22.087 1.00 55.12 654 ASN A CA 1
ATOM 5058 C C . ASN A 1 654 ? 20.756 15.256 -20.623 1.00 55.12 654 ASN A C 1
ATOM 5060 O O . ASN A 1 654 ? 20.034 14.654 -19.827 1.00 55.12 654 ASN A O 1
ATOM 5064 N N . HIS A 1 655 ? 21.487 16.307 -20.235 1.00 60.03 655 HIS A N 1
ATOM 5065 C CA . HIS A 1 655 ? 21.545 16.782 -18.859 1.00 60.03 655 HIS A CA 1
ATOM 5066 C C . HIS A 1 655 ? 20.406 17.752 -18.515 1.00 60.03 655 HIS A C 1
ATOM 5068 O O . HIS A 1 655 ? 20.327 18.865 -19.029 1.00 60.03 655 HIS A O 1
ATOM 5074 N N . VAL A 1 656 ? 19.587 17.355 -17.542 1.00 56.78 656 VAL A N 1
ATOM 5075 C CA . VAL A 1 656 ? 18.414 18.108 -17.053 1.00 56.78 656 VAL A CA 1
ATOM 5076 C C . VAL A 1 656 ? 18.792 19.437 -16.393 1.00 56.78 656 VAL A C 1
ATOM 5078 O O . VAL A 1 656 ? 18.034 20.397 -16.445 1.00 56.78 656 VAL A O 1
ATOM 5081 N N . ILE A 1 657 ? 19.963 19.499 -15.749 1.00 58.09 657 ILE A N 1
ATOM 5082 C CA . ILE A 1 657 ? 20.394 20.663 -14.950 1.00 58.09 657 ILE A CA 1
ATOM 5083 C C . ILE A 1 657 ? 21.211 21.662 -15.797 1.00 58.09 657 ILE A C 1
ATOM 5085 O O . ILE A 1 657 ? 21.347 22.823 -15.434 1.00 58.09 657 ILE A O 1
ATOM 5089 N N . ALA A 1 658 ? 21.761 21.229 -16.933 1.00 62.75 658 ALA A N 1
ATOM 5090 C CA . ALA A 1 658 ? 22.631 22.036 -17.789 1.00 62.75 658 ALA A CA 1
ATOM 5091 C C . ALA A 1 658 ? 22.529 21.545 -19.241 1.00 62.75 658 ALA A C 1
ATOM 5093 O O . ALA A 1 658 ? 23.442 20.862 -19.716 1.00 62.75 658 ALA A O 1
ATOM 5094 N N . PRO A 1 659 ? 21.420 21.851 -19.934 1.00 63.44 659 PRO A N 1
ATOM 5095 C CA . PRO A 1 659 ? 21.260 21.504 -21.336 1.00 63.44 659 PRO A CA 1
ATOM 5096 C C . PRO A 1 659 ? 22.299 22.273 -22.155 1.00 63.44 659 PRO A C 1
ATOM 5098 O O . PRO A 1 659 ? 22.215 23.485 -22.349 1.00 63.44 659 PRO A O 1
ATOM 5101 N N . THR A 1 660 ? 23.346 21.587 -22.600 1.00 57.56 660 THR A N 1
ATOM 5102 C CA . THR A 1 660 ? 24.467 22.230 -23.298 1.00 57.56 660 THR A CA 1
ATOM 5103 C C . THR A 1 660 ? 24.110 22.680 -24.711 1.00 57.56 660 THR A C 1
ATOM 5105 O O . THR A 1 660 ? 24.892 23.414 -25.303 1.00 57.56 660 THR A O 1
ATOM 5108 N N . SER A 1 661 ? 22.952 22.284 -25.243 1.00 59.09 661 SER A N 1
ATOM 5109 C CA . SER A 1 661 ? 22.380 22.816 -26.488 1.00 59.09 661 SER A CA 1
ATOM 5110 C C . SER A 1 661 ? 22.132 24.332 -26.415 1.00 59.09 661 SER A C 1
ATOM 5112 O O . SER A 1 661 ? 22.130 25.016 -27.438 1.00 59.09 661 SER A O 1
ATOM 5114 N N . LEU A 1 662 ? 22.007 24.882 -25.197 1.00 61.62 662 LEU A N 1
ATOM 5115 C CA . LEU A 1 662 ? 21.986 26.325 -24.930 1.00 61.62 662 LEU A CA 1
ATOM 5116 C C . LEU A 1 662 ? 23.383 26.970 -24.953 1.00 61.62 662 LEU A C 1
ATOM 5118 O O . LEU A 1 662 ? 23.492 28.178 -25.135 1.00 61.62 662 LEU A O 1
ATOM 5122 N N . LEU A 1 663 ? 24.444 26.183 -24.749 1.00 62.31 663 LEU A N 1
ATOM 5123 C CA . LEU A 1 663 ? 25.827 26.659 -24.619 1.00 62.31 663 LEU A CA 1
ATOM 5124 C C . LEU A 1 663 ? 26.647 26.463 -25.900 1.00 62.31 663 LEU A C 1
ATOM 5126 O O . LEU A 1 663 ? 27.560 27.239 -26.168 1.00 62.31 663 LEU A O 1
ATOM 5130 N N . VAL A 1 664 ? 26.362 25.409 -26.670 1.00 65.44 664 VAL A N 1
ATOM 5131 C CA . VAL A 1 664 ? 27.133 25.006 -27.849 1.00 65.44 664 VAL A CA 1
ATOM 5132 C C . VAL A 1 664 ? 26.188 24.449 -28.913 1.00 65.44 664 VAL A C 1
ATOM 5134 O O . VAL A 1 664 ? 25.487 23.471 -28.667 1.00 65.44 664 VAL A O 1
ATOM 5137 N N . ARG A 1 665 ? 26.207 25.042 -30.113 1.00 67.56 665 ARG A N 1
ATOM 5138 C CA . ARG A 1 665 ? 25.509 24.527 -31.302 1.00 67.56 665 ARG A CA 1
ATOM 5139 C C . ARG A 1 665 ? 26.536 23.971 -32.295 1.00 67.56 665 ARG A C 1
ATOM 5141 O O . ARG A 1 665 ? 27.224 24.773 -32.928 1.00 67.56 665 ARG A O 1
ATOM 5148 N N . PRO A 1 666 ? 26.698 22.642 -32.396 1.00 69.25 666 PRO A N 1
ATOM 5149 C CA . PRO A 1 666 ? 27.699 22.055 -33.276 1.00 69.25 666 PRO A CA 1
ATOM 5150 C C . PRO A 1 666 ? 27.322 22.197 -34.752 1.00 69.25 666 PRO A C 1
ATOM 5152 O O . PRO A 1 666 ? 26.144 22.258 -35.109 1.00 69.25 666 PRO A O 1
ATOM 5155 N N . LYS A 1 667 ? 28.339 22.215 -35.616 1.00 75.75 667 LYS A N 1
ATOM 5156 C CA . LYS A 1 667 ? 28.158 22.111 -37.069 1.00 75.75 667 LYS A CA 1
ATOM 5157 C C . LYS A 1 667 ? 28.103 20.641 -37.467 1.00 75.75 667 LYS A C 1
ATOM 5159 O O . LYS A 1 667 ? 28.666 19.785 -36.791 1.00 75.75 667 LYS A O 1
ATOM 5164 N N . LEU A 1 668 ? 27.435 20.345 -38.575 1.00 74.50 668 LEU A N 1
ATOM 5165 C CA . LEU A 1 668 ? 27.247 18.981 -39.052 1.00 74.50 668 LEU A CA 1
ATOM 5166 C C . LEU A 1 668 ? 28.228 18.598 -40.154 1.00 74.50 668 LEU A C 1
ATOM 5168 O O . LEU A 1 668 ? 28.454 19.375 -41.081 1.00 74.50 668 LEU A O 1
ATOM 5172 N N . LEU A 1 669 ? 28.776 17.386 -40.059 1.00 77.81 669 LEU A N 1
ATOM 5173 C CA . LEU A 1 669 ? 29.724 16.817 -41.014 1.00 77.81 669 LEU A CA 1
ATOM 5174 C C . LEU A 1 669 ? 29.281 15.417 -41.445 1.00 77.81 669 LEU A C 1
ATOM 5176 O O . LEU A 1 669 ? 28.910 14.599 -40.603 1.00 77.81 669 LEU A O 1
ATOM 5180 N N . ARG A 1 670 ? 29.401 15.103 -42.736 1.00 79.06 670 ARG A N 1
ATOM 5181 C CA . ARG A 1 670 ? 29.275 13.734 -43.251 1.00 79.06 670 ARG A CA 1
ATOM 5182 C C . ARG A 1 670 ? 30.668 13.137 -43.449 1.00 79.06 670 ARG A C 1
ATOM 5184 O O . ARG A 1 670 ? 31.371 13.516 -44.375 1.00 79.06 670 ARG A O 1
ATOM 5191 N N . LEU A 1 671 ? 31.079 12.242 -42.561 1.00 79.81 671 LEU A N 1
ATOM 5192 C CA . LEU A 1 671 ? 32.282 11.423 -42.672 1.00 79.81 671 LEU A CA 1
ATOM 5193 C C . LEU A 1 671 ? 32.072 10.361 -43.755 1.00 79.81 671 LEU A C 1
ATOM 5195 O O . LEU A 1 671 ? 31.312 9.414 -43.566 1.00 79.81 671 LEU A O 1
ATOM 5199 N N . GLU A 1 672 ? 32.742 10.550 -44.885 1.00 78.94 672 GLU A N 1
ATOM 5200 C CA . GLU A 1 672 ? 32.644 9.707 -46.078 1.00 78.94 672 GLU A CA 1
ATOM 5201 C C . GLU A 1 672 ? 33.543 8.472 -45.955 1.00 78.94 672 GLU A C 1
ATOM 5203 O O . GLU A 1 672 ? 33.121 7.356 -46.252 1.00 78.94 672 GLU A O 1
ATOM 5208 N N . VAL A 1 673 ? 34.785 8.664 -45.492 1.00 80.31 673 VAL A N 1
ATOM 5209 C CA . VAL A 1 673 ? 35.809 7.611 -45.412 1.00 80.31 673 VAL A CA 1
ATOM 5210 C C . VAL A 1 673 ? 36.605 7.748 -44.118 1.00 80.31 673 VAL A C 1
ATOM 5212 O O . VAL A 1 673 ? 36.965 8.852 -43.714 1.00 80.31 673 VAL A O 1
ATOM 5215 N N . SER A 1 674 ? 36.909 6.611 -43.487 1.00 81.88 674 SER A N 1
ATOM 5216 C CA . SER A 1 674 ? 37.837 6.522 -42.358 1.00 81.88 674 SER A CA 1
ATOM 5217 C C . SER A 1 674 ? 38.658 5.237 -42.423 1.00 81.88 674 SER A C 1
ATOM 5219 O O . SER A 1 674 ? 38.091 4.140 -42.482 1.00 81.88 674 SER A O 1
ATOM 5221 N N . THR A 1 675 ? 39.985 5.366 -42.362 1.00 83.12 675 THR A N 1
ATOM 5222 C CA . THR A 1 675 ? 40.908 4.239 -42.132 1.00 83.12 675 THR A CA 1
ATOM 5223 C C . THR A 1 675 ? 41.376 4.140 -40.677 1.00 83.12 675 THR A C 1
ATOM 5225 O O . THR A 1 675 ? 42.009 3.149 -40.324 1.00 83.12 675 THR A O 1
ATOM 5228 N N . SER A 1 676 ? 41.030 5.105 -39.809 1.00 80.69 676 SER A N 1
ATOM 5229 C CA . SER A 1 676 ? 41.368 5.032 -38.379 1.00 80.69 676 SER A CA 1
ATOM 5230 C C . SER A 1 676 ? 40.687 3.831 -37.732 1.00 80.69 676 SER A C 1
ATOM 5232 O O . SER A 1 676 ? 39.460 3.673 -37.786 1.00 80.69 676 SER A O 1
ATOM 5234 N N . ARG A 1 677 ? 41.498 2.995 -37.082 1.00 77.50 677 ARG A N 1
ATOM 5235 C CA . ARG A 1 677 ? 41.029 1.814 -36.365 1.00 77.50 677 ARG A CA 1
ATOM 5236 C C . ARG A 1 677 ? 40.170 2.227 -35.175 1.00 77.50 677 ARG A C 1
ATOM 5238 O O . ARG A 1 677 ? 39.063 1.720 -35.051 1.00 77.50 677 ARG A O 1
ATOM 5245 N N . THR A 1 678 ? 40.617 3.196 -34.380 1.00 76.56 678 THR A N 1
ATOM 5246 C CA . THR A 1 678 ? 39.897 3.737 -33.223 1.00 76.56 678 THR A CA 1
ATOM 5247 C C . THR A 1 678 ? 38.531 4.246 -33.660 1.00 76.56 678 THR A C 1
ATOM 5249 O O . THR A 1 678 ? 37.524 3.840 -33.093 1.00 76.56 678 THR A O 1
ATOM 5252 N N . ILE A 1 679 ? 38.449 5.056 -34.720 1.00 77.00 679 ILE A N 1
ATOM 5253 C CA . ILE A 1 679 ? 37.167 5.596 -35.202 1.00 77.00 679 ILE A CA 1
ATOM 5254 C C . ILE A 1 679 ? 36.232 4.483 -35.698 1.00 77.00 679 ILE A C 1
ATOM 5256 O O . ILE A 1 679 ? 35.043 4.491 -35.369 1.00 77.00 679 ILE A O 1
ATOM 5260 N N . ASN A 1 680 ? 36.760 3.507 -36.441 1.00 73.75 680 ASN A N 1
ATOM 5261 C CA . ASN A 1 680 ? 35.983 2.402 -37.009 1.00 73.75 680 ASN A CA 1
ATOM 5262 C C . ASN A 1 680 ? 35.535 1.366 -35.955 1.00 73.75 680 ASN A C 1
ATOM 5264 O O . ASN A 1 680 ? 34.433 0.825 -36.062 1.00 73.75 680 ASN A O 1
ATOM 5268 N N . GLU A 1 681 ? 36.350 1.105 -34.929 1.00 68.12 681 GLU A N 1
ATOM 5269 C CA . GLU A 1 681 ? 36.008 0.261 -33.773 1.00 68.12 681 GLU A CA 1
ATOM 5270 C C . GLU A 1 681 ? 34.968 0.933 -32.883 1.00 68.12 681 GLU A C 1
ATOM 5272 O O . GLU A 1 681 ? 34.054 0.286 -32.374 1.00 68.12 681 GLU A O 1
ATOM 5277 N N . ILE A 1 682 ? 35.099 2.247 -32.716 1.00 65.62 682 ILE A N 1
ATOM 5278 C CA . ILE A 1 682 ? 34.168 3.061 -31.961 1.00 65.62 682 ILE A CA 1
ATOM 5279 C C . ILE A 1 682 ? 32.819 3.068 -32.698 1.00 65.62 682 ILE A C 1
ATOM 5281 O O . ILE A 1 682 ? 31.804 2.742 -32.078 1.00 65.62 682 ILE A O 1
ATOM 5285 N N . HIS A 1 683 ? 32.771 3.349 -34.007 1.00 60.75 683 HIS A N 1
ATOM 5286 C CA . HIS A 1 683 ? 31.558 3.377 -34.845 1.00 60.75 683 HIS A CA 1
ATOM 5287 C C . HIS A 1 683 ? 31.431 2.152 -35.770 1.00 60.75 683 HIS A C 1
ATOM 5289 O O . HIS A 1 683 ? 31.479 2.304 -36.996 1.00 60.75 683 HIS A O 1
ATOM 5295 N N . PRO A 1 684 ? 31.205 0.934 -35.242 1.00 51.50 684 PRO A N 1
ATOM 5296 C CA . PRO A 1 684 ? 30.989 -0.199 -36.109 1.00 51.50 684 PRO A CA 1
ATOM 5297 C C . PRO A 1 684 ? 29.659 0.025 -36.826 1.00 51.50 684 PRO A C 1
ATOM 5299 O O . PRO A 1 684 ? 28.610 0.167 -36.193 1.00 51.50 684 PRO A O 1
ATOM 5302 N N . ASN A 1 685 ? 29.724 0.108 -38.156 1.00 50.88 685 ASN A N 1
ATOM 5303 C CA . ASN A 1 685 ? 28.555 0.137 -39.037 1.00 50.88 685 ASN A CA 1
ATOM 5304 C C . ASN A 1 685 ? 27.510 -0.889 -38.581 1.00 50.88 685 ASN A C 1
ATOM 5306 O O . ASN A 1 685 ? 27.886 -1.902 -37.988 1.00 50.88 685 ASN A O 1
ATOM 5310 N N . GLU A 1 686 ? 26.229 -0.635 -38.883 1.00 52.44 686 GLU A N 1
ATOM 5311 C CA . GLU A 1 686 ? 25.084 -1.467 -38.484 1.00 52.44 686 GLU A CA 1
ATOM 5312 C C . GLU A 1 686 ? 25.456 -2.952 -38.350 1.00 52.44 686 GLU A C 1
ATOM 5314 O O . GLU A 1 686 ? 25.687 -3.656 -39.337 1.00 52.44 686 GLU A O 1
ATOM 5319 N N . VAL A 1 687 ? 25.566 -3.430 -37.106 1.00 50.50 687 VAL A N 1
ATOM 5320 C CA . VAL A 1 687 ? 25.899 -4.828 -36.828 1.00 50.50 687 VAL A CA 1
ATOM 5321 C C . VAL A 1 687 ? 24.636 -5.643 -37.090 1.00 50.50 687 VAL A C 1
ATOM 5323 O O . VAL A 1 687 ? 23.864 -5.950 -36.185 1.00 50.50 687 VAL A O 1
ATOM 5326 N N . ALA A 1 688 ? 24.374 -5.947 -38.359 1.00 53.16 688 ALA A N 1
ATOM 5327 C CA . ALA A 1 688 ? 23.309 -6.855 -38.747 1.00 53.16 688 ALA A CA 1
ATOM 5328 C C . ALA A 1 688 ? 23.717 -8.286 -38.359 1.00 53.16 688 ALA A C 1
ATOM 5330 O O . ALA A 1 688 ? 24.398 -8.975 -39.117 1.00 53.16 688 ALA A O 1
ATOM 5331 N N . HIS A 1 689 ? 23.306 -8.746 -37.172 1.00 54.75 689 HIS A N 1
ATOM 5332 C CA . HIS A 1 689 ? 23.596 -10.114 -36.714 1.00 54.75 689 HIS A CA 1
ATOM 5333 C C . HIS A 1 689 ? 22.831 -11.190 -37.511 1.00 54.75 689 HIS A C 1
ATOM 5335 O O . HIS A 1 689 ? 23.286 -12.328 -37.593 1.00 54.75 689 HIS A O 1
ATOM 5341 N N . SER A 1 690 ? 21.692 -10.848 -38.132 1.00 70.44 690 SER A N 1
ATOM 5342 C CA . SER A 1 690 ? 20.872 -11.771 -38.937 1.00 70.44 690 SER A CA 1
ATOM 5343 C C . SER A 1 690 ? 20.597 -11.200 -40.330 1.00 70.44 690 SER A C 1
ATOM 5345 O O . SER A 1 690 ? 19.805 -10.271 -40.492 1.00 70.44 690 SER A O 1
ATOM 5347 N N . LYS A 1 691 ? 21.206 -11.805 -41.363 1.00 76.00 691 LYS A N 1
ATOM 5348 C CA . LYS A 1 691 ? 20.934 -11.480 -42.780 1.00 76.00 691 LYS A CA 1
ATOM 5349 C C . LYS A 1 691 ? 19.462 -11.707 -43.148 1.00 76.00 691 LYS A C 1
ATOM 5351 O O . LYS A 1 691 ? 18.913 -10.977 -43.969 1.00 76.00 691 LYS A O 1
ATOM 5356 N N . ARG A 1 6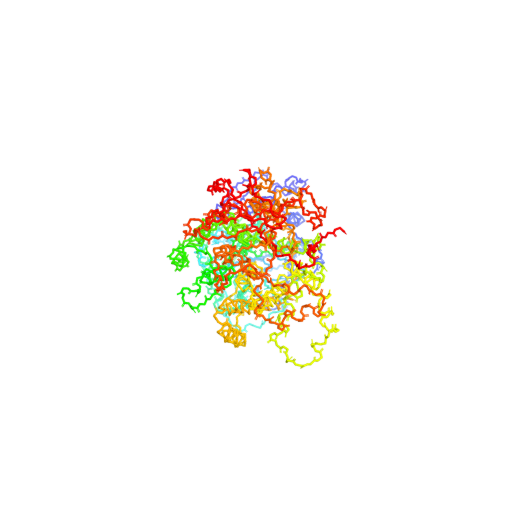92 ? 18.821 -12.708 -42.531 1.00 82.81 692 ARG A N 1
ATOM 5357 C CA . ARG A 1 692 ? 17.407 -13.044 -42.752 1.00 82.81 692 ARG A CA 1
ATOM 5358 C C . ARG A 1 692 ? 16.486 -11.964 -42.195 1.00 82.81 692 ARG A C 1
ATOM 5360 O O . ARG A 1 692 ? 15.617 -11.497 -42.924 1.00 82.81 692 ARG A O 1
ATOM 5367 N N . LEU A 1 693 ? 16.725 -11.516 -40.964 1.00 82.06 693 LEU A N 1
ATOM 5368 C CA . LEU A 1 693 ? 15.978 -10.418 -40.351 1.00 82.06 693 LEU A CA 1
ATOM 5369 C C . LEU A 1 693 ? 16.099 -9.128 -41.172 1.00 82.06 693 LEU A C 1
ATOM 5371 O O . LEU A 1 693 ? 15.091 -8.487 -41.457 1.00 82.06 693 LEU A O 1
ATOM 5375 N N . THR A 1 694 ? 17.310 -8.770 -41.610 1.00 79.25 694 THR A N 1
ATOM 5376 C CA . THR A 1 694 ? 17.521 -7.591 -42.465 1.00 79.25 694 THR A CA 1
ATOM 5377 C C . THR A 1 694 ? 16.759 -7.709 -43.786 1.00 79.25 694 THR A C 1
ATOM 5379 O O . THR A 1 694 ? 16.114 -6.750 -44.208 1.00 79.25 694 THR A O 1
ATOM 5382 N N . ALA A 1 695 ? 16.761 -8.886 -44.418 1.00 82.62 695 ALA A N 1
ATOM 5383 C CA . ALA A 1 695 ? 15.974 -9.125 -45.626 1.00 82.62 695 ALA A CA 1
ATOM 5384 C C . ALA A 1 695 ? 14.462 -9.011 -45.369 1.00 82.62 695 ALA A C 1
ATOM 5386 O O . ALA A 1 695 ? 13.744 -8.439 -46.187 1.00 82.62 695 ALA A O 1
ATOM 5387 N N . TRP A 1 696 ? 13.968 -9.509 -44.233 1.00 88.12 696 TRP A N 1
ATOM 5388 C CA . TRP A 1 696 ? 12.556 -9.409 -43.852 1.00 88.12 696 TRP A CA 1
ATOM 5389 C C . TRP A 1 696 ? 12.118 -7.975 -43.586 1.00 88.12 696 TRP A C 1
ATOM 5391 O O . TRP A 1 696 ? 11.064 -7.570 -44.071 1.00 88.12 696 TRP A O 1
ATOM 5401 N N . LEU A 1 697 ? 12.941 -7.200 -42.881 1.00 83.75 697 LEU A N 1
ATOM 5402 C CA . LEU A 1 697 ? 12.720 -5.772 -42.667 1.00 83.75 697 LEU A CA 1
ATOM 5403 C C . LEU A 1 697 ? 12.670 -5.025 -44.009 1.00 83.75 697 LEU A C 1
ATOM 5405 O O . LEU A 1 697 ? 11.706 -4.320 -44.277 1.00 83.75 697 LEU A O 1
ATOM 5409 N N . ARG A 1 698 ? 13.631 -5.252 -44.910 1.00 84.62 698 ARG A N 1
ATOM 5410 C CA . ARG A 1 698 ? 13.613 -4.626 -46.246 1.00 84.62 698 ARG A CA 1
ATOM 5411 C C . ARG A 1 698 ? 12.386 -5.024 -47.064 1.00 84.62 698 ARG A C 1
ATOM 5413 O O . ARG A 1 698 ? 11.715 -4.174 -47.640 1.00 84.62 698 ARG A O 1
ATOM 5420 N N . THR A 1 699 ? 12.028 -6.307 -47.047 1.00 87.12 699 THR A N 1
ATOM 5421 C CA . THR A 1 699 ? 10.839 -6.831 -47.745 1.00 87.12 699 THR A CA 1
ATOM 5422 C C . THR A 1 699 ? 9.534 -6.256 -47.184 1.00 87.12 699 THR A C 1
ATOM 5424 O O . THR A 1 699 ? 8.547 -6.125 -47.910 1.00 87.12 699 THR A O 1
ATOM 5427 N N . SER A 1 700 ? 9.507 -5.898 -45.897 1.00 89.25 700 SER A N 1
ATOM 5428 C CA . SER A 1 700 ? 8.346 -5.283 -45.253 1.00 89.25 700 SER A CA 1
ATOM 5429 C C . SER A 1 700 ? 8.211 -3.779 -45.520 1.00 89.25 700 SER A C 1
ATOM 5431 O O . SER A 1 700 ? 7.194 -3.194 -45.141 1.00 89.25 700 SER A O 1
ATOM 5433 N N . GLY A 1 701 ? 9.194 -3.154 -46.182 1.00 82.81 701 GLY A N 1
ATOM 5434 C CA . GLY A 1 701 ? 9.267 -1.706 -46.399 1.00 82.81 701 GLY A CA 1
ATOM 5435 C C . GLY A 1 701 ? 9.993 -0.936 -45.288 1.00 82.81 701 GLY A C 1
ATOM 5436 O O . GLY A 1 701 ? 9.902 0.288 -45.247 1.00 82.81 701 GLY A O 1
ATOM 5437 N N . HIS A 1 702 ? 10.688 -1.633 -44.385 1.00 83.50 702 HIS A N 1
ATOM 5438 C CA . HIS A 1 702 ? 11.566 -1.047 -43.371 1.00 83.50 702 HIS A CA 1
ATOM 5439 C C . HIS A 1 702 ? 13.007 -0.903 -43.904 1.00 83.50 702 HIS A C 1
ATOM 5441 O O . HIS A 1 702 ? 13.439 -1.688 -44.742 1.00 83.50 702 HIS A O 1
ATOM 5447 N N . SER A 1 703 ? 13.798 0.045 -43.389 1.00 72.25 703 SER A N 1
ATOM 5448 C CA . SER A 1 703 ? 15.194 0.294 -43.825 1.00 72.25 703 SER A CA 1
ATOM 5449 C C . SER A 1 703 ? 16.140 -0.909 -43.656 1.00 72.25 703 SER A C 1
ATOM 5451 O O . SER A 1 703 ? 17.153 -1.044 -44.338 1.00 72.25 703 SER A O 1
ATOM 5453 N N . GLY A 1 704 ? 15.800 -1.826 -42.749 1.00 71.69 704 GLY A N 1
ATOM 5454 C CA . GLY A 1 704 ? 16.660 -2.949 -42.357 1.00 71.69 704 GLY A CA 1
ATOM 5455 C C . GLY A 1 704 ? 17.612 -2.644 -41.198 1.00 71.69 704 GLY A C 1
ATOM 5456 O O . GLY A 1 704 ? 18.323 -3.556 -40.769 1.00 71.69 704 GLY A O 1
ATOM 5457 N N . ARG A 1 705 ? 17.565 -1.414 -40.667 1.00 68.25 705 ARG A N 1
ATOM 5458 C CA . ARG A 1 705 ? 18.369 -0.944 -39.533 1.00 68.25 705 ARG A CA 1
ATOM 5459 C C . ARG A 1 705 ? 18.097 -1.740 -38.252 1.00 68.25 705 ARG A C 1
ATOM 5461 O O . ARG A 1 705 ? 16.960 -2.136 -37.995 1.00 68.25 705 ARG A O 1
ATOM 5468 N N . GLN A 1 706 ? 19.138 -1.943 -37.440 1.00 65.94 706 GLN A N 1
ATOM 5469 C CA . GLN A 1 706 ? 19.089 -2.595 -36.117 1.00 65.94 706 GLN A CA 1
ATOM 5470 C C . GLN A 1 706 ? 19.637 -1.671 -35.011 1.00 65.94 706 GLN A C 1
ATOM 5472 O O . GLN A 1 706 ? 20.280 -0.663 -35.298 1.00 65.94 706 GLN A O 1
ATOM 5477 N N . PHE A 1 707 ? 19.379 -2.000 -33.739 1.00 57.22 707 PHE A N 1
ATOM 5478 C CA . PHE A 1 707 ? 19.490 -1.053 -32.615 1.00 57.22 707 PHE A CA 1
ATOM 5479 C C . PHE A 1 707 ? 20.893 -0.934 -31.972 1.00 57.22 707 PHE A C 1
ATOM 5481 O O . PHE A 1 707 ? 21.133 -0.056 -31.146 1.00 57.22 707 PHE A O 1
ATOM 5488 N N . ALA A 1 708 ? 21.835 -1.823 -32.293 1.00 52.12 708 ALA A N 1
ATOM 5489 C CA . ALA A 1 708 ? 22.752 -2.273 -31.245 1.00 52.12 708 ALA A CA 1
ATOM 5490 C C . ALA A 1 708 ? 24.206 -1.784 -31.148 1.00 52.12 708 ALA A C 1
ATOM 5492 O O . ALA A 1 708 ? 24.715 -1.778 -30.028 1.00 52.12 708 ALA A O 1
ATOM 5493 N N . PRO A 1 709 ? 24.918 -1.361 -32.202 1.00 47.97 709 PRO A N 1
ATOM 5494 C CA . PRO A 1 709 ? 26.307 -0.933 -31.997 1.00 47.97 709 PRO A CA 1
ATOM 5495 C C . PRO A 1 709 ? 26.432 0.383 -31.203 1.00 47.97 709 PRO A C 1
ATOM 5497 O O . PRO A 1 709 ? 27.422 0.625 -30.522 1.00 47.97 709 PRO A O 1
ATOM 5500 N N . TYR A 1 710 ? 25.393 1.215 -31.245 1.00 47.78 710 TYR A N 1
ATOM 5501 C CA . TYR A 1 710 ? 25.324 2.549 -30.644 1.00 47.78 710 TYR A CA 1
ATOM 5502 C C . TYR A 1 710 ? 25.100 2.534 -29.122 1.00 47.78 710 TYR A C 1
ATOM 5504 O O . TYR A 1 710 ? 25.794 3.206 -28.357 1.00 47.78 710 TYR A O 1
ATOM 5512 N N . VAL A 1 711 ? 24.146 1.713 -28.683 1.00 49.69 711 VAL A N 1
ATOM 5513 C CA . VAL A 1 711 ? 23.801 1.493 -27.276 1.00 49.69 711 VAL A CA 1
ATOM 5514 C C . VAL A 1 711 ? 25.024 1.034 -26.487 1.00 49.69 711 VAL A C 1
ATOM 5516 O O . VAL A 1 711 ? 25.233 1.460 -25.354 1.00 49.69 711 VAL A O 1
ATOM 5519 N N . ALA A 1 712 ? 25.860 0.219 -27.125 1.00 46.31 712 ALA A N 1
ATOM 5520 C CA . ALA A 1 712 ? 27.062 -0.350 -26.552 1.00 46.31 712 ALA A CA 1
ATOM 5521 C C . ALA A 1 712 ? 28.010 0.716 -25.990 1.00 46.31 712 ALA A C 1
ATOM 5523 O O . ALA A 1 712 ? 28.499 0.568 -24.878 1.00 46.31 712 ALA A O 1
ATOM 5524 N N . ARG A 1 713 ? 28.192 1.847 -26.680 1.00 42.59 713 ARG A N 1
ATOM 5525 C CA . ARG A 1 713 ? 29.047 2.936 -26.184 1.00 42.59 713 ARG A CA 1
ATOM 5526 C C . ARG A 1 713 ? 28.420 3.761 -25.070 1.00 42.59 713 ARG A C 1
ATOM 5528 O O . ARG A 1 713 ? 29.121 4.111 -24.125 1.00 42.59 713 ARG A O 1
ATOM 5535 N N . ALA A 1 714 ? 27.115 4.023 -25.137 1.00 41.06 714 ALA A N 1
ATOM 5536 C CA . ALA A 1 714 ? 26.399 4.706 -24.056 1.00 41.06 714 ALA A CA 1
ATOM 5537 C C . ALA A 1 714 ? 26.385 3.878 -22.756 1.00 41.06 714 ALA A C 1
ATOM 5539 O O . ALA A 1 714 ? 26.286 4.436 -21.666 1.00 41.06 714 ALA A O 1
ATOM 5540 N N . VAL A 1 715 ? 26.518 2.551 -22.869 1.00 44.1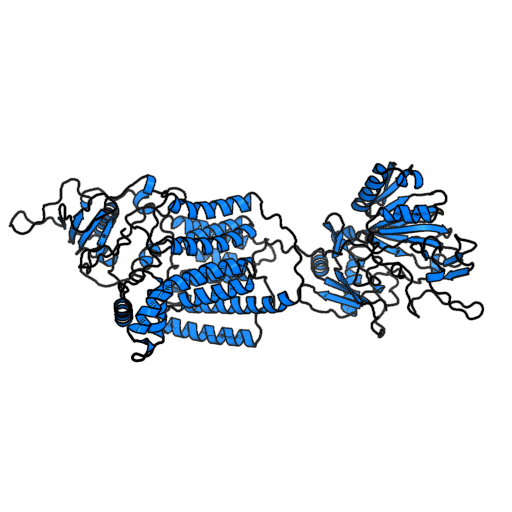9 715 VAL A N 1
ATOM 5541 C CA . VAL A 1 715 ? 26.429 1.603 -21.749 1.00 44.19 715 VAL A CA 1
ATOM 5542 C C . VAL A 1 715 ? 27.696 0.768 -21.543 1.00 44.19 715 VAL A C 1
ATOM 5544 O O . VAL A 1 715 ? 27.638 -0.250 -20.861 1.00 44.19 715 VAL A O 1
ATOM 5547 N N . GLY A 1 716 ? 28.842 1.200 -22.087 1.00 42.56 716 GLY A N 1
ATOM 5548 C CA . GLY A 1 716 ? 30.172 0.623 -21.833 1.00 42.56 716 GLY A CA 1
ATOM 5549 C C . GLY A 1 716 ? 30.392 -0.829 -22.283 1.00 42.56 716 GLY A C 1
ATOM 5550 O O . GLY A 1 716 ? 31.253 -1.508 -21.731 1.00 42.56 716 GLY A O 1
ATOM 5551 N N . ILE A 1 717 ? 29.622 -1.318 -23.252 1.00 42.03 717 ILE A N 1
ATOM 5552 C CA . ILE A 1 717 ? 29.810 -2.615 -23.905 1.00 42.03 717 ILE A CA 1
ATOM 5553 C C . ILE A 1 717 ? 30.713 -2.409 -25.124 1.00 42.03 717 ILE A C 1
ATOM 5555 O O . ILE A 1 717 ? 30.373 -1.677 -26.053 1.00 42.03 717 ILE A O 1
ATOM 5559 N N . THR A 1 718 ? 31.868 -3.065 -25.138 1.00 41.53 718 THR A N 1
ATOM 5560 C CA . THR A 1 718 ? 32.763 -3.101 -26.294 1.00 41.53 718 THR A CA 1
ATOM 5561 C C . THR A 1 718 ? 32.301 -4.178 -27.273 1.00 41.53 718 THR A C 1
ATOM 5563 O O . THR A 1 718 ? 32.269 -5.364 -26.951 1.00 41.53 718 THR A O 1
ATOM 5566 N N . PHE A 1 719 ? 31.950 -3.773 -28.494 1.00 44.94 719 PHE A N 1
ATOM 5567 C CA . PHE A 1 719 ? 31.890 -4.691 -29.629 1.00 44.94 719 PHE A CA 1
ATOM 5568 C C . PHE A 1 719 ? 33.252 -4.669 -30.316 1.00 44.94 719 PHE A C 1
ATOM 5570 O O . PHE A 1 719 ? 33.762 -3.597 -30.620 1.00 44.94 719 PHE A O 1
ATOM 5577 N N . SER A 1 720 ? 33.829 -5.839 -30.589 1.00 44.41 720 SER A N 1
ATOM 5578 C CA . SER A 1 720 ? 35.027 -5.947 -31.423 1.00 44.41 720 SER A CA 1
ATOM 5579 C C . SER A 1 720 ? 34.656 -6.567 -32.768 1.00 44.41 720 SER A C 1
ATOM 5581 O O . SER A 1 720 ? 34.667 -7.789 -32.920 1.00 44.41 720 SER A O 1
ATOM 5583 N N . PRO A 1 721 ? 34.273 -5.764 -33.770 1.00 48.06 721 PRO A N 1
ATOM 5584 C CA . PRO A 1 721 ? 34.437 -6.169 -35.145 1.00 48.06 721 PRO A CA 1
ATOM 5585 C C . PRO A 1 721 ? 35.840 -5.746 -35.581 1.00 48.06 721 PRO A C 1
ATOM 5587 O O . PRO A 1 721 ? 36.153 -4.563 -35.653 1.00 48.06 721 PRO A O 1
ATOM 5590 N N . ASN A 1 722 ? 36.679 -6.726 -35.899 1.00 44.72 722 ASN A N 1
ATOM 5591 C CA . ASN A 1 722 ? 37.962 -6.506 -36.561 1.00 44.72 722 ASN A CA 1
ATOM 5592 C C . ASN A 1 722 ? 37.678 -5.939 -37.973 1.00 44.72 722 ASN A C 1
ATOM 5594 O O . ASN A 1 722 ? 37.480 -6.700 -38.920 1.00 44.72 722 ASN A O 1
ATOM 5598 N N . ARG A 1 723 ? 37.531 -4.613 -38.113 1.00 53.94 723 ARG A N 1
ATOM 5599 C CA . ARG A 1 723 ? 37.265 -3.938 -39.395 1.00 53.94 723 ARG A CA 1
ATOM 5600 C C . ARG A 1 723 ? 38.264 -2.816 -39.635 1.00 53.94 723 ARG A C 1
ATOM 5602 O O . ARG A 1 723 ? 38.528 -2.006 -38.757 1.00 53.94 723 ARG A O 1
ATOM 5609 N N . THR A 1 724 ? 38.769 -2.770 -40.861 1.00 50.31 724 THR A N 1
ATOM 5610 C CA . THR A 1 724 ? 39.809 -1.843 -41.319 1.00 50.31 724 THR A CA 1
ATOM 5611 C C . THR A 1 724 ? 39.259 -0.647 -42.106 1.00 50.31 724 THR A C 1
ATOM 5613 O O . THR A 1 724 ? 40.026 0.247 -42.444 1.00 50.31 724 THR A O 1
ATOM 5616 N N . SER A 1 725 ? 37.950 -0.594 -42.393 1.00 55.41 725 SER A N 1
ATOM 5617 C CA . SER A 1 725 ? 37.331 0.508 -43.144 1.00 55.41 725 SER A CA 1
ATOM 5618 C C . SER A 1 725 ? 35.884 0.811 -42.732 1.00 55.41 725 SER A C 1
ATOM 5620 O O . SER A 1 725 ? 35.140 -0.062 -42.262 1.00 55.41 725 SER A O 1
ATOM 5622 N N . LEU A 1 726 ? 35.474 2.065 -42.957 1.00 58.81 726 LEU A N 1
ATOM 5623 C CA . LEU A 1 726 ? 34.086 2.513 -42.856 1.00 58.81 726 LEU A CA 1
ATOM 5624 C C . LEU A 1 726 ? 33.250 1.916 -44.009 1.00 58.81 726 LEU A C 1
ATOM 5626 O O . LEU A 1 726 ? 33.601 2.068 -45.174 1.00 58.81 726 LEU A O 1
ATOM 5630 N N . ALA A 1 727 ? 32.155 1.214 -43.701 1.00 57.22 727 ALA A N 1
ATOM 5631 C CA . ALA A 1 727 ? 31.297 0.551 -44.689 1.00 57.22 727 ALA A CA 1
ATOM 5632 C C . ALA A 1 727 ? 30.128 1.429 -45.174 1.00 57.22 727 ALA A C 1
ATOM 5634 O O . ALA A 1 727 ? 29.478 1.083 -46.158 1.00 57.22 727 ALA A O 1
ATOM 5635 N N . THR A 1 728 ? 29.815 2.522 -44.470 1.00 62.97 728 THR A N 1
ATOM 5636 C CA . THR A 1 728 ? 28.708 3.438 -44.784 1.00 62.97 728 THR A CA 1
ATOM 5637 C C . THR A 1 728 ? 29.046 4.842 -44.264 1.00 62.97 728 THR A C 1
ATOM 5639 O O . THR A 1 728 ? 29.538 4.930 -43.136 1.00 62.97 728 THR A O 1
ATOM 5642 N N . PRO A 1 729 ? 28.793 5.928 -45.022 1.00 71.38 729 PRO A N 1
ATOM 5643 C CA . PRO A 1 729 ? 29.043 7.286 -44.545 1.00 71.38 729 PRO A CA 1
ATOM 5644 C C . PRO A 1 729 ? 28.319 7.583 -43.227 1.00 71.38 729 PRO A C 1
ATOM 5646 O O . PRO A 1 729 ? 27.187 7.140 -43.011 1.00 71.38 729 PRO A O 1
ATOM 5649 N N . LEU A 1 730 ? 28.964 8.348 -42.347 1.00 72.38 730 LEU A N 1
ATOM 5650 C CA . LEU A 1 730 ? 28.440 8.724 -41.034 1.00 72.38 730 LEU A CA 1
ATOM 5651 C C . LEU A 1 730 ? 28.197 10.226 -40.966 1.00 72.38 730 LEU A C 1
ATOM 5653 O O . LEU A 1 730 ? 29.088 11.021 -41.219 1.00 72.38 730 LEU A O 1
ATOM 5657 N N . LEU A 1 731 ? 27.018 10.636 -40.537 1.00 72.75 731 LEU A N 1
ATOM 5658 C CA . LEU A 1 731 ? 26.709 12.016 -40.211 1.00 72.75 731 LEU A CA 1
ATOM 5659 C C . LEU A 1 731 ? 26.965 12.257 -38.721 1.00 72.75 731 LEU A C 1
ATOM 5661 O O . LEU A 1 731 ? 26.379 11.569 -37.887 1.00 72.75 731 LEU A O 1
ATOM 5665 N N . LEU A 1 732 ? 27.844 13.197 -38.373 1.00 73.50 732 LEU A N 1
ATOM 5666 C CA . LEU A 1 732 ? 28.192 13.514 -36.988 1.00 73.50 732 LEU A CA 1
ATOM 5667 C C . LEU A 1 732 ? 28.467 15.013 -36.760 1.00 73.50 732 LEU A C 1
ATOM 5669 O O . LEU A 1 732 ? 28.816 15.734 -37.694 1.00 73.50 732 LEU A O 1
ATOM 5673 N N . PRO A 1 733 ? 28.344 15.487 -35.508 1.00 76.94 733 PRO A N 1
ATOM 5674 C CA . PRO A 1 733 ? 28.809 16.810 -35.098 1.00 76.94 733 PRO A CA 1
ATOM 5675 C C . PRO A 1 733 ? 30.309 17.004 -35.336 1.00 76.94 733 PRO A C 1
ATOM 5677 O O . PRO A 1 733 ? 31.108 16.105 -35.075 1.00 76.94 733 PRO A O 1
ATOM 5680 N N . ASP A 1 734 ? 30.717 18.208 -35.715 1.00 77.56 734 ASP A N 1
ATOM 5681 C CA . ASP A 1 734 ? 32.121 18.609 -35.836 1.00 77.56 734 ASP A CA 1
ATOM 5682 C C . ASP A 1 734 ? 32.920 18.392 -34.542 1.00 77.56 734 ASP A C 1
ATOM 5684 O O . ASP A 1 734 ? 34.060 17.923 -34.563 1.00 77.56 734 ASP A O 1
ATOM 5688 N N . LEU A 1 735 ? 32.291 18.649 -33.397 1.00 77.69 735 LEU A N 1
ATOM 5689 C CA . LEU A 1 735 ? 32.861 18.380 -32.078 1.00 77.69 735 LEU A CA 1
ATOM 5690 C C . LEU A 1 735 ? 33.096 16.885 -31.813 1.00 77.69 735 LEU A C 1
ATOM 5692 O O . LEU A 1 735 ? 34.042 16.541 -31.103 1.00 77.69 735 LEU A O 1
ATOM 5696 N N . GLU A 1 736 ? 32.285 15.994 -32.387 1.00 77.50 736 GLU A N 1
ATOM 5697 C CA . GLU A 1 736 ? 32.494 14.550 -32.243 1.00 77.50 736 GLU A CA 1
ATOM 5698 C C . GLU A 1 736 ? 33.684 14.083 -33.063 1.00 77.50 736 GLU A C 1
ATOM 5700 O O . GLU A 1 736 ? 34.502 13.315 -32.566 1.00 77.50 736 GLU A O 1
ATOM 5705 N N . LEU A 1 737 ? 33.848 14.612 -34.279 1.00 81.12 737 LEU A N 1
ATOM 5706 C CA . LEU A 1 737 ? 35.018 14.311 -35.100 1.00 81.12 737 LEU A CA 1
ATOM 5707 C C . LEU A 1 737 ? 36.304 14.740 -34.379 1.00 81.12 737 LEU A C 1
ATOM 5709 O O . LEU A 1 737 ? 37.266 13.980 -34.314 1.00 81.12 737 LEU A O 1
ATOM 5713 N N . ARG A 1 738 ? 36.286 15.918 -33.741 1.00 84.69 738 ARG A N 1
ATOM 5714 C CA . ARG A 1 738 ? 37.385 16.408 -32.890 1.00 84.69 738 ARG A CA 1
ATOM 5715 C C . ARG A 1 738 ? 37.702 15.473 -31.731 1.00 84.69 738 ARG A C 1
ATOM 5717 O O . ARG A 1 738 ? 38.870 15.232 -31.433 1.00 84.69 738 ARG A O 1
ATOM 5724 N N . ARG A 1 739 ? 36.672 14.962 -31.051 1.00 80.19 739 ARG A N 1
ATOM 5725 C CA . ARG A 1 739 ? 36.834 14.018 -29.937 1.00 80.19 739 ARG A CA 1
ATOM 5726 C C . ARG A 1 739 ? 37.453 12.705 -30.418 1.00 80.19 739 ARG A C 1
ATOM 5728 O O . ARG A 1 739 ? 38.395 12.228 -29.794 1.00 80.19 739 ARG A O 1
ATOM 5735 N N . LEU A 1 740 ? 36.931 12.163 -31.516 1.00 79.69 740 LEU A N 1
ATOM 5736 C CA . LEU A 1 740 ? 37.360 10.906 -32.125 1.00 79.69 740 LEU A CA 1
ATOM 5737 C C . LEU A 1 740 ? 38.822 10.943 -32.576 1.00 79.69 740 LEU A C 1
ATOM 5739 O O . LEU A 1 740 ? 39.579 10.027 -32.273 1.00 79.69 740 LEU A O 1
ATOM 5743 N N . LEU A 1 741 ? 39.236 12.027 -33.231 1.00 81.94 741 LEU A N 1
ATOM 5744 C CA . LEU A 1 741 ? 40.624 12.230 -33.646 1.00 81.94 741 LEU A CA 1
ATOM 5745 C C . LEU A 1 741 ? 41.569 12.370 -32.448 1.00 81.94 741 LEU A C 1
ATOM 5747 O O . LEU A 1 741 ? 42.640 11.770 -32.427 1.00 81.94 741 LEU A O 1
ATOM 5751 N N . ALA A 1 742 ? 41.165 13.118 -31.415 1.00 80.62 742 ALA A N 1
ATOM 5752 C CA . ALA A 1 742 ? 41.955 13.241 -30.193 1.00 80.62 742 ALA A CA 1
ATOM 5753 C C . ALA A 1 742 ? 42.126 11.892 -29.469 1.00 80.62 742 ALA A C 1
ATOM 5755 O O . ALA A 1 742 ? 43.181 11.645 -28.890 1.00 80.62 742 ALA A O 1
ATOM 5756 N N . GLU A 1 743 ? 41.107 11.029 -29.500 1.00 79.81 743 GLU A N 1
ATOM 5757 C CA . GLU A 1 743 ? 41.160 9.677 -28.932 1.00 79.81 743 GLU A CA 1
ATOM 5758 C C . GLU A 1 743 ? 42.047 8.739 -29.761 1.00 79.81 743 GLU A C 1
ATOM 5760 O O . GLU A 1 743 ? 42.894 8.064 -29.185 1.00 79.81 743 GLU A O 1
ATOM 5765 N N . ALA A 1 744 ? 41.937 8.763 -31.094 1.00 81.38 744 ALA A N 1
ATOM 5766 C CA . ALA A 1 744 ? 42.819 8.006 -31.986 1.00 81.38 744 ALA A CA 1
ATOM 5767 C C . ALA A 1 744 ? 44.297 8.381 -31.770 1.00 81.38 744 ALA A C 1
ATOM 5769 O O . ALA A 1 744 ? 45.136 7.509 -31.543 1.00 81.38 744 ALA A O 1
ATOM 5770 N N . ASN A 1 745 ? 44.598 9.683 -31.715 1.00 82.25 745 ASN A N 1
ATOM 5771 C CA . ASN A 1 745 ? 45.946 10.184 -31.439 1.00 82.25 745 ASN A CA 1
ATOM 5772 C C . ASN A 1 745 ? 46.441 9.772 -30.038 1.00 82.25 745 ASN A C 1
ATOM 5774 O O . ASN A 1 745 ? 47.598 9.388 -29.878 1.00 82.25 745 ASN A O 1
ATOM 5778 N N . ALA A 1 746 ? 45.579 9.824 -29.014 1.00 80.56 746 ALA A N 1
ATOM 5779 C CA . ALA A 1 746 ? 45.926 9.401 -27.652 1.00 80.56 746 ALA A CA 1
ATOM 5780 C C . ALA A 1 746 ? 46.178 7.886 -27.540 1.00 80.56 746 ALA A C 1
ATOM 5782 O O . ALA A 1 746 ? 46.981 7.465 -26.710 1.00 80.56 746 ALA A O 1
ATOM 5783 N N . ASN A 1 747 ? 45.533 7.085 -28.393 1.00 80.25 747 ASN A N 1
ATOM 5784 C CA . ASN A 1 747 ? 45.767 5.646 -28.524 1.00 80.25 747 ASN A CA 1
ATOM 5785 C C . ASN A 1 747 ? 47.024 5.309 -29.351 1.00 80.25 747 ASN A C 1
ATOM 5787 O O . ASN A 1 747 ? 47.325 4.133 -29.550 1.00 80.25 747 ASN A O 1
ATOM 5791 N N . GLY A 1 748 ? 47.768 6.317 -29.820 1.00 82.25 748 GLY A N 1
ATOM 5792 C CA . GLY A 1 748 ? 48.995 6.136 -30.592 1.00 82.25 748 GLY A CA 1
ATOM 5793 C C . GLY A 1 748 ? 48.772 5.837 -32.076 1.00 82.25 748 GLY A C 1
ATOM 5794 O O . GLY A 1 748 ? 49.707 5.387 -32.736 1.00 82.25 748 GLY A O 1
ATOM 5795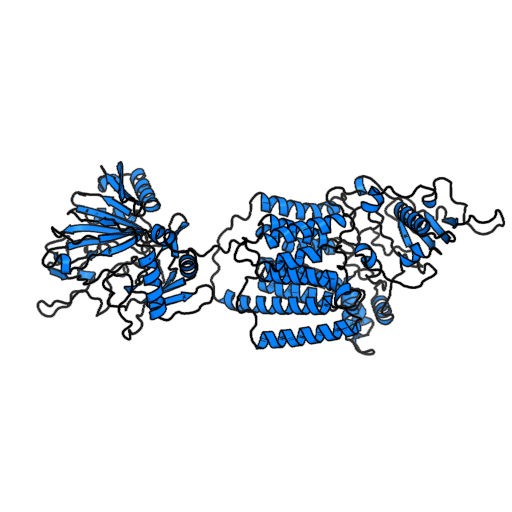 N N . GLU A 1 749 ? 47.572 6.073 -32.620 1.00 83.94 749 GLU A N 1
ATOM 5796 C CA . GLU A 1 749 ? 47.351 5.991 -34.067 1.00 83.94 749 GLU A CA 1
ATOM 5797 C C . GLU A 1 749 ? 48.001 7.183 -34.764 1.00 83.94 749 GLU A C 1
ATOM 5799 O O . GLU A 1 749 ? 47.587 8.326 -34.587 1.00 83.94 749 GLU A O 1
ATOM 5804 N N . THR A 1 750 ? 49.029 6.902 -35.561 1.00 75.25 750 THR A N 1
ATOM 5805 C CA . THR A 1 750 ? 49.787 7.913 -36.310 1.00 75.25 750 THR A CA 1
ATOM 5806 C C . THR A 1 750 ? 49.595 7.815 -37.821 1.00 75.25 750 THR A C 1
ATOM 5808 O O . THR A 1 750 ? 49.987 8.749 -38.519 1.00 75.25 750 THR A O 1
ATOM 5811 N N . ASP A 1 751 ? 48.978 6.731 -38.307 1.00 81.44 751 ASP A N 1
ATOM 5812 C CA . ASP A 1 751 ? 48.713 6.459 -39.723 1.00 81.44 751 ASP A CA 1
ATOM 5813 C C . ASP A 1 751 ? 47.206 6.283 -39.975 1.00 81.44 751 ASP A C 1
ATOM 5815 O O . ASP A 1 751 ? 46.639 5.218 -39.712 1.00 81.44 751 ASP A O 1
ATOM 5819 N N . TYR A 1 752 ? 46.530 7.348 -40.414 1.00 82.19 752 TYR A N 1
ATOM 5820 C CA . TYR A 1 752 ? 45.109 7.301 -40.772 1.00 82.19 752 TYR A CA 1
ATOM 5821 C C . TYR A 1 752 ? 44.719 8.351 -41.818 1.00 82.19 752 TYR A C 1
ATOM 5823 O O . TYR A 1 752 ? 45.314 9.421 -41.922 1.00 82.19 752 TYR A O 1
ATOM 5831 N N . LEU A 1 753 ? 43.650 8.048 -42.555 1.00 83.69 753 LEU A N 1
ATOM 5832 C CA . LEU A 1 753 ? 43.010 8.876 -43.570 1.00 83.69 753 LEU A CA 1
ATOM 5833 C C . LEU A 1 753 ? 41.539 9.078 -43.198 1.00 83.69 753 LEU A C 1
ATOM 5835 O O . LEU A 1 753 ? 40.816 8.114 -42.930 1.00 83.69 753 LEU A O 1
ATOM 5839 N N . ILE A 1 754 ? 41.098 10.332 -43.219 1.00 83.75 754 ILE A N 1
ATOM 5840 C CA . ILE A 1 754 ? 39.732 10.756 -42.927 1.00 83.75 754 ILE A CA 1
ATOM 5841 C C . ILE A 1 754 ? 39.254 11.669 -44.053 1.00 83.75 754 ILE A C 1
ATOM 5843 O O . ILE A 1 754 ? 39.883 12.682 -44.346 1.00 83.75 754 ILE A O 1
ATOM 5847 N N . GLN A 1 755 ? 38.115 11.338 -44.655 1.00 84.06 755 GLN A N 1
ATOM 5848 C CA . GLN A 1 755 ? 37.446 12.177 -45.646 1.00 84.06 755 GLN A CA 1
ATOM 5849 C C . GLN A 1 755 ? 36.070 12.569 -45.126 1.00 84.06 755 GLN A C 1
ATOM 5851 O O . GLN A 1 755 ? 35.276 11.696 -44.774 1.00 84.06 755 GLN A O 1
ATOM 5856 N N . TYR A 1 756 ? 35.765 13.864 -45.089 1.00 83.12 756 TYR A N 1
ATOM 5857 C CA . TYR A 1 756 ? 34.462 14.351 -44.639 1.00 83.12 756 TYR A CA 1
ATOM 5858 C C . TYR A 1 756 ? 33.977 15.554 -45.446 1.00 83.12 756 TYR A C 1
ATOM 5860 O O . TYR A 1 756 ? 34.762 16.335 -45.975 1.00 83.12 756 TYR A O 1
ATOM 5868 N N . THR A 1 757 ? 32.662 15.721 -45.500 1.00 79.25 757 THR A N 1
ATOM 5869 C CA . THR A 1 757 ? 31.971 16.815 -46.183 1.00 79.25 757 THR A CA 1
ATOM 5870 C C . THR A 1 757 ? 31.288 17.702 -45.144 1.00 79.25 757 THR A C 1
ATOM 5872 O O . THR A 1 757 ? 30.555 17.201 -44.286 1.00 79.25 757 THR A O 1
ATOM 5875 N N . LYS A 1 758 ? 31.520 19.021 -45.192 1.00 76.81 758 LYS A N 1
ATOM 5876 C CA . LYS A 1 758 ? 30.781 19.981 -44.356 1.00 76.81 758 LYS A CA 1
ATOM 5877 C C . LYS A 1 758 ? 29.364 20.143 -44.883 1.00 76.81 758 LYS A C 1
ATOM 5879 O O . LYS A 1 758 ? 29.171 20.278 -46.088 1.00 76.81 758 LYS A O 1
ATOM 5884 N N . LEU A 1 759 ? 28.390 20.184 -43.981 1.00 70.81 759 LEU A N 1
ATOM 5885 C CA . LEU A 1 759 ? 27.000 20.408 -44.356 1.00 70.81 759 LEU A CA 1
ATOM 5886 C C . LEU A 1 759 ? 26.568 21.853 -44.055 1.00 70.81 759 LEU A C 1
ATOM 5888 O O . LEU A 1 759 ? 27.032 22.431 -43.063 1.00 70.81 759 LEU A O 1
ATOM 5892 N N . PRO A 1 760 ? 25.689 22.452 -44.885 1.00 61.56 760 PRO A N 1
ATOM 5893 C CA . PRO A 1 760 ? 25.142 23.782 -44.632 1.00 61.56 760 PRO A CA 1
ATOM 5894 C C . PRO A 1 760 ? 24.428 23.836 -43.277 1.00 61.56 760 PRO A C 1
ATOM 5896 O O . PRO A 1 760 ? 23.839 22.856 -42.833 1.00 61.56 760 PRO A O 1
ATOM 5899 N N . SER A 1 761 ? 24.431 24.989 -42.613 1.00 53.16 761 SER A N 1
ATOM 5900 C CA . SER A 1 761 ? 23.657 25.186 -41.385 1.00 53.16 761 SER A CA 1
ATOM 5901 C C . SER A 1 761 ? 22.171 25.417 -41.706 1.00 53.16 761 SER A C 1
ATOM 5903 O O . SER A 1 761 ? 21.827 26.503 -42.168 1.00 53.16 761 SER A O 1
ATOM 5905 N N . GLY A 1 762 ? 21.285 24.447 -41.439 1.00 51.47 762 GLY A N 1
ATOM 5906 C CA . GLY A 1 762 ? 19.824 24.645 -41.497 1.00 51.47 762 GLY A CA 1
ATOM 5907 C C . GLY A 1 762 ? 18.996 23.366 -41.689 1.00 51.47 762 GLY A C 1
ATOM 5908 O O . GLY A 1 762 ? 19.320 22.551 -42.529 1.00 51.47 762 GLY A O 1
ATOM 5909 N N . ASP A 1 763 ? 17.886 23.227 -40.956 1.00 48.06 763 ASP A N 1
ATOM 5910 C CA . ASP A 1 763 ? 17.066 22.007 -40.759 1.00 48.06 763 ASP A CA 1
ATOM 5911 C C . ASP A 1 763 ? 16.446 21.307 -41.993 1.00 48.06 763 ASP A C 1
ATOM 5913 O O . ASP A 1 763 ? 15.759 20.296 -41.824 1.00 48.06 763 ASP A O 1
ATOM 5917 N N . ARG A 1 764 ? 16.589 21.820 -43.219 1.00 44.59 764 ARG A N 1
ATOM 5918 C CA . ARG A 1 764 ? 15.918 21.244 -44.396 1.00 44.59 764 ARG A CA 1
ATOM 5919 C C . ARG A 1 764 ? 16.835 21.277 -45.617 1.00 44.59 764 ARG A C 1
ATOM 5921 O O . ARG A 1 764 ? 17.160 22.349 -46.109 1.00 44.59 764 ARG A O 1
ATOM 5928 N N . VAL A 1 765 ? 17.136 20.079 -46.129 1.00 48.34 765 VAL A N 1
ATOM 5929 C CA . VAL A 1 765 ? 17.903 19.771 -47.355 1.00 48.34 765 VAL A CA 1
ATOM 5930 C C . VAL A 1 765 ? 19.430 19.823 -47.174 1.00 48.34 765 VAL A C 1
ATOM 5932 O O . VAL A 1 765 ? 20.105 20.755 -47.595 1.00 48.34 765 VAL A O 1
ATOM 5935 N N . PHE A 1 766 ? 19.985 18.766 -46.569 1.00 51.00 766 PHE A N 1
ATOM 5936 C CA . PHE A 1 766 ? 21.426 18.603 -46.316 1.00 51.00 766 PHE A CA 1
ATOM 5937 C C . PHE A 1 766 ? 22.167 17.716 -47.338 1.00 51.00 766 PHE A C 1
ATOM 5939 O O . PHE A 1 766 ? 23.348 17.439 -47.155 1.00 51.00 766 PHE A O 1
ATOM 5946 N N . PHE A 1 767 ? 21.497 17.218 -48.381 1.00 51.28 767 PHE A N 1
ATOM 5947 C CA . PHE A 1 767 ? 22.005 16.066 -49.143 1.00 51.28 767 PHE A CA 1
ATOM 5948 C C . PHE A 1 767 ? 22.623 16.392 -50.501 1.00 51.28 767 PHE A C 1
ATOM 5950 O O . PHE A 1 767 ? 23.577 15.721 -50.892 1.00 51.28 767 PHE A O 1
ATOM 5957 N N . ASP A 1 768 ? 22.148 17.450 -51.160 1.00 45.56 768 ASP A N 1
ATOM 5958 C CA . ASP A 1 768 ? 22.520 17.753 -52.550 1.00 45.56 768 ASP A CA 1
ATOM 5959 C C . ASP A 1 768 ? 23.566 18.871 -52.696 1.00 45.56 768 ASP A C 1
ATOM 5961 O O . ASP A 1 768 ? 24.022 19.154 -53.801 1.00 45.56 768 ASP A O 1
ATOM 5965 N N . ALA A 1 769 ? 23.998 19.500 -51.600 1.00 48.22 769 ALA A N 1
ATOM 5966 C CA . ALA A 1 769 ? 24.980 20.583 -51.641 1.00 48.22 769 ALA A CA 1
ATOM 5967 C C . ALA A 1 769 ? 26.308 20.147 -51.008 1.00 48.22 769 ALA A C 1
ATOM 5969 O O . ALA A 1 769 ? 26.579 20.424 -49.840 1.00 48.22 769 ALA A O 1
ATOM 5970 N N . ALA A 1 770 ? 27.155 19.468 -51.785 1.00 52.22 770 ALA A N 1
ATOM 5971 C CA . ALA A 1 770 ? 28.560 19.295 -51.429 1.00 52.22 770 ALA A CA 1
ATOM 5972 C C . ALA A 1 770 ? 29.268 20.656 -51.522 1.00 52.22 770 ALA A C 1
ATOM 5974 O O . ALA A 1 770 ? 29.740 21.058 -52.583 1.00 52.22 770 ALA A O 1
ATOM 5975 N N . THR A 1 771 ? 29.342 21.383 -50.410 1.00 53.44 771 THR A N 1
ATOM 5976 C CA . THR A 1 771 ? 30.221 22.549 -50.294 1.00 53.44 771 THR A CA 1
ATOM 5977 C C . THR A 1 771 ? 31.489 22.113 -49.567 1.00 53.44 771 THR A C 1
ATOM 5979 O O . THR A 1 771 ? 31.559 22.177 -48.342 1.00 53.44 771 THR A O 1
ATOM 5982 N N . ASN A 1 772 ? 32.474 21.654 -50.344 1.00 62.28 772 ASN A N 1
ATOM 5983 C CA . ASN A 1 772 ? 33.850 21.320 -49.945 1.00 62.28 772 ASN A CA 1
ATOM 5984 C C . ASN A 1 772 ? 34.017 20.027 -49.117 1.00 62.28 772 ASN A C 1
ATOM 5986 O O . ASN A 1 772 ? 33.855 20.010 -47.895 1.00 62.28 772 ASN A O 1
ATOM 5990 N N . THR A 1 773 ? 34.411 18.942 -49.793 1.00 68.69 773 THR A N 1
ATOM 5991 C CA . THR A 1 773 ? 34.891 17.704 -49.158 1.00 68.69 773 THR A CA 1
ATOM 5992 C C . THR A 1 773 ? 36.377 17.852 -48.807 1.00 68.69 773 THR A C 1
ATOM 5994 O O . THR A 1 773 ? 37.198 18.158 -49.670 1.00 68.69 773 THR A O 1
ATOM 5997 N N . CYS A 1 774 ? 36.709 17.630 -47.536 1.00 73.25 774 CYS A N 1
ATOM 5998 C CA . CYS A 1 774 ? 38.046 17.724 -46.945 1.00 73.25 774 CYS A CA 1
ATOM 5999 C C . CYS A 1 774 ? 38.687 16.335 -46.876 1.00 73.25 774 CYS A C 1
ATOM 6001 O O . CYS A 1 774 ? 38.008 15.369 -46.513 1.00 73.25 774 CYS A O 1
ATOM 6003 N N . VAL A 1 775 ? 39.988 16.240 -47.153 1.00 75.19 775 VAL A N 1
ATOM 6004 C CA . VAL A 1 775 ? 40.782 15.020 -46.945 1.00 75.19 775 VAL A CA 1
ATOM 6005 C C . VAL A 1 775 ? 41.899 15.329 -45.954 1.00 75.19 775 VAL A C 1
ATOM 6007 O O . VAL A 1 775 ? 42.720 16.211 -46.188 1.00 75.19 775 VAL A O 1
ATOM 6010 N N . LEU A 1 776 ? 41.919 14.597 -44.843 1.00 73.06 776 LEU A N 1
ATOM 6011 C CA . LEU A 1 776 ? 42.923 14.689 -43.790 1.00 73.06 776 LEU A CA 1
ATOM 6012 C C . LEU A 1 776 ? 43.691 13.367 -43.722 1.00 73.06 776 LEU A C 1
ATOM 6014 O O . LEU A 1 776 ? 43.075 12.316 -43.545 1.00 73.06 776 LEU A O 1
ATOM 6018 N N . SER A 1 777 ? 45.020 13.417 -43.805 1.00 70.44 777 SER A N 1
ATOM 6019 C CA . SER A 1 777 ? 45.882 12.265 -43.531 1.00 70.44 777 SER A CA 1
ATOM 6020 C C . SER A 1 777 ? 46.912 12.581 -42.450 1.00 70.44 777 SER A C 1
ATOM 6022 O O . SER A 1 777 ? 47.397 13.708 -42.337 1.00 70.44 777 SER A O 1
ATOM 6024 N N . SER A 1 778 ? 47.255 11.568 -41.662 1.00 68.81 778 SER A N 1
ATOM 6025 C CA . SER A 1 778 ? 48.421 11.553 -40.782 1.00 68.81 778 SER A CA 1
ATOM 6026 C C . SER A 1 778 ? 49.295 10.381 -41.222 1.00 68.81 778 SER A C 1
ATOM 6028 O O . SER A 1 778 ? 48.757 9.280 -41.231 1.00 68.81 778 SER A O 1
ATOM 6030 N N . PRO A 1 779 ? 50.577 10.579 -41.599 1.00 58.03 779 PRO A N 1
ATOM 6031 C CA . PRO A 1 779 ? 51.223 11.869 -41.868 1.00 58.03 779 PRO A CA 1
ATOM 6032 C C . PRO A 1 779 ? 50.607 12.595 -43.092 1.00 58.03 779 PRO A C 1
ATOM 6034 O O . PRO A 1 779 ? 49.914 11.967 -43.901 1.00 58.03 779 PRO A O 1
ATOM 603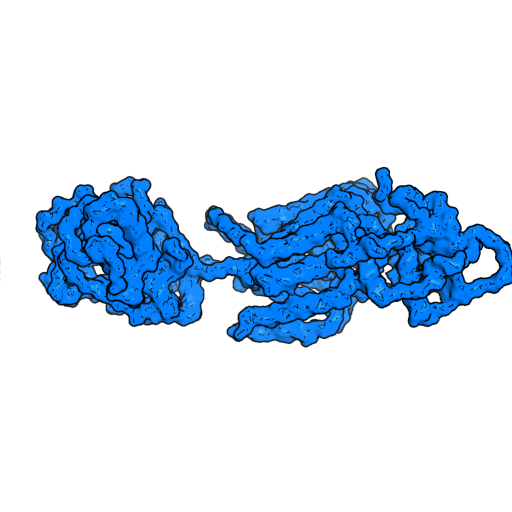7 N N . PRO A 1 780 ? 50.810 13.920 -43.238 1.00 61.47 780 PRO A N 1
ATOM 6038 C CA . PRO A 1 780 ? 50.297 14.677 -44.382 1.00 61.47 780 PRO A CA 1
ATOM 6039 C C . PRO A 1 780 ? 50.844 14.119 -45.708 1.00 61.47 780 PRO A C 1
ATOM 6041 O O . PRO A 1 780 ? 51.977 13.624 -45.739 1.00 61.47 780 PRO A O 1
ATOM 6044 N N . PRO A 1 781 ? 50.063 14.175 -46.802 1.00 57.75 781 PRO A N 1
ATOM 6045 C CA . PRO A 1 781 ? 50.488 13.601 -48.066 1.00 57.75 781 PRO A CA 1
ATOM 6046 C C . PRO A 1 781 ? 51.660 14.416 -48.643 1.00 57.75 781 PRO A C 1
ATOM 6048 O O . PRO A 1 781 ? 51.737 15.628 -48.424 1.00 57.75 781 PRO A O 1
ATOM 6051 N N . PRO A 1 782 ? 52.594 13.784 -49.376 1.00 51.72 782 PRO A N 1
ATOM 6052 C CA . PRO A 1 782 ? 53.679 14.506 -50.028 1.00 51.72 782 PRO A CA 1
ATOM 6053 C C . PRO A 1 782 ? 53.113 15.514 -51.046 1.00 51.72 782 PRO A C 1
ATOM 6055 O O . PRO A 1 782 ? 52.141 15.201 -51.741 1.00 51.72 782 PRO A O 1
ATOM 6058 N N . PRO A 1 783 ? 53.698 16.719 -51.166 1.00 48.34 783 PRO A N 1
ATOM 6059 C CA . PRO A 1 783 ? 53.176 17.738 -52.063 1.00 48.34 783 PRO A CA 1
ATOM 6060 C C . PRO A 1 783 ? 53.292 17.286 -53.528 1.00 48.34 783 PRO A C 1
ATOM 6062 O O . PRO A 1 783 ? 54.387 17.043 -54.033 1.00 48.34 783 PRO A O 1
ATOM 6065 N N . SER A 1 784 ? 52.140 17.261 -54.207 1.00 48.00 784 SER A N 1
ATOM 6066 C CA . SER A 1 784 ? 51.887 17.080 -55.651 1.00 48.00 784 SER A CA 1
ATOM 6067 C C . SER A 1 784 ? 51.761 15.651 -56.221 1.00 48.00 784 SER A C 1
ATOM 6069 O O . SER A 1 784 ? 52.716 14.901 -56.380 1.00 48.00 784 SER A O 1
ATOM 6071 N N . SER A 1 785 ? 50.556 15.309 -56.686 1.00 37.72 785 SER A N 1
ATOM 6072 C CA . SER A 1 785 ? 50.205 15.354 -58.117 1.00 37.72 785 SER A CA 1
ATOM 6073 C C . SER A 1 785 ? 48.688 15.175 -58.291 1.00 37.72 785 SER A C 1
ATOM 6075 O O . SER A 1 785 ? 48.028 14.405 -57.604 1.00 37.72 785 SER A O 1
ATOM 6077 N N . SER A 1 786 ? 48.126 15.995 -59.167 1.00 44.34 786 SER A N 1
ATOM 6078 C CA . SER A 1 786 ? 46.703 16.224 -59.414 1.00 44.34 786 SER A CA 1
ATOM 6079 C C . SER A 1 786 ? 45.876 14.976 -59.760 1.00 44.34 786 SER A C 1
ATOM 6081 O O . SER A 1 786 ? 46.182 14.297 -60.737 1.00 44.34 786 SER A O 1
ATOM 6083 N N . SER A 1 787 ? 44.733 14.779 -59.092 1.00 40.06 787 SER A N 1
ATOM 6084 C CA . SER A 1 787 ? 43.397 14.747 -59.728 1.00 40.06 787 SER A CA 1
ATOM 6085 C C . SER A 1 787 ? 42.274 14.440 -58.720 1.00 40.06 787 SER A C 1
ATOM 6087 O O . SER A 1 787 ? 42.441 13.658 -57.791 1.00 40.06 787 SER A O 1
ATOM 6089 N N . SER A 1 788 ? 41.106 15.035 -58.986 1.00 40.56 788 SER A N 1
ATOM 6090 C CA . SER A 1 788 ? 39.796 14.905 -58.319 1.00 40.56 788 SER A CA 1
ATOM 6091 C C . SER A 1 788 ? 39.554 15.764 -57.062 1.00 40.56 788 SER A C 1
ATOM 6093 O O . SER A 1 788 ? 40.085 15.504 -55.998 1.00 40.56 788 SER A O 1
ATOM 6095 N N . SER A 1 789 ? 38.747 16.820 -57.247 1.00 44.78 789 SER A N 1
ATOM 6096 C CA . SER A 1 789 ? 37.771 17.491 -56.350 1.00 44.78 789 SER A CA 1
ATOM 6097 C C . SER A 1 789 ? 37.967 17.660 -54.825 1.00 44.78 789 SER A C 1
ATOM 6099 O O . SER A 1 789 ? 37.098 18.274 -54.210 1.00 44.78 789 SER A O 1
ATOM 6101 N N . SER A 1 790 ? 39.030 17.181 -54.184 1.00 49.94 790 SER A N 1
ATOM 6102 C CA . SER A 1 790 ? 39.289 17.366 -52.751 1.00 49.94 790 SER A CA 1
ATOM 6103 C C . SER A 1 790 ? 40.298 18.490 -52.527 1.00 49.94 790 SER A C 1
ATOM 6105 O O . SER A 1 790 ? 41.471 18.354 -52.872 1.00 49.94 790 SER A O 1
ATOM 6107 N N . SER A 1 791 ? 39.849 19.607 -51.957 1.00 54.94 791 SER A N 1
ATOM 6108 C CA . SER A 1 791 ? 40.723 20.690 -51.497 1.00 54.94 791 SER A CA 1
ATOM 6109 C C . SER A 1 791 ? 41.454 20.285 -50.212 1.00 54.94 791 SER A C 1
ATOM 6111 O O . SER A 1 791 ? 40.844 19.652 -49.346 1.00 54.94 791 SER A O 1
ATOM 6113 N N . GLU A 1 792 ? 42.724 20.684 -50.058 1.00 58.47 792 GLU A N 1
ATOM 6114 C CA . GLU A 1 792 ? 43.407 20.653 -48.756 1.00 58.47 792 GLU A CA 1
ATOM 6115 C C . GLU A 1 792 ? 42.554 21.361 -47.694 1.00 58.47 792 GLU A C 1
ATOM 6117 O O . GLU A 1 792 ? 41.894 22.369 -47.962 1.00 58.47 792 GLU A O 1
ATOM 6122 N N . CYS A 1 793 ? 42.544 20.796 -46.490 1.00 64.31 793 CYS A N 1
ATOM 6123 C CA . CYS A 1 793 ? 41.755 21.296 -45.377 1.00 64.31 793 CYS A CA 1
ATOM 6124 C C . CYS A 1 793 ? 42.185 22.719 -44.977 1.00 64.31 793 CYS A C 1
ATOM 6126 O O . CYS A 1 793 ? 43.369 22.981 -44.775 1.00 64.31 793 CYS A O 1
ATOM 6128 N N . ALA A 1 794 ? 41.224 23.643 -44.855 1.00 66.44 794 ALA A N 1
ATOM 6129 C CA . ALA A 1 794 ? 41.492 25.009 -44.407 1.00 66.44 794 ALA A CA 1
ATOM 6130 C C . ALA A 1 794 ? 42.087 25.037 -42.974 1.00 66.44 794 ALA A C 1
ATOM 6132 O O . ALA A 1 794 ? 41.846 24.119 -42.188 1.00 66.44 794 ALA A O 1
ATOM 6133 N N . PRO A 1 795 ? 42.845 26.080 -42.578 1.00 62.31 795 PRO A N 1
ATOM 6134 C CA . PRO A 1 795 ? 43.509 26.125 -41.267 1.00 62.31 795 PRO A CA 1
ATOM 6135 C C . PRO A 1 795 ? 42.559 26.092 -40.056 1.00 62.31 795 PRO A C 1
ATOM 6137 O O . PRO A 1 795 ? 42.977 25.753 -38.953 1.00 62.31 795 PRO A O 1
ATOM 6140 N N . ASP A 1 796 ? 41.288 26.456 -40.243 1.00 65.38 796 ASP A N 1
ATOM 6141 C CA . ASP A 1 796 ? 40.242 26.514 -39.216 1.00 65.38 796 ASP A CA 1
ATOM 6142 C C . ASP A 1 796 ? 39.401 25.224 -39.116 1.00 65.38 796 ASP A C 1
ATOM 6144 O O . ASP A 1 796 ? 38.406 25.166 -38.386 1.00 65.38 796 ASP A O 1
ATOM 6148 N N . GLU A 1 797 ? 39.787 24.174 -39.843 1.00 71.88 797 GLU A N 1
ATOM 6149 C CA . GLU A 1 797 ? 39.047 22.918 -39.914 1.00 71.88 797 GLU A CA 1
ATOM 6150 C C . GLU A 1 797 ? 38.947 22.206 -38.551 1.00 71.88 797 GLU A C 1
ATOM 6152 O O . GLU A 1 797 ? 39.896 22.218 -37.759 1.00 71.88 797 GLU A O 1
ATOM 6157 N N . PRO A 1 798 ? 37.815 21.534 -38.242 1.00 66.50 798 PRO A N 1
ATOM 6158 C CA . PRO A 1 798 ? 37.620 20.836 -36.972 1.00 66.50 798 PRO A CA 1
ATOM 6159 C C . PRO A 1 798 ? 38.802 19.938 -36.559 1.00 66.50 798 PRO A C 1
ATOM 6161 O O . PRO A 1 798 ? 39.223 20.073 -35.412 1.00 66.50 798 PRO A O 1
ATOM 6164 N N . PRO A 1 799 ? 39.410 19.118 -37.442 1.00 66.06 799 PRO A N 1
ATOM 6165 C CA . PRO A 1 799 ? 40.578 18.293 -37.116 1.00 66.06 799 PRO A CA 1
ATOM 6166 C C . PRO A 1 799 ? 41.830 19.032 -36.633 1.00 66.06 799 PRO A C 1
ATOM 6168 O O . PRO A 1 799 ? 42.638 18.438 -35.927 1.00 66.06 799 PRO A O 1
ATOM 6171 N N . LEU A 1 800 ? 42.003 20.302 -37.012 1.00 69.00 800 LEU A N 1
ATOM 6172 C CA . LEU A 1 800 ? 43.171 21.115 -36.652 1.00 69.00 800 LEU A CA 1
ATOM 6173 C C . LEU A 1 800 ? 42.989 21.838 -35.312 1.00 69.00 800 LEU A C 1
ATOM 6175 O O . LEU A 1 800 ? 43.937 22.384 -34.749 1.00 69.00 800 LEU A O 1
ATOM 6179 N N . ASN A 1 801 ? 41.771 21.827 -34.771 1.00 73.12 801 ASN A N 1
ATOM 6180 C CA . ASN A 1 801 ? 41.484 22.423 -33.480 1.00 73.12 801 ASN A CA 1
ATOM 6181 C C . ASN A 1 801 ? 41.921 21.495 -32.329 1.00 73.12 801 ASN A C 1
ATOM 6183 O O . ASN A 1 801 ? 41.785 20.274 -32.433 1.00 73.12 801 ASN A O 1
ATOM 6187 N N . PRO A 1 802 ? 42.349 22.043 -31.174 1.00 74.62 802 PRO A N 1
ATOM 6188 C CA . PRO A 1 802 ? 42.738 21.235 -30.021 1.00 74.62 802 PRO A CA 1
ATOM 6189 C C . PRO A 1 802 ? 41.594 20.327 -29.553 1.00 74.62 802 PRO A C 1
ATOM 6191 O O . PRO A 1 802 ? 40.412 20.646 -29.724 1.00 74.62 802 PRO A O 1
ATOM 6194 N N . GLY A 1 803 ? 41.935 19.202 -28.924 1.00 71.62 803 GLY A N 1
ATOM 6195 C CA . GLY A 1 803 ? 40.946 18.297 -28.341 1.00 71.62 803 GLY A CA 1
ATOM 6196 C C . GLY A 1 803 ? 40.006 19.015 -27.364 1.00 71.62 803 GLY A C 1
ATOM 6197 O O . GLY A 1 803 ? 40.368 20.012 -26.736 1.00 71.62 803 GLY A O 1
ATOM 6198 N N . LEU A 1 804 ? 38.781 18.505 -27.227 1.00 75.94 804 LEU A N 1
ATOM 6199 C CA . LEU A 1 804 ? 37.777 19.119 -26.357 1.00 75.94 804 LEU A CA 1
ATOM 6200 C C . LEU A 1 804 ? 38.276 19.209 -24.891 1.00 75.94 804 LEU A C 1
ATOM 6202 O O . LEU A 1 804 ? 38.894 18.259 -24.384 1.00 75.94 804 LEU A O 1
ATOM 6206 N N . PRO A 1 805 ? 37.970 20.298 -24.157 1.00 75.62 805 PRO A N 1
ATOM 6207 C CA . PRO A 1 805 ? 38.183 20.376 -22.714 1.00 75.62 805 PRO A CA 1
ATOM 6208 C C . PRO A 1 805 ? 37.560 19.180 -21.987 1.00 75.62 805 PRO A C 1
ATOM 6210 O O . PRO A 1 805 ? 36.566 18.609 -22.442 1.00 75.62 805 PRO A O 1
ATOM 6213 N N . TRP A 1 806 ? 38.120 18.805 -20.833 1.00 71.94 806 TRP A N 1
ATOM 6214 C CA . TRP A 1 806 ? 37.647 17.645 -20.063 1.00 71.94 806 TRP A CA 1
ATOM 6215 C C . TRP A 1 806 ? 36.143 17.722 -19.761 1.00 71.94 806 TRP A C 1
ATOM 6217 O O . TRP A 1 806 ? 35.450 16.710 -19.842 1.00 71.94 806 TRP A O 1
ATOM 6227 N N . TRP A 1 807 ? 35.638 18.925 -19.465 1.00 70.06 807 TRP A N 1
ATOM 6228 C CA . TRP A 1 807 ? 34.236 19.130 -19.139 1.00 70.06 807 TRP A CA 1
ATOM 6229 C C . TRP A 1 807 ? 33.356 18.904 -20.363 1.00 70.06 807 TRP A C 1
ATOM 6231 O O . TRP A 1 807 ? 32.386 18.193 -20.214 1.00 70.06 807 TRP A O 1
ATOM 6241 N N . GLN A 1 808 ? 33.718 19.370 -21.567 1.00 70.31 808 GLN A N 1
ATOM 6242 C CA . GLN A 1 808 ? 32.953 19.116 -22.802 1.00 70.31 808 GLN A CA 1
ATOM 6243 C C . GLN A 1 808 ? 32.982 17.644 -23.212 1.00 70.31 808 GLN A C 1
ATOM 6245 O O . GLN A 1 808 ? 31.954 17.106 -23.606 1.00 70.31 808 GLN A O 1
ATOM 6250 N N . ARG A 1 809 ? 34.133 16.970 -23.067 1.00 67.38 809 ARG A N 1
ATOM 6251 C CA . ARG A 1 809 ? 34.241 15.514 -23.291 1.00 67.38 809 ARG A CA 1
ATOM 6252 C C . ARG A 1 809 ? 33.336 14.711 -22.370 1.00 67.38 809 ARG A C 1
ATOM 6254 O O . ARG A 1 809 ? 32.928 13.614 -22.730 1.00 67.38 809 ARG A O 1
ATOM 6261 N N . LYS A 1 810 ? 33.085 15.226 -21.165 1.00 62.06 810 LYS A N 1
ATOM 6262 C CA . LYS A 1 810 ? 32.125 14.641 -20.242 1.00 62.06 810 LYS A CA 1
ATOM 6263 C C . LYS A 1 810 ? 30.718 15.094 -20.608 1.00 62.06 810 LYS A C 1
ATOM 6265 O O . LYS A 1 810 ? 29.906 14.227 -20.847 1.00 62.06 810 LYS A O 1
ATOM 6270 N N . THR A 1 811 ? 30.436 16.394 -20.696 1.00 59.84 811 THR A N 1
ATOM 6271 C CA . THR A 1 811 ? 29.090 16.989 -20.716 1.00 59.84 811 THR A CA 1
ATOM 6272 C C . THR A 1 811 ? 28.317 16.869 -22.022 1.00 59.84 811 THR A C 1
ATOM 6274 O O . THR A 1 811 ? 27.082 16.893 -21.991 1.00 59.84 811 THR A O 1
ATOM 6277 N N . LEU A 1 812 ? 29.024 16.753 -23.145 1.00 63.91 812 LEU A N 1
ATOM 6278 C CA . LEU A 1 812 ? 28.427 16.627 -24.465 1.00 63.91 812 LEU A CA 1
ATOM 6279 C C . LEU A 1 812 ? 28.329 15.173 -24.860 1.00 63.91 812 LEU A C 1
ATOM 6281 O O . LEU A 1 812 ? 29.247 14.380 -24.646 1.00 63.91 812 LEU A O 1
ATOM 6285 N N . LEU A 1 813 ? 27.199 14.851 -25.468 1.00 57.88 813 LEU A N 1
ATOM 6286 C CA . LEU A 1 813 ? 26.916 13.501 -25.856 1.00 57.88 813 LEU A CA 1
ATOM 6287 C C . LEU A 1 813 ? 26.621 13.474 -27.346 1.00 57.88 813 LEU A C 1
ATOM 6289 O O . LEU A 1 813 ? 25.636 14.019 -27.841 1.00 57.88 813 LEU A O 1
ATOM 6293 N N . PHE A 1 814 ? 27.574 12.900 -28.064 1.00 65.19 814 PHE A N 1
ATOM 6294 C CA . PHE A 1 814 ? 27.606 12.938 -29.505 1.00 65.19 814 PHE A CA 1
ATOM 6295 C C . PHE A 1 814 ? 27.219 11.601 -30.091 1.00 65.19 814 PHE A C 1
ATOM 6297 O O . PHE A 1 814 ? 27.573 10.534 -29.590 1.00 65.19 814 PHE A O 1
ATOM 6304 N N . PHE A 1 815 ? 26.513 11.674 -31.202 1.00 61.06 815 PHE A N 1
ATOM 6305 C CA . PHE A 1 815 ? 25.949 10.511 -31.837 1.00 61.06 815 PHE A CA 1
ATOM 6306 C C . PHE A 1 815 ? 26.060 10.677 -33.338 1.00 61.06 815 PHE A C 1
ATOM 6308 O O . PHE A 1 815 ? 25.707 11.718 -33.887 1.00 61.06 815 PHE A O 1
ATOM 6315 N N . SER A 1 816 ? 26.559 9.632 -33.979 1.00 62.19 816 SER A N 1
ATOM 6316 C CA . SER A 1 816 ? 26.680 9.556 -35.426 1.00 62.19 816 SER A CA 1
ATOM 6317 C C . SER A 1 816 ? 25.503 8.799 -36.038 1.00 62.19 816 SER A C 1
ATOM 6319 O O . SER A 1 816 ? 25.023 7.832 -35.436 1.00 62.19 816 SER A O 1
ATOM 6321 N N . PHE A 1 817 ? 25.142 9.131 -37.273 1.00 61.81 817 PHE A N 1
ATOM 6322 C CA . PHE A 1 817 ? 24.057 8.495 -38.021 1.00 61.81 817 PHE A CA 1
ATOM 6323 C C . PHE A 1 817 ? 24.593 7.905 -39.318 1.00 61.81 817 PHE A C 1
ATOM 6325 O O . PHE A 1 817 ? 25.158 8.660 -40.101 1.00 61.81 817 PHE A O 1
ATOM 6332 N N . PRO A 1 818 ? 24.435 6.596 -39.579 1.00 60.53 818 PRO A N 1
ATOM 6333 C CA . PRO A 1 818 ? 24.741 6.061 -40.899 1.00 60.53 818 PRO A CA 1
ATOM 6334 C C . PRO A 1 818 ? 23.778 6.646 -41.941 1.00 60.53 818 PRO A C 1
ATOM 6336 O O . PRO A 1 818 ? 22.587 6.808 -41.662 1.00 60.53 818 PRO A O 1
ATOM 6339 N N . VAL A 1 819 ? 24.300 6.963 -43.125 1.00 58.03 819 VAL A N 1
ATOM 6340 C CA . VAL A 1 819 ? 23.557 7.528 -44.264 1.00 58.03 819 VAL A CA 1
ATOM 6341 C C . VAL A 1 819 ? 23.556 6.515 -45.413 1.00 58.03 819 VAL A C 1
ATOM 6343 O O . VAL A 1 819 ? 24.603 5.963 -45.735 1.00 58.03 819 VAL A O 1
ATOM 6346 N N . ASP A 1 820 ? 22.398 6.247 -46.022 1.00 52.75 820 ASP A N 1
ATOM 6347 C CA . ASP A 1 820 ? 22.285 5.297 -47.143 1.00 52.75 820 ASP A CA 1
ATOM 6348 C C . ASP A 1 820 ? 22.881 5.874 -48.450 1.00 52.75 820 ASP A C 1
ATOM 6350 O O . ASP A 1 820 ? 22.982 7.091 -48.617 1.00 52.75 820 ASP A O 1
ATOM 6354 N N . ALA A 1 821 ? 23.262 4.997 -49.384 1.00 48.00 821 ALA A N 1
ATOM 6355 C CA . ALA A 1 821 ? 23.966 5.312 -50.632 1.00 48.00 821 ALA A CA 1
ATOM 6356 C C . ALA A 1 821 ? 23.180 6.233 -51.585 1.00 48.00 821 ALA A C 1
ATOM 6358 O O . ALA A 1 821 ? 23.790 6.952 -52.371 1.00 48.00 821 ALA A O 1
ATOM 6359 N N . ASP A 1 822 ? 21.851 6.280 -51.469 1.00 47.47 822 ASP A N 1
ATOM 6360 C CA . ASP A 1 822 ? 20.991 7.196 -52.234 1.00 47.47 822 ASP A CA 1
ATOM 6361 C C . ASP A 1 822 ? 20.987 8.633 -51.677 1.00 47.47 822 ASP A C 1
ATOM 6363 O O . ASP A 1 822 ? 20.130 9.437 -52.046 1.00 47.47 822 ASP A O 1
ATOM 6367 N N . ALA A 1 823 ? 21.903 8.947 -50.750 1.00 42.97 823 ALA A N 1
ATOM 6368 C CA . ALA A 1 823 ? 22.068 10.253 -50.119 1.00 42.97 823 ALA A CA 1
ATOM 6369 C C . ALA A 1 823 ? 20.758 10.841 -49.582 1.00 42.97 823 ALA A C 1
ATOM 6371 O O . ALA A 1 823 ? 20.617 12.046 -49.465 1.00 42.97 823 ALA A O 1
ATOM 6372 N N . ARG A 1 824 ? 19.777 10.020 -49.218 1.00 42.53 824 ARG A N 1
ATOM 6373 C CA . ARG A 1 824 ? 18.631 10.500 -48.453 1.00 42.53 824 ARG A CA 1
ATOM 6374 C C . ARG A 1 824 ? 19.017 10.405 -46.991 1.00 42.53 824 ARG A C 1
ATOM 6376 O O . ARG A 1 824 ? 19.530 9.376 -46.547 1.00 42.53 824 ARG A O 1
ATOM 6383 N N . GLU A 1 825 ? 18.702 11.427 -46.203 1.00 38.25 825 GLU A N 1
ATOM 6384 C CA . GLU A 1 825 ? 18.393 11.136 -44.808 1.00 38.25 825 GLU A CA 1
ATOM 6385 C C . GLU A 1 825 ? 17.390 9.979 -44.826 1.00 38.25 825 GLU A C 1
ATOM 6387 O O . GLU A 1 825 ? 16.434 9.986 -45.613 1.00 38.25 825 GLU A O 1
ATOM 6392 N N . LEU A 1 826 ? 17.515 9.037 -43.896 1.00 39.81 826 LEU A N 1
ATOM 6393 C CA . LEU A 1 826 ? 16.290 8.505 -43.315 1.00 39.81 826 LEU A CA 1
ATOM 6394 C C . LEU A 1 826 ? 15.637 9.669 -42.573 1.00 39.81 826 LEU A C 1
ATOM 6396 O O . LEU A 1 826 ? 15.741 9.796 -41.356 1.00 39.81 826 LEU A O 1
ATOM 6400 N N . GLY A 1 827 ? 15.031 10.567 -43.338 1.00 28.88 827 GLY A N 1
ATOM 6401 C CA . GLY A 1 827 ? 14.334 11.702 -42.805 1.00 28.88 827 GLY A CA 1
ATOM 6402 C C . GLY A 1 827 ? 13.146 11.162 -42.036 1.00 28.88 827 GLY A C 1
ATOM 6403 O O . GLY A 1 827 ? 12.442 10.262 -42.491 1.00 28.88 827 GLY A O 1
ATOM 6404 N N . CYS A 1 828 ? 12.844 11.796 -40.918 1.00 36.50 828 CYS A N 1
ATOM 6405 C CA . CYS A 1 828 ? 11.594 12.524 -41.000 1.00 36.50 828 CYS A CA 1
ATOM 6406 C C . CYS A 1 828 ? 11.948 13.913 -41.504 1.00 36.50 828 CYS A C 1
ATOM 6408 O O . CYS A 1 828 ? 12.374 14.744 -40.710 1.00 36.50 828 CYS A O 1
ATOM 6410 N N . VAL A 1 829 ? 11.804 14.167 -42.805 1.00 26.05 829 VAL A N 1
ATOM 6411 C CA . VAL A 1 829 ? 11.841 15.545 -43.294 1.00 26.05 829 VAL A CA 1
ATOM 6412 C C . VAL A 1 829 ? 10.546 15.845 -44.029 1.00 26.05 829 VAL A C 1
ATOM 6414 O O . VAL A 1 829 ? 10.251 15.212 -45.037 1.00 26.05 829 VAL A O 1
ATOM 6417 N N . SER A 1 830 ? 9.843 16.810 -43.425 1.00 27.62 830 SER A N 1
ATOM 6418 C CA . SER A 1 830 ? 8.729 17.654 -43.888 1.00 27.62 830 SER A CA 1
ATOM 6419 C C . SER A 1 830 ? 7.555 16.992 -44.593 1.00 27.62 830 SER A C 1
ATOM 6421 O O . SER A 1 830 ? 7.725 16.594 -45.765 1.00 27.62 830 SER A O 1
#